Protein 7KAN (pdb70)

CATH classification: 1.25.40.10

Secondary structure (DSSP, 8-state):
---TTTTTS-EEPPPSS---HHHHHHHHHHHHHHHHHHHTSB-SS-S---S--TTTTSHHHHT--TTBTTSSTTHHHHHHHHHHHHHHHH---HHHHHHHHHHHHHHHHHHHHHHHHHHHHHTTT--HHHH-HHHHHHHHHHHHHHHHHHHHHHHHIIIIISSS-SHHHHHHHHHHHHHHTTTS--EEEE-SSS--BSSHHHHHHHHHHHSS-HHHHHHHHS--SSS--HHHHHHHHHHHHHHHHHTT-EEEEEEEESSSTT---EEEEETTSSTTHHHHHHHHHHHHHHHHHHHHHHHS-S-HHHHHH--EE--EE-SSHHHHHSPP-SHHHHHH-HHHHHHHHHHHHHHHHHHHHHHHHHSS--HHHHHHHHHHHTEEE-SSS---HHHHHHHHHHHHHHHHHHHHHHHHHHHHHHT-SS-HHHHHHHHHHHHHHHHHHHTTT-/-EE-HHHHHHHHHHHHHHHHHHHHHHHHHHH-/--HHHHHHHHHHHHSB---HHHHHHHHHHHHHHHHHHHHHHHHHHHHHHHHHHHHH-/--EE--SSSSHHHHHHHHHHHHHHHHHHS------------SSHHHHHHHHHHH------HHHHHHHHHHHHHHHHHHHHHHH---EEEE-S-GGGTSTTTHHHHHHHHHHIIIIIHHHHHHHHHHHSSSB-TTSSBHHHHHHHHHT--SS--SHHHHHHHS--SHHHHHS-STTTTSSHHHHHHHHHHHS-TTS-SSHHHHHHH---HHHHHHHHHHHHHHTT---S-TTTHHHHHHHHHHHHHHHHHHHHHHHHTT-SHHHHHHHHHHHHHTSS--TTS-GGGGSTT--HHHHHHHS-SS-SS---HHHHHTS-TTHHHHT--SSSS--HHHHHHHHHHHTTS--B---EEEEEETT-SSPPTT-EEEEEEE-BB----BPPP-----SSSS-----EEEEEE-SSSSSEEEEEEEE--B-----B--EEEEEE--SSSS--EEEEE---SS-SS---EEEEE-----/-HHHHHHHHHHHHHHHHHHHHHHHHHHHHHHHHT-PPPSSPPPHHHHHHHHHHHHHH-----SHHHHHHHHHHHHHHHHHHHHHHHHHHHHHHHHTTT-S-SHHHHHHHHHHHHHHHHHHHHHHHHHHHSTT-SHHHHHHHHHHHHHHHHHHHHHHHHTTHHHHHHHHHHH-/------EE--TTT---EEPP---SHHHHHHHHHHHHHHHHHHHHHHHH-SS-SPPPSSS--HHHHHHHHHHHHHHHHHHTTS--HHHHHHHHHHHHHHHTS-SSS-HHHHHHHHHHHHHHHHHHHHTTT-HHHHHHHHHHHHHH--TT--HHHHHHHHHHHHHS-HHHHHHHHHHHHHH--HHHHHHHHHHHT-

B-factor: mean 30.32, std 16.05, range [3.74, 84.68]

Solvent-accessible surface area: 70328 Å² total; per-residue (Å²): 149,62,71,109,104,45,93,125,27,45,28,3,27,70,47,100,55,157,25,78,46,91,28,33,96,32,8,10,36,32,2,20,39,12,11,6,5,5,9,27,0,15,2,65,4,50,105,51,52,106,74,89,38,46,44,136,63,32,33,77,28,41,4,9,50,44,10,16,1,3,4,3,2,0,32,2,20,45,25,9,17,120,58,20,122,130,109,56,70,84,122,130,58,82,116,50,144,50,21,63,56,10,29,46,24,56,85,0,51,106,54,3,97,33,41,0,44,95,12,4,114,98,33,7,3,10,67,48,120,96,26,30,84,5,51,27,60,2,0,24,23,1,2,28,22,4,2,57,1,5,19,8,6,17,31,0,4,106,86,28,20,10,34,20,54,0,56,34,10,2,7,0,3,48,13,0,12,54,19,32,32,50,4,38,0,3,14,8,24,46,68,27,161,31,37,15,1,35,0,3,40,1,2,37,73,15,8,89,89,78,70,143,44,65,130,136,0,54,159,46,5,78,139,25,163,98,43,23,5,32,53,28,51,108,8,14,112,120,9,23,38,35,1,4,79,33,6,22,12,84,15,97,15,76,3,78,9,42,171,70,93,15,42,172,40,68,56,43,2,70,1,4,23,24,39,32,60,2,2,61,48,9,19,37,85,30,12,87,38,13,35,92,1,21,78,72,64,55,169,127,73,118,51,148,114,4,124,121,59,1,26,20,47,152,115,118,14,41,84,15,84,0,66,84,34,24,58,6,125,47,128,68,46,14,129,151,29,90,91,9,16,86,57,9,58,83,62,13,57,89,11,0,20,115,60,0,98,73,83,7,109,115,59,41,31,17,11,163,70,15,7,134,84,7,106,70,118,8,52,44,18,23,33,105,114,61,78,50,4,51,142,55,1,93,141,12,2,50,21,1,1,5,36,2,1,25,26,4,0,47,27,5,9,51,0,22,38,87,17,13,9,34,64,1,28,2,11,2,7,0,1,12,19,11,39,25,38,57,65,58,22,55,170,100,52,149,171,70,75,87,103,158,54,0,121,89,10,41,148,99,10,77,107,38,78,200,140,93,52,129,104,16,33,118,36,0,35,118,23,46,97,53,39,1,49,81,1,11,98,11,52,27,65,7,27,17,7,50,33,14,7,73,92,126,163,26,21,25,50,15,1,21,44,20,0,35,36,0,0,70,33,0,17,26,38,12,50,109,16,76,110,97,168,89,218,124,78,101,13,22,129,112,14,58,45,33,2,21,10,35,20,11,47,28,24,101,93,8,67,64,39,24,87,94,55,128,91,75,167,32,123,55,89,53,157,21,140,68,24,79,41,9,79,68,2,76,178,134,82,145,96,107,85,91,60,115,170,14,58,122,51,30,97,96,9,162,66,69,25,38,118,14,75,136,37,30,136,92,108,135,154,51,55,10,4,0,25,26,94,125,47,38,43,110,53,44,3,54,164,43,13,124,117,20,30,64,82,14,19,109,89,51,64,119,91,32,24,141,101,65,158,36,63,88,120,114,14,155,48,154,0,23,21,63,0,0,5,58,0,2,72,75,24,113,27,103,7,80,20,29,42,0,0,11,8,0,1,13,10,35,33,6,96,126,38,4,78,60,134,74,14,103,99,7,17,83,89,0,40,116,30,10,60,62,111,17,120,66,154,57,21,92,116,14,82,86,25,6,167,136,12,134,64,68,26,57,65,0,0,2,0,0,0,12,0,5,0,29,88,27,81,0,142,34,114,71,2,2,84,6,3,18,22,0,2,7,30,0,6,34,0,1,72,1,1,17,26,1,0,43,9,11,34,35,33,71,0,3,22,0,0,6,92,2,11,5,0,2,0,10,4,8,6,24,58,37,8,10,0,16,12,4,14,76,5,66,102,135,2,14,88,44,28,22,29,94,66,46,96,45,72,53,16,0,45,114,2,12,116,57,101,110,107,24,118,81,46,0,19,62,43,114,75,31,19,83,70,94,6,5,94,30,1,24,44,5,0,110,72,7,10,26,3,45,25,73,111,18,95,31,82,3,51,82,66,223,76,13,13,22,35,0,52,1,33,5,10,1,56,0,95,37,70,36,39,223,56,83,17,42,24,19,19,13,51,40,9,1,78,66,17,56,1,77,6,12,4,0,2,1,29,46,154,108,48,92,35,49,15,84,27,86,69,22,48,44,19,70,100,166,105,54,116,21,48,16,142,23,114,28,118,4,28,89,107,102,32,98,54,61,22,31,1,20,3,8,1,9,0,3,24,30,7,61,33,106,68,89,13,87,3,108,9,44,150,248,129,57,97,84,61,1,122,52,24,58,42,112,10,102,37,53,23,59,75,64,34,55,103,51,132,156,136,96,56,70,124,55,78,87,55,65,99,17,50,98,122,18,46,25,78,6,6,9,59,1,1,68,81,42,45,153,84,92,215,8,34,108,20,4,13,40,0,5,0,1,36,13,0,9,39,4,6,109,18,52,88,38,13,138,110,22,97,131,10,1,38,103,1,28,129,109,34,4,9,17,72,54,8,59,84,46,5,82,118,11,39,130,57,15,34,75,21,53,147,54,1,50,60,33,0,96,91,85,12,134,115,6,9,105,23,1,36,74,1,0,89,35,24,24,35,4,59,84,14,64,64,115,8,65,111,62,46,87,67,45,77,68,25,85,64,24,63,67,145,112,101,181,62,84,95,33,59,17,120,25,72,101,113,51,80,17,4,57,43,43,130,69,22,147,61,114,59,80,55,120,47,2,46,54,20,8,115,91,5,9,58,16,16,136,32,0,98,88,54,31,142,85,6,46,4,66,62,22,162,94,80,80,96,121,5,38,38,55,6,79,131,36,78,54,66,0,66,98,28,44,83,174,42,48,46,42,61,0,29,146,42,3,43,102,0,16,64,49,2,25,66,68,48,20,21,34,28,24,98,36,5,77,100,34,2,4,19,2,11,4,35,36,0,64,2,13,23,40,47,116,70,32,2,40,0,29,4,0,1,68,0,0,8,68,2,55,67,106,80,13,38,113,0,11,88,32,0,0,70,1,0,37,98,12,13,50,121,73,67,4,124,50,28,3,52,103,2,80,19,48,91,135,88,18,31,68,35,7,55,68,24,65,85,60,122

Nearest PDB structures (foldseek):
  7kak-assembly1_E  TM=1.005E+00  e=2.705E-24  Thermomyces lanuginosus
  5l0w-assembly1_A  TM=8.808E-01  e=1.326E-10  Thermochaetoides thermophila
  6nd1-assembly1_E  TM=8.631E-01  e=2.008E-06  Saccharomyces cerevisiae
  7kah-assembly1_E  TM=8.247E-01  e=1.296E-05  Saccharomyces cerevisiae S288C
  7kal-assembly1_F  TM=9.991E-01  e=3.059E-26  Thermomyces lanuginosus

Sequence (1371 aa):
LIKPFTPLLPEVAAPETKVPFNQKLMWTGLTLLIFLVMSQMPLYGIVSSDTSDPLYWLRMMLASNRGTLMELGITPIISSGMVFQLLAGTHDLKTDRELYQTAQKLFAIILSFGQACVHVLTGLYGQPSDLGAGICVLLIVQLVVAGLVVILLDELLQKGYGLGSGISLFIATNICESIVWKAFSPTTINTGRGPEFEGAIIALFHLLLTWPDKQRALREAFYRQSLPNIMNLLATLLVFAAVIYLQGFRVEIPVKSARQRGVRGSYPVRLFYTSNMPIMLQSALCSNVFLISQMLYSRFSDNLLVRLLGVWEPLHAASGIAYYMSPPLNFKEALLDPVHTVVYITFMLVACALFSKTWIEVSGSSPRDVAKQLKDQGLVMAGHREQSMYKELKRVIPTAAAFGGACIGALSVASDLLGALGSGTGILLAVTIIYGYFEMAAREGDPRDFLKDGMQFIHKCQKPDRKEFKKVCQAVAIGFVAMGAIGYIVKLVHIPINNILVALRVDPVVVLVLSLCFIFSVVGLHVIAKITRKFEYNYDENGQFFPFFVLTLTGLVTLPLTYSLLAPRIKSDFKPQHDDIIQNQKRKRLRKERRVKRAIAVVVGWAIIGYMVYLIIVTSYSIGIALPKLIIEEGSGKYVLMLYASLLGILLPYIVGRWWYGSQRYTREKVLAASAGNMFREYEGTMIGGPIVNALSTGEEYKEMLSGPKAEEGLAKVEKKVLALDEKILSAKDREVLRKIDNPVRRKALALLWAYLNRIDLEDPVLNEEKYEAGSIALSLTESFTAIALAFGNLIPIIGAYRISQCIVQAISPGSSPLLQLPYFTPKVVESVEGADVKTHLSVQKYLDMPEERRRSLTVGPGLLTEDQYNSAIAVAKQLPLFAISKAFFKVAGERVVTPSSLVQLVIKGRIIPPRVQPPLAHAPYLPRDHPPRWHIFLADAKQGKIAVPPFTFTTFDKTFNMQTLRMQFQAPPQVGNFSFVLHMISDSYMGFDVKQEITLQVEDWLTLVVPFAYLGVLIGCLATFSSLYRRRKAAKAASLEPWFPPHLQRDIYHSLLHLDQQQRVPETVLKAALLRRAAEDIKRVMAIREQKQALALLLQRGSVGDELWQRFLRAEKEMEDEVRDVVAEANSYAPNWGQVIFQSAREMDANATYRARMEEYQATVAEERAWWDKKRTYTHYPLHLDPSSKAVSLATTGQTPAQTEAVEAELQQLNALHRSLISLDPPNVPPPPLPINPKRSAQITKLKETANTAYKRGNHGEAVRLYSYAIEMAAGRPGWEPVNLAREELSGLYANRAQAHMAQQMWPEGWVDAKCSVESKPVGNAKGWWRGGKCLVEMGRYDEARAWIEQALGIESDGGKELAALLEEI

Foldseek 3Di:
DLPVLQVPDDADDADPDADDQVQQVVLVVVLLVVVVVQQPAADDLADDQPDDDALPLCCLLQLHDPRGLRNPACVLVVVLCVVLVVCVVVDDDPVVVSSSVSVSVVSSLVVQLVVQLCVLCVANRHHPVPSDDVVSVVSSVSNSVSNVVSNNSQSVCPSNSHLHGDRLVSSQVSLVVLQVCQAVPADWDPPPPDIAGQHAVRRLVCLCPPPPDNVVSVVCQPPVVPGDYVVLVVLLVVLLVVCVVQQPAWDWFWKAFDPDHDDTDTDTDGLCHVPQPLLSVVSVVLSVLVSVLVVCCVVCVDDDVSQQAWDADVHATDNYVNNLCDAQQEQVSCVVDPVSLVSNLVCLLVSQLVVQLVVCVVVQVQLVRVVVVVVVVGMFGPDDPPTDRSVVSNVPRSCSRSSSSNVVSVSQNSSNYNNHRDRSSSSSSNSSSVVVVVVSSVVRHD/DCVVVVVVVVVVVVDDDDDDPVVVVVVVVVVVVVVVVVVVVVVVVVVVPVVVVVVVD/DDDDPVVVVVVVVVVVVVVVVVVVVVVVVVVD/DADEDAVDAFLLVVVLVVLCVVLVVLCVVQVDDAFDADDDDPPNVLLQVLLVVVDDDDPRVVRVVVNVVSVVVNVVSVVSNVVHVDHHHDSDHDVCCDPPCPVVVVVVVVCCVVPVVVPVVVVVVVVPPQQDPLRFGVVFLVQLLVQDDAADFADCVLVSLLRGDVLCVLQPDPSQPPCLVPLLCQLVPPDDCQQPPCVNVVLVPDDDRSSSSLSSLQSCQLAVSCRPDPVCLSVSLVSLVVSLSSLVSQLVSVLVPWFANVNVRSLVVLQRSLANHGRRDAQPPLFRPDDPVQQCQPVDPDDNDHCHLLNVLPDPPPCVCRAPVPPPRDHPVRVVSRVVSQQQDWAKDWDDKDKDAPPDDFDAAQGKIKIKIKTKGGGVVAFGHWFPHSSHSHIHQWKWWKFKDADVDRGGDDHIDIDRHWDDVMDMTMDMDIDTHHHDADKDKMWMKRRIHSGPPRIDTDIDIGHYDD/DCVVVVVVVVVVVVVVVVVVVVVVVVVVVVVVLVPDDADDDDQDLVVVLVVVVVVVVPDPDDDVVSVVSLLVSLLVLLVVVVVLVVVPVVCVVVVVVPPDDDSVVSNSVVNVVVSVVVLVVSLVVLVVPDPPRRVVSNVSSVVVNVVVVVVVVVVVVVVCVVVVVVVVVVVD/DDDDQAWDDDPPQRQIDGDDPVPDVVVVVVVVVVSVVVSVLQVVQVVPDVDRDDDQQPDDDCPLVVVLVVLLVVLVVVVVVPDQPVSLVSLVVSLCSLVVDDDNHDPVVSLVSLLVSLLSNLVSCVSVVNLPSSLVSLVVNCVSPVAPDQSSLLSNLVSDVVVDPVVVSVVSLVVDCVRQPVSNVSSVVSVVVD

Structure (mmCIF, N/CA/C/O backbone):
data_7KAN
#
_entry.id   7KAN
#
_cell.length_a   1.00
_cell.length_b   1.00
_cell.length_c   1.00
_cell.angle_alpha   90.00
_cell.angle_beta   90.00
_cell.angle_gamma   90.00
#
_symmetry.space_group_name_H-M   'P 1'
#
loop_
_entity.id
_entity.type
_entity.pdbx_description
1 polymer 'Protein transport channel Sec61 complex, alpha subunit (Sec61)'
2 polymer 'Protein transport channel Sec61 complex, gamma subunit (Sss1)'
3 polymer 'Protein transport channel Sec61 complex, beta subunit (Sbh1)'
4 polymer 'Protein transport protein Sec63'
5 polymer 'Protein transport protein Sec66/Sec71'
6 polymer 'Protein transport protein Sec72'
7 non-polymer 1,2-DIACYL-SN-GLYCERO-3-PHOSPHOCHOLINE
#
loop_
_atom_site.group_PDB
_atom_site.id
_atom_site.type_symbol
_atom_site.label_atom_id
_atom_site.label_alt_id
_atom_site.label_comp_id
_atom_site.label_asym_id
_atom_site.label_entity_id
_atom_site.label_seq_id
_atom_site.pdbx_PDB_ins_code
_atom_site.Cartn_x
_atom_site.Cartn_y
_atom_site.Cartn_z
_atom_site.occupancy
_atom_site.B_iso_or_equiv
_atom_site.auth_seq_id
_atom_site.auth_comp_id
_atom_site.auth_asym_id
_atom_site.auth_atom_id
_atom_site.pdbx_PDB_model_num
ATOM 1 N N . LEU A 1 9 ? 150.868 177.180 162.082 1.00 74.46 9 LEU A N 1
ATOM 2 C CA . LEU A 1 9 ? 152.029 176.998 162.945 1.00 74.46 9 LEU A CA 1
ATOM 3 C C . LEU A 1 9 ? 152.821 175.761 162.541 1.00 74.46 9 LEU A C 1
ATOM 4 O O . LEU A 1 9 ? 153.871 175.467 163.112 1.00 74.46 9 LEU A O 1
ATOM 6 N N . ILE A 1 10 ? 152.302 175.032 161.560 1.00 78.45 10 ILE A N 1
ATOM 7 C CA . ILE A 1 10 ? 152.948 173.837 161.043 1.00 78.45 10 ILE A CA 1
ATOM 8 C C . ILE A 1 10 ? 153.249 174.046 159.563 1.00 78.45 10 ILE A C 1
ATOM 9 O O . ILE A 1 10 ? 153.446 173.097 158.805 1.00 78.45 10 ILE A O 1
ATOM 14 N N . LYS A 1 11 ? 153.296 175.318 159.151 1.00 78.94 11 LYS A N 1
ATOM 15 C CA . LYS A 1 11 ? 153.521 175.622 157.739 1.00 78.94 11 LYS A CA 1
ATOM 16 C C . LYS A 1 11 ? 154.940 175.298 157.281 1.00 78.94 11 LYS A C 1
ATOM 17 O O . LYS A 1 11 ? 155.088 174.625 156.246 1.00 78.94 11 LYS A O 1
ATOM 19 N N . PRO A 1 12 ? 156.009 175.729 157.964 1.00 79.18 12 PRO A N 1
ATOM 20 C CA . PRO A 1 12 ? 157.356 175.537 157.395 1.00 79.18 12 PRO A CA 1
ATOM 21 C C . PRO A 1 12 ? 157.760 174.083 157.220 1.00 79.18 12 PRO A C 1
ATOM 22 O O . PRO A 1 12 ? 158.650 173.801 156.408 1.00 79.18 12 PRO A O 1
ATOM 26 N N . PHE A 1 13 ? 157.149 173.154 157.949 1.00 77.17 13 PHE A N 1
ATOM 27 C CA . PHE A 1 13 ? 157.490 171.743 157.822 1.00 77.17 13 PHE A CA 1
ATOM 28 C C . PHE A 1 13 ? 156.872 171.085 156.593 1.00 77.17 13 PHE A C 1
ATOM 29 O O . PHE A 1 13 ? 157.179 169.920 156.318 1.00 77.17 13 PHE A O 1
ATOM 37 N N . THR A 1 14 ? 156.021 171.796 155.847 1.00 76.24 14 THR A N 1
ATOM 38 C CA . THR A 1 14 ? 155.317 171.158 154.734 1.00 76.24 14 THR A CA 1
ATOM 39 C C . THR A 1 14 ? 156.239 170.813 153.569 1.00 76.24 14 THR A C 1
ATOM 40 O O . THR A 1 14 ? 156.239 169.646 153.138 1.00 76.24 14 THR A O 1
ATOM 44 N N . PRO A 1 15 ? 157.033 171.737 153.010 1.00 74.46 15 PRO A N 1
ATOM 45 C CA . PRO A 1 15 ? 157.771 171.403 151.779 1.00 74.46 15 PRO A CA 1
ATOM 46 C C . PRO A 1 15 ? 158.903 170.407 151.977 1.00 74.46 15 PRO A C 1
ATOM 47 O O . PRO A 1 15 ? 159.470 169.944 150.980 1.00 74.46 15 PRO A O 1
ATOM 51 N N . LEU A 1 16 ? 159.251 170.059 153.216 1.00 66.76 16 LEU A N 1
ATOM 52 C CA . LEU A 1 16 ? 160.423 169.220 153.446 1.00 66.76 16 LEU A CA 1
ATOM 53 C C . LEU A 1 16 ? 160.159 167.744 153.159 1.00 66.76 16 LEU A C 1
ATOM 54 O O . LEU A 1 16 ? 161.059 167.041 152.686 1.00 66.76 16 LEU A O 1
ATOM 59 N N . LEU A 1 17 ? 158.949 167.264 153.425 1.00 59.14 17 LEU A N 1
ATOM 60 C CA . LEU A 1 17 ? 158.660 165.837 153.354 1.00 59.14 17 LEU A CA 1
ATOM 61 C C . LEU A 1 17 ? 158.666 165.329 151.914 1.00 59.14 17 LEU A C 1
ATOM 62 O O . LEU A 1 17 ? 158.101 165.980 151.028 1.00 59.14 17 LEU A O 1
ATOM 67 N N . PRO A 1 18 ? 159.286 164.179 151.646 1.00 48.26 18 PRO A N 1
ATOM 68 C CA . PRO A 1 18 ? 159.102 163.539 150.339 1.00 48.26 18 PRO A CA 1
ATOM 69 C C . PRO A 1 18 ? 157.667 163.063 150.173 1.00 48.26 18 PRO A C 1
ATOM 70 O O . PRO A 1 18 ? 157.021 162.628 151.128 1.00 48.26 18 PRO A O 1
ATOM 74 N N . GLU A 1 19 ? 157.168 163.151 148.942 1.00 42.25 19 GLU A N 1
ATOM 75 C CA . GLU A 1 19 ? 155.788 162.781 148.659 1.00 42.25 19 GLU A CA 1
ATOM 76 C C . GLU A 1 19 ? 155.682 162.311 147.218 1.00 42.25 19 GLU A C 1
ATOM 77 O O . GLU A 1 19 ? 156.223 162.955 146.315 1.00 42.25 19 GLU A O 1
ATOM 79 N N . VAL A 1 20 ? 154.984 161.195 147.009 1.00 37.72 20 VAL A N 1
ATOM 80 C CA . VAL A 1 20 ? 154.812 160.657 145.666 1.00 37.72 20 VAL A CA 1
ATOM 81 C C . VAL A 1 20 ? 153.938 161.596 144.847 1.00 37.72 20 VAL A C 1
ATOM 82 O O . VAL A 1 20 ? 152.911 162.097 145.325 1.00 37.72 20 VAL A O 1
ATOM 86 N N . ALA A 1 21 ? 154.348 161.845 143.606 1.00 40.54 21 ALA A N 1
ATOM 87 C CA . ALA A 1 21 ? 153.625 162.764 142.742 1.00 40.54 21 ALA A CA 1
ATOM 88 C C . ALA A 1 21 ? 152.260 162.197 142.368 1.00 40.54 21 ALA A C 1
ATOM 89 O O . ALA A 1 21 ? 152.020 160.987 142.416 1.00 40.54 21 ALA A O 1
ATOM 91 N N . ALA A 1 22 ? 151.359 163.097 141.985 1.00 46.29 22 ALA A N 1
ATOM 92 C CA . ALA A 1 22 ? 150.018 162.704 141.599 1.00 46.29 22 ALA A CA 1
ATOM 93 C C . ALA A 1 22 ? 150.035 162.055 140.217 1.00 46.29 22 ALA A C 1
ATOM 94 O O . ALA A 1 22 ? 150.939 162.301 139.416 1.00 46.29 22 ALA A O 1
ATOM 96 N N . PRO A 1 23 ? 149.046 161.214 139.915 1.00 44.92 23 PRO A N 1
ATOM 97 C CA . PRO A 1 23 ? 148.981 160.618 138.577 1.00 44.92 23 PRO A CA 1
ATOM 98 C C . PRO A 1 23 ? 148.621 161.663 137.533 1.00 44.92 23 PRO A C 1
ATOM 99 O O . PRO A 1 23 ? 147.817 162.564 137.782 1.00 44.92 23 PRO A O 1
ATOM 103 N N . GLU A 1 24 ? 149.236 161.539 136.355 1.00 47.30 24 GLU A N 1
ATOM 104 C CA . GLU A 1 24 ? 148.982 162.496 135.283 1.00 47.30 24 GLU A CA 1
ATOM 105 C C . GLU A 1 24 ? 147.525 162.447 134.840 1.00 47.30 24 GLU A C 1
ATOM 106 O O . GLU A 1 24 ? 146.810 163.454 134.892 1.00 47.30 24 GLU A O 1
ATOM 108 N N . THR A 1 25 ? 147.069 161.277 134.398 1.00 44.39 25 THR A N 1
ATOM 109 C CA . THR A 1 25 ? 145.679 161.065 134.018 1.00 44.39 25 THR A CA 1
ATOM 110 C C . THR A 1 25 ? 145.194 159.793 134.700 1.00 44.39 25 THR A C 1
ATOM 111 O O . THR A 1 25 ? 145.881 159.234 135.563 1.00 44.39 25 THR A O 1
ATOM 115 N N . LYS A 1 26 ? 144.008 159.330 134.323 1.00 34.89 26 LYS A N 1
ATOM 116 C CA . LYS A 1 26 ? 143.521 158.061 134.839 1.00 34.89 26 LYS A CA 1
ATOM 117 C C . LYS A 1 26 ? 144.362 156.924 134.274 1.00 34.89 26 LYS A C 1
ATOM 118 O O . LYS A 1 26 ? 144.509 156.792 133.056 1.00 34.89 26 LYS A O 1
ATOM 124 N N . VAL A 1 27 ? 144.917 156.107 135.162 1.00 30.21 27 VAL A N 1
ATOM 125 C CA . VAL A 1 27 ? 145.797 155.014 134.761 1.00 30.21 27 VAL A CA 1
ATOM 126 C C . VAL A 1 27 ? 144.949 153.796 134.413 1.00 30.21 27 VAL A C 1
ATOM 127 O O . VAL A 1 27 ? 143.885 153.590 135.013 1.00 30.21 27 VAL A O 1
ATOM 131 N N . PRO A 1 28 ? 145.371 152.970 133.454 1.00 28.75 28 PRO A N 1
ATOM 132 C CA . PRO A 1 28 ? 144.564 151.802 133.076 1.00 28.75 28 PRO A CA 1
ATOM 133 C C . PRO A 1 28 ? 144.529 150.745 134.166 1.00 28.75 28 PRO A C 1
ATOM 134 O O . PRO A 1 28 ? 145.082 150.943 135.252 1.00 28.75 28 PRO A O 1
ATOM 138 N N . PHE A 1 29 ? 143.880 149.616 133.888 1.00 28.58 29 PHE A N 1
ATOM 139 C CA . PHE A 1 29 ? 143.760 148.560 134.883 1.00 28.58 29 PHE A CA 1
ATOM 140 C C . PHE A 1 29 ? 144.956 147.616 134.885 1.00 28.58 29 PHE A C 1
ATOM 141 O O . PHE A 1 29 ? 145.384 147.168 135.953 1.00 28.58 29 PHE A O 1
ATOM 149 N N . ASN A 1 30 ? 145.504 147.300 133.710 1.00 28.69 30 ASN A N 1
ATOM 150 C CA . ASN A 1 30 ? 146.650 146.399 133.656 1.00 28.69 30 ASN A CA 1
ATOM 151 C C . ASN A 1 30 ? 147.866 147.012 134.337 1.00 28.69 30 ASN A C 1
ATOM 152 O O . ASN A 1 30 ? 148.568 146.335 135.097 1.00 28.69 30 ASN A O 1
ATOM 157 N N . GLN A 1 31 ? 148.127 148.295 134.084 1.00 28.88 31 GLN A N 1
ATOM 158 C CA . GLN A 1 31 ? 149.242 148.964 134.745 1.00 28.88 31 GLN A CA 1
ATOM 159 C C . GLN A 1 31 ? 149.028 149.028 136.252 1.00 28.88 31 GLN A C 1
ATOM 160 O O . GLN A 1 31 ? 149.976 148.869 137.029 1.00 28.88 31 GLN A O 1
ATOM 166 N N . LYS A 1 32 ? 147.786 149.245 136.682 1.00 24.00 32 LYS A N 1
ATOM 167 C CA . LYS A 1 32 ? 147.487 149.285 138.110 1.00 24.00 32 LYS A CA 1
ATOM 168 C C . LYS A 1 32 ? 147.757 147.935 138.760 1.00 24.00 32 LYS A C 1
ATOM 169 O O . LYS A 1 32 ? 148.381 147.854 139.827 1.00 24.00 32 LYS A O 1
ATOM 175 N N . LEU A 1 33 ? 147.292 146.858 138.124 1.00 20.43 33 LEU A N 1
ATOM 176 C CA . LEU A 1 33 ? 147.534 145.521 138.652 1.00 20.43 33 LEU A CA 1
ATOM 177 C C . LEU A 1 33 ? 149.022 145.202 138.677 1.00 20.43 33 LEU A C 1
ATOM 178 O O . LEU A 1 33 ? 149.511 144.556 139.612 1.00 20.43 33 LEU A O 1
ATOM 183 N N . MET A 1 34 ? 149.762 145.657 137.664 1.00 21.34 34 MET A N 1
ATOM 184 C CA . MET A 1 34 ? 151.204 145.436 137.645 1.00 21.34 34 MET A CA 1
ATOM 185 C C . MET A 1 34 ? 151.882 146.163 138.798 1.00 21.34 34 MET A C 1
ATOM 186 O O . MET A 1 34 ? 152.744 145.599 139.480 1.00 21.34 34 MET A O 1
ATOM 191 N N . TRP A 1 35 ? 151.507 147.424 139.027 1.00 22.43 35 TRP A N 1
ATOM 192 C CA . TRP A 1 35 ? 152.070 148.168 140.151 1.00 22.43 35 TRP A CA 1
ATOM 193 C C . TRP A 1 35 ? 151.786 147.462 141.469 1.00 22.43 35 TRP A C 1
ATOM 194 O O . TRP A 1 35 ? 152.679 147.317 142.312 1.00 22.43 35 TRP A O 1
ATOM 205 N N . THR A 1 36 ? 150.545 147.011 141.662 1.00 19.79 36 THR A N 1
ATOM 206 C CA . THR A 1 36 ? 150.191 146.349 142.914 1.00 19.79 36 THR A CA 1
ATOM 207 C C . THR A 1 36 ? 150.987 145.065 143.105 1.00 19.79 36 THR A C 1
ATOM 208 O O . THR A 1 36 ? 151.556 144.828 144.178 1.00 19.79 36 THR A O 1
ATOM 212 N N . GLY A 1 37 ? 151.050 144.226 142.071 1.00 16.51 37 GLY A N 1
ATOM 213 C CA . GLY A 1 37 ? 151.810 142.992 142.185 1.00 16.51 37 GLY A CA 1
ATOM 214 C C . GLY A 1 37 ? 153.285 143.234 142.442 1.00 16.51 37 GLY A C 1
ATOM 215 O O . GLY A 1 37 ? 153.920 142.506 143.209 1.00 16.51 37 GLY A O 1
ATOM 216 N N . LEU A 1 38 ? 153.848 144.270 141.817 1.00 13.73 38 LEU A N 1
ATOM 217 C CA . LEU A 1 38 ? 155.271 144.540 141.984 1.00 13.73 38 LEU A CA 1
ATOM 218 C C . LEU A 1 38 ? 155.575 145.042 143.390 1.00 13.73 38 LEU A C 1
ATOM 219 O O . LEU A 1 38 ? 156.552 144.609 144.014 1.00 13.73 38 LEU A O 1
ATOM 224 N N . THR A 1 39 ? 154.750 145.955 143.913 1.00 14.16 39 THR A N 1
ATOM 225 C CA . THR A 1 39 ? 154.943 146.370 145.298 1.00 14.16 39 THR A CA 1
ATOM 226 C C . THR A 1 39 ? 154.738 145.211 146.262 1.00 14.16 39 THR A C 1
ATOM 227 O O . THR A 1 39 ? 155.412 145.143 147.293 1.00 14.16 39 THR A O 1
ATOM 231 N N . LEU A 1 40 ? 153.834 144.282 145.946 1.00 11.84 40 LEU A N 1
ATOM 232 C CA . LEU A 1 40 ? 153.648 143.128 146.821 1.00 11.84 40 LEU A CA 1
ATOM 233 C C . LEU A 1 40 ? 154.885 142.235 146.823 1.00 11.84 40 LEU A C 1
ATOM 234 O O . LEU A 1 40 ? 155.327 141.770 147.883 1.00 11.84 40 LEU A O 1
ATOM 239 N N . LEU A 1 41 ? 155.457 141.983 145.644 1.00 9.43 41 LEU A N 1
ATOM 240 C CA . LEU A 1 41 ? 156.678 141.186 145.574 1.00 9.43 41 LEU A CA 1
ATOM 241 C C . LEU A 1 41 ? 157.824 141.870 146.307 1.00 9.43 41 LEU A C 1
ATOM 242 O O . LEU A 1 41 ? 158.631 141.209 146.972 1.00 9.43 41 LEU A O 1
ATOM 247 N N . ILE A 1 42 ? 157.915 143.197 146.198 1.00 11.00 42 ILE A N 1
ATOM 248 C CA . ILE A 1 42 ? 158.946 143.934 146.925 1.00 11.00 42 ILE A CA 1
ATOM 249 C C . ILE A 1 42 ? 158.738 143.798 148.428 1.00 11.00 42 ILE A C 1
ATOM 250 O O . ILE A 1 42 ? 159.685 143.560 149.185 1.00 11.00 42 ILE A O 1
ATOM 255 N N . PHE A 1 43 ? 157.493 143.953 148.880 1.00 12.69 43 PHE A N 1
ATOM 256 C CA . PHE A 1 43 ? 157.178 143.767 150.290 1.00 12.69 43 PHE A CA 1
ATOM 257 C C . PHE A 1 43 ? 157.616 142.394 150.774 1.00 12.69 43 PHE A C 1
ATOM 258 O O . PHE A 1 43 ? 158.225 142.265 151.843 1.00 12.69 43 PHE A O 1
ATOM 266 N N . LEU A 1 44 ? 157.328 141.358 149.992 1.00 10.12 44 LEU A N 1
ATOM 267 C CA . LEU A 1 44 ? 157.644 140.000 150.421 1.00 10.12 44 LEU A CA 1
ATOM 268 C C . LEU A 1 44 ? 159.153 139.776 150.474 1.00 10.12 44 LEU A C 1
ATOM 269 O O . LEU A 1 44 ? 159.689 139.302 151.488 1.00 10.12 44 LEU A O 1
ATOM 274 N N . VAL A 1 45 ? 159.859 140.123 149.394 1.00 9.12 45 VAL A N 1
ATOM 275 C CA . VAL A 1 45 ? 161.305 139.946 149.358 1.00 9.12 45 VAL A CA 1
ATOM 276 C C . VAL A 1 45 ? 161.996 140.794 150.412 1.00 9.12 45 VAL A C 1
ATOM 277 O O . VAL A 1 45 ? 163.104 140.460 150.842 1.00 9.12 45 VAL A O 1
ATOM 281 N N . MET A 1 46 ? 161.368 141.885 150.854 1.00 9.04 46 MET A N 1
ATOM 282 C CA . MET A 1 46 ? 161.946 142.676 151.932 1.00 9.04 46 MET A CA 1
ATOM 283 C C . MET A 1 46 ? 161.699 142.025 153.285 1.00 9.04 46 MET A C 1
ATOM 284 O O . MET A 1 46 ? 162.587 142.015 154.143 1.00 9.04 46 MET A O 1
ATOM 289 N N . SER A 1 47 ? 160.504 141.471 153.490 1.00 13.06 47 SER A N 1
ATOM 290 C CA . SER A 1 47 ? 160.202 140.817 154.756 1.00 13.06 47 SER A CA 1
ATOM 291 C C . SER A 1 47 ? 160.949 139.503 154.927 1.00 13.06 47 SER A C 1
ATOM 292 O O . SER A 1 47 ? 161.034 138.998 156.050 1.00 13.06 47 SER A O 1
ATOM 295 N N . GLN A 1 48 ? 161.489 138.934 153.849 1.00 12.55 48 GLN A N 1
ATOM 296 C CA . GLN A 1 48 ? 162.209 137.668 153.932 1.00 12.55 48 GLN A CA 1
ATOM 297 C C . GLN A 1 48 ? 163.726 137.845 153.984 1.00 12.55 48 GLN A C 1
ATOM 298 O O . GLN A 1 48 ? 164.462 136.972 153.514 1.00 12.55 48 GLN A O 1
ATOM 304 N N . MET A 1 49 ? 164.215 138.949 154.551 1.00 13.42 49 MET A N 1
ATOM 305 C CA . MET A 1 49 ? 165.650 139.195 154.590 1.00 13.42 49 MET A CA 1
ATOM 306 C C . MET A 1 49 ? 166.121 139.443 156.017 1.00 13.42 49 MET A C 1
ATOM 307 O O . MET A 1 49 ? 165.445 140.142 156.778 1.00 13.42 49 MET A O 1
ATOM 312 N N . PRO A 1 50 ? 167.268 138.896 156.408 1.00 13.90 50 PRO A N 1
ATOM 313 C CA . PRO A 1 50 ? 167.740 139.064 157.787 1.00 13.90 50 PRO A CA 1
ATOM 314 C C . PRO A 1 50 ? 168.453 140.387 158.007 1.00 13.90 50 PRO A C 1
ATOM 315 O O . PRO A 1 50 ? 169.086 140.941 157.107 1.00 13.90 50 PRO A O 1
ATOM 319 N N . LEU A 1 51 ? 168.344 140.887 159.238 1.00 15.03 51 LEU A N 1
ATOM 320 C CA . LEU A 1 51 ? 169.030 142.101 159.653 1.00 15.03 51 LEU A CA 1
ATOM 321 C C . LEU A 1 51 ? 170.511 141.811 159.877 1.00 15.03 51 LEU A C 1
ATOM 322 O O . LEU A 1 51 ? 170.994 140.702 159.642 1.00 15.03 51 LEU A O 1
ATOM 327 N N . TYR A 1 52 ? 171.249 142.814 160.348 1.00 16.34 52 TYR A N 1
ATOM 328 C CA . TYR A 1 52 ? 172.680 142.650 160.574 1.00 16.34 52 TYR A CA 1
ATOM 329 C C . TYR A 1 52 ? 173.059 142.515 162.039 1.00 16.34 52 TYR A C 1
ATOM 330 O O . TYR A 1 52 ? 173.870 141.653 162.383 1.00 16.34 52 TYR A O 1
ATOM 339 N N . GLY A 1 53 ? 172.503 143.345 162.915 1.00 18.84 53 GLY A N 1
ATOM 340 C CA . GLY A 1 53 ? 172.913 143.350 164.305 1.00 18.84 53 GLY A CA 1
ATOM 341 C C . GLY A 1 53 ? 172.501 142.140 165.116 1.00 18.84 53 GLY A C 1
ATOM 342 O O . GLY A 1 53 ? 172.731 142.124 166.327 1.00 18.84 53 GLY A O 1
ATOM 343 N N . ILE A 1 54 ? 171.911 141.126 164.486 1.00 21.04 54 ILE A N 1
ATOM 344 C CA . ILE A 1 54 ? 171.404 139.972 165.223 1.00 21.04 54 ILE A CA 1
ATOM 345 C C . ILE A 1 54 ? 172.573 139.178 165.790 1.00 21.04 54 ILE A C 1
ATOM 346 O O . ILE A 1 54 ? 173.459 138.734 165.052 1.00 21.04 54 ILE A O 1
ATOM 351 N N . VAL A 1 55 ? 172.578 138.999 167.112 1.00 30.83 55 VAL A N 1
ATOM 352 C CA . VAL A 1 55 ? 173.573 138.187 167.798 1.00 30.83 55 VAL A CA 1
ATOM 353 C C . VAL A 1 55 ? 172.933 137.068 168.609 1.00 30.83 55 VAL A C 1
ATOM 354 O O . VAL A 1 55 ? 173.407 135.927 168.581 1.00 30.83 55 VAL A O 1
ATOM 358 N N . SER A 1 56 ? 171.855 137.366 169.332 1.00 37.48 56 SER A N 1
ATOM 359 C CA . SER A 1 56 ? 171.156 136.385 170.163 1.00 37.48 56 SER A CA 1
ATOM 360 C C . SER A 1 56 ? 169.678 136.418 169.791 1.00 37.48 56 SER A C 1
ATOM 361 O O . SER A 1 56 ? 168.945 137.315 170.219 1.00 37.48 56 SER A O 1
ATOM 364 N N . SER A 1 57 ? 169.241 135.444 168.996 1.00 41.75 57 SER A N 1
ATOM 365 C CA . SER A 1 57 ? 167.854 135.354 168.564 1.00 41.75 57 SER A CA 1
ATOM 366 C C . SER A 1 57 ? 167.104 134.215 169.243 1.00 41.75 57 SER A C 1
ATOM 367 O O . SER A 1 57 ? 165.977 133.905 168.844 1.00 41.75 57 SER A O 1
ATOM 370 N N . ASP A 1 58 ? 167.697 133.588 170.257 1.00 50.88 58 ASP A N 1
ATOM 371 C CA . ASP A 1 58 ? 167.078 132.469 170.966 1.00 50.88 58 ASP A CA 1
ATOM 372 C C . ASP A 1 58 ? 166.499 132.998 172.275 1.00 50.88 58 ASP A C 1
ATOM 373 O O . ASP A 1 58 ? 167.142 132.959 173.324 1.00 50.88 58 ASP A O 1
ATOM 375 N N . THR A 1 59 ? 165.267 133.497 172.205 1.00 48.25 59 THR A N 1
ATOM 376 C CA . THR A 1 59 ? 164.572 134.003 173.380 1.00 48.25 59 THR A CA 1
ATOM 377 C C . THR A 1 59 ? 163.077 133.971 173.109 1.00 48.25 59 THR A C 1
ATOM 378 O O . THR A 1 59 ? 162.639 133.838 171.963 1.00 48.25 59 THR A O 1
ATOM 382 N N . SER A 1 60 ? 162.299 134.091 174.180 1.00 52.66 60 SER A N 1
ATOM 383 C CA . SER A 1 60 ? 160.849 134.144 174.049 1.00 52.66 60 SER A CA 1
ATOM 384 C C . SER A 1 60 ? 160.450 135.409 173.300 1.00 52.66 60 SER A C 1
ATOM 385 O O . SER A 1 60 ? 160.800 136.519 173.711 1.00 52.66 60 SER A O 1
ATOM 388 N N . ASP A 1 61 ? 159.721 135.239 172.209 1.00 44.00 61 ASP A N 1
ATOM 389 C CA . ASP A 1 61 ? 159.373 136.352 171.336 1.00 44.00 61 ASP A CA 1
ATOM 390 C C . ASP A 1 61 ? 158.323 137.245 171.982 1.00 44.00 61 ASP A C 1
ATOM 391 O O . ASP A 1 61 ? 157.180 136.803 172.156 1.00 44.00 61 ASP A O 1
ATOM 396 N N . PRO A 1 62 ? 158.648 138.481 172.351 1.00 40.52 62 PRO A N 1
ATOM 397 C CA . PRO A 1 62 ? 157.618 139.383 172.869 1.00 40.52 62 PRO A CA 1
ATOM 398 C C . PRO A 1 62 ? 156.622 139.740 171.778 1.00 40.52 62 PRO A C 1
ATOM 399 O O . PRO A 1 62 ? 156.960 139.780 170.594 1.00 40.52 62 PRO A O 1
ATOM 403 N N . LEU A 1 63 ? 155.383 139.995 172.194 1.00 36.20 63 LEU A N 1
ATOM 404 C CA . LEU A 1 63 ? 154.267 140.296 171.296 1.00 36.20 63 LEU A CA 1
ATOM 405 C C . LEU A 1 63 ? 154.205 139.295 170.138 1.00 36.20 63 LEU A C 1
ATOM 406 O O . LEU A 1 63 ? 154.209 139.644 168.959 1.00 36.20 63 LEU A O 1
ATOM 411 N N . TYR A 1 64 ? 154.113 138.019 170.512 1.00 35.43 64 TYR A N 1
ATOM 412 C CA . TYR A 1 64 ? 154.069 136.932 169.544 1.00 35.43 64 TYR A CA 1
ATOM 413 C C . TYR A 1 64 ? 152.672 136.681 168.996 1.00 35.43 64 TYR A C 1
ATOM 414 O O . TYR A 1 64 ? 152.543 136.042 167.947 1.00 35.43 64 TYR A O 1
ATOM 423 N N . TRP A 1 65 ? 151.630 137.170 169.664 1.00 30.21 65 TRP A N 1
ATOM 424 C CA . TRP A 1 65 ? 150.265 137.025 169.177 1.00 30.21 65 TRP A CA 1
ATOM 425 C C . TRP A 1 65 ? 149.831 138.172 168.276 1.00 30.21 65 TRP A C 1
ATOM 426 O O . TRP A 1 65 ? 148.657 138.233 167.899 1.00 30.21 65 TRP A O 1
ATOM 437 N N . LEU A 1 66 ? 150.740 139.080 167.927 1.00 23.55 66 LEU A N 1
ATOM 438 C CA . LEU A 1 66 ? 150.423 140.184 167.035 1.00 23.55 66 LEU A CA 1
ATOM 439 C C . LEU A 1 66 ? 151.058 140.050 165.660 1.00 23.55 66 LEU A C 1
ATOM 440 O O . LEU A 1 66 ? 150.782 140.882 164.791 1.00 23.55 66 LEU A O 1
ATOM 445 N N . ARG A 1 67 ? 151.896 139.037 165.440 1.00 22.35 67 ARG A N 1
ATOM 446 C CA . ARG A 1 67 ? 152.574 138.893 164.155 1.00 22.35 67 ARG A CA 1
ATOM 447 C C . ARG A 1 67 ? 151.576 138.705 163.018 1.00 22.35 67 ARG A C 1
ATOM 448 O O . ARG A 1 67 ? 151.619 139.424 162.013 1.00 22.35 67 ARG A O 1
ATOM 456 N N . MET A 1 68 ? 150.671 137.736 163.157 1.00 20.42 68 MET A N 1
ATOM 457 C CA . MET A 1 68 ? 149.697 137.474 162.102 1.00 20.42 68 MET A CA 1
ATOM 458 C C . MET A 1 68 ? 148.764 138.659 161.894 1.00 20.42 68 MET A C 1
ATOM 459 O O . MET A 1 68 ? 148.390 138.967 160.758 1.00 20.42 68 MET A O 1
ATOM 464 N N . MET A 1 69 ? 148.389 139.340 162.976 1.00 21.31 69 MET A N 1
ATOM 465 C CA . MET A 1 69 ? 147.446 140.448 162.876 1.00 21.31 69 MET A CA 1
ATOM 466 C C . MET A 1 69 ? 148.083 141.691 162.269 1.00 21.31 69 MET A C 1
ATOM 467 O O . MET A 1 69 ? 147.395 142.469 161.600 1.00 21.31 69 MET A O 1
ATOM 472 N N . LEU A 1 70 ? 149.380 141.895 162.482 1.00 19.98 70 LEU A N 1
ATOM 473 C CA . LEU A 1 70 ? 150.091 143.041 161.937 1.00 19.98 70 LEU A CA 1
ATOM 474 C C . LEU A 1 70 ? 150.967 142.684 160.744 1.00 19.98 70 LEU A C 1
ATOM 475 O O . LEU A 1 70 ? 151.669 143.558 160.230 1.00 19.98 70 LEU A O 1
ATOM 480 N N . ALA A 1 71 ? 150.954 141.427 160.304 1.00 17.13 71 ALA A N 1
ATOM 481 C CA . ALA A 1 71 ? 151.679 140.996 159.108 1.00 17.13 71 ALA A CA 1
ATOM 482 C C . ALA A 1 71 ? 153.150 141.393 159.176 1.00 17.13 71 ALA A C 1
ATOM 483 O O . ALA A 1 71 ? 153.698 142.005 158.259 1.00 17.13 71 ALA A O 1
ATOM 485 N N . SER A 1 72 ? 153.792 141.041 160.280 1.00 17.69 72 SER A N 1
ATOM 486 C CA . SER A 1 72 ? 155.196 141.339 160.506 1.00 17.69 72 SER A CA 1
ATOM 487 C C . SER A 1 72 ? 155.986 140.039 160.602 1.00 17.69 72 SER A C 1
ATOM 488 O O . SER A 1 72 ? 155.455 138.942 160.416 1.00 17.69 72 SER A O 1
ATOM 491 N N . ASN A 1 73 ? 157.276 140.172 160.893 1.00 19.34 73 ASN A N 1
ATOM 492 C CA . ASN A 1 73 ? 158.135 139.014 161.071 1.00 19.34 73 ASN A CA 1
ATOM 493 C C . ASN A 1 73 ? 159.264 139.397 162.013 1.00 19.34 73 ASN A C 1
ATOM 494 O O . ASN A 1 73 ? 159.730 140.539 162.008 1.00 19.34 73 ASN A O 1
ATOM 499 N N . ARG A 1 74 ? 159.693 138.434 162.824 1.00 27.55 74 ARG A N 1
ATOM 500 C CA . ARG A 1 74 ? 160.697 138.672 163.852 1.00 27.55 74 ARG A CA 1
ATOM 501 C C . ARG A 1 74 ? 162.082 138.352 163.310 1.00 27.55 74 ARG A C 1
ATOM 502 O O . ARG A 1 74 ? 162.288 137.298 162.703 1.00 27.55 74 ARG A O 1
ATOM 510 N N . GLY A 1 75 ? 163.027 139.261 163.538 1.00 20.49 75 GLY A N 1
ATOM 511 C CA . GLY A 1 75 ? 164.389 139.050 163.094 1.00 20.49 75 GLY A CA 1
ATOM 512 C C . GLY A 1 75 ? 164.648 139.366 161.641 1.00 20.49 75 GLY A C 1
ATOM 513 O O . GLY A 1 75 ? 165.633 138.877 161.081 1.00 20.49 75 GLY A O 1
ATOM 514 N N . THR A 1 76 ? 163.795 140.165 161.007 1.00 17.29 76 THR A N 1
ATOM 515 C CA . THR A 1 76 ? 163.955 140.531 159.609 1.00 17.29 76 THR A CA 1
ATOM 516 C C . THR A 1 76 ? 163.888 142.048 159.480 1.00 17.29 76 THR A C 1
ATOM 517 O O . THR A 1 76 ? 163.771 142.775 160.469 1.00 17.29 76 THR A O 1
ATOM 521 N N . LEU A 1 77 ? 163.962 142.528 158.237 1.00 12.87 77 LEU A N 1
ATOM 522 C CA . LEU A 1 77 ? 163.854 143.960 157.987 1.00 12.87 77 LEU A CA 1
ATOM 523 C C . LEU A 1 77 ? 162.453 144.480 158.275 1.00 12.87 77 LEU A C 1
ATOM 524 O O . LEU A 1 77 ? 162.275 145.682 158.500 1.00 12.87 77 LEU A O 1
ATOM 529 N N . MET A 1 78 ? 161.456 143.603 158.278 1.00 15.20 78 MET A N 1
ATOM 530 C CA . MET A 1 78 ? 160.059 143.991 158.455 1.00 15.20 78 MET A CA 1
ATOM 531 C C . MET A 1 78 ? 159.575 143.774 159.880 1.00 15.20 78 MET A C 1
ATOM 532 O O . MET A 1 78 ? 158.423 143.391 160.095 1.00 15.20 78 MET A O 1
ATOM 537 N N . GLU A 1 79 ? 160.432 144.002 160.874 1.00 19.63 79 GLU A N 1
ATOM 538 C CA . GLU A 1 79 ? 160.034 143.775 162.257 1.00 19.63 79 GLU A CA 1
ATOM 539 C C . GLU A 1 79 ? 158.878 144.669 162.683 1.00 19.63 79 GLU A C 1
ATOM 540 O O . GLU A 1 79 ? 158.092 144.277 163.551 1.00 19.63 79 GLU A O 1
ATOM 546 N N . LEU A 1 80 ? 158.740 145.856 162.086 1.00 23.88 80 LEU A N 1
ATOM 547 C CA . LEU A 1 80 ? 157.729 146.816 162.514 1.00 23.88 80 LEU A CA 1
ATOM 548 C C . LEU A 1 80 ? 156.907 147.370 161.357 1.00 23.88 80 LEU A C 1
ATOM 549 O O . LEU A 1 80 ? 156.140 148.316 161.564 1.00 23.88 80 LEU A O 1
ATOM 554 N N . GLY A 1 81 ? 157.000 146.771 160.170 1.00 30.54 81 GLY A N 1
ATOM 555 C CA . GLY A 1 81 ? 156.698 147.484 158.939 1.00 30.54 81 GLY A CA 1
ATOM 556 C C . GLY A 1 81 ? 155.389 148.248 158.941 1.00 30.54 81 GLY A C 1
ATOM 557 O O . GLY A 1 81 ? 155.369 149.462 158.717 1.00 30.54 81 GLY A O 1
ATOM 558 N N . ILE A 1 82 ? 154.275 147.558 159.186 1.00 29.74 82 ILE A N 1
ATOM 559 C CA . ILE A 1 82 ? 152.986 148.208 158.974 1.00 29.74 82 ILE A CA 1
ATOM 560 C C . ILE A 1 82 ? 152.513 148.978 160.200 1.00 29.74 82 ILE A C 1
ATOM 561 O O . ILE A 1 82 ? 151.537 149.736 160.106 1.00 29.74 82 ILE A O 1
ATOM 566 N N . THR A 1 83 ? 153.173 148.814 161.345 1.00 32.28 83 THR A N 1
ATOM 567 C CA . THR A 1 83 ? 152.739 149.510 162.554 1.00 32.28 83 THR A CA 1
ATOM 568 C C . THR A 1 83 ? 152.739 151.032 162.420 1.00 32.28 83 THR A C 1
ATOM 569 O O . THR A 1 83 ? 151.768 151.661 162.887 1.00 32.28 83 THR A O 1
ATOM 573 N N . PRO A 1 84 ? 153.746 151.685 161.824 1.00 33.76 84 PRO A N 1
ATOM 574 C CA . PRO A 1 84 ? 153.657 153.148 161.684 1.00 33.76 84 PRO A CA 1
ATOM 575 C C . PRO A 1 84 ? 152.506 153.600 160.805 1.00 33.76 84 PRO A C 1
ATOM 576 O O . PRO A 1 84 ? 151.959 154.688 161.024 1.00 33.76 84 PRO A O 1
ATOM 580 N N . ILE A 1 85 ? 152.129 152.801 159.807 1.00 30.11 85 ILE A N 1
ATOM 581 C CA . ILE A 1 85 ? 151.033 153.182 158.919 1.00 30.11 85 ILE A CA 1
ATOM 582 C C . ILE A 1 85 ? 149.727 153.273 159.698 1.00 30.11 85 ILE A C 1
ATOM 583 O O . ILE A 1 85 ? 149.005 154.275 159.624 1.00 30.11 85 ILE A O 1
ATOM 588 N N . ILE A 1 86 ? 149.405 152.221 160.454 1.00 34.12 86 ILE A N 1
ATOM 589 C CA . ILE A 1 86 ? 148.129 152.156 161.163 1.00 34.12 86 ILE A CA 1
ATOM 590 C C . ILE A 1 86 ? 148.024 153.276 162.189 1.00 34.12 86 ILE A C 1
ATOM 591 O O . ILE A 1 86 ? 147.075 154.072 162.171 1.00 34.12 86 ILE A O 1
ATOM 596 N N . SER A 1 87 ? 149.017 153.361 163.087 1.00 37.70 87 SER A N 1
ATOM 597 C CA . SER A 1 87 ? 148.906 154.240 164.251 1.00 37.70 87 SER A CA 1
ATOM 598 C C . SER A 1 87 ? 148.670 155.692 163.855 1.00 37.70 87 SER A C 1
ATOM 599 O O . SER A 1 87 ? 147.959 156.423 164.556 1.00 37.70 87 SER A O 1
ATOM 602 N N . SER A 1 88 ? 149.255 156.126 162.739 1.00 42.46 88 SER A N 1
ATOM 603 C CA . SER A 1 88 ? 149.084 157.503 162.291 1.00 42.46 88 SER A CA 1
ATOM 604 C C . SER A 1 88 ? 147.608 157.847 162.140 1.00 42.46 88 SER A C 1
ATOM 605 O O . SER A 1 88 ? 147.090 158.745 162.814 1.00 42.46 88 SER A O 1
ATOM 608 N N . GLY A 1 89 ? 146.913 157.130 161.256 1.00 42.50 89 GLY A N 1
ATOM 609 C CA . GLY A 1 89 ? 145.490 157.365 161.089 1.00 42.50 89 GLY A CA 1
ATOM 610 C C . GLY A 1 89 ? 144.698 157.063 162.346 1.00 42.50 89 GLY A C 1
ATOM 611 O O . GLY A 1 89 ? 143.764 157.791 162.689 1.00 42.50 89 GLY A O 1
ATOM 612 N N . MET A 1 90 ? 145.071 155.999 163.061 1.00 41.74 90 MET A N 1
ATOM 613 C CA . MET A 1 90 ? 144.313 155.594 164.238 1.00 41.74 90 MET A CA 1
ATOM 614 C C . MET A 1 90 ? 144.356 156.637 165.345 1.00 41.74 90 MET A C 1
ATOM 615 O O . MET A 1 90 ? 143.459 156.658 166.195 1.00 41.74 90 MET A O 1
ATOM 620 N N . VAL A 1 91 ? 145.373 157.499 165.364 1.00 49.92 91 VAL A N 1
ATOM 621 C CA . VAL A 1 91 ? 145.424 158.554 166.370 1.00 49.92 91 VAL A CA 1
ATOM 622 C C . VAL A 1 91 ? 144.885 159.856 165.788 1.00 49.92 91 VAL A C 1
ATOM 623 O O . VAL A 1 91 ? 144.247 160.646 166.496 1.00 49.92 91 VAL A O 1
ATOM 627 N N . PHE A 1 92 ? 145.098 160.082 164.488 1.00 54.30 92 PHE A N 1
ATOM 628 C CA . PHE A 1 92 ? 144.692 161.358 163.911 1.00 54.30 92 PHE A CA 1
ATOM 629 C C . PHE A 1 92 ? 143.189 161.442 163.688 1.00 54.30 92 PHE A C 1
ATOM 630 O O . PHE A 1 92 ? 142.616 162.529 163.808 1.00 54.30 92 PHE A O 1
ATOM 638 N N . GLN A 1 93 ? 142.528 160.322 163.381 1.00 54.17 93 GLN A N 1
ATOM 639 C CA . GLN A 1 93 ? 141.072 160.336 163.290 1.00 54.17 93 GLN A CA 1
ATOM 640 C C . GLN A 1 93 ? 140.445 160.681 164.635 1.00 54.17 93 GLN A C 1
ATOM 641 O O . GLN A 1 93 ? 139.503 161.481 164.704 1.00 54.17 93 GLN A O 1
ATOM 647 N N . LEU A 1 94 ? 140.964 160.099 165.718 1.00 54.08 94 LEU A N 1
ATOM 648 C CA . LEU A 1 94 ? 140.449 160.417 167.046 1.00 54.08 94 LEU A CA 1
ATOM 649 C C . LEU A 1 94 ? 140.755 161.860 167.426 1.00 54.08 94 LEU A C 1
ATOM 650 O O . LEU A 1 94 ? 139.929 162.527 168.060 1.00 54.08 94 LEU A O 1
ATOM 655 N N . LEU A 1 95 ? 141.933 162.363 167.047 1.00 58.66 95 LEU A N 1
ATOM 656 C CA . LEU A 1 95 ? 142.260 163.755 167.340 1.00 58.66 95 LEU A CA 1
ATOM 657 C C . LEU A 1 95 ? 141.340 164.708 166.587 1.00 58.66 95 LEU A C 1
ATOM 658 O O . LEU A 1 95 ? 140.924 165.738 167.132 1.00 58.66 95 LEU A O 1
ATOM 663 N N . ALA A 1 96 ? 141.013 164.386 165.334 1.00 57.51 96 ALA A N 1
ATOM 664 C CA . ALA A 1 96 ? 140.100 165.228 164.569 1.00 57.51 96 ALA A CA 1
ATOM 665 C C . ALA A 1 96 ? 138.683 165.148 165.122 1.00 57.51 96 ALA A C 1
ATOM 666 O O . ALA A 1 96 ? 137.961 166.151 165.139 1.00 57.51 96 ALA A O 1
ATOM 668 N N . GLY A 1 97 ? 138.267 163.964 165.575 1.00 56.00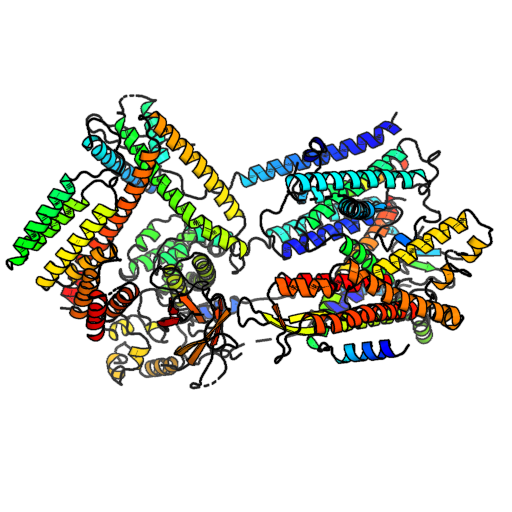 97 GLY A N 1
ATOM 669 C CA . GLY A 1 97 ? 136.953 163.836 166.179 1.00 56.00 97 GLY A CA 1
ATOM 670 C C . GLY A 1 97 ? 136.838 164.547 167.511 1.00 56.00 97 GLY A C 1
ATOM 671 O O . GLY A 1 97 ? 135.757 165.019 167.875 1.00 56.00 97 GLY A O 1
ATOM 672 N N . THR A 1 98 ? 137.941 164.633 168.258 1.00 56.83 98 THR A N 1
ATOM 673 C CA . THR A 1 98 ? 137.920 165.341 169.532 1.00 56.83 98 THR A CA 1
ATOM 674 C C . THR A 1 98 ? 138.025 166.848 169.340 1.00 56.83 98 THR A C 1
ATOM 675 O O . THR A 1 98 ? 137.419 167.613 170.101 1.00 56.83 98 THR A O 1
ATOM 677 N N . HIS A 1 99 ? 138.780 167.285 168.336 1.00 56.21 99 HIS A N 1
ATOM 678 C CA . HIS A 1 99 ? 138.976 168.703 168.040 1.00 56.21 99 HIS A CA 1
ATOM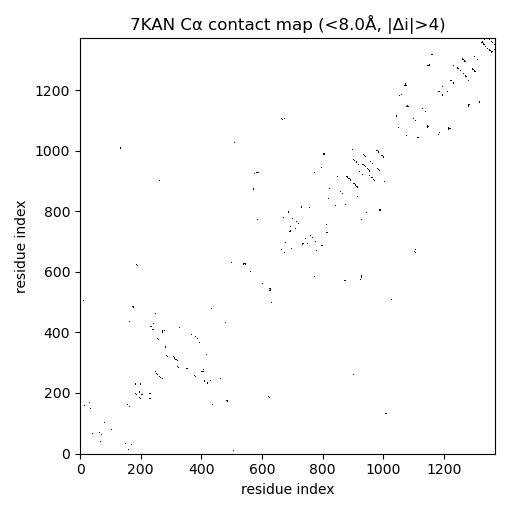 679 C C . HIS A 1 99 ? 139.513 169.462 169.250 1.00 56.21 99 HIS A C 1
ATOM 680 O O . HIS A 1 99 ? 140.251 168.908 170.064 1.00 56.21 99 HIS A O 1
ATOM 682 N N . ASP A 1 106 ? 137.447 170.287 155.177 1.00 71.65 106 ASP A N 1
ATOM 683 C CA . ASP A 1 106 ? 138.072 171.596 155.329 1.00 71.65 106 ASP A CA 1
ATOM 684 C C . ASP A 1 106 ? 138.750 172.033 154.034 1.00 71.65 106 ASP A C 1
ATOM 685 O O . ASP A 1 106 ? 138.558 171.421 152.983 1.00 71.65 106 ASP A O 1
ATOM 687 N N . LEU A 1 107 ? 139.545 173.096 154.117 1.00 72.91 107 LEU A N 1
ATOM 688 C CA . LEU A 1 107 ? 140.243 173.612 152.952 1.00 72.91 107 LEU A CA 1
ATOM 689 C C . LEU A 1 107 ? 141.485 172.777 152.653 1.00 72.91 107 LEU A C 1
ATOM 690 O O . LEU A 1 107 ? 142.045 172.109 153.527 1.00 72.91 107 LEU A O 1
ATOM 692 N N . LYS A 1 108 ? 141.914 172.824 151.389 1.00 71.85 108 LYS A N 1
ATOM 693 C CA . LYS A 1 108 ? 143.098 172.074 150.981 1.00 71.85 108 LYS A CA 1
ATOM 694 C C . LYS A 1 108 ? 144.361 172.614 151.640 1.00 71.85 108 LYS A C 1
ATOM 695 O O . LYS A 1 108 ? 145.280 171.841 151.940 1.00 71.85 108 LYS A O 1
ATOM 697 N N . THR A 1 109 ? 144.423 173.928 151.873 1.00 75.67 109 THR A N 1
ATOM 698 C CA . THR A 1 109 ? 145.585 174.509 152.538 1.00 75.67 109 THR A CA 1
ATOM 699 C C . THR A 1 109 ? 145.747 173.971 153.953 1.00 75.67 109 THR A C 1
ATOM 700 O O . THR A 1 109 ? 146.865 173.936 154.479 1.00 75.67 109 THR A O 1
ATOM 704 N N . ASP A 1 110 ? 144.651 173.549 154.581 1.00 76.19 110 ASP A N 1
ATOM 705 C CA . ASP A 1 110 ? 144.720 172.911 155.888 1.00 76.19 110 ASP A CA 1
ATOM 706 C C . ASP A 1 110 ? 144.899 171.404 155.787 1.00 76.19 110 ASP A C 1
ATOM 707 O O . ASP A 1 110 ? 145.563 170.808 156.643 1.00 76.19 110 ASP A O 1
ATOM 709 N N . ARG A 1 111 ? 144.328 170.774 154.757 1.00 71.60 111 ARG A N 1
ATOM 710 C CA . ARG A 1 111 ? 144.482 169.333 154.598 1.00 71.60 111 ARG A CA 1
ATOM 711 C C . ARG A 1 111 ? 145.919 168.952 154.269 1.00 71.60 111 ARG A C 1
ATOM 712 O O . ARG A 1 111 ? 146.385 167.885 154.684 1.00 71.60 111 ARG A O 1
ATOM 720 N N . GLU A 1 112 ? 146.637 169.802 153.532 1.00 71.17 112 GLU A N 1
ATOM 721 C CA . GLU A 1 112 ? 148.048 169.534 153.272 1.00 71.17 112 GLU A CA 1
ATOM 722 C C . GLU A 1 112 ? 148.848 169.534 154.570 1.00 71.17 112 GLU A C 1
ATOM 723 O O . GLU A 1 112 ? 149.680 168.648 154.804 1.00 71.17 112 GLU A O 1
ATOM 725 N N . LEU A 1 113 ? 148.607 170.528 155.430 1.00 71.44 113 LEU A N 1
ATOM 726 C CA . LEU A 1 113 ? 149.276 170.567 156.725 1.00 71.44 113 LEU A CA 1
ATOM 727 C C . LEU A 1 113 ? 148.885 169.370 157.582 1.00 71.44 113 LEU A C 1
ATOM 728 O O . LEU A 1 113 ? 149.718 168.816 158.309 1.00 71.44 113 LEU A O 1
ATOM 730 N N . TYR A 1 114 ? 147.618 168.957 157.506 1.00 66.18 114 TYR A N 1
ATOM 731 C CA . TYR A 1 114 ? 147.168 167.775 158.235 1.00 66.18 114 TYR A CA 1
ATOM 732 C C . TYR A 1 114 ? 147.927 166.533 157.784 1.00 66.18 114 TYR A C 1
ATOM 733 O O . TYR A 1 114 ? 148.391 165.738 158.609 1.00 66.18 114 TYR A O 1
ATOM 742 N N . GLN A 1 115 ? 148.076 166.360 156.469 1.00 65.39 115 GLN A N 1
ATOM 743 C CA . GLN A 1 115 ? 148.792 165.201 155.944 1.00 65.39 115 GLN A CA 1
ATOM 744 C C . GLN A 1 115 ? 150.266 165.239 156.328 1.00 65.39 115 GLN A C 1
ATOM 745 O O . GLN A 1 115 ? 150.856 164.201 156.659 1.00 65.39 115 GLN A O 1
ATOM 751 N N . THR A 1 116 ? 150.879 166.425 156.287 1.00 66.11 116 THR A N 1
ATOM 752 C CA . THR A 1 116 ? 152.281 166.530 156.674 1.00 66.11 116 THR A CA 1
ATOM 753 C C . THR A 1 116 ? 152.470 166.197 158.150 1.00 66.11 116 THR A C 1
ATOM 754 O O . THR A 1 116 ? 153.408 165.476 158.517 1.00 66.11 116 THR A O 1
ATOM 758 N N . ALA A 1 117 ? 151.588 166.712 159.012 1.00 61.69 117 ALA A N 1
ATOM 759 C CA . ALA A 1 117 ? 151.664 166.378 160.429 1.00 61.69 117 ALA A CA 1
ATOM 760 C C . ALA A 1 117 ? 151.459 164.886 160.650 1.00 61.69 117 ALA A C 1
ATOM 761 O O . ALA A 1 117 ? 152.123 164.280 161.498 1.00 61.69 117 ALA A O 1
ATOM 763 N N . GLN A 1 118 ? 150.554 164.274 159.883 1.00 56.84 118 GLN A N 1
ATOM 764 C CA . GLN A 1 118 ? 150.322 162.840 160.013 1.00 56.84 118 GLN A CA 1
ATOM 765 C C . GLN A 1 118 ? 151.568 162.043 159.646 1.00 56.84 118 GLN A C 1
ATOM 766 O O . GLN A 1 118 ? 151.954 161.113 160.362 1.00 56.84 118 GLN A O 1
ATOM 772 N N . LYS A 1 119 ? 152.220 162.404 158.538 1.00 52.52 119 LYS A N 1
ATOM 773 C CA . LYS A 1 119 ? 153.425 161.682 158.133 1.00 52.52 119 LYS A CA 1
ATOM 774 C C . LYS A 1 119 ? 154.556 161.882 159.136 1.00 52.52 119 LYS A C 1
ATOM 775 O O . LYS A 1 119 ? 155.300 160.938 159.444 1.00 52.52 119 LYS A O 1
ATOM 781 N N . LEU A 1 120 ? 154.702 163.101 159.661 1.00 51.22 120 LEU A N 1
ATOM 782 C CA . LEU A 1 120 ? 155.759 163.352 160.636 1.00 51.22 120 LEU A CA 1
ATOM 783 C C . LEU A 1 120 ? 155.517 162.568 161.920 1.00 51.22 120 LEU A C 1
ATOM 784 O O . LEU A 1 120 ? 156.448 161.973 162.479 1.00 51.22 120 LEU A O 1
ATOM 789 N N . PHE A 1 121 ? 154.271 162.546 162.399 1.00 48.30 121 PHE A N 1
ATOM 790 C CA . PHE A 1 121 ? 153.955 161.753 163.581 1.00 48.30 121 PHE A CA 1
ATOM 791 C C . PHE A 1 121 ? 154.185 160.270 163.321 1.00 48.30 121 PHE A C 1
ATOM 792 O O . PHE A 1 121 ? 154.658 159.544 164.203 1.00 48.30 121 PHE A O 1
ATOM 800 N N . ALA A 1 122 ? 153.873 159.805 162.109 1.00 42.50 122 ALA A N 1
ATOM 801 C CA . ALA A 1 122 ? 154.084 158.400 161.780 1.00 42.50 122 ALA A CA 1
ATOM 802 C C . ALA A 1 122 ? 155.561 158.037 161.843 1.00 42.50 122 ALA A C 1
ATOM 803 O O . ALA A 1 122 ? 155.937 157.020 162.436 1.00 42.50 122 ALA A O 1
ATOM 805 N N . ILE A 1 123 ? 156.422 158.867 161.248 1.00 39.62 123 ILE A N 1
ATOM 806 C CA . ILE A 1 123 ? 157.843 158.525 161.254 1.00 39.62 123 ILE A CA 1
ATOM 807 C C . ILE A 1 123 ? 158.432 158.668 162.656 1.00 39.62 123 ILE A C 1
ATOM 808 O O . ILE A 1 123 ? 159.316 157.892 163.047 1.00 39.62 123 ILE A O 1
ATOM 813 N N . ILE A 1 124 ? 157.941 159.624 163.450 1.00 39.39 124 ILE A N 1
ATOM 814 C CA . ILE A 1 124 ? 158.432 159.759 164.820 1.00 39.39 124 ILE A CA 1
ATOM 815 C C . ILE A 1 124 ? 158.052 158.536 165.647 1.00 39.39 124 ILE A C 1
ATOM 816 O O . ILE A 1 124 ? 158.873 158.000 166.406 1.00 39.39 124 ILE A O 1
ATOM 821 N N . LEU A 1 125 ? 156.808 158.071 165.514 1.00 36.96 125 LEU A N 1
ATOM 822 C CA . LEU A 1 125 ? 156.393 156.878 166.240 1.00 36.96 125 LEU A CA 1
ATOM 823 C C . LEU A 1 125 ? 157.147 155.651 165.750 1.00 36.96 125 LEU A C 1
ATOM 824 O O . LEU A 1 125 ? 157.446 154.749 166.538 1.00 36.96 125 LEU A O 1
ATOM 829 N N . SER A 1 126 ? 157.477 155.603 164.458 1.00 34.15 126 SER A N 1
ATOM 830 C CA . SER A 1 126 ? 158.292 154.505 163.949 1.00 34.15 126 SER A CA 1
ATOM 831 C C . SER A 1 126 ? 159.657 154.490 164.622 1.00 34.15 126 SER A C 1
ATOM 832 O O . SER A 1 126 ? 160.135 153.438 165.066 1.00 34.15 126 SER A O 1
ATOM 835 N N . PHE A 1 127 ? 160.301 155.656 164.705 1.00 32.98 127 PHE A N 1
ATOM 836 C CA . PHE A 1 127 ? 161.604 155.737 165.358 1.00 32.98 127 PHE A CA 1
ATOM 837 C C . PHE A 1 127 ? 161.512 155.307 166.816 1.00 32.98 127 PHE A C 1
ATOM 838 O O . PHE A 1 127 ? 162.333 154.516 167.297 1.00 32.98 127 PHE A O 1
ATOM 846 N N . GLY A 1 128 ? 160.505 155.809 167.535 1.00 36.09 128 GLY A N 1
ATOM 847 C CA . GLY A 1 128 ? 160.370 155.463 168.942 1.00 36.09 128 GLY A CA 1
ATOM 848 C C . GLY A 1 128 ? 160.098 153.986 169.163 1.00 36.09 128 GLY A C 1
ATOM 849 O O . GLY A 1 128 ? 160.651 153.371 170.079 1.00 36.09 128 GLY A O 1
ATOM 850 N N . GLN A 1 129 ? 159.239 153.398 168.328 1.00 33.18 129 GLN A N 1
ATOM 851 C CA . GLN A 1 129 ? 158.908 151.985 168.456 1.00 33.18 129 GLN A CA 1
ATOM 852 C C . GLN A 1 129 ? 160.126 151.119 168.162 1.00 33.18 129 GLN A C 1
ATOM 853 O O . GLN A 1 129 ? 160.403 150.148 168.879 1.00 33.18 129 GLN A O 1
ATOM 859 N N . ALA A 1 130 ? 160.884 151.471 167.122 1.00 30.52 130 ALA A N 1
ATOM 860 C CA . ALA A 1 130 ? 162.117 150.749 166.836 1.00 30.52 130 ALA A CA 1
ATOM 861 C C . ALA A 1 130 ? 163.106 150.874 167.986 1.00 30.52 130 ALA A C 1
ATOM 862 O O . ALA A 1 130 ? 163.804 149.909 168.326 1.00 30.52 130 ALA A O 1
ATOM 864 N N . CYS A 1 131 ? 163.178 152.058 168.600 1.00 29.60 131 CYS A N 1
ATOM 865 C CA . CYS A 1 131 ? 164.097 152.262 169.715 1.00 29.60 131 CYS A CA 1
ATOM 866 C C . CYS A 1 131 ? 163.712 151.409 170.917 1.00 29.60 131 CYS A C 1
ATOM 867 O O . CYS A 1 131 ? 164.575 150.783 171.542 1.00 29.60 131 CYS A O 1
ATOM 870 N N . VAL A 1 132 ? 162.422 151.372 171.259 1.00 29.43 132 VAL A N 1
ATOM 871 C CA . VAL A 1 132 ? 161.997 150.578 172.407 1.00 29.43 132 VAL A CA 1
ATOM 872 C C . VAL A 1 132 ? 162.083 149.088 172.109 1.00 29.43 132 VAL A C 1
ATOM 873 O O . VAL A 1 132 ? 162.160 148.277 173.038 1.00 29.43 132 VAL A O 1
ATOM 877 N N . HIS A 1 133 ? 162.078 148.699 170.831 1.00 30.05 133 HIS A N 1
ATOM 878 C CA . HIS A 1 133 ? 162.337 147.303 170.490 1.00 30.05 133 HIS A CA 1
ATOM 879 C C . HIS A 1 133 ? 163.805 146.944 170.666 1.00 30.05 133 HIS A C 1
ATOM 880 O O . HIS A 1 133 ? 164.135 145.930 171.292 1.00 30.05 133 HIS A O 1
ATOM 887 N N . VAL A 1 134 ? 164.707 147.757 170.113 1.00 27.10 134 VAL A N 1
ATOM 888 C CA . VAL A 1 134 ? 166.119 147.385 170.138 1.00 27.10 134 VAL A CA 1
ATOM 889 C C . VAL A 1 134 ? 166.706 147.558 171.534 1.00 27.10 134 VAL A C 1
ATOM 890 O O . VAL A 1 134 ? 167.660 146.864 171.903 1.00 27.10 134 VAL A O 1
ATOM 894 N N . LEU A 1 135 ? 166.149 148.462 172.339 1.00 29.70 135 LEU A N 1
ATOM 895 C CA . LEU A 1 135 ? 166.730 148.765 173.641 1.00 29.70 135 LEU A CA 1
ATOM 896 C C . LEU A 1 135 ? 166.269 147.820 174.742 1.00 29.70 135 LEU A C 1
ATOM 897 O O . LEU A 1 135 ? 167.024 147.577 175.691 1.00 29.70 135 LEU A O 1
ATOM 902 N N . THR A 1 136 ? 165.055 147.276 174.643 1.00 32.30 136 THR A N 1
ATOM 903 C CA . THR A 1 136 ? 164.528 146.442 175.717 1.00 32.30 136 THR A CA 1
ATOM 904 C C . THR A 1 136 ? 165.304 145.144 175.884 1.00 32.30 136 THR A C 1
ATOM 905 O O . THR A 1 136 ? 165.218 144.520 176.946 1.00 32.30 136 THR A O 1
ATOM 909 N N . GLY A 1 137 ? 166.052 144.726 174.875 1.00 25.23 137 GLY A N 1
ATOM 910 C CA . GLY A 1 137 ? 166.832 143.516 174.941 1.00 25.23 137 GLY A CA 1
ATOM 911 C C . GLY A 1 137 ? 166.344 142.363 174.086 1.00 25.23 137 GLY A C 1
ATOM 912 O O . GLY A 1 137 ? 166.650 141.209 174.411 1.00 25.23 137 GLY A O 1
ATOM 913 N N . LEU A 1 138 ? 165.596 142.631 173.016 1.00 25.04 138 LEU A N 1
ATOM 914 C CA . LEU A 1 138 ? 165.139 141.551 172.148 1.00 25.04 138 LEU A CA 1
ATOM 915 C C . LEU A 1 138 ? 166.292 140.964 171.342 1.00 25.04 138 LEU A C 1
ATOM 916 O O . LEU A 1 138 ? 166.349 139.748 171.127 1.00 25.04 138 LEU A O 1
ATOM 921 N N . TYR A 1 139 ? 167.222 141.808 170.895 1.00 23.52 139 TYR A N 1
ATOM 922 C CA . TYR A 1 139 ? 168.363 141.370 170.102 1.00 23.52 139 TYR A CA 1
ATOM 923 C C . TYR A 1 139 ? 169.613 141.157 170.945 1.00 23.52 139 TYR A C 1
ATOM 924 O O . TYR A 1 139 ? 170.716 141.077 170.396 1.00 23.52 139 TYR A O 1
ATOM 933 N N . GLY A 1 140 ? 169.466 141.065 172.257 1.00 26.90 140 GLY A N 1
ATOM 934 C CA . GLY A 1 140 ? 170.582 140.847 173.153 1.00 26.90 140 GLY A CA 1
ATOM 935 C C . GLY A 1 140 ? 170.848 142.054 174.037 1.00 26.90 140 GLY A C 1
ATOM 936 O O . GLY A 1 140 ? 170.334 143.153 173.827 1.00 26.90 140 GLY A O 1
ATOM 937 N N . GLN A 1 141 ? 171.672 141.819 175.046 1.00 25.71 141 GLN A N 1
ATOM 938 C CA . GLN A 1 141 ? 172.039 142.877 175.977 1.00 25.71 141 GLN A CA 1
ATOM 939 C C . GLN A 1 141 ? 172.877 143.927 175.260 1.00 25.71 141 GLN A C 1
ATOM 940 O O . GLN A 1 141 ? 173.962 143.602 174.760 1.00 25.71 141 GLN A O 1
ATOM 942 N N . PRO A 1 142 ? 172.426 145.182 175.182 1.00 23.43 142 PRO A N 1
ATOM 943 C CA . PRO A 1 142 ? 173.211 146.204 174.470 1.00 23.43 142 PRO A CA 1
ATOM 944 C C . PRO A 1 142 ? 174.565 146.487 175.096 1.00 23.43 142 PRO A C 1
ATOM 945 O O . PRO A 1 142 ? 175.408 147.112 174.441 1.00 23.43 142 PRO A O 1
ATOM 949 N N . SER A 1 143 ? 174.802 146.059 176.339 1.00 25.68 143 SER A N 1
ATOM 950 C CA . SER A 1 143 ? 176.109 146.266 176.952 1.00 25.68 143 SER A CA 1
ATOM 951 C C . SER A 1 143 ? 177.180 145.408 176.292 1.00 25.68 143 SER A C 1
ATOM 952 O O . SER A 1 143 ? 178.366 145.754 176.338 1.00 25.68 143 SER A O 1
ATOM 955 N N . ASP A 1 144 ? 176.788 144.291 175.682 1.00 23.60 144 ASP A N 1
ATOM 956 C CA . ASP A 1 144 ? 177.712 143.422 174.970 1.00 23.60 144 ASP A CA 1
ATOM 957 C C . ASP A 1 144 ? 177.455 143.391 173.471 1.00 23.60 144 ASP A C 1
ATOM 958 O O . ASP A 1 144 ? 178.123 142.637 172.757 1.00 23.60 144 ASP A O 1
ATOM 960 N N . LEU A 1 145 ? 176.504 144.185 172.978 1.00 21.20 145 LEU A N 1
ATOM 961 C CA . LEU A 1 145 ? 176.205 144.198 171.551 1.00 21.20 145 LEU A CA 1
ATOM 962 C C . LEU A 1 145 ? 177.187 145.076 170.788 1.00 21.20 145 LEU A C 1
ATOM 963 O O . LEU A 1 145 ? 177.694 144.683 169.733 1.00 21.20 145 LEU A O 1
ATOM 968 N N . GLY A 1 146 ? 177.466 146.261 171.307 1.00 21.66 146 GLY A N 1
ATOM 969 C CA . GLY A 1 146 ? 178.368 147.203 170.668 1.00 21.66 146 GLY A CA 1
ATOM 970 C C . GLY A 1 146 ? 177.780 148.597 170.731 1.00 21.66 146 GLY A C 1
ATOM 971 O O . GLY A 1 146 ? 176.564 148.791 170.750 1.00 21.66 146 GLY A O 1
ATOM 972 N N . ALA A 1 147 ? 178.661 149.597 170.765 1.00 23.32 147 ALA A N 1
ATOM 973 C CA . ALA A 1 147 ? 178.197 150.978 170.844 1.00 23.32 147 ALA A CA 1
ATOM 974 C C . ALA A 1 147 ? 177.603 151.439 169.520 1.00 23.32 147 ALA A C 1
ATOM 975 O O . ALA A 1 147 ? 176.541 152.070 169.497 1.00 23.32 147 ALA A O 1
ATOM 977 N N . GLY A 1 148 ? 178.268 151.130 168.410 1.00 25.01 148 GLY A N 1
ATOM 978 C CA . GLY A 1 148 ? 177.833 151.605 167.112 1.00 25.01 148 GLY A CA 1
ATOM 979 C C . GLY A 1 148 ? 176.855 150.693 166.402 1.00 25.01 148 GLY A C 1
ATOM 980 O O . GLY A 1 148 ? 176.053 151.154 165.583 1.00 25.01 148 GLY A O 1
ATOM 981 N N . ILE A 1 149 ? 176.912 149.393 166.696 1.00 18.53 149 ILE A N 1
ATOM 982 C CA . ILE A 1 149 ? 176.000 148.463 166.041 1.00 18.53 149 ILE A CA 1
ATOM 983 C C . ILE A 1 149 ? 174.561 148.744 166.452 1.00 18.53 149 ILE A C 1
ATOM 984 O O . ILE A 1 149 ? 173.628 148.488 165.682 1.00 18.53 149 ILE A O 1
ATOM 989 N N . CYS A 1 150 ? 174.355 149.299 167.648 1.00 17.37 150 CYS A N 1
ATOM 990 C CA . CYS A 1 150 ? 173.005 149.640 168.082 1.00 17.37 150 CYS A CA 1
ATOM 991 C C . CYS A 1 150 ? 172.391 150.701 167.176 1.00 17.37 150 CYS A C 1
ATOM 992 O O . CYS A 1 150 ? 171.276 150.532 166.669 1.00 17.37 150 CYS A O 1
ATOM 995 N N . VAL A 1 151 ? 173.110 151.804 166.949 1.00 16.82 151 VAL A N 1
ATOM 996 C CA . VAL A 1 151 ? 172.579 152.837 166.068 1.00 16.82 151 VAL A CA 1
ATOM 997 C C . VAL A 1 151 ? 172.589 152.387 164.612 1.00 16.82 151 VAL A C 1
ATOM 998 O O . VAL A 1 151 ? 171.770 152.862 163.815 1.00 16.82 151 VAL A O 1
ATOM 1002 N N . LEU A 1 152 ? 173.478 151.461 164.237 1.00 16.76 152 LEU A N 1
ATOM 1003 C CA . LEU A 1 152 ? 173.388 150.862 162.907 1.00 16.76 152 LEU A CA 1
ATOM 1004 C C . LEU A 1 152 ? 172.060 150.139 162.733 1.00 16.76 152 LEU A C 1
ATOM 1005 O O . LEU A 1 152 ? 171.379 150.299 161.715 1.00 16.76 152 LEU A O 1
ATOM 1010 N N . LEU A 1 153 ? 171.678 149.332 163.724 1.00 13.95 153 LEU A N 1
ATOM 1011 C CA . LEU A 1 153 ? 170.381 148.666 163.687 1.00 13.95 153 LEU A CA 1
ATOM 1012 C C . LEU A 1 153 ? 169.246 149.683 163.684 1.00 13.95 153 LEU A C 1
ATOM 1013 O O . LEU A 1 153 ? 168.247 149.513 162.973 1.00 13.95 153 LEU A O 1
ATOM 1018 N N . ILE A 1 154 ? 169.398 150.759 164.458 1.00 15.43 154 ILE A N 1
ATOM 1019 C CA . ILE A 1 154 ? 168.374 151.802 164.516 1.00 15.43 154 ILE A CA 1
ATOM 1020 C C . ILE A 1 154 ? 168.121 152.392 163.134 1.00 15.43 154 ILE A C 1
ATOM 1021 O O . ILE A 1 154 ? 166.973 152.495 162.688 1.00 15.43 154 ILE A O 1
ATOM 1026 N N . VAL A 1 155 ? 169.185 152.796 162.437 1.00 14.93 155 VAL A N 1
ATOM 1027 C CA . VAL A 1 155 ? 168.993 153.419 161.129 1.00 14.93 155 VAL A CA 1
ATOM 1028 C C . VAL A 1 155 ? 168.541 152.384 160.105 1.00 14.93 155 VAL A C 1
ATOM 1029 O O . VAL A 1 155 ? 167.700 152.671 159.243 1.00 14.93 155 VAL A O 1
ATOM 1033 N N . GLN A 1 156 ? 169.069 151.160 160.198 1.00 14.31 156 GLN A N 1
ATOM 1034 C CA . GLN A 1 156 ? 168.665 150.092 159.292 1.00 14.31 156 GLN A CA 1
ATOM 1035 C C . GLN A 1 156 ? 167.180 149.792 159.410 1.00 14.31 156 GLN A C 1
ATOM 1036 O O . GLN A 1 156 ? 166.555 149.353 158.439 1.00 14.31 156 GLN A O 1
ATOM 1042 N N . LEU A 1 157 ? 166.602 150.022 160.587 1.00 16.24 157 LEU A N 1
ATOM 1043 C CA . LEU A 1 157 ? 165.180 149.792 160.802 1.00 16.24 157 LEU A CA 1
ATOM 1044 C C . LEU A 1 157 ? 164.331 151.013 160.458 1.00 16.24 157 LEU A C 1
ATOM 1045 O O . LEU A 1 157 ? 163.230 150.869 159.908 1.00 16.24 157 LEU A O 1
ATOM 1050 N N . VAL A 1 158 ? 164.828 152.215 160.758 1.00 15.50 158 VAL A N 1
ATOM 1051 C CA . VAL A 1 158 ? 164.063 153.427 160.485 1.00 15.50 158 VAL A CA 1
ATOM 1052 C C . VAL A 1 158 ? 163.955 153.671 158.985 1.00 15.50 158 VAL A C 1
ATOM 1053 O O . VAL A 1 158 ? 162.903 154.091 158.487 1.00 15.50 158 VAL A O 1
ATOM 1057 N N . VAL A 1 159 ? 165.030 153.410 158.235 1.00 17.10 159 VAL A N 1
ATOM 1058 C CA . VAL A 1 159 ? 164.943 153.553 156.785 1.00 17.10 159 VAL A CA 1
ATOM 1059 C C . VAL A 1 159 ? 163.957 152.545 156.211 1.00 17.10 159 VAL A C 1
ATOM 1060 O O . VAL A 1 159 ? 163.245 152.844 155.246 1.00 17.10 159 VAL A O 1
ATOM 1064 N N . ALA A 1 160 ? 163.866 151.355 156.810 1.00 16.95 160 ALA A N 1
ATOM 1065 C CA . ALA A 1 160 ? 162.866 150.384 156.374 1.00 16.95 160 ALA A CA 1
ATOM 1066 C C . ALA A 1 160 ? 161.454 150.893 156.631 1.00 16.95 160 ALA A C 1
ATOM 1067 O O . ALA A 1 160 ? 160.566 150.749 155.781 1.00 16.95 160 ALA A O 1
ATOM 1069 N N . GLY A 1 161 ? 161.224 151.473 157.809 1.00 18.43 161 GLY A N 1
ATOM 1070 C CA . GLY A 1 161 ? 159.920 152.058 158.085 1.00 18.43 161 GLY A CA 1
ATOM 1071 C C . GLY A 1 161 ? 159.562 153.165 157.111 1.00 18.43 161 GLY A C 1
ATOM 1072 O O . GLY A 1 161 ? 158.420 153.259 156.646 1.00 18.43 161 GLY A O 1
ATOM 1073 N N . LEU A 1 162 ? 160.537 154.014 156.779 1.00 17.29 162 LEU A N 1
ATOM 1074 C CA . LEU A 1 162 ? 160.281 155.079 155.815 1.00 17.29 162 LEU A CA 1
ATOM 1075 C C . LEU A 1 162 ? 159.982 154.507 154.435 1.00 17.29 162 LEU A C 1
ATOM 1076 O O . LEU A 1 162 ? 159.099 155.004 153.726 1.00 17.29 162 LEU A O 1
ATOM 1081 N N . VAL A 1 163 ? 160.699 153.453 154.041 1.00 16.59 163 VAL A N 1
ATOM 1082 C CA . VAL A 1 163 ? 160.446 152.831 152.745 1.00 16.59 163 VAL A CA 1
ATOM 1083 C C . VAL A 1 163 ? 159.037 152.261 152.695 1.00 16.59 163 VAL A C 1
ATOM 1084 O O . VAL A 1 163 ? 158.324 152.424 151.698 1.00 16.59 163 VAL A O 1
ATOM 1088 N N . VAL A 1 164 ? 158.603 151.600 153.769 1.00 18.81 164 VAL A N 1
ATOM 1089 C CA . VAL A 1 164 ? 157.285 150.973 153.732 1.00 18.81 164 VAL A CA 1
ATOM 1090 C C . VAL A 1 164 ? 156.182 152.030 153.753 1.00 18.81 164 VAL A C 1
ATOM 1091 O O . VAL A 1 164 ? 155.163 151.885 153.065 1.00 18.81 164 VAL A O 1
ATOM 1095 N N . ILE A 1 165 ? 156.372 153.127 154.494 1.00 17.94 165 ILE A N 1
ATOM 1096 C CA . ILE A 1 165 ? 155.334 154.158 154.501 1.00 17.94 165 ILE A CA 1
ATOM 1097 C C . ILE A 1 165 ? 155.276 154.872 153.154 1.00 17.94 165 ILE A C 1
ATOM 1098 O O . ILE A 1 165 ? 154.190 155.189 152.652 1.00 17.94 165 ILE A O 1
ATOM 1103 N N . LEU A 1 166 ? 156.430 155.098 152.522 1.00 19.21 166 LEU A N 1
ATOM 1104 C CA . LEU A 1 166 ? 156.426 155.739 151.211 1.00 19.21 166 LEU A CA 1
ATOM 1105 C C . LEU A 1 166 ? 155.812 154.829 150.157 1.00 19.21 166 LEU A C 1
ATOM 1106 O O . LEU A 1 166 ? 155.097 155.298 149.264 1.00 19.21 166 LEU A O 1
ATOM 1111 N N . LEU A 1 167 ? 156.062 153.521 150.250 1.00 18.25 167 LEU A N 1
ATOM 1112 C CA . LEU A 1 167 ? 155.471 152.595 149.293 1.00 18.25 167 LEU A CA 1
ATOM 1113 C C . LEU A 1 167 ? 153.964 152.491 149.490 1.00 18.25 167 LEU A C 1
ATOM 1114 O O . LEU A 1 167 ? 153.211 152.390 148.515 1.00 18.25 167 LEU A O 1
ATOM 1119 N N . ASP A 1 168 ? 153.499 152.525 150.740 1.00 21.60 168 ASP A N 1
ATOM 1120 C CA . ASP A 1 168 ? 152.059 152.556 150.974 1.00 21.60 168 ASP A CA 1
ATOM 1121 C C . ASP A 1 168 ? 151.443 153.833 150.420 1.00 21.60 168 ASP A C 1
ATOM 1122 O O . ASP A 1 168 ? 150.338 153.807 149.866 1.00 21.60 168 ASP A O 1
ATOM 1127 N N . GLU A 1 169 ? 152.140 154.963 150.562 1.00 24.97 169 GLU A N 1
ATOM 1128 C CA . GLU A 1 169 ? 151.648 156.208 149.980 1.00 24.97 169 GLU A CA 1
ATOM 1129 C C . GLU A 1 169 ? 151.567 156.109 148.461 1.00 24.97 169 GLU A C 1
ATOM 1130 O O . GLU A 1 169 ? 150.607 156.590 147.849 1.00 24.97 169 GLU A O 1
ATOM 1136 N N . LEU A 1 170 ? 152.573 155.493 147.838 1.00 24.90 170 LEU A N 1
ATOM 1137 C CA . LEU A 1 170 ? 152.543 155.291 146.392 1.00 24.90 170 LEU A CA 1
ATOM 1138 C C . LEU A 1 170 ? 151.381 154.396 145.985 1.00 24.90 170 LEU A C 1
ATOM 1139 O O . LEU A 1 170 ? 150.748 154.620 144.948 1.00 24.90 170 LEU A O 1
ATOM 1144 N N . LEU A 1 171 ? 151.091 153.370 146.785 1.00 25.12 171 LEU A N 1
ATOM 1145 C CA . LEU A 1 171 ? 150.000 152.462 146.448 1.00 25.12 171 LEU A CA 1
ATOM 1146 C C . LEU A 1 171 ? 148.638 153.106 146.677 1.00 25.12 171 LEU A C 1
ATOM 1147 O O . LEU A 1 171 ? 147.660 152.735 146.019 1.00 25.12 171 LEU A O 1
ATOM 1152 N N . GLN A 1 172 ? 148.553 154.066 147.595 1.00 26.63 172 GLN A N 1
ATOM 1153 C CA . GLN A 1 172 ? 147.277 154.680 147.938 1.00 26.63 172 GLN A CA 1
ATOM 1154 C C . GLN A 1 172 ? 146.973 155.936 147.132 1.00 26.63 172 GLN A C 1
ATOM 1155 O O . GLN A 1 172 ? 145.798 156.294 146.995 1.00 26.63 172 GLN A O 1
ATOM 1161 N N . LYS A 1 173 ? 147.993 156.608 146.588 1.00 26.58 173 LYS A N 1
ATOM 1162 C CA . LYS A 1 173 ? 147.763 157.859 145.872 1.00 26.58 173 LYS A CA 1
ATOM 1163 C C . LYS A 1 173 ? 146.905 157.679 144.627 1.00 26.58 173 LYS A C 1
ATOM 1164 O O . LYS A 1 173 ? 146.343 158.660 144.131 1.00 26.58 173 LYS A O 1
ATOM 1170 N N . GLY A 1 174 ? 146.790 156.459 144.111 1.00 27.67 174 GLY A N 1
ATOM 1171 C CA . GLY A 1 174 ? 145.984 156.223 142.931 1.00 27.67 174 GLY A CA 1
ATOM 1172 C C . GLY A 1 174 ? 146.590 155.200 141.996 1.00 27.67 174 GLY A C 1
ATOM 1173 O O . GLY A 1 174 ? 145.904 154.661 141.123 1.00 27.67 174 GLY A O 1
ATOM 1174 N N . TYR A 1 175 ? 147.884 154.923 142.168 1.00 27.65 175 TYR A N 1
ATOM 1175 C CA . TYR A 1 175 ? 148.546 153.927 141.338 1.00 27.65 175 TYR A CA 1
ATOM 1176 C C . TYR A 1 175 ? 148.137 152.509 141.705 1.00 27.65 175 TYR A C 1
ATOM 1177 O O . TYR A 1 175 ? 148.307 151.598 140.889 1.00 27.65 175 TYR A O 1
ATOM 1186 N N . GLY A 1 176 ? 147.609 152.302 142.906 1.00 28.95 176 GLY A N 1
ATOM 1187 C CA . GLY A 1 176 ? 147.171 150.994 143.351 1.00 28.95 176 GLY A CA 1
ATOM 1188 C C . GLY A 1 176 ? 145.659 150.893 143.400 1.00 28.95 176 GLY A C 1
ATOM 1189 O O . GLY A 1 176 ? 144.965 151.870 143.683 1.00 28.95 176 GLY A O 1
ATOM 1190 N N . LEU A 1 177 ? 145.150 149.689 143.131 1.00 30.78 177 LEU A N 1
ATOM 1191 C CA . LEU A 1 177 ? 143.709 149.497 143.030 1.00 30.78 177 LEU A CA 1
ATOM 1192 C C . LEU A 1 177 ? 143.008 149.598 144.377 1.00 30.78 177 LEU A C 1
ATOM 1193 O O . LEU A 1 177 ? 141.784 149.762 144.410 1.00 30.78 177 LEU A O 1
ATOM 1198 N N . GLY A 1 178 ? 143.742 149.510 145.476 1.00 31.24 178 GLY A N 1
ATOM 1199 C CA . GLY A 1 178 ? 143.157 149.604 146.808 1.00 31.24 178 GLY A CA 1
ATOM 1200 C C . GLY A 1 178 ? 144.144 150.163 147.792 1.00 31.24 178 GLY A C 1
ATOM 1201 O O . GLY A 1 178 ? 144.953 151.035 147.446 1.00 31.24 178 GLY A O 1
ATOM 1202 N N . SER A 1 179 ? 144.088 149.674 149.026 1.00 27.63 179 SER A N 1
ATOM 1203 C CA . SER A 1 179 ? 145.029 150.061 150.063 1.00 27.63 179 SER A CA 1
ATOM 1204 C C . SER A 1 179 ? 146.086 148.976 150.232 1.00 27.63 179 SER A C 1
ATOM 1205 O O . SER A 1 179 ? 146.045 147.922 149.592 1.00 27.63 179 SER A O 1
ATOM 1208 N N . GLY A 1 180 ? 147.047 149.243 151.110 1.00 24.24 180 GLY A N 1
ATOM 1209 C CA . GLY A 1 180 ? 148.135 148.312 151.325 1.00 24.24 180 GLY A CA 1
ATOM 1210 C C . GLY A 1 180 ? 147.950 147.423 152.537 1.00 24.24 180 GLY A C 1
ATOM 1211 O O . GLY A 1 180 ? 148.513 146.326 152.603 1.00 24.24 180 GLY A O 1
ATOM 1212 N N . ILE A 1 181 ? 147.153 147.888 153.500 1.00 21.44 181 ILE A N 1
ATOM 1213 C CA . ILE A 1 181 ? 146.998 147.160 154.757 1.00 21.44 181 ILE A CA 1
ATOM 1214 C C . ILE A 1 181 ? 146.378 145.791 154.507 1.00 21.44 181 ILE A C 1
ATOM 1215 O O . ILE A 1 181 ? 146.864 144.767 155.004 1.00 21.44 181 ILE A O 1
ATOM 1220 N N . SER A 1 182 ? 145.294 145.753 153.732 1.00 17.71 182 SER A N 1
ATOM 1221 C CA . SER A 1 182 ? 144.605 144.491 153.490 1.00 17.71 182 SER A CA 1
ATOM 1222 C C . SER A 1 182 ? 145.488 143.511 152.730 1.00 17.71 182 SER A C 1
ATOM 1223 O O . SER A 1 182 ? 145.538 142.320 153.065 1.00 17.71 182 SER A O 1
ATOM 1226 N N . LEU A 1 183 ? 146.195 143.989 151.704 1.00 16.56 183 LEU A N 1
ATOM 1227 C CA . LEU A 1 183 ? 147.084 143.107 150.955 1.00 16.56 183 LEU A CA 1
ATOM 1228 C C . LEU A 1 183 ? 148.196 142.565 151.839 1.00 16.56 183 LEU A C 1
ATOM 1229 O O . LEU A 1 183 ? 148.525 141.374 151.774 1.00 16.56 183 LEU A O 1
ATOM 1234 N N . PHE A 1 184 ? 148.800 143.424 152.662 1.00 16.31 184 PHE A N 1
ATOM 1235 C CA . PHE A 1 184 ? 149.884 142.966 153.523 1.00 16.31 184 PHE A CA 1
ATOM 1236 C C . PHE A 1 184 ? 149.381 141.957 154.546 1.00 16.31 184 PHE A C 1
ATOM 1237 O O . PHE A 1 184 ? 150.090 141.005 154.886 1.00 16.31 184 PHE A O 1
ATOM 1245 N N . ILE A 1 185 ? 148.153 142.136 155.035 1.00 14.82 185 ILE A N 1
ATOM 1246 C CA . ILE A 1 185 ? 147.614 141.202 156.018 1.00 14.82 185 ILE A CA 1
ATOM 1247 C C . ILE A 1 185 ? 147.255 139.874 155.361 1.00 14.82 185 ILE A C 1
ATOM 1248 O O . ILE A 1 185 ? 147.397 138.808 155.973 1.00 14.82 185 ILE A O 1
ATOM 1253 N N . ALA A 1 186 ? 146.807 139.906 154.105 1.00 14.20 186 ALA A N 1
ATOM 1254 C CA . ALA A 1 186 ? 146.345 138.682 153.458 1.00 14.20 186 ALA A CA 1
ATOM 1255 C C . ALA A 1 186 ? 147.480 137.874 152.839 1.00 14.20 186 ALA A C 1
ATOM 1256 O O . ALA A 1 186 ? 147.382 136.641 152.758 1.00 14.20 186 ALA A O 1
ATOM 1258 N N . THR A 1 187 ? 148.553 138.533 152.392 1.00 12.99 187 THR A N 1
ATOM 1259 C CA . THR A 1 187 ? 149.625 137.800 151.726 1.00 12.99 187 THR A CA 1
ATOM 1260 C C . THR A 1 187 ? 150.363 136.893 152.701 1.00 12.99 187 THR A C 1
ATOM 1261 O O . THR A 1 187 ? 150.753 135.777 152.342 1.00 12.99 187 THR A O 1
ATOM 1265 N N . ASN A 1 188 ? 150.546 137.340 153.944 1.00 10.13 188 ASN A N 1
ATOM 1266 C CA . ASN A 1 188 ? 151.212 136.497 154.930 1.00 10.13 188 ASN A CA 1
ATOM 1267 C C . ASN A 1 188 ? 150.370 135.273 155.259 1.00 10.13 188 ASN A C 1
ATOM 1268 O O . ASN A 1 188 ? 150.907 134.175 155.449 1.00 10.13 188 ASN A O 1
ATOM 1273 N N . ILE A 1 189 ? 149.047 135.438 155.317 1.00 12.18 189 ILE A N 1
ATOM 1274 C CA . ILE A 1 189 ? 148.174 134.300 155.578 1.00 12.18 189 ILE A CA 1
ATOM 1275 C C . ILE A 1 189 ? 148.220 133.315 154.419 1.00 12.18 189 ILE A C 1
ATOM 1276 O O . ILE A 1 189 ? 148.303 132.099 154.626 1.00 12.18 189 ILE A O 1
ATOM 1281 N N . CYS A 1 190 ? 148.167 133.815 153.182 1.00 12.42 190 CYS A N 1
ATOM 1282 C CA . CYS A 1 190 ? 148.270 132.920 152.031 1.00 12.42 190 CYS A CA 1
ATOM 1283 C C . CYS A 1 190 ? 149.606 132.185 152.024 1.00 12.42 190 CYS A C 1
ATOM 1284 O O . CYS A 1 190 ? 149.669 130.989 151.709 1.00 12.42 190 CYS A O 1
ATOM 1287 N N . GLU A 1 191 ? 150.684 132.881 152.389 1.00 9.18 191 GLU A N 1
ATOM 1288 C CA . GLU A 1 191 ? 151.997 132.251 152.445 1.00 9.18 191 GLU A CA 1
ATOM 1289 C C . GLU A 1 191 ? 152.028 131.142 153.487 1.00 9.18 191 GLU A C 1
ATOM 1290 O O . GLU A 1 191 ? 152.441 130.013 153.199 1.00 9.18 191 GLU A O 1
ATOM 1296 N N . SER A 1 192 ? 151.588 131.445 154.708 1.00 8.95 192 SER A N 1
ATOM 1297 C CA . SER A 1 192 ? 151.607 130.458 155.779 1.00 8.95 192 SER A CA 1
ATOM 1298 C C . SER A 1 192 ? 150.578 129.354 155.590 1.00 8.95 192 SER A C 1
ATOM 1299 O O . SER A 1 192 ? 150.656 128.338 156.288 1.00 8.95 192 SER A O 1
ATOM 1302 N N . ILE A 1 193 ? 149.618 129.524 154.682 1.00 11.14 193 ILE A N 1
ATOM 1303 C CA . ILE A 1 193 ? 148.632 128.481 154.426 1.00 11.14 193 ILE A CA 1
ATOM 1304 C C . ILE A 1 193 ? 148.997 127.611 153.229 1.00 11.14 193 ILE A C 1
ATOM 1305 O O . ILE A 1 193 ? 148.500 126.479 153.131 1.00 11.14 193 ILE A O 1
ATOM 1310 N N . VAL A 1 194 ? 149.837 128.097 152.319 1.00 8.66 194 VAL A N 1
ATOM 1311 C CA . VAL A 1 194 ? 150.312 127.231 151.245 1.00 8.66 194 VAL A CA 1
ATOM 1312 C C . VAL A 1 194 ? 151.639 126.567 151.605 1.00 8.66 194 VAL A C 1
ATOM 1313 O O . VAL A 1 194 ? 151.934 125.475 151.111 1.00 8.66 194 VAL A O 1
ATOM 1317 N N . TRP A 1 195 ? 152.444 127.200 152.464 1.00 8.45 195 TRP A N 1
ATOM 1318 C CA . TRP A 1 195 ? 153.683 126.583 152.924 1.00 8.45 195 TRP A CA 1
ATOM 1319 C C . TRP A 1 195 ? 153.403 125.380 153.810 1.00 8.45 195 TRP A C 1
ATOM 1320 O O . TRP A 1 195 ? 154.219 124.456 153.880 1.00 8.45 195 TRP A O 1
ATOM 1331 N N . LYS A 1 196 ? 152.259 125.373 154.484 1.00 9.70 196 LYS A N 1
ATOM 1332 C CA . LYS A 1 196 ? 151.887 124.279 155.367 1.00 9.70 196 LYS A CA 1
ATOM 1333 C C . LYS A 1 196 ? 151.557 123.004 154.604 1.00 9.70 196 LYS A C 1
ATOM 1334 O O . LYS A 1 196 ? 151.320 121.966 155.231 1.00 9.70 196 LYS A O 1
ATOM 1340 N N . ALA A 1 197 ? 151.545 123.054 153.272 1.00 10.84 197 ALA A N 1
ATOM 1341 C CA . ALA A 1 197 ? 151.175 121.918 152.438 1.00 10.84 197 ALA A CA 1
ATOM 1342 C C . ALA A 1 197 ? 152.373 121.244 151.782 1.00 10.84 197 ALA A C 1
ATOM 1343 O O . ALA A 1 197 ? 152.470 120.014 151.799 1.00 10.84 197 ALA A O 1
ATOM 1345 N N . PHE A 1 198 ? 153.284 122.018 151.194 1.00 8.68 198 PHE A N 1
ATOM 1346 C CA . PHE A 1 198 ? 154.480 121.489 150.544 1.00 8.68 198 PHE A CA 1
ATOM 1347 C C . PHE A 1 198 ? 155.745 121.889 151.295 1.00 8.68 198 PHE A C 1
ATOM 1348 O O . PHE A 1 198 ? 156.758 122.243 150.692 1.00 8.68 198 PHE A O 1
ATOM 1356 N N . SER A 1 199 ? 155.693 121.842 152.617 1.00 11.10 199 SER A N 1
ATOM 1357 C CA . SER A 1 199 ? 156.832 122.255 153.420 1.00 11.10 199 SER A CA 1
ATOM 1358 C C . SER A 1 199 ? 158.006 121.315 153.176 1.00 11.10 199 SER A C 1
ATOM 1359 O O . SER A 1 199 ? 157.836 120.093 153.235 1.00 11.10 199 SER A O 1
ATOM 1361 N N . PRO A 1 200 ? 159.194 121.833 152.895 1.00 9.67 200 PRO A N 1
ATOM 1362 C CA . PRO A 1 200 ? 160.344 120.952 152.670 1.00 9.67 200 PRO A CA 1
ATOM 1363 C C . PRO A 1 200 ? 160.967 120.471 153.968 1.00 9.67 200 PRO A C 1
ATOM 1364 O O . PRO A 1 200 ? 161.567 119.394 154.012 1.00 9.67 200 PRO A O 1
ATOM 1368 N N . THR A 1 201 ? 160.824 121.264 155.028 1.00 12.96 201 THR A N 1
ATOM 1369 C CA . THR A 1 201 ? 161.453 120.951 156.305 1.00 12.96 201 THR A CA 1
ATOM 1370 C C . THR A 1 201 ? 160.987 119.598 156.821 1.00 12.96 201 THR A C 1
ATOM 1371 O O . THR A 1 201 ? 159.787 119.326 156.888 1.00 12.96 201 THR A O 1
ATOM 1375 N N . THR A 1 202 ? 161.940 118.746 157.184 1.00 16.92 202 THR A N 1
ATOM 1376 C CA . THR A 1 202 ? 161.642 117.457 157.790 1.00 16.92 202 THR A CA 1
ATOM 1377 C C . THR A 1 202 ? 161.978 117.516 159.273 1.00 16.92 202 THR A C 1
ATOM 1378 O O . THR A 1 202 ? 163.035 118.028 159.656 1.00 16.92 202 THR A O 1
ATOM 1382 N N . ILE A 1 203 ? 161.066 117.015 160.104 1.00 17.62 203 ILE A N 1
ATOM 1383 C CA . ILE A 1 203 ? 161.237 117.061 161.551 1.00 17.62 203 ILE A CA 1
ATOM 1384 C C . ILE A 1 203 ? 161.477 115.656 162.077 1.00 17.62 203 ILE A C 1
ATOM 1385 O O . ILE A 1 203 ? 160.529 114.921 162.373 1.00 17.62 203 ILE A O 1
ATOM 1390 N N . ASN A 1 204 ? 162.742 115.272 162.202 1.00 23.61 204 ASN A N 1
ATOM 1391 C CA . ASN A 1 204 ? 163.077 113.945 162.701 1.00 23.61 204 ASN A CA 1
ATOM 1392 C C . ASN A 1 204 ? 162.802 113.873 164.194 1.00 23.61 204 ASN A C 1
ATOM 1393 O O . ASN A 1 204 ? 163.516 114.485 164.995 1.00 23.61 204 ASN A O 1
ATOM 1398 N N . THR A 1 205 ? 161.773 113.118 164.571 1.00 27.31 205 THR A N 1
ATOM 1399 C CA . THR A 1 205 ? 161.416 112.912 165.966 1.00 27.31 205 THR A CA 1
ATOM 1400 C C . THR A 1 205 ? 161.802 111.525 166.457 1.00 27.31 205 THR A C 1
ATOM 1401 O O . THR A 1 205 ? 161.204 111.019 167.411 1.00 27.31 205 THR A O 1
ATOM 1405 N N . GLY A 1 206 ? 162.789 110.905 165.835 1.00 28.39 206 GLY A N 1
ATOM 1406 C CA . GLY A 1 206 ? 163.036 109.499 166.059 1.00 28.39 206 GLY A CA 1
ATOM 1407 C C . GLY A 1 206 ? 162.304 108.657 165.034 1.00 28.39 206 GLY A C 1
ATOM 1408 O O . GLY A 1 206 ? 161.460 109.141 164.275 1.00 28.39 206 GLY A O 1
ATOM 1409 N N . ARG A 1 207 ? 162.660 107.372 164.980 1.00 32.61 207 ARG A N 1
ATOM 1410 C CA . ARG A 1 207 ? 162.034 106.401 164.087 1.00 32.61 207 ARG A CA 1
ATOM 1411 C C . ARG A 1 207 ? 162.332 106.699 162.615 1.00 32.61 207 ARG A C 1
ATOM 1412 O O . ARG A 1 207 ? 162.001 105.891 161.740 1.00 32.61 207 ARG A O 1
ATOM 1420 N N . GLY A 1 208 ? 163.023 107.795 162.324 1.00 24.64 208 GLY A N 1
ATOM 1421 C CA . GLY A 1 208 ? 163.249 108.221 160.966 1.00 24.64 208 GLY A CA 1
ATOM 1422 C C . GLY A 1 208 ? 162.460 109.472 160.644 1.00 24.64 208 GLY A C 1
ATOM 1423 O O . GLY A 1 208 ? 161.280 109.595 160.988 1.00 24.64 208 GLY A O 1
ATOM 1424 N N . PRO A 1 209 ? 163.101 110.429 159.979 1.00 20.47 209 PRO A N 1
ATOM 1425 C CA . PRO A 1 209 ? 162.467 111.733 159.762 1.00 20.47 209 PRO A CA 1
ATOM 1426 C C . PRO A 1 209 ? 161.243 111.646 158.863 1.00 20.47 209 PRO A C 1
ATOM 1427 O O . PRO A 1 209 ? 161.106 110.736 158.043 1.00 20.47 209 PRO A O 1
ATOM 1431 N N . GLU A 1 210 ? 160.346 112.614 159.035 1.00 15.62 210 GLU A N 1
ATOM 1432 C CA . GLU A 1 210 ? 159.128 112.730 158.251 1.00 15.62 210 GLU A CA 1
ATOM 1433 C C . GLU A 1 210 ? 159.022 114.157 157.740 1.00 15.62 210 GLU A C 1
ATOM 1434 O O . GLU A 1 210 ? 159.636 115.075 158.285 1.00 15.62 210 GLU A O 1
ATOM 1440 N N . PHE A 1 211 ? 158.231 114.344 156.690 1.00 13.59 211 PHE A N 1
ATOM 1441 C CA . PHE A 1 211 ? 158.097 115.653 156.069 1.00 13.59 211 PHE A CA 1
ATOM 1442 C C . PHE A 1 211 ? 156.986 116.453 156.735 1.00 13.59 211 PHE A C 1
ATOM 1443 O O . PHE A 1 211 ? 155.952 115.903 157.122 1.00 13.59 211 PHE A O 1
ATOM 1451 N N . GLU A 1 212 ? 157.211 117.761 156.869 1.00 12.64 212 GLU A N 1
ATOM 1452 C CA . GLU A 1 212 ? 156.219 118.622 157.503 1.00 12.64 212 GLU A CA 1
ATOM 1453 C C . GLU A 1 212 ? 155.030 118.859 156.584 1.00 12.64 212 GLU A C 1
ATOM 1454 O O . GLU A 1 212 ? 153.875 118.754 157.009 1.00 12.64 212 GLU A O 1
ATOM 1460 N N . GLY A 1 213 ? 155.294 119.189 155.322 1.00 13.07 213 GLY A N 1
ATOM 1461 C CA . GLY A 1 213 ? 154.213 119.438 154.388 1.00 13.07 213 GLY A CA 1
ATOM 1462 C C . GLY A 1 213 ? 153.321 118.226 154.207 1.00 13.07 213 GLY A C 1
ATOM 1463 O O . GLY A 1 213 ? 153.732 117.081 154.392 1.00 13.07 213 GLY A O 1
ATOM 1464 N N . ALA A 1 214 ? 152.072 118.491 153.831 1.00 12.60 214 ALA A N 1
ATOM 1465 C CA . ALA A 1 214 ? 151.087 117.420 153.744 1.00 12.60 214 ALA A CA 1
ATOM 1466 C C . ALA A 1 214 ? 151.365 116.506 152.556 1.00 12.60 214 ALA A C 1
ATOM 1467 O O . ALA A 1 214 ? 151.520 115.290 152.714 1.00 12.60 214 ALA A O 1
ATOM 1469 N N . ILE A 1 215 ? 151.428 117.078 151.351 1.00 14.25 215 ILE A N 1
ATOM 1470 C CA . ILE A 1 215 ? 151.573 116.267 150.144 1.00 14.25 215 ILE A CA 1
ATOM 1471 C C . ILE A 1 215 ? 152.911 115.539 150.143 1.00 14.25 215 ILE A C 1
ATOM 1472 O O . ILE A 1 215 ? 152.991 114.355 149.787 1.00 14.25 215 ILE A O 1
ATOM 1477 N N . ILE A 1 216 ? 153.982 116.236 150.526 1.00 14.25 216 ILE A N 1
ATOM 1478 C CA . ILE A 1 216 ? 155.298 115.609 150.564 1.00 14.25 216 ILE A CA 1
ATOM 1479 C C . ILE A 1 216 ? 155.305 114.452 151.552 1.00 14.25 216 ILE A C 1
ATOM 1480 O O . ILE A 1 216 ? 155.870 113.387 151.278 1.00 14.25 216 ILE A O 1
ATOM 1485 N N . ALA A 1 217 ? 154.681 114.641 152.718 1.00 17.50 217 ALA A N 1
ATOM 1486 C CA . ALA A 1 217 ? 154.631 113.569 153.706 1.00 17.50 217 ALA A CA 1
ATOM 1487 C C . ALA A 1 217 ? 153.838 112.382 153.185 1.00 17.50 217 ALA A C 1
ATOM 1488 O O . ALA A 1 217 ? 154.242 111.230 153.370 1.00 17.50 217 ALA A O 1
ATOM 1490 N N . LEU A 1 218 ? 152.702 112.643 152.535 1.00 19.43 218 LEU A N 1
ATOM 1491 C CA . LEU A 1 218 ? 151.906 111.557 151.974 1.00 19.43 218 LEU A CA 1
ATOM 1492 C C . LEU A 1 218 ? 152.713 110.762 150.956 1.00 19.43 218 LEU A C 1
ATOM 1493 O O . LEU A 1 218 ? 152.725 109.526 150.983 1.00 19.43 218 LEU A O 1
ATOM 1498 N N . PHE A 1 219 ? 153.406 111.461 150.056 1.00 18.16 219 PHE A N 1
ATOM 1499 C CA . PHE A 1 219 ? 154.196 110.781 149.034 1.00 18.16 219 PHE A CA 1
ATOM 1500 C C . PHE A 1 219 ? 155.317 109.961 149.662 1.00 18.16 219 PHE A C 1
ATOM 1501 O O . PHE A 1 219 ? 155.501 108.780 149.338 1.00 18.16 219 PHE A O 1
ATOM 1509 N N . HIS A 1 220 ? 156.084 110.582 150.559 1.00 19.65 220 HIS A N 1
ATOM 1510 C CA . HIS A 1 220 ? 157.202 109.902 151.200 1.00 19.65 220 HIS A CA 1
ATOM 1511 C C . HIS A 1 220 ? 156.729 108.664 151.951 1.00 19.65 220 HIS A C 1
ATOM 1512 O O . HIS A 1 220 ? 157.342 107.594 151.852 1.00 19.65 220 HIS A O 1
ATOM 1519 N N . LEU A 1 221 ? 155.629 108.789 152.697 1.00 23.35 221 LEU A N 1
ATOM 1520 C CA . LEU A 1 221 ? 155.107 107.658 153.455 1.00 23.35 221 LEU A CA 1
ATOM 1521 C C . LEU A 1 221 ? 154.634 106.545 152.532 1.00 23.35 221 LEU A C 1
ATOM 1522 O O . LEU A 1 221 ? 154.940 105.370 152.760 1.00 23.35 221 LEU A O 1
ATOM 1527 N N . LEU A 1 222 ? 153.885 106.894 151.483 1.00 25.37 222 LEU A N 1
ATOM 1528 C CA . LEU A 1 222 ? 153.402 105.878 150.556 1.00 25.37 222 LEU A CA 1
ATOM 1529 C C . LEU A 1 222 ? 154.551 105.156 149.871 1.00 25.37 222 LEU A C 1
ATOM 1530 O O . LEU A 1 222 ? 154.435 103.966 149.556 1.00 25.37 222 LEU A O 1
ATOM 1535 N N . LEU A 1 223 ? 155.665 105.848 149.634 1.00 24.34 223 LEU A N 1
ATOM 1536 C CA . LEU A 1 223 ? 156.731 105.241 148.846 1.00 24.34 223 LEU A CA 1
ATOM 1537 C C . LEU A 1 223 ? 157.734 104.462 149.691 1.00 24.34 223 LEU A C 1
ATOM 1538 O O . LEU A 1 223 ? 158.223 103.416 149.251 1.00 24.34 223 LEU A O 1
ATOM 1543 N N . THR A 1 224 ? 158.054 104.937 150.895 1.00 27.89 224 THR A N 1
ATOM 1544 C CA . THR A 1 224 ? 159.156 104.344 151.646 1.00 27.89 224 THR A CA 1
ATOM 1545 C C . THR A 1 224 ? 158.713 103.268 152.630 1.00 27.89 224 THR A C 1
ATOM 1546 O O . THR A 1 224 ? 159.383 102.237 152.753 1.00 27.89 224 THR A O 1
ATOM 1550 N N . TRP A 1 225 ? 157.612 103.483 153.344 1.00 37.41 225 TRP A N 1
ATOM 1551 C CA . TRP A 1 225 ? 157.187 102.514 154.340 1.00 37.41 225 TRP A CA 1
ATOM 1552 C C . TRP A 1 225 ? 156.798 101.199 153.664 1.00 37.41 225 TRP A C 1
ATOM 1553 O O . TRP A 1 225 ? 156.261 101.197 152.552 1.00 37.41 225 TRP A O 1
ATOM 1564 N N . PRO A 1 226 ? 157.059 100.061 154.315 1.00 48.28 226 PRO A N 1
ATOM 1565 C CA . PRO A 1 226 ? 156.878 98.765 153.641 1.00 48.28 226 PRO A CA 1
ATOM 1566 C C . PRO A 1 226 ? 155.428 98.383 153.397 1.00 48.28 226 PRO A C 1
ATOM 1567 O O . PRO A 1 226 ? 155.186 97.401 152.684 1.00 48.28 226 PRO A O 1
ATOM 1571 N N . ASP A 1 227 ? 154.464 99.110 153.953 1.00 54.78 227 ASP A N 1
ATOM 1572 C CA . ASP A 1 227 ? 153.055 98.779 153.793 1.00 54.78 227 ASP A CA 1
ATOM 1573 C C . ASP A 1 227 ? 152.291 100.018 153.356 1.00 54.78 227 ASP A C 1
ATOM 1574 O O . ASP A 1 227 ? 152.380 101.066 154.003 1.00 54.78 227 ASP A O 1
ATOM 1576 N N . LYS A 1 228 ? 151.537 99.892 152.262 1.00 56.54 228 LYS A N 1
ATOM 1577 C CA . LYS A 1 228 ? 150.719 101.008 151.804 1.00 56.54 228 LYS A CA 1
ATOM 1578 C C . LYS A 1 228 ? 149.553 101.270 152.748 1.00 56.54 228 LYS A C 1
ATOM 1579 O O . LYS A 1 228 ? 149.127 102.420 152.900 1.00 56.54 228 LYS A O 1
ATOM 1581 N N . GLN A 1 229 ? 149.033 100.223 153.392 1.00 57.64 229 GLN A N 1
ATOM 1582 C CA . GLN A 1 229 ? 147.941 100.404 154.343 1.00 57.64 229 GLN A CA 1
ATOM 1583 C C . GLN A 1 229 ? 148.366 101.303 155.497 1.00 57.64 229 GLN A C 1
ATOM 1584 O O . GLN A 1 229 ? 147.697 102.297 155.804 1.00 57.64 229 GLN A O 1
ATOM 1590 N N . ARG A 1 230 ? 149.480 100.964 156.151 1.00 50.41 230 ARG A N 1
ATOM 1591 C CA . ARG A 1 230 ? 149.981 101.802 157.234 1.00 50.41 230 ARG A CA 1
ATOM 1592 C C . ARG A 1 230 ? 150.414 103.169 156.724 1.00 50.41 230 ARG A C 1
ATOM 1593 O O . ARG A 1 230 ? 150.244 104.171 157.425 1.00 50.41 230 ARG A O 1
ATOM 1601 N N . ALA A 1 231 ? 150.953 103.232 155.506 1.00 45.32 231 ALA A N 1
ATOM 1602 C CA . ALA A 1 231 ? 151.350 104.515 154.935 1.00 45.32 231 ALA A CA 1
ATOM 1603 C C . ALA A 1 231 ? 150.160 105.459 154.828 1.00 45.32 231 ALA A C 1
ATOM 1604 O O . ALA A 1 231 ? 150.244 106.630 155.212 1.00 45.32 231 ALA A O 1
ATOM 1606 N N . LEU A 1 232 ? 149.033 104.964 154.312 1.00 42.51 232 LEU A N 1
ATOM 1607 C CA . LEU A 1 232 ? 147.859 105.821 154.172 1.00 42.51 232 LEU A CA 1
ATOM 1608 C C . LEU A 1 232 ? 147.215 106.106 155.525 1.00 42.51 232 LEU A C 1
ATOM 1609 O O . LEU A 1 232 ? 146.783 107.236 155.787 1.00 42.51 232 LEU A O 1
ATOM 1614 N N . ARG A 1 233 ? 147.149 105.100 156.402 1.00 45.39 233 ARG A N 1
ATOM 1615 C CA . ARG A 1 233 ? 146.628 105.324 157.746 1.00 45.39 233 ARG A CA 1
ATOM 1616 C C . ARG A 1 233 ? 147.460 106.342 158.512 1.00 45.39 233 ARG A C 1
ATOM 1617 O O . ARG A 1 233 ? 146.950 106.969 159.447 1.00 45.39 233 ARG A O 1
ATOM 1625 N N . GLU A 1 234 ? 148.726 106.520 158.138 1.00 38.19 234 GLU A N 1
ATOM 1626 C CA . GLU A 1 234 ? 149.563 107.554 158.730 1.00 38.19 234 GLU A CA 1
ATOM 1627 C C . GLU A 1 234 ? 149.392 108.899 158.038 1.00 38.19 234 GLU A C 1
ATOM 1628 O O . GLU A 1 234 ? 149.353 109.935 158.708 1.00 38.19 234 GLU A O 1
ATOM 1634 N N . ALA A 1 235 ? 149.287 108.905 156.707 1.00 32.92 235 ALA A N 1
ATOM 1635 C CA . ALA A 1 235 ? 149.108 110.162 155.989 1.00 32.92 235 ALA A CA 1
ATOM 1636 C C . ALA A 1 235 ? 147.793 110.830 156.355 1.00 32.92 235 ALA A C 1
ATOM 1637 O O . ALA A 1 235 ? 147.711 112.063 156.385 1.00 32.92 235 ALA A O 1
ATOM 1639 N N . PHE A 1 236 ? 146.756 110.043 156.628 1.00 37.88 236 PHE A N 1
ATOM 1640 C CA . PHE A 1 236 ? 145.514 110.570 157.177 1.00 37.88 236 PHE A CA 1
ATOM 1641 C C . PHE A 1 236 ? 145.571 110.527 158.699 1.00 37.88 236 PHE A C 1
ATOM 1642 O O . PHE A 1 236 ? 146.066 109.560 159.283 1.00 37.88 236 PHE A O 1
ATOM 1650 N N . TYR A 1 237 ? 145.067 111.584 159.337 1.00 35.97 237 TYR A N 1
ATOM 1651 C CA . TYR A 1 237 ? 144.940 111.642 160.794 1.00 35.97 237 TYR A CA 1
ATOM 1652 C C . TYR A 1 237 ? 146.297 111.486 161.486 1.00 35.97 237 TYR A C 1
ATOM 1653 O O . TYR A 1 237 ? 146.551 110.520 162.208 1.00 35.97 237 TYR A O 1
ATOM 1662 N N . ARG A 1 238 ? 147.177 112.463 161.255 1.00 29.50 238 ARG A N 1
ATOM 1663 C CA . ARG A 1 238 ? 148.499 112.419 161.873 1.00 29.50 238 ARG A CA 1
ATOM 1664 C C . ARG A 1 238 ? 148.470 112.846 163.335 1.00 29.50 238 ARG A C 1
ATOM 1665 O O . ARG A 1 238 ? 149.272 112.352 164.133 1.00 29.50 238 ARG A O 1
ATOM 1673 N N . GLN A 1 239 ? 147.577 113.769 163.693 1.00 37.01 239 GLN A N 1
ATOM 1674 C CA . GLN A 1 239 ? 147.356 114.238 165.060 1.00 37.01 239 GLN A CA 1
ATOM 1675 C C . GLN A 1 239 ? 148.574 114.929 165.665 1.00 37.01 239 GLN A C 1
ATOM 1676 O O . GLN A 1 239 ? 148.537 115.320 166.836 1.00 37.01 239 GLN A O 1
ATOM 1682 N N . SER A 1 240 ? 149.652 115.089 164.900 1.00 33.57 240 SER A N 1
ATOM 1683 C CA . SER A 1 240 ? 150.852 115.746 165.408 1.00 33.57 240 SER A CA 1
ATOM 1684 C C . SER A 1 240 ? 151.434 116.798 164.475 1.00 33.57 240 SER A C 1
ATOM 1685 O O . SER A 1 240 ? 152.067 117.739 164.954 1.00 33.57 240 SER A O 1
ATOM 1688 N N . LEU A 1 241 ? 151.248 116.664 163.169 1.00 27.68 241 LEU A N 1
ATOM 1689 C CA . LEU A 1 241 ? 151.755 117.587 162.166 1.00 27.68 241 LEU A CA 1
ATOM 1690 C C . LEU A 1 241 ? 150.686 117.756 161.098 1.00 27.68 241 LEU A C 1
ATOM 1691 O O . LEU A 1 241 ? 149.795 116.910 160.967 1.00 27.68 241 LEU A O 1
ATOM 1696 N N . PRO A 1 242 ? 150.733 118.847 160.333 1.00 21.15 242 PRO A N 1
ATOM 1697 C CA . PRO A 1 242 ? 149.709 119.071 159.303 1.00 21.15 242 PRO A CA 1
ATOM 1698 C C . PRO A 1 242 ? 149.648 117.926 158.304 1.00 21.15 242 PRO A C 1
ATOM 1699 O O . PRO A 1 242 ? 150.672 117.460 157.802 1.00 21.15 242 PRO A O 1
ATOM 1703 N N . ASN A 1 243 ? 148.427 117.482 158.006 1.00 26.68 243 ASN A N 1
ATOM 1704 C CA . ASN A 1 243 ? 148.214 116.392 157.062 1.00 26.68 243 ASN A CA 1
ATOM 1705 C C . ASN A 1 243 ? 147.255 116.810 155.957 1.00 26.68 243 ASN A C 1
ATOM 1706 O O . ASN A 1 243 ? 146.873 117.981 155.870 1.00 26.68 243 ASN A O 1
ATOM 1711 N N . ILE A 1 244 ? 146.855 115.859 155.110 1.00 27.06 244 ILE A N 1
ATOM 1712 C CA . ILE A 1 244 ? 145.990 116.184 153.979 1.00 27.06 244 ILE A CA 1
ATOM 1713 C C . ILE A 1 244 ? 144.524 116.300 154.388 1.00 27.06 244 ILE A C 1
ATOM 1714 O O . ILE A 1 244 ? 143.752 116.993 153.710 1.00 27.06 244 ILE A O 1
ATOM 1719 N N . MET A 1 245 ? 144.120 115.652 155.485 1.00 30.33 245 MET A N 1
ATOM 1720 C CA . MET A 1 245 ? 142.748 115.797 155.964 1.00 30.33 245 MET A CA 1
ATOM 1721 C C . MET A 1 245 ? 142.465 117.234 156.383 1.00 30.33 245 MET A C 1
ATOM 1722 O O . MET A 1 245 ? 141.381 117.768 156.115 1.00 30.33 245 MET A O 1
ATOM 1727 N N . ASN A 1 246 ? 143.434 117.885 157.029 1.00 26.44 246 ASN A N 1
ATOM 1728 C CA . ASN A 1 246 ? 143.279 119.298 157.350 1.00 26.44 246 ASN A CA 1
ATOM 1729 C C . ASN A 1 246 ? 143.231 120.152 156.091 1.00 26.44 246 ASN A C 1
ATOM 1730 O O . ASN A 1 246 ? 142.536 121.174 156.062 1.00 26.44 246 ASN A O 1
ATOM 1735 N N . LEU A 1 247 ? 143.949 119.749 155.042 1.00 23.08 247 LEU A N 1
ATOM 1736 C CA . LEU A 1 247 ? 143.873 120.470 153.775 1.00 23.08 247 LEU A CA 1
ATOM 1737 C C . LEU A 1 247 ? 142.470 120.387 153.187 1.00 23.08 247 LEU A C 1
ATOM 1738 O O . LEU A 1 247 ? 141.915 121.393 152.726 1.00 23.08 247 LEU A O 1
ATOM 1743 N N . LEU A 1 248 ? 141.875 119.194 153.205 1.00 22.43 248 LEU A N 1
ATOM 1744 C CA . LEU A 1 248 ? 140.497 119.058 152.742 1.00 22.43 248 LEU A CA 1
ATOM 1745 C C . LEU A 1 248 ? 139.542 119.871 153.608 1.00 22.43 248 LEU A C 1
ATOM 1746 O O . LEU A 1 248 ? 138.599 120.487 153.097 1.00 22.43 248 LEU A O 1
ATOM 1751 N N . ALA A 1 249 ? 139.779 119.898 154.921 1.00 20.06 249 ALA A N 1
ATOM 1752 C CA . ALA A 1 249 ? 138.917 120.667 155.814 1.00 20.06 249 ALA A CA 1
ATOM 1753 C C . ALA A 1 249 ? 138.969 122.156 155.487 1.00 20.06 249 ALA A C 1
ATOM 1754 O O . ALA A 1 249 ? 137.930 122.825 155.409 1.00 20.06 249 ALA A O 1
ATOM 1756 N N . THR A 1 250 ? 140.175 122.697 155.297 1.00 17.15 250 THR A N 1
ATOM 1757 C CA . THR A 1 250 ? 140.276 124.122 155.001 1.00 17.15 250 THR A CA 1
ATOM 1758 C C . THR A 1 250 ? 139.741 124.443 153.611 1.00 17.15 250 THR A C 1
ATOM 1759 O O . THR A 1 250 ? 139.161 125.515 153.409 1.00 17.15 250 THR A O 1
ATOM 1763 N N . LEU A 1 251 ? 139.883 123.524 152.653 1.00 17.07 251 LEU A N 1
ATOM 1764 C CA . LEU A 1 251 ? 139.273 123.748 151.347 1.00 17.07 251 LEU A CA 1
ATOM 1765 C C . LEU A 1 251 ? 137.753 123.784 151.455 1.00 17.07 251 LEU A C 1
ATOM 1766 O O . LEU A 1 251 ? 137.092 124.599 150.799 1.00 17.07 251 LEU A O 1
ATOM 1771 N N . LEU A 1 252 ? 137.182 122.914 152.290 1.00 16.52 252 LEU A N 1
ATOM 1772 C CA . LEU A 1 252 ? 135.733 122.902 152.457 1.00 16.52 252 LEU A CA 1
ATOM 1773 C C . LEU A 1 252 ? 135.253 124.177 153.143 1.00 16.52 252 LEU A C 1
ATOM 1774 O O . LEU A 1 252 ? 134.217 124.738 152.766 1.00 16.52 252 LEU A O 1
ATOM 1779 N N . VAL A 1 253 ? 135.990 124.651 154.151 1.00 14.19 253 VAL A N 1
ATOM 1780 C CA . VAL A 1 253 ? 135.644 125.924 154.783 1.00 14.19 253 VAL A CA 1
ATOM 1781 C C . VAL A 1 253 ? 135.704 127.056 153.766 1.00 14.19 253 VAL A C 1
ATOM 1782 O O . VAL A 1 253 ? 134.839 127.941 153.746 1.00 14.19 253 VAL A O 1
ATOM 1786 N N . PHE A 1 254 ? 136.723 127.045 152.905 1.00 15.20 254 PHE A N 1
ATOM 1787 C CA . PHE A 1 254 ? 136.841 128.075 151.878 1.00 15.20 254 PHE A CA 1
ATOM 1788 C C . PHE A 1 254 ? 135.643 128.053 150.937 1.00 15.20 254 PHE A C 1
ATOM 1789 O O . PHE A 1 254 ? 135.069 129.101 150.618 1.00 15.20 254 PHE A O 1
ATOM 1797 N N . ALA A 1 255 ? 135.262 126.863 150.469 1.00 13.29 255 ALA A N 1
ATOM 1798 C CA . ALA A 1 255 ? 134.110 126.758 149.579 1.00 13.29 255 ALA A CA 1
ATOM 1799 C C . ALA A 1 255 ? 132.838 127.244 150.265 1.00 13.29 255 ALA A C 1
ATOM 1800 O O . ALA A 1 255 ? 132.033 127.967 149.662 1.00 13.29 255 ALA A O 1
ATOM 1802 N N . ALA A 1 256 ? 132.646 126.866 151.531 1.00 12.25 256 ALA A N 1
ATOM 1803 C CA . ALA A 1 256 ? 131.452 127.289 152.255 1.00 12.25 256 ALA A CA 1
ATOM 1804 C C . ALA A 1 256 ? 131.399 128.803 152.397 1.00 12.25 256 ALA A C 1
ATOM 1805 O O . ALA A 1 256 ? 130.339 129.409 152.219 1.00 12.25 256 ALA A O 1
ATOM 1807 N N . VAL A 1 257 ? 132.532 129.435 152.708 1.00 11.70 257 VAL A N 1
ATOM 1808 C CA . VAL A 1 257 ? 132.528 130.885 152.881 1.00 11.70 257 VAL A CA 1
ATOM 1809 C C . VAL A 1 257 ? 132.300 131.586 151.548 1.00 11.70 257 VAL A C 1
ATOM 1810 O O . VAL A 1 257 ? 131.568 132.581 151.474 1.00 11.70 257 VAL A O 1
ATOM 1814 N N . ILE A 1 258 ? 132.905 131.081 150.470 1.00 12.62 258 ILE A N 1
ATOM 1815 C CA . ILE A 1 258 ? 132.689 131.702 149.166 1.00 12.62 258 ILE A CA 1
ATOM 1816 C C . ILE A 1 258 ? 131.233 131.578 148.741 1.00 12.62 258 ILE A C 1
ATOM 1817 O O . ILE A 1 258 ? 130.676 132.502 148.138 1.00 12.62 258 ILE A O 1
ATOM 1822 N N . TYR A 1 259 ? 130.580 130.457 149.058 1.00 11.01 259 TYR A N 1
ATOM 1823 C CA . TYR A 1 259 ? 129.168 130.330 148.706 1.00 11.01 259 TYR A CA 1
ATOM 1824 C C . TYR A 1 259 ? 128.295 131.219 149.580 1.00 11.01 259 TYR A C 1
ATOM 1825 O O . TYR A 1 259 ? 127.341 131.832 149.092 1.00 11.01 259 TYR A O 1
ATOM 1834 N N . LEU A 1 260 ? 128.596 131.293 150.877 1.00 9.33 260 LEU A N 1
ATOM 1835 C CA . LEU A 1 260 ? 127.746 132.038 151.796 1.00 9.33 260 LEU A CA 1
ATOM 1836 C C . LEU A 1 260 ? 127.905 133.542 151.650 1.00 9.33 260 LEU A C 1
ATOM 1837 O O . LEU A 1 260 ? 127.000 134.284 152.037 1.00 9.33 260 LEU A O 1
ATOM 1842 N N . GLN A 1 261 ? 129.032 134.008 151.111 1.00 10.60 261 GLN A N 1
ATOM 1843 C CA . GLN A 1 261 ? 129.213 135.439 150.897 1.00 10.60 261 GLN A CA 1
ATOM 1844 C C . GLN A 1 261 ? 128.175 136.014 149.944 1.00 10.60 261 GLN A C 1
ATOM 1845 O O . GLN A 1 261 ? 127.868 137.208 150.021 1.00 10.60 261 GLN A O 1
ATOM 1851 N N . GLY A 1 262 ? 127.618 135.196 149.056 1.00 11.64 262 GLY A N 1
ATOM 1852 C CA . GLY A 1 262 ? 126.711 135.689 148.040 1.00 11.64 262 GLY A CA 1
ATOM 1853 C C . GLY A 1 262 ? 125.246 135.659 148.419 1.00 11.64 262 GLY A C 1
ATOM 1854 O O . GLY A 1 262 ? 124.385 135.489 147.551 1.00 11.64 262 GLY A O 1
ATOM 1855 N N . PHE A 1 263 ? 124.941 135.818 149.704 1.00 9.65 263 PHE A N 1
ATOM 1856 C CA . PHE A 1 263 ? 123.557 135.953 150.156 1.00 9.65 263 PHE A CA 1
ATOM 1857 C C . PHE A 1 263 ? 123.243 137.439 150.255 1.00 9.65 263 PHE A C 1
ATOM 1858 O O . PHE A 1 263 ? 123.653 138.109 151.204 1.00 9.65 263 PHE A O 1
ATOM 1866 N N . ARG A 1 264 ? 122.514 137.958 149.272 1.00 12.17 264 ARG A N 1
ATOM 1867 C CA . ARG A 1 264 ? 122.151 139.368 149.228 1.00 12.17 264 ARG A CA 1
ATOM 1868 C C . ARG A 1 264 ? 120.654 139.493 149.001 1.00 12.17 264 ARG A C 1
ATOM 1869 O O . ARG A 1 264 ? 120.104 138.841 148.109 1.00 12.17 264 ARG A O 1
ATOM 1877 N N . VAL A 1 265 ? 119.999 140.318 149.811 1.00 12.87 265 VAL A N 1
ATOM 1878 C CA . VAL A 1 265 ? 118.577 140.598 149.654 1.00 12.87 265 VAL A CA 1
ATOM 1879 C C . VAL A 1 265 ? 118.443 141.844 148.791 1.00 12.87 265 VAL A C 1
ATOM 1880 O O . VAL A 1 265 ? 118.817 142.941 149.210 1.00 12.87 265 VAL A O 1
ATOM 1884 N N . GLU A 1 266 ? 117.910 141.679 147.586 1.00 14.06 266 GLU A N 1
ATOM 1885 C CA . GLU A 1 266 ? 117.726 142.792 146.662 1.00 14.06 266 GLU A CA 1
ATOM 1886 C C . GLU A 1 266 ? 116.356 143.410 146.914 1.00 14.06 266 GLU A C 1
ATOM 1887 O O . GLU A 1 266 ? 115.327 142.762 146.700 1.00 14.06 266 GLU A O 1
ATOM 1893 N N . ILE A 1 267 ? 116.342 144.653 147.370 1.00 14.27 267 ILE A N 1
ATOM 1894 C CA . ILE A 1 267 ? 115.108 145.385 147.643 1.00 14.27 267 ILE A CA 1
ATOM 1895 C C . ILE A 1 267 ? 114.798 146.263 146.435 1.00 14.27 267 ILE A C 1
ATOM 1896 O O . ILE A 1 267 ? 115.691 146.983 145.966 1.00 14.27 267 ILE A O 1
ATOM 1901 N N . PRO A 1 268 ? 113.581 146.217 145.893 1.00 16.62 268 PRO A N 1
ATOM 1902 C CA . PRO A 1 268 ? 113.291 146.963 144.659 1.00 16.62 268 PRO A CA 1
ATOM 1903 C C . PRO A 1 268 ? 113.210 148.461 144.915 1.00 16.62 268 PRO A C 1
ATOM 1904 O O . PRO A 1 268 ? 112.523 148.912 145.833 1.00 16.62 268 PRO A O 1
ATOM 1908 N N . VAL A 1 269 ? 113.908 149.233 144.086 1.00 14.30 269 VAL A N 1
ATOM 1909 C CA . VAL A 1 269 ? 113.980 150.681 144.242 1.00 14.30 269 VAL A CA 1
ATOM 1910 C C . VAL A 1 269 ? 113.993 151.335 142.865 1.00 14.30 269 VAL A C 1
ATOM 1911 O O . VAL A 1 269 ? 114.746 150.920 141.978 1.00 14.30 269 VAL A O 1
ATOM 1915 N N . LYS A 1 270 ? 113.139 152.342 142.679 1.00 13.93 270 LYS A N 1
ATOM 1916 C CA . LYS A 1 270 ? 113.063 153.099 141.437 1.00 13.93 270 LYS A CA 1
ATOM 1917 C C . LYS A 1 270 ? 113.181 154.583 141.746 1.00 13.93 270 LYS A C 1
ATOM 1918 O O . LYS A 1 270 ? 112.624 155.066 142.736 1.00 13.93 270 LYS A O 1
ATOM 1924 N N . SER A 1 271 ? 113.913 155.301 140.901 1.00 12.93 271 SER A N 1
ATOM 1925 C CA . SER A 1 271 ? 114.203 156.700 141.168 1.00 12.93 271 SER A CA 1
ATOM 1926 C C . SER A 1 271 ? 112.942 157.552 141.047 1.00 12.93 271 SER A C 1
ATOM 1927 O O . SER A 1 271 ? 111.905 157.123 140.535 1.00 12.93 271 SER A O 1
ATOM 1930 N N . ALA A 1 272 ? 113.051 158.786 141.534 1.00 17.72 272 ALA A N 1
ATOM 1931 C CA . ALA A 1 272 ? 111.969 159.753 141.444 1.00 17.72 272 ALA A CA 1
ATOM 1932 C C . ALA A 1 272 ? 112.447 161.141 141.053 1.00 17.72 272 ALA A C 1
ATOM 1933 O O . ALA A 1 272 ? 111.635 162.071 141.040 1.00 17.72 272 ALA A O 1
ATOM 1935 N N . ARG A 1 273 ? 113.732 161.317 140.749 1.00 25.27 273 ARG A N 1
ATOM 1936 C CA . ARG A 1 273 ? 114.235 162.571 140.205 1.00 25.27 273 ARG A CA 1
ATOM 1937 C C . ARG A 1 273 ? 114.292 162.534 138.684 1.00 25.27 273 ARG A C 1
ATOM 1938 O O . ARG A 1 273 ? 113.950 163.522 138.024 1.00 25.27 273 ARG A O 1
ATOM 1946 N N . GLN A 1 274 ? 114.723 161.409 138.119 1.00 19.58 274 GLN A N 1
ATOM 1947 C CA . GLN A 1 274 ? 114.617 161.131 136.691 1.00 19.58 274 GLN A CA 1
ATOM 1948 C C . GLN A 1 274 ? 113.778 159.870 136.541 1.00 19.58 274 GLN A C 1
ATOM 1949 O O . GLN A 1 274 ? 114.224 158.776 136.902 1.00 19.58 274 GLN A O 1
ATOM 1955 N N . ARG A 1 275 ? 112.566 160.023 136.013 1.00 16.68 275 ARG A N 1
ATOM 1956 C CA . ARG A 1 275 ? 111.589 158.944 136.043 1.00 16.68 275 ARG A CA 1
ATOM 1957 C C . ARG A 1 275 ? 112.089 157.719 135.290 1.00 16.68 275 ARG A C 1
ATOM 1958 O O . ARG A 1 275 ? 112.903 157.812 134.370 1.00 16.68 275 ARG A O 1
ATOM 1966 N N . GLY A 1 276 ? 111.592 156.561 135.697 1.00 12.16 276 GLY A N 1
ATOM 1967 C CA . GLY A 1 276 ? 111.810 155.312 134.981 1.00 12.16 276 GLY A CA 1
ATOM 1968 C C . GLY A 1 276 ? 112.972 154.429 135.381 1.00 12.16 276 GLY A C 1
ATOM 1969 O O . GLY A 1 276 ? 112.814 153.213 135.486 1.00 12.16 276 GLY A O 1
ATOM 1970 N N . VAL A 1 277 ? 114.147 155.021 135.598 1.00 13.87 277 VAL A N 1
ATOM 1971 C CA . VAL A 1 277 ? 115.344 154.229 135.857 1.00 13.87 277 VAL A CA 1
ATOM 1972 C C . VAL A 1 277 ? 115.162 153.404 137.123 1.00 13.87 277 VAL A C 1
ATOM 1973 O O . VAL A 1 277 ? 114.888 153.938 138.206 1.00 13.87 277 VAL A O 1
ATOM 1977 N N . ARG A 1 278 ? 115.299 152.088 136.988 1.00 15.10 278 ARG A N 1
ATOM 1978 C CA . ARG A 1 278 ? 115.146 151.169 138.105 1.00 15.10 278 ARG A CA 1
ATOM 1979 C C . ARG A 1 278 ? 116.470 151.052 138.857 1.00 15.10 278 ARG A C 1
ATOM 1980 O O . ARG A 1 278 ? 117.399 151.836 138.651 1.00 15.10 278 ARG A O 1
ATOM 1988 N N . GLY A 1 279 ? 116.568 150.069 139.743 1.00 17.76 279 GLY A N 1
ATOM 1989 C CA . GLY A 1 279 ? 117.797 149.870 140.481 1.00 17.76 279 GLY A CA 1
ATOM 1990 C C . GLY A 1 279 ? 117.635 148.781 141.522 1.00 17.76 279 GLY A C 1
ATOM 1991 O O . GLY A 1 279 ? 116.639 148.057 141.542 1.00 17.76 279 GLY A O 1
ATOM 1992 N N . SER A 1 280 ? 118.642 148.679 142.384 1.00 16.62 280 SER A N 1
ATOM 1993 C CA . SER A 1 280 ? 118.634 147.714 143.473 1.00 16.62 280 SER A CA 1
ATOM 1994 C C . SER A 1 280 ? 119.619 148.177 144.535 1.00 16.62 280 SER A C 1
ATOM 1995 O O . SER A 1 280 ? 120.617 148.833 144.228 1.00 16.62 280 SER A O 1
ATOM 1998 N N . TYR A 1 281 ? 119.324 147.833 145.786 1.00 14.84 281 TYR A N 1
ATOM 1999 C CA . TYR A 1 281 ? 120.194 148.154 146.916 1.00 14.84 281 TYR A CA 1
ATOM 2000 C C . TYR A 1 281 ? 120.403 146.893 147.744 1.00 14.84 281 TYR A C 1
ATOM 2001 O O . TYR A 1 281 ? 119.552 146.549 148.582 1.00 14.84 281 TYR A O 1
ATOM 2010 N N . PRO A 1 282 ? 121.511 146.186 147.551 1.00 12.61 282 PRO A N 1
ATOM 2011 C CA . PRO A 1 282 ? 121.708 144.915 148.250 1.00 12.61 282 PRO A CA 1
ATOM 2012 C C . PRO A 1 282 ? 122.116 145.104 149.701 1.00 12.61 282 PRO A C 1
ATOM 2013 O O . PRO A 1 282 ? 122.782 146.073 150.069 1.00 12.61 282 PRO A O 1
ATOM 2017 N N . VAL A 1 283 ? 121.700 144.149 150.531 1.00 10.14 283 VAL A N 1
ATOM 2018 C CA . VAL A 1 283 ? 122.082 144.093 151.941 1.00 10.14 283 VAL A CA 1
ATOM 2019 C C . VAL A 1 283 ? 122.532 142.658 152.220 1.00 10.14 283 VAL A C 1
ATOM 2020 O O . VAL A 1 283 ? 121.714 141.776 152.500 1.00 10.14 283 VAL A O 1
ATOM 2024 N N . ARG A 1 284 ? 123.837 142.421 152.145 1.00 13.04 284 ARG A N 1
ATOM 2025 C CA . ARG A 1 284 ? 124.362 141.064 152.186 1.00 13.04 284 ARG A CA 1
ATOM 2026 C C . ARG A 1 284 ? 124.183 140.437 153.567 1.00 13.04 284 ARG A C 1
ATOM 2027 O O . ARG A 1 284 ? 124.034 141.124 154.581 1.00 13.04 284 ARG A O 1
ATOM 2035 N N . LEU A 1 285 ? 124.193 139.100 153.592 1.00 11.13 285 LEU A N 1
ATOM 2036 C CA . LEU A 1 285 ? 124.154 138.383 154.862 1.00 11.13 285 LEU A CA 1
ATOM 2037 C C . LEU A 1 285 ? 125.408 138.643 155.681 1.00 11.13 285 LEU A C 1
ATOM 2038 O O . LEU A 1 285 ? 125.367 138.592 156.914 1.00 11.13 285 LEU A O 1
ATOM 2043 N N . PHE A 1 286 ? 126.522 138.938 155.020 1.00 14.09 286 PHE A N 1
ATOM 2044 C CA . PHE A 1 286 ? 127.778 139.241 155.697 1.00 14.09 286 PHE A CA 1
ATOM 2045 C C . PHE A 1 286 ? 127.996 140.741 155.810 1.00 14.09 286 PHE A C 1
ATOM 2046 O O . PHE A 1 286 ? 129.116 141.229 155.639 1.00 14.09 286 PHE A O 1
ATOM 2054 N N . TYR A 1 287 ? 126.918 141.490 156.050 1.00 17.27 287 TYR A N 1
ATOM 2055 C CA . TYR A 1 287 ? 127.009 142.920 156.315 1.00 17.27 287 TYR A CA 1
ATOM 2056 C C . TYR A 1 287 ? 128.098 143.195 157.344 1.00 17.27 287 TYR A C 1
ATOM 2057 O O . TYR A 1 287 ? 128.219 142.481 158.342 1.00 17.27 287 TYR A O 1
ATOM 2066 N N . THR A 1 288 ? 128.896 144.234 157.091 1.00 18.00 288 THR A N 1
ATOM 2067 C CA . THR A 1 288 ? 130.140 144.475 157.825 1.00 18.00 288 THR A CA 1
ATOM 2068 C C . THR A 1 288 ? 131.061 143.257 157.698 1.00 18.00 288 THR A C 1
ATOM 2069 O O . THR A 1 288 ? 131.310 142.515 158.648 1.00 18.00 288 THR A O 1
ATOM 2073 N N . SER A 1 289 ? 131.538 143.071 156.463 1.00 19.25 289 SER A N 1
ATOM 2074 C CA . SER A 1 289 ? 132.159 141.830 156.009 1.00 19.25 289 SER A CA 1
ATOM 2075 C C . SER A 1 289 ? 133.134 141.211 157.010 1.00 19.25 289 SER A C 1
ATOM 2076 O O . SER A 1 289 ? 132.921 140.092 157.488 1.00 19.25 289 SER A O 1
ATOM 2079 N N . ASN A 1 290 ? 134.214 141.920 157.339 1.00 22.57 290 ASN A N 1
ATOM 2080 C CA . ASN A 1 290 ? 135.268 141.332 158.158 1.00 22.57 290 ASN A CA 1
ATOM 2081 C C . ASN A 1 290 ? 135.595 142.176 159.383 1.00 22.57 290 ASN A C 1
ATOM 2082 O O . ASN A 1 290 ? 136.711 142.092 159.900 1.00 22.57 290 ASN A O 1
ATOM 2087 N N . MET A 1 291 ? 134.658 142.988 159.854 1.00 23.93 291 MET A N 1
ATOM 2088 C CA . MET A 1 291 ? 134.887 143.758 161.070 1.00 23.93 291 MET A CA 1
ATOM 2089 C C . MET A 1 291 ? 134.657 142.924 162.331 1.00 23.93 291 MET A C 1
ATOM 2090 O O . MET A 1 291 ? 135.496 142.960 163.243 1.00 23.93 291 MET A O 1
ATOM 2095 N N . PRO A 1 292 ? 133.555 142.168 162.446 1.00 21.67 292 PRO A N 1
ATOM 2096 C CA . PRO A 1 292 ? 133.339 141.385 163.673 1.00 21.67 292 PRO A CA 1
ATOM 2097 C C . PRO A 1 292 ? 134.310 140.232 163.855 1.00 21.67 292 PRO A C 1
ATOM 2098 O O . PRO A 1 292 ? 134.280 139.590 164.912 1.00 21.67 292 PRO A O 1
ATOM 2102 N N . ILE A 1 293 ? 135.148 139.931 162.869 1.00 20.86 293 ILE A N 1
ATOM 2103 C CA . ILE A 1 293 ? 136.264 139.015 163.053 1.00 20.86 293 ILE A CA 1
ATOM 2104 C C . ILE A 1 293 ? 137.552 139.766 163.358 1.00 20.86 293 ILE A C 1
ATOM 2105 O O . ILE A 1 293 ? 138.311 139.366 164.240 1.00 20.86 293 ILE A O 1
ATOM 2110 N N . MET A 1 294 ? 137.793 140.869 162.649 1.00 27.22 294 MET A N 1
ATOM 2111 C CA . MET A 1 294 ? 139.005 141.649 162.868 1.00 27.22 294 MET A CA 1
ATOM 2112 C C . MET A 1 294 ? 139.072 142.172 164.297 1.00 27.22 294 MET A C 1
ATOM 2113 O O . MET A 1 294 ? 140.059 141.945 165.006 1.00 27.22 294 MET A O 1
ATOM 2118 N N . LEU A 1 295 ? 138.022 142.863 164.749 1.00 25.56 295 LEU A N 1
ATOM 2119 C CA . LEU A 1 295 ? 138.084 143.442 166.088 1.00 25.56 295 LEU A CA 1
ATOM 2120 C C . LEU A 1 295 ? 138.041 142.367 167.167 1.00 25.56 295 LEU A C 1
ATOM 2121 O O . LEU A 1 295 ? 138.635 142.541 168.238 1.00 25.56 295 LEU A O 1
ATOM 2126 N N . GLN A 1 296 ? 137.363 141.248 166.906 1.00 23.17 296 GLN A N 1
ATOM 2127 C CA . GLN A 1 296 ? 137.345 140.166 167.885 1.00 23.17 296 GLN A CA 1
ATOM 2128 C C . GLN A 1 296 ? 138.727 139.542 168.036 1.00 23.17 296 GLN A C 1
ATOM 2129 O O . GLN A 1 296 ? 139.178 139.278 169.159 1.00 23.17 296 GLN A O 1
ATOM 2135 N N . SER A 1 297 ? 139.417 139.303 166.919 1.00 22.47 297 SER A N 1
ATOM 2136 C CA . SER A 1 297 ? 140.789 138.820 166.994 1.00 22.47 297 SER A CA 1
ATOM 2137 C C . SER A 1 297 ? 141.686 139.837 167.682 1.00 22.47 297 SER A C 1
ATOM 2138 O O . SER A 1 297 ? 142.608 139.466 168.415 1.00 22.47 297 SER A O 1
ATOM 2141 N N . ALA A 1 298 ? 141.422 141.129 167.469 1.00 23.86 298 ALA A N 1
ATOM 2142 C CA . ALA A 1 298 ? 142.205 142.162 168.142 1.00 23.86 298 ALA A CA 1
ATOM 2143 C C . ALA A 1 298 ? 142.033 142.082 169.654 1.00 23.86 298 ALA A C 1
ATOM 2144 O O . ALA A 1 298 ? 143.014 142.131 170.407 1.00 23.86 298 ALA A O 1
ATOM 2146 N N . LEU A 1 299 ? 140.787 141.959 170.117 1.00 22.97 299 LEU A N 1
ATOM 2147 C CA . LEU A 1 299 ? 140.539 141.853 171.553 1.00 22.97 299 LEU A CA 1
ATOM 2148 C C . LEU A 1 299 ? 141.180 140.598 172.134 1.00 22.97 299 LEU A C 1
ATOM 2149 O O . LEU A 1 299 ? 141.781 140.639 173.217 1.00 22.97 299 LEU A O 1
ATOM 2154 N N . CYS A 1 300 ? 141.057 139.470 171.430 1.00 24.23 300 CYS A N 1
ATOM 2155 C CA . CYS A 1 300 ? 141.661 138.230 171.909 1.00 24.23 300 CYS A CA 1
ATOM 2156 C C . CYS A 1 300 ? 143.177 138.362 172.015 1.00 24.23 300 CYS A C 1
ATOM 2157 O O . CYS A 1 300 ? 143.781 137.957 173.016 1.00 24.23 300 CYS A O 1
ATOM 2160 N N . SER A 1 301 ? 143.810 138.937 170.991 1.00 22.67 301 SER A N 1
ATOM 2161 C CA . SER A 1 301 ? 145.258 139.103 171.019 1.00 22.67 301 SER A CA 1
ATOM 2162 C C . SER A 1 301 ? 145.685 140.026 172.151 1.00 22.67 301 SER A C 1
ATOM 2163 O O . SER A 1 301 ? 146.677 139.757 172.839 1.00 22.67 301 SER A O 1
ATOM 2166 N N . ASN A 1 302 ? 144.948 141.117 172.367 1.00 23.64 302 ASN A N 1
ATOM 2167 C CA . ASN A 1 302 ? 145.318 142.042 173.432 1.00 23.64 302 ASN A CA 1
ATOM 2168 C C . ASN A 1 302 ? 145.199 141.390 174.803 1.00 23.64 302 ASN A C 1
ATOM 2169 O O . ASN A 1 302 ? 146.099 141.529 175.643 1.00 23.64 302 ASN A O 1
ATOM 2174 N N . VAL A 1 303 ? 144.105 140.666 175.053 1.00 22.90 303 VAL A N 1
ATOM 2175 C CA . VAL A 1 303 ? 143.959 140.054 176.369 1.00 22.90 303 VAL A CA 1
ATOM 2176 C C . VAL A 1 303 ? 144.988 138.945 176.565 1.00 22.90 303 VAL A C 1
ATOM 2177 O O . VAL A 1 303 ? 145.500 138.760 177.675 1.00 22.90 303 VAL A O 1
ATOM 2181 N N . PHE A 1 304 ? 145.351 138.223 175.500 1.00 23.84 304 PHE A N 1
ATOM 2182 C CA . PHE A 1 304 ? 146.389 137.204 175.636 1.00 23.84 304 PHE A CA 1
ATOM 2183 C C . PHE A 1 304 ? 147.747 137.826 175.941 1.00 23.84 304 PHE A C 1
ATOM 2184 O O . PHE A 1 304 ? 148.499 137.317 176.785 1.00 23.84 304 PHE A O 1
ATOM 2192 N N . LEU A 1 305 ? 148.083 138.921 175.256 1.00 23.34 305 LEU A N 1
ATOM 2193 C CA . LEU A 1 305 ? 149.346 139.599 175.526 1.00 23.34 305 LEU A CA 1
ATOM 2194 C C . LEU A 1 305 ? 149.396 140.110 176.959 1.00 23.34 305 LEU A C 1
ATOM 2195 O O . LEU A 1 305 ? 150.426 139.989 177.635 1.00 23.34 305 LEU A O 1
ATOM 2200 N N . ILE A 1 306 ? 148.290 140.677 177.445 1.00 21.86 306 ILE A N 1
ATOM 2201 C CA . ILE A 1 306 ? 148.261 141.157 178.824 1.00 21.86 306 ILE A CA 1
ATOM 2202 C C . ILE A 1 306 ? 148.403 139.993 179.796 1.00 21.86 306 ILE A C 1
ATOM 2203 O O . ILE A 1 306 ? 149.084 140.103 180.822 1.00 21.86 306 ILE A O 1
ATOM 2208 N N . SER A 1 307 ? 147.779 138.854 179.484 1.00 26.43 307 SER A N 1
ATOM 2209 C CA . SER A 1 307 ? 147.917 137.677 180.338 1.00 26.43 307 SER A CA 1
ATOM 2210 C C . SER A 1 307 ? 149.368 137.236 180.440 1.00 26.43 307 SER A C 1
ATOM 2211 O O . SER A 1 307 ? 149.872 136.964 181.536 1.00 26.43 307 SER A O 1
ATOM 2214 N N . GLN A 1 308 ? 150.054 137.147 179.301 1.00 26.85 308 GLN A N 1
ATOM 2215 C CA . GLN A 1 308 ? 151.454 136.730 179.320 1.00 26.85 308 GLN A CA 1
ATOM 2216 C C . GLN A 1 308 ? 152.313 137.723 180.096 1.00 26.85 308 GLN A C 1
ATOM 2217 O O . GLN A 1 308 ? 153.148 137.332 180.924 1.00 26.85 308 GLN A O 1
ATOM 2223 N N . MET A 1 309 ? 152.113 139.020 179.846 1.00 29.76 309 MET A N 1
ATOM 2224 C CA . MET A 1 309 ? 152.951 140.033 180.476 1.00 29.76 309 MET A CA 1
ATOM 2225 C C . MET A 1 309 ? 152.674 140.161 181.968 1.00 29.76 309 MET A C 1
ATOM 2226 O O . MET A 1 309 ? 153.540 140.630 182.714 1.00 29.76 309 MET A O 1
ATOM 2231 N N . LEU A 1 310 ? 151.486 139.767 182.423 1.00 30.89 310 LEU A N 1
ATOM 2232 C CA . LEU A 1 310 ? 151.185 139.806 183.846 1.00 30.89 310 LEU A CA 1
ATOM 2233 C C . LEU A 1 310 ? 151.509 138.504 184.561 1.00 30.89 310 LEU A C 1
ATOM 2234 O O . LEU A 1 310 ? 151.676 138.517 185.786 1.00 30.89 310 LEU A O 1
ATOM 2239 N N . TYR A 1 311 ? 151.597 137.387 183.843 1.00 35.43 311 TYR A N 1
ATOM 2240 C CA . TYR A 1 311 ? 152.030 136.144 184.463 1.00 35.43 311 TYR A CA 1
ATOM 2241 C C . TYR A 1 311 ? 153.544 135.986 184.478 1.00 35.43 311 TYR A C 1
ATOM 2242 O O . TYR A 1 311 ? 154.063 135.227 185.304 1.00 35.43 311 TYR A O 1
ATOM 2251 N N . SER A 1 312 ? 154.267 136.683 183.600 1.00 36.71 312 SER A N 1
ATOM 2252 C CA . SER A 1 312 ? 155.724 136.609 183.647 1.00 36.71 312 SER A CA 1
ATOM 2253 C C . SER A 1 312 ? 156.277 137.326 184.876 1.00 36.71 312 SER A C 1
ATOM 2254 O O . SER A 1 312 ? 157.048 136.748 185.651 1.00 36.71 312 SER A O 1
ATOM 2257 N N . ARG A 1 313 ? 155.893 138.590 185.071 1.00 37.93 313 ARG A N 1
ATOM 2258 C CA . ARG A 1 313 ? 156.392 139.354 186.212 1.00 37.93 313 ARG A CA 1
ATOM 2259 C C . ARG A 1 313 ? 155.808 138.838 187.522 1.00 37.93 313 ARG A C 1
ATOM 2260 O O . ARG A 1 313 ? 156.539 138.363 188.398 1.00 37.93 313 ARG A O 1
ATOM 2268 N N . PHE A 1 314 ? 154.485 138.920 187.673 1.00 43.24 314 PHE A N 1
ATOM 2269 C CA . PHE A 1 314 ? 153.811 138.499 188.903 1.00 43.24 314 PHE A CA 1
ATOM 2270 C C . PHE A 1 314 ? 153.513 137.003 188.814 1.00 43.24 314 PHE A C 1
ATOM 2271 O O . PHE A 1 314 ? 152.390 136.566 188.556 1.00 43.24 314 PHE A O 1
ATOM 2279 N N . SER A 1 315 ? 154.560 136.209 189.041 1.00 44.73 315 SER A N 1
ATOM 2280 C CA . SER A 1 315 ? 154.462 134.769 188.828 1.00 44.73 315 SER A CA 1
ATOM 2281 C C . SER A 1 315 ? 153.429 134.130 189.748 1.00 44.73 315 SER A C 1
ATOM 2282 O O . SER A 1 315 ? 152.705 133.216 189.335 1.00 44.73 315 SER A O 1
ATOM 2285 N N . ASP A 1 316 ? 153.342 134.591 190.992 1.00 54.73 316 ASP A N 1
ATOM 2286 C CA . ASP A 1 316 ? 152.443 134.005 191.979 1.00 54.73 316 ASP A CA 1
ATOM 2287 C C . ASP A 1 316 ? 151.509 135.074 192.525 1.00 54.73 316 ASP A C 1
ATOM 2288 O O . ASP A 1 316 ? 151.958 136.020 193.182 1.00 54.73 316 ASP A O 1
ATOM 2293 N N . ASN A 1 317 ? 150.214 134.908 192.266 1.00 57.06 317 ASN A N 1
ATOM 2294 C CA . ASN A 1 317 ? 149.175 135.789 192.786 1.00 57.06 317 ASN A CA 1
ATOM 2295 C C . ASN A 1 317 ? 147.812 135.178 192.482 1.00 57.06 317 ASN A C 1
ATOM 2296 O O . ASN A 1 317 ? 147.652 134.481 191.479 1.00 57.06 317 ASN A O 1
ATOM 2301 N N . LEU A 1 318 ? 146.831 135.435 193.349 1.00 55.88 318 LEU A N 1
ATOM 2302 C CA . LEU A 1 318 ? 145.512 134.838 193.156 1.00 55.88 318 LEU A CA 1
ATOM 2303 C C . LEU A 1 318 ? 144.831 135.392 191.910 1.00 55.88 318 LEU A C 1
ATOM 2304 O O . LEU A 1 318 ? 144.306 134.632 191.088 1.00 55.88 318 LEU A O 1
ATOM 2309 N N . LEU A 1 319 ? 144.839 136.716 191.747 1.00 54.33 319 LEU A N 1
ATOM 2310 C CA . LEU A 1 319 ? 144.157 137.316 190.606 1.00 54.33 319 LEU A CA 1
ATOM 2311 C C . LEU A 1 319 ? 144.891 137.039 189.297 1.00 54.33 319 LEU A C 1
ATOM 2312 O O . LEU A 1 319 ? 144.247 136.862 188.256 1.00 54.33 319 LEU A O 1
ATOM 2317 N N . VAL A 1 320 ? 146.224 136.984 189.324 1.00 46.99 320 VAL A N 1
ATOM 2318 C CA . VAL A 1 320 ? 146.964 136.666 188.107 1.00 46.99 320 VAL A CA 1
ATOM 2319 C C . VAL A 1 320 ? 146.736 135.216 187.707 1.00 46.99 320 VAL A C 1
ATOM 2320 O O . VAL A 1 320 ? 146.565 134.905 186.523 1.00 46.99 320 VAL A O 1
ATOM 2324 N N . ARG A 1 321 ? 146.733 134.305 188.683 1.00 47.33 321 ARG A N 1
ATOM 2325 C CA . ARG A 1 321 ? 146.414 132.913 188.388 1.00 47.33 321 ARG A CA 1
ATOM 2326 C C . ARG A 1 321 ? 144.984 132.768 187.888 1.00 47.33 321 ARG A C 1
ATOM 2327 O O . ARG A 1 321 ? 144.702 131.904 187.050 1.00 47.33 321 ARG A O 1
ATOM 2335 N N . LEU A 1 322 ? 144.071 133.605 188.384 1.00 44.19 322 LEU A N 1
ATOM 2336 C CA . LEU A 1 322 ? 142.693 133.567 187.909 1.00 44.19 322 LEU A CA 1
ATOM 2337 C C . LEU A 1 322 ? 142.589 134.066 186.473 1.00 44.19 322 LEU A C 1
ATOM 2338 O O . LEU A 1 322 ? 141.816 133.522 185.676 1.00 44.19 322 LEU A O 1
ATOM 2343 N N . LEU A 1 323 ? 143.362 135.095 186.125 1.00 39.09 323 LEU A N 1
ATOM 2344 C CA . LEU A 1 323 ? 143.274 135.664 184.784 1.00 39.09 323 LEU A CA 1
ATOM 2345 C C . LEU A 1 323 ? 143.852 134.715 183.742 1.00 39.09 323 LEU A C 1
ATOM 2346 O O . LEU A 1 323 ? 143.222 134.453 182.711 1.00 39.09 323 LEU A O 1
ATOM 2351 N N . GLY A 1 324 ? 145.052 134.195 183.985 1.00 39.23 324 GLY A N 1
ATOM 2352 C CA . GLY A 1 324 ? 145.666 133.294 183.032 1.00 39.23 324 GLY A CA 1
ATOM 2353 C C . GLY A 1 324 ? 146.914 132.597 183.531 1.00 39.23 324 GLY A C 1
ATOM 2354 O O . GLY A 1 324 ? 147.807 133.232 184.098 1.00 39.23 324 GLY A O 1
ATOM 2355 N N . VAL A 1 325 ? 146.983 131.285 183.321 1.00 37.16 325 VAL A N 1
ATOM 2356 C CA . VAL A 1 325 ? 148.159 130.489 183.640 1.00 37.16 325 VAL A CA 1
ATOM 2357 C C . VAL A 1 325 ? 148.663 129.867 182.346 1.00 37.16 325 VAL A C 1
ATOM 2358 O O . VAL A 1 325 ? 147.869 129.509 181.470 1.00 37.16 325 VAL A O 1
ATOM 2362 N N . TRP A 1 326 ? 149.981 129.743 182.224 1.00 34.25 326 TRP A N 1
ATOM 2363 C CA . TRP A 1 326 ? 150.603 129.258 181.003 1.00 34.25 326 TRP A CA 1
ATOM 2364 C C . TRP A 1 326 ? 151.531 128.094 181.323 1.00 34.25 326 TRP A C 1
ATOM 2365 O O . TRP A 1 326 ? 151.881 127.842 182.479 1.00 34.25 326 TRP A O 1
ATOM 2376 N N . GLU A 1 327 ? 151.923 127.378 180.274 1.00 35.06 327 GLU A N 1
ATOM 2377 C CA . GLU A 1 327 ? 152.806 126.226 180.387 1.00 35.06 327 GLU A CA 1
ATOM 2378 C C . GLU A 1 327 ? 153.317 125.847 179.003 1.00 35.06 327 GLU A C 1
ATOM 2379 O O . GLU A 1 327 ? 152.608 126.043 178.007 1.00 35.06 327 GLU A O 1
ATOM 2381 N N . PRO A 1 328 ? 154.540 125.308 178.890 1.00 37.11 328 PRO A N 1
ATOM 2382 C CA . PRO A 1 328 ? 155.087 124.924 177.584 1.00 37.11 328 PRO A CA 1
ATOM 2383 C C . PRO A 1 328 ? 154.383 123.712 176.986 1.00 37.11 328 PRO A C 1
ATOM 2384 O O . PRO A 1 328 ? 153.895 122.876 177.746 1.00 37.11 328 PRO A O 1
ATOM 2388 N N . LEU A 1 335 ? 154.227 128.800 174.166 1.00 32.18 335 LEU A N 1
ATOM 2389 C CA . LEU A 1 335 ? 153.463 128.436 175.352 1.00 32.18 335 LEU A CA 1
ATOM 2390 C C . LEU A 1 335 ? 152.029 128.074 174.980 1.00 32.18 335 LEU A C 1
ATOM 2391 O O . LEU A 1 335 ? 151.648 128.140 173.813 1.00 32.18 335 LEU A O 1
ATOM 2396 N N . HIS A 1 336 ? 151.237 127.687 175.978 1.00 37.61 336 HIS A N 1
ATOM 2397 C CA . HIS A 1 336 ? 149.839 127.330 175.756 1.00 37.61 336 HIS A CA 1
ATOM 2398 C C . HIS A 1 336 ? 149.052 127.623 177.022 1.00 37.61 336 HIS A C 1
ATOM 2399 O O . HIS A 1 336 ? 149.334 127.045 178.076 1.00 37.61 336 HIS A O 1
ATOM 2406 N N . ALA A 1 337 ? 148.070 128.514 176.916 1.00 35.46 337 ALA A N 1
ATOM 2407 C CA . ALA A 1 337 ? 147.292 128.922 178.078 1.00 35.46 337 ALA A CA 1
ATOM 2408 C C . ALA A 1 337 ? 146.457 127.760 178.596 1.00 35.46 337 ALA A C 1
ATOM 2409 O O . ALA A 1 337 ? 145.751 127.099 177.830 1.00 35.46 337 ALA A O 1
ATOM 2411 N N . ALA A 1 338 ? 146.539 127.513 179.901 1.00 35.10 338 ALA A N 1
ATOM 2412 C CA . ALA A 1 338 ? 145.762 126.459 180.535 1.00 35.10 338 ALA A CA 1
ATOM 2413 C C . ALA A 1 338 ? 145.361 126.893 181.937 1.00 35.10 338 ALA A C 1
ATOM 2414 O O . ALA A 1 338 ? 146.117 127.580 182.629 1.00 35.10 338 ALA A O 1
ATOM 2416 N N . SER A 1 339 ? 144.157 126.487 182.342 1.00 35.79 339 SER A N 1
ATOM 2417 C CA . SER A 1 339 ? 143.641 126.724 183.690 1.00 35.79 339 SER A CA 1
ATOM 2418 C C . SER A 1 339 ? 143.576 128.219 184.015 1.00 35.79 339 SER A C 1
ATOM 2419 O O . SER A 1 339 ? 144.245 128.712 184.921 1.00 35.79 339 SER A O 1
ATOM 2422 N N . GLY A 1 340 ? 142.751 128.936 183.261 1.00 33.85 340 GLY A N 1
ATOM 2423 C CA . GLY A 1 340 ? 142.580 130.358 183.506 1.00 33.85 340 GLY A CA 1
ATOM 2424 C C . GLY A 1 340 ? 141.503 130.929 182.612 1.00 33.85 340 GLY A C 1
ATOM 2425 O O . GLY A 1 340 ? 140.938 130.237 181.762 1.00 33.85 340 GLY A O 1
ATOM 2426 N N . ILE A 1 341 ? 141.216 132.215 182.829 1.00 30.75 341 ILE A N 1
ATOM 2427 C CA . ILE A 1 341 ? 140.253 132.913 181.980 1.00 30.75 341 ILE A CA 1
ATOM 2428 C C . ILE A 1 341 ? 140.755 132.965 180.544 1.00 30.75 341 ILE A C 1
ATOM 2429 O O . ILE A 1 341 ? 139.983 132.795 179.594 1.00 30.75 341 ILE A O 1
ATOM 2434 N N . ALA A 1 342 ? 142.056 133.192 180.362 1.00 26.52 342 ALA A N 1
ATOM 2435 C CA . ALA A 1 342 ? 142.630 133.154 179.025 1.00 26.52 342 ALA A CA 1
ATOM 2436 C C . ALA A 1 342 ? 142.588 131.758 178.421 1.00 26.52 342 ALA A C 1
ATOM 2437 O O . ALA A 1 342 ? 142.698 131.622 177.200 1.00 26.52 342 ALA A O 1
ATOM 2439 N N . TYR A 1 343 ? 142.427 130.721 179.245 1.00 29.83 343 TYR A N 1
ATOM 2440 C CA . TYR A 1 343 ? 142.324 129.365 178.716 1.00 29.83 343 TYR A CA 1
ATOM 2441 C C . TYR A 1 343 ? 140.968 129.109 178.068 1.00 29.83 343 TYR A C 1
ATOM 2442 O O . TYR A 1 343 ? 140.883 128.344 177.101 1.00 29.83 343 TYR A O 1
ATOM 2451 N N . TYR A 1 344 ? 139.904 129.736 178.575 1.00 26.92 344 TYR A N 1
ATOM 2452 C CA . TYR A 1 344 ? 138.591 129.564 177.964 1.00 26.92 344 TYR A CA 1
ATOM 2453 C C . TYR A 1 344 ? 138.532 130.219 176.591 1.00 26.92 344 TYR A C 1
ATOM 2454 O O . TYR A 1 344 ? 138.002 129.633 175.641 1.00 26.92 344 TYR A O 1
ATOM 2463 N N . MET A 1 345 ? 139.071 131.431 176.463 1.00 23.02 345 MET A N 1
ATOM 2464 C CA . MET A 1 345 ? 139.059 132.122 175.181 1.00 23.02 345 MET A CA 1
ATOM 2465 C C . MET A 1 345 ? 140.003 131.499 174.162 1.00 23.02 345 MET A C 1
ATOM 2466 O O . MET A 1 345 ? 139.906 131.827 172.976 1.00 23.02 345 MET A O 1
ATOM 2471 N N . SER A 1 346 ? 140.902 130.621 174.585 1.00 24.23 346 SER A N 1
ATOM 2472 C CA . SER A 1 346 ? 141.782 129.974 173.625 1.00 24.23 346 SER A CA 1
ATOM 2473 C C . SER A 1 346 ? 141.021 128.882 172.876 1.00 24.23 346 SER A C 1
ATOM 2474 O O . SER A 1 346 ? 140.235 128.149 173.479 1.00 24.23 346 SER A O 1
ATOM 2477 N N . PRO A 1 347 ? 141.232 128.752 171.570 1.00 25.03 347 PRO A N 1
ATOM 2478 C CA . PRO A 1 347 ? 140.483 127.765 170.792 1.00 25.03 347 PRO A CA 1
ATOM 2479 C C . PRO A 1 347 ? 140.996 126.361 171.053 1.00 25.03 347 PRO A C 1
ATOM 2480 O O . PRO A 1 347 ? 142.205 126.159 171.236 1.00 25.03 347 PRO A O 1
ATOM 2484 N N . PRO A 1 348 ? 140.107 125.367 171.092 1.00 26.49 348 PRO A N 1
ATOM 2485 C CA . PRO A 1 348 ? 140.555 123.974 171.229 1.00 26.49 348 PRO A CA 1
ATOM 2486 C C . PRO A 1 348 ? 141.505 123.580 170.108 1.00 26.49 348 PRO A C 1
ATOM 2487 O O . PRO A 1 348 ? 141.278 123.910 168.944 1.00 26.49 348 PRO A O 1
ATOM 2491 N N . LEU A 1 349 ? 142.581 122.872 170.465 1.00 28.95 349 LEU A N 1
ATOM 2492 C CA . LEU A 1 349 ? 143.642 122.596 169.499 1.00 28.95 349 LEU A CA 1
ATOM 2493 C C . LEU A 1 349 ? 143.146 121.709 168.363 1.00 28.95 349 LEU A C 1
ATOM 2494 O O . LEU A 1 349 ? 143.299 122.045 167.184 1.00 28.95 349 LEU A O 1
ATOM 2499 N N . ASN A 1 350 ? 142.549 120.571 168.696 1.00 39.76 350 ASN A N 1
ATOM 2500 C CA . ASN A 1 350 ? 142.104 119.621 167.686 1.00 39.76 350 ASN A CA 1
ATOM 2501 C C . ASN A 1 350 ? 140.838 118.943 168.200 1.00 39.76 350 ASN A C 1
ATOM 2502 O O . ASN A 1 350 ? 140.220 119.401 169.165 1.00 39.76 350 ASN A O 1
ATOM 2504 N N . PHE A 1 351 ? 140.450 117.843 167.553 1.00 49.06 351 PHE A N 1
ATOM 2505 C CA . PHE A 1 351 ? 139.235 117.143 167.951 1.00 49.06 351 PHE A CA 1
ATOM 2506 C C . PHE A 1 351 ? 139.419 116.378 169.255 1.00 49.06 351 PHE A C 1
ATOM 2507 O O . PHE A 1 351 ? 138.451 116.189 169.999 1.00 49.06 351 PHE A O 1
ATOM 2515 N N . LYS A 1 352 ? 140.646 115.945 169.559 1.00 47.55 352 LYS A N 1
ATOM 2516 C CA . LYS A 1 352 ? 140.884 115.192 170.787 1.00 47.55 352 LYS A CA 1
ATOM 2517 C C . LYS A 1 352 ? 140.679 116.067 172.019 1.00 47.55 352 LYS A C 1
ATOM 2518 O O . LYS A 1 352 ? 139.931 115.703 172.935 1.00 47.55 352 LYS A O 1
ATOM 2520 N N . GLU A 1 353 ? 141.344 117.224 172.062 1.00 49.24 353 GLU A N 1
ATOM 2521 C CA . GLU A 1 353 ? 141.177 118.130 173.193 1.00 49.24 353 GLU A CA 1
ATOM 2522 C C . GLU A 1 353 ? 139.758 118.676 173.268 1.00 49.24 353 GLU A C 1
ATOM 2523 O O . GLU A 1 353 ? 139.274 118.992 174.361 1.00 49.24 353 GLU A O 1
ATOM 2525 N N . ALA A 1 354 ? 139.080 118.796 172.126 1.00 47.31 354 ALA A N 1
ATOM 2526 C CA . ALA A 1 354 ? 137.687 119.223 172.141 1.00 47.31 354 ALA A CA 1
ATOM 2527 C C . ALA A 1 354 ? 136.777 118.138 172.700 1.00 47.31 354 ALA A C 1
ATOM 2528 O O . ALA A 1 354 ? 135.765 118.447 173.338 1.00 47.31 354 ALA A O 1
ATOM 2530 N N . LEU A 1 355 ? 137.116 116.869 172.470 1.00 51.80 355 LEU A N 1
ATOM 2531 C CA . LEU A 1 355 ? 136.318 115.771 172.999 1.00 51.80 355 LEU A CA 1
ATOM 2532 C C . LEU A 1 355 ? 136.589 115.543 174.480 1.00 51.80 355 LEU A C 1
ATOM 2533 O O . LEU A 1 355 ? 135.684 115.130 175.214 1.00 51.80 355 LEU A O 1
ATOM 2538 N N . LEU A 1 356 ? 137.810 115.825 174.940 1.00 49.30 356 LEU A N 1
ATOM 2539 C CA . LEU A 1 356 ? 138.149 115.547 176.333 1.00 49.30 356 LEU A CA 1
ATOM 2540 C C . LEU A 1 356 ? 137.469 116.524 177.285 1.00 49.30 356 LEU A C 1
ATOM 2541 O O . LEU A 1 356 ? 136.953 116.117 178.332 1.00 49.30 356 LEU A O 1
ATOM 2546 N N . ASP A 1 357 ? 137.456 117.813 176.945 1.00 46.43 357 ASP A N 1
ATOM 2547 C CA . ASP A 1 357 ? 136.889 118.836 177.821 1.00 46.43 357 ASP A CA 1
ATOM 2548 C C . ASP A 1 357 ? 135.629 119.422 177.196 1.00 46.43 357 ASP A C 1
ATOM 2549 O O . ASP A 1 357 ? 135.720 120.249 176.276 1.00 46.43 357 ASP A O 1
ATOM 2551 N N . PRO A 1 358 ? 134.436 119.030 177.648 1.00 41.04 358 PRO A N 1
ATOM 2552 C CA . PRO A 1 358 ? 133.205 119.549 177.035 1.00 41.04 358 PRO A CA 1
ATOM 2553 C C . PRO A 1 358 ? 132.875 120.977 177.446 1.00 41.04 358 PRO A C 1
ATOM 2554 O O . PRO A 1 358 ? 132.443 121.787 176.615 1.00 41.04 358 PRO A O 1
ATOM 2558 N N . VAL A 1 359 ? 133.075 121.295 178.728 1.00 38.53 359 VAL A N 1
ATOM 2559 C CA . VAL A 1 359 ? 132.672 122.603 179.238 1.00 38.53 359 VAL A CA 1
ATOM 2560 C C . VAL A 1 359 ? 133.490 123.710 178.583 1.00 38.53 359 VAL A C 1
ATOM 2561 O O . VAL A 1 359 ? 132.956 124.772 178.237 1.00 38.53 359 VAL A O 1
ATOM 2565 N N . HIS A 1 360 ? 134.790 123.478 178.388 1.00 31.33 360 HIS A N 1
ATOM 2566 C CA . HIS A 1 360 ? 135.615 124.452 177.682 1.00 31.33 360 HIS A CA 1
ATOM 2567 C C . HIS A 1 360 ? 135.090 124.694 176.274 1.00 31.33 360 HIS A C 1
ATOM 2568 O O . HIS A 1 360 ? 134.982 125.844 175.830 1.00 31.33 360 HIS A O 1
ATOM 2575 N N . THR A 1 361 ? 134.742 123.620 175.564 1.00 33.24 361 THR A N 1
ATOM 2576 C CA . THR A 1 361 ? 134.239 123.763 174.203 1.00 33.24 361 THR A CA 1
ATOM 2577 C C . THR A 1 361 ? 132.955 124.578 174.176 1.00 33.24 361 THR A C 1
ATOM 2578 O O . THR A 1 361 ? 132.820 125.511 173.376 1.00 33.24 361 THR A O 1
ATOM 2582 N N . VAL A 1 362 ? 131.996 124.246 175.044 1.00 30.49 362 VAL A N 1
ATOM 2583 C CA . VAL A 1 362 ? 130.706 124.930 174.984 1.00 30.49 362 VAL A CA 1
ATOM 2584 C C . VAL A 1 362 ? 130.847 126.391 175.405 1.00 30.49 362 VAL A C 1
ATOM 2585 O O . VAL A 1 362 ? 130.187 127.278 174.843 1.00 30.49 362 VAL A O 1
ATOM 2589 N N . VAL A 1 363 ? 131.726 126.676 176.370 1.00 25.60 363 VAL A N 1
ATOM 2590 C CA . VAL A 1 363 ? 131.942 128.065 176.758 1.00 25.60 363 VAL A CA 1
ATOM 2591 C C . VAL A 1 363 ? 132.585 128.839 175.617 1.00 25.60 363 VAL A C 1
ATOM 2592 O O . VAL A 1 363 ? 132.232 129.996 175.359 1.00 25.60 363 VAL A O 1
ATOM 2596 N N . TYR A 1 364 ? 133.520 128.212 174.900 1.00 25.41 364 TYR A N 1
ATOM 2597 C CA . TYR A 1 364 ? 134.120 128.874 173.748 1.00 25.41 364 TYR A CA 1
ATOM 2598 C C . TYR A 1 364 ? 133.081 129.151 172.668 1.00 25.41 364 TYR A C 1
ATOM 2599 O O . TYR A 1 364 ? 133.064 130.239 172.077 1.00 25.41 364 TYR A O 1
ATOM 2608 N N . ILE A 1 365 ? 132.207 128.176 172.397 1.00 22.77 365 ILE A N 1
ATOM 2609 C CA . ILE A 1 365 ? 131.138 128.370 171.416 1.00 22.77 365 ILE A CA 1
ATOM 2610 C C . ILE A 1 365 ? 130.302 129.587 171.785 1.00 22.77 365 ILE A C 1
ATOM 2611 O O . ILE A 1 365 ? 130.099 130.503 170.973 1.00 22.77 365 ILE A O 1
ATOM 2616 N N . THR A 1 366 ? 129.786 129.597 173.017 1.00 20.53 366 THR A N 1
ATOM 2617 C CA . THR A 1 366 ? 128.903 130.677 173.441 1.00 20.53 366 THR A CA 1
ATOM 2618 C C . THR A 1 366 ? 129.610 132.023 173.379 1.00 20.53 366 THR A C 1
ATOM 2619 O O . THR A 1 366 ? 129.046 133.007 172.882 1.00 20.53 366 THR A O 1
ATOM 2623 N N . PHE A 1 367 ? 130.850 132.087 173.873 1.00 20.29 367 PHE A N 1
ATOM 2624 C CA . PHE A 1 367 ? 131.570 133.353 173.862 1.00 20.29 367 PHE A CA 1
ATOM 2625 C C . PHE A 1 367 ? 131.762 133.860 172.444 1.00 20.29 367 PHE A C 1
ATOM 2626 O O . PHE A 1 367 ? 131.501 135.031 172.159 1.00 20.29 367 PHE A O 1
ATOM 2634 N N . MET A 1 368 ? 132.238 133.002 171.539 1.00 20.75 368 MET A N 1
ATOM 2635 C CA . MET A 1 368 ? 132.493 133.464 170.180 1.00 20.75 368 MET A CA 1
ATOM 2636 C C . MET A 1 368 ? 131.211 133.955 169.521 1.00 20.75 368 MET A C 1
ATOM 2637 O O . MET A 1 368 ? 131.178 135.051 168.945 1.00 20.75 368 MET A O 1
ATOM 2642 N N . LEU A 1 369 ? 130.137 133.164 169.605 1.00 20.87 369 LEU A N 1
ATOM 2643 C CA . LEU A 1 369 ? 128.879 133.566 168.982 1.00 20.87 369 LEU A CA 1
ATOM 2644 C C . LEU A 1 369 ? 128.408 134.915 169.515 1.00 20.87 369 LEU A C 1
ATOM 2645 O O . LEU A 1 369 ? 128.165 135.856 168.745 1.00 20.87 369 LEU A O 1
ATOM 2650 N N . VAL A 1 370 ? 128.271 135.026 170.840 1.00 18.33 370 VAL A N 1
ATOM 2651 C CA . VAL A 1 370 ? 127.705 136.238 171.423 1.00 18.33 370 VAL A CA 1
ATOM 2652 C C . VAL A 1 370 ? 128.607 137.434 171.160 1.00 18.33 370 VAL A C 1
ATOM 2653 O O . VAL A 1 370 ? 128.132 138.520 170.806 1.00 18.33 370 VAL A O 1
ATOM 2657 N N . ALA A 1 371 ? 129.920 137.262 171.322 1.00 18.49 371 ALA A N 1
ATOM 2658 C CA . ALA A 1 371 ? 130.843 138.368 171.112 1.00 18.49 371 ALA A CA 1
ATOM 2659 C C . ALA A 1 371 ? 130.775 138.871 169.679 1.00 18.49 371 ALA A C 1
ATOM 2660 O O . ALA A 1 371 ? 130.662 140.077 169.443 1.00 18.49 371 ALA A O 1
ATOM 2662 N N . CYS A 1 372 ? 130.820 137.959 168.705 1.00 19.73 372 CYS A N 1
ATOM 2663 C CA . CYS A 1 372 ? 130.797 138.382 167.309 1.00 19.73 372 CYS A CA 1
ATOM 2664 C C . CYS A 1 372 ? 129.488 139.092 166.975 1.00 19.73 372 CYS A C 1
ATOM 2665 O O . CYS A 1 372 ? 129.490 140.173 166.370 1.00 19.73 372 CYS A O 1
ATOM 2668 N N . ALA A 1 373 ? 128.354 138.508 167.381 1.00 19.17 373 ALA A N 1
ATOM 2669 C CA . ALA A 1 373 ? 127.062 139.114 167.066 1.00 19.17 373 ALA A CA 1
ATOM 2670 C C . ALA A 1 373 ? 126.934 140.499 167.689 1.00 19.17 373 ALA A C 1
ATOM 2671 O O . ALA A 1 373 ? 126.613 141.477 167.001 1.00 19.17 373 ALA A O 1
ATOM 2673 N N . LEU A 1 374 ? 127.185 140.604 168.996 1.00 19.18 374 LEU A N 1
ATOM 2674 C CA . LEU A 1 374 ? 127.028 141.884 169.672 1.00 19.18 374 LEU A CA 1
ATOM 2675 C C . LEU A 1 374 ? 128.023 142.916 169.160 1.00 19.18 374 LEU A C 1
ATOM 2676 O O . LEU A 1 374 ? 127.692 144.105 169.077 1.00 19.18 374 LEU A O 1
ATOM 2681 N N . PHE A 1 375 ? 129.234 142.491 168.793 1.00 22.75 375 PHE A N 1
ATOM 2682 C CA . PHE A 1 375 ? 130.219 143.441 168.296 1.00 22.75 375 PHE A CA 1
ATOM 2683 C C . PHE A 1 375 ? 129.826 143.973 166.927 1.00 22.75 375 PHE A C 1
ATOM 2684 O O . PHE A 1 375 ? 129.984 145.168 166.653 1.00 22.75 375 PHE A O 1
ATOM 2692 N N . SER A 1 376 ? 129.289 143.115 166.058 1.00 22.02 376 SER A N 1
ATOM 2693 C CA . SER A 1 376 ? 128.777 143.621 164.790 1.00 22.02 376 SER A CA 1
ATOM 2694 C C . SER A 1 376 ? 127.613 144.577 165.017 1.00 22.02 376 SER A C 1
ATOM 2695 O O . SER A 1 376 ? 127.509 145.615 164.348 1.00 22.02 376 SER A O 1
ATOM 2698 N N . LYS A 1 377 ? 126.731 144.251 165.967 1.00 21.05 377 LYS A N 1
ATOM 2699 C CA . LYS A 1 377 ? 125.556 145.088 166.194 1.00 21.05 377 LYS A CA 1
ATOM 2700 C C . LYS A 1 377 ? 125.924 146.439 166.794 1.00 21.05 377 LYS A C 1
ATOM 2701 O O . LYS A 1 377 ? 125.209 147.422 166.577 1.00 21.05 377 LYS A O 1
ATOM 2707 N N . THR A 1 378 ? 127.015 146.515 167.556 1.00 24.92 378 THR A N 1
ATOM 2708 C CA . THR A 1 378 ? 127.452 147.810 168.066 1.00 24.92 378 THR A CA 1
ATOM 2709 C C . THR A 1 378 ? 128.388 148.538 167.113 1.00 24.92 378 THR A C 1
ATOM 2710 O O . THR A 1 378 ? 128.589 149.748 167.269 1.00 24.92 378 THR A O 1
ATOM 2714 N N . TRP A 1 379 ? 128.969 147.837 166.137 1.00 27.90 379 TRP A N 1
ATOM 2715 C CA . TRP A 1 379 ? 129.780 148.504 165.128 1.00 27.90 379 TRP A CA 1
ATOM 2716 C C . TRP A 1 379 ? 128.941 149.064 163.990 1.00 27.90 379 TRP A C 1
ATOM 2717 O O . TRP A 1 379 ? 129.378 150.006 163.317 1.00 27.90 379 TRP A O 1
ATOM 2728 N N . ILE A 1 380 ? 127.758 148.493 163.745 1.00 28.74 380 ILE A N 1
ATOM 2729 C CA . ILE A 1 380 ? 126.917 149.005 162.667 1.00 28.74 380 ILE A CA 1
ATOM 2730 C C . ILE A 1 380 ? 126.457 150.425 162.970 1.00 28.74 380 ILE A C 1
ATOM 2731 O O . ILE A 1 380 ? 126.186 151.205 162.049 1.00 28.74 380 ILE A O 1
ATOM 2736 N N . GLU A 1 381 ? 126.371 150.794 164.250 1.00 33.55 381 GLU A N 1
ATOM 2737 C CA . GLU A 1 381 ? 125.971 152.150 164.604 1.00 33.55 381 GLU A CA 1
ATOM 2738 C C . GLU A 1 381 ? 127.109 153.143 164.421 1.00 33.55 381 GLU A C 1
ATOM 2739 O O . GLU A 1 381 ? 126.868 154.293 164.042 1.00 33.55 381 GLU A O 1
ATOM 2745 N N . VAL A 1 382 ? 128.345 152.719 164.680 1.00 35.80 382 VAL A N 1
ATOM 2746 C CA . VAL A 1 382 ? 129.478 153.628 164.573 1.00 35.80 382 VAL A CA 1
ATOM 2747 C C . VAL A 1 382 ? 129.926 153.776 163.125 1.00 35.80 382 VAL A C 1
ATOM 2748 O O . VAL A 1 382 ? 130.391 154.849 162.722 1.00 35.80 382 VAL A O 1
ATOM 2752 N N . SER A 1 383 ? 129.784 152.722 162.317 1.00 37.01 383 SER A N 1
ATOM 2753 C CA . SER A 1 383 ? 130.247 152.780 160.934 1.00 37.01 383 SER A CA 1
ATOM 2754 C C . SER A 1 383 ? 129.504 153.816 160.108 1.00 37.01 383 SER A C 1
ATOM 2755 O O . SER A 1 383 ? 130.018 154.249 159.071 1.00 37.01 383 SER A O 1
ATOM 2758 N N . GLY A 1 384 ? 128.312 154.221 160.536 1.00 35.32 384 GLY A N 1
ATOM 2759 C CA . GLY A 1 384 ? 127.534 155.208 159.820 1.00 35.32 384 GLY A CA 1
ATOM 2760 C C . GLY A 1 384 ? 126.485 154.648 158.886 1.00 35.32 384 GLY A C 1
ATOM 2761 O O . GLY A 1 384 ? 125.725 155.428 158.301 1.00 35.32 384 GLY A O 1
ATOM 2762 N N . SER A 1 385 ? 126.417 153.326 158.725 1.00 24.81 385 SER A N 1
ATOM 2763 C CA . SER A 1 385 ? 125.427 152.698 157.860 1.00 24.81 385 SER A CA 1
ATOM 2764 C C . SER A 1 385 ? 124.167 152.293 158.612 1.00 24.81 385 SER A C 1
ATOM 2765 O O . SER A 1 385 ? 123.483 151.346 158.206 1.00 24.81 385 SER A O 1
ATOM 2768 N N . SER A 1 386 ? 123.845 152.985 159.700 1.00 24.90 386 SER A N 1
ATOM 2769 C CA . SER A 1 386 ? 122.639 152.681 160.449 1.00 24.90 386 SER A CA 1
ATOM 2770 C C . SER A 1 386 ? 121.402 153.003 159.612 1.00 24.90 386 SER A C 1
ATOM 2771 O O . SER A 1 386 ? 121.442 153.882 158.747 1.00 24.90 386 SER A O 1
ATOM 2774 N N . PRO A 1 387 ? 120.294 152.291 159.837 1.00 22.56 387 PRO A N 1
ATOM 2775 C CA . PRO A 1 387 ? 119.064 152.599 159.085 1.00 22.56 387 PRO A CA 1
ATOM 2776 C C . PRO A 1 387 ? 118.634 154.054 159.188 1.00 22.56 387 PRO A C 1
ATOM 2777 O O . PRO A 1 387 ? 118.300 154.675 158.171 1.00 22.56 387 PRO A O 1
ATOM 2781 N N . ARG A 1 388 ? 118.653 154.619 160.397 1.00 24.15 388 ARG A N 1
ATOM 2782 C CA . ARG A 1 388 ? 118.252 156.007 160.600 1.00 24.15 388 ARG A CA 1
ATOM 2783 C C . ARG A 1 388 ? 119.095 156.980 159.786 1.00 24.15 388 ARG A C 1
ATOM 2784 O O . ARG A 1 388 ? 118.666 158.116 159.562 1.00 24.15 388 ARG A O 1
ATOM 2792 N N . ASP A 1 389 ? 120.275 156.565 159.332 1.00 23.46 389 ASP A N 1
ATOM 2793 C CA . ASP A 1 389 ? 121.124 157.420 158.514 1.00 23.46 389 ASP A CA 1
ATOM 2794 C C . ASP A 1 389 ? 121.097 157.052 157.038 1.00 23.46 389 ASP A C 1
ATOM 2795 O O . ASP A 1 389 ? 121.049 157.943 156.186 1.00 23.46 389 ASP A O 1
ATOM 2800 N N . VAL A 1 390 ? 121.124 155.760 156.705 1.00 21.82 390 VAL A N 1
ATOM 2801 C CA . VAL A 1 390 ? 121.143 155.387 155.294 1.00 21.82 390 VAL A CA 1
ATOM 2802 C C . VAL A 1 390 ? 119.786 155.642 154.649 1.00 21.82 390 VAL A C 1
ATOM 2803 O O . VAL A 1 390 ? 119.711 155.946 153.452 1.00 21.82 390 VAL A O 1
ATOM 2807 N N . ALA A 1 391 ? 118.698 155.549 155.418 1.00 19.37 391 ALA A N 1
ATOM 2808 C CA . ALA A 1 391 ? 117.392 155.924 154.888 1.00 19.37 391 ALA A CA 1
ATOM 2809 C C . ALA A 1 391 ? 117.376 157.390 154.474 1.00 19.37 391 ALA A C 1
ATOM 2810 O O . ALA A 1 391 ? 116.935 157.733 153.372 1.00 19.37 391 ALA A O 1
ATOM 2812 N N . LYS A 1 392 ? 117.863 158.270 155.351 1.00 19.55 392 LYS A N 1
ATOM 2813 C CA . LYS A 1 392 ? 117.956 159.685 155.009 1.00 19.55 392 LYS A CA 1
ATOM 2814 C C . LYS A 1 392 ? 118.899 159.904 153.834 1.00 19.55 392 LYS A C 1
ATOM 2815 O O . LYS A 1 392 ? 118.653 160.765 152.982 1.00 19.55 392 LYS A O 1
ATOM 2821 N N . GLN A 1 393 ? 119.981 159.128 153.767 1.00 18.89 393 GLN A N 1
ATOM 2822 C CA . GLN A 1 393 ? 120.935 159.278 152.673 1.00 18.89 393 GLN A CA 1
ATOM 2823 C C . GLN A 1 393 ? 120.285 158.968 151.329 1.00 18.89 393 GLN A C 1
ATOM 2824 O O . GLN A 1 393 ? 120.423 159.733 150.367 1.00 18.89 393 GLN A O 1
ATOM 2830 N N . LEU A 1 394 ? 119.567 157.845 151.242 1.00 17.15 394 LEU A N 1
ATOM 2831 C CA . LEU A 1 394 ? 118.892 157.511 149.990 1.00 17.15 394 LEU A CA 1
ATOM 2832 C C . LEU A 1 394 ? 117.737 158.460 149.698 1.00 17.15 394 LEU A C 1
ATOM 2833 O O . LEU A 1 394 ? 117.465 158.752 148.529 1.00 17.15 394 LEU A O 1
ATOM 2838 N N . LYS A 1 395 ? 117.050 158.956 150.730 1.00 15.77 395 LYS A N 1
ATOM 2839 C CA . LYS A 1 395 ? 115.990 159.929 150.489 1.00 15.77 395 LYS A CA 1
ATOM 2840 C C . LYS A 1 395 ? 116.550 161.243 149.964 1.00 15.77 395 LYS A C 1
ATOM 2841 O O . LYS A 1 395 ? 115.873 161.945 149.205 1.00 15.77 395 LYS A O 1
ATOM 2847 N N . ASP A 1 396 ? 117.774 161.592 150.357 1.00 17.49 396 ASP A N 1
ATOM 2848 C CA . ASP A 1 396 ? 118.412 162.787 149.822 1.00 17.49 396 ASP A CA 1
ATOM 2849 C C . ASP A 1 396 ? 118.990 162.547 148.435 1.00 17.49 396 ASP A C 1
ATOM 2850 O O . ASP A 1 396 ? 119.049 163.478 147.625 1.00 17.49 396 ASP A O 1
ATOM 2852 N N . GLN A 1 397 ? 119.422 161.319 148.142 1.00 17.01 397 GLN A N 1
ATOM 2853 C CA . GLN A 1 397 ? 119.921 161.017 146.807 1.00 17.01 397 GLN A CA 1
ATOM 2854 C C . GLN A 1 397 ? 118.802 160.977 145.774 1.00 17.01 397 GLN A C 1
ATOM 2855 O O . GLN A 1 397 ? 119.068 161.173 144.583 1.00 17.01 397 GLN A O 1
ATOM 2861 N N . GLY A 1 398 ? 117.566 160.733 146.197 1.00 15.94 398 GLY A N 1
ATOM 2862 C CA . GLY A 1 398 ? 116.411 160.800 145.318 1.00 15.94 398 GLY A CA 1
ATOM 2863 C C . GLY A 1 398 ? 115.626 159.514 145.176 1.00 15.94 398 GLY A C 1
ATOM 2864 O O . GLY A 1 398 ? 114.489 159.558 144.687 1.00 15.94 398 GLY A O 1
ATOM 2865 N N . LEU A 1 399 ? 116.163 158.370 145.586 1.00 12.43 399 LEU A N 1
ATOM 2866 C CA . LEU A 1 399 ? 115.488 157.105 145.343 1.00 12.43 399 LEU A CA 1
ATOM 2867 C C . LEU A 1 399 ? 114.295 156.927 146.277 1.00 12.43 399 LEU A C 1
ATOM 2868 O O . LEU A 1 399 ? 114.254 157.466 147.383 1.00 12.43 399 LEU A O 1
ATOM 2873 N N . VAL A 1 400 ? 113.309 156.163 145.806 1.00 13.06 400 VAL A N 1
ATOM 2874 C CA . VAL A 1 400 ? 112.106 155.844 146.564 1.00 13.06 400 VAL A CA 1
ATOM 2875 C C . VAL A 1 400 ? 111.805 154.366 146.358 1.00 13.06 400 VAL A C 1
ATOM 2876 O O . VAL A 1 400 ? 112.214 153.765 145.362 1.00 13.06 400 VAL A O 1
ATOM 2880 N N . MET A 1 401 ? 111.099 153.774 147.320 1.00 23.00 401 MET A N 1
ATOM 2881 C CA . MET A 1 401 ? 110.709 152.373 147.214 1.00 23.00 401 MET A CA 1
ATOM 2882 C C . MET A 1 401 ? 109.918 152.130 145.934 1.00 23.00 401 MET A C 1
ATOM 2883 O O . MET A 1 401 ? 109.100 152.957 145.523 1.00 23.00 401 MET A O 1
ATOM 2888 N N . ALA A 1 402 ? 110.170 150.984 145.303 1.00 25.96 402 ALA A N 1
ATOM 2889 C CA . ALA A 1 402 ? 109.532 150.622 144.045 1.00 25.96 402 ALA A CA 1
ATOM 2890 C C . ALA A 1 402 ? 108.388 149.635 144.224 1.00 25.96 402 ALA A C 1
ATOM 2891 O O . ALA A 1 402 ? 107.931 149.047 143.240 1.00 25.96 402 ALA A O 1
ATOM 2893 N N . GLY A 1 403 ? 107.916 149.442 145.449 1.00 40.92 403 GLY A N 1
ATOM 2894 C CA . GLY A 1 403 ? 106.865 148.479 145.696 1.00 40.92 403 GLY A CA 1
ATOM 2895 C C . GLY A 1 403 ? 105.529 148.909 145.123 1.00 40.92 403 GLY A C 1
ATOM 2896 O O . GLY A 1 403 ? 105.316 150.053 144.718 1.00 40.92 403 GLY A O 1
ATOM 2897 N N . HIS A 1 404 ? 104.606 147.951 145.090 1.00 56.44 404 HIS A N 1
ATOM 2898 C CA . HIS A 1 404 ? 103.248 148.194 144.610 1.00 56.44 404 HIS A CA 1
ATOM 2899 C C . HIS A 1 404 ? 102.484 148.939 145.696 1.00 56.44 404 HIS A C 1
ATOM 2900 O O . HIS A 1 404 ? 101.974 148.334 146.642 1.00 56.44 404 HIS A O 1
ATOM 2902 N N . ARG A 1 405 ? 102.418 150.263 145.566 1.00 57.38 405 ARG A N 1
ATOM 2903 C CA . ARG A 1 405 ? 101.736 151.162 146.495 1.00 57.38 405 ARG A CA 1
ATOM 2904 C C . ARG A 1 405 ? 102.310 151.107 147.906 1.00 57.38 405 ARG A C 1
ATOM 2905 O O . ARG A 1 405 ? 101.709 151.660 148.835 1.00 57.38 405 ARG A O 1
ATOM 2907 N N . GLU A 1 406 ? 103.457 150.454 148.097 1.00 48.11 406 GLU A N 1
ATOM 2908 C CA . GLU A 1 406 ? 104.119 150.398 149.398 1.00 48.11 406 GLU A CA 1
ATOM 2909 C C . GLU A 1 406 ? 105.302 151.362 149.368 1.00 48.11 406 GLU A C 1
ATOM 2910 O O . GLU A 1 406 ? 106.447 150.983 149.126 1.00 48.11 406 GLU A O 1
ATOM 2912 N N . GLN A 1 407 ? 105.007 152.637 149.624 1.00 43.54 407 GLN A N 1
ATOM 2913 C CA . GLN A 1 407 ? 106.022 153.690 149.611 1.00 43.54 407 GLN A CA 1
ATOM 2914 C C . GLN A 1 407 ? 106.432 153.983 151.052 1.00 43.54 407 GLN A C 1
ATOM 2915 O O . GLN A 1 407 ? 105.975 154.936 151.682 1.00 43.54 407 GLN A O 1
ATOM 2917 N N . SER A 1 408 ? 107.317 153.134 151.576 1.00 31.20 408 SER A N 1
ATOM 2918 C CA . SER A 1 408 ? 107.849 153.316 152.926 1.00 31.20 408 SER A CA 1
ATOM 2919 C C . SER A 1 408 ? 109.264 152.744 152.939 1.00 31.20 408 SER A C 1
ATOM 2920 O O . SER A 1 408 ? 109.445 151.538 153.127 1.00 31.20 408 SER A O 1
ATOM 2923 N N . MET A 1 409 ? 110.256 153.613 152.745 1.00 21.41 409 MET A N 1
ATOM 2924 C CA . MET A 1 409 ? 111.645 153.169 152.711 1.00 21.41 409 MET A CA 1
ATOM 2925 C C . MET A 1 409 ? 112.162 152.853 154.110 1.00 21.41 409 MET A C 1
ATOM 2926 O O . MET A 1 409 ? 112.778 151.803 154.336 1.00 21.41 409 MET A O 1
ATOM 2931 N N . TYR A 1 410 ? 111.910 153.754 155.061 1.00 23.18 410 TYR A N 1
ATOM 2932 C CA . TYR A 1 410 ? 112.491 153.614 156.391 1.00 23.18 410 TYR A CA 1
ATOM 2933 C C . TYR A 1 410 ? 112.000 152.354 157.086 1.00 23.18 410 TYR A C 1
ATOM 2934 O O . TYR A 1 410 ? 112.790 151.635 157.703 1.00 23.18 410 TYR A O 1
ATOM 2943 N N . LYS A 1 411 ? 110.700 152.064 156.993 1.00 24.32 411 LYS A N 1
ATOM 2944 C CA . LYS A 1 411 ? 110.146 150.909 157.696 1.00 24.32 411 LYS A CA 1
ATOM 2945 C C . LYS A 1 411 ? 110.784 149.610 157.218 1.00 24.32 411 LYS A C 1
ATOM 2946 O O . LYS A 1 411 ? 111.279 148.813 158.024 1.00 24.32 411 LYS A O 1
ATOM 2952 N N . GLU A 1 412 ? 110.791 149.380 155.904 1.00 19.99 412 GLU A N 1
ATOM 2953 C CA . GLU A 1 412 ? 111.350 148.136 155.383 1.00 19.99 412 GLU A CA 1
ATOM 2954 C C . GLU A 1 412 ? 112.854 148.063 155.613 1.00 19.99 412 GLU A C 1
ATOM 2955 O O . GLU A 1 412 ? 113.387 146.997 155.948 1.00 19.99 412 GLU A O 1
ATOM 2961 N N . LEU A 1 413 ? 113.555 149.187 155.455 1.00 16.92 413 LEU A N 1
ATOM 2962 C CA . LEU A 1 413 ? 115.001 149.165 155.631 1.00 16.92 413 LEU A CA 1
ATOM 2963 C C . LEU A 1 413 ? 115.378 148.868 157.080 1.00 16.92 413 LEU A C 1
ATOM 2964 O O . LEU A 1 413 ? 116.312 148.096 157.339 1.00 16.92 413 LEU A O 1
ATOM 2969 N N . LYS A 1 414 ? 114.654 149.454 158.038 1.00 18.17 414 LYS A N 1
ATOM 2970 C CA . LYS A 1 414 ? 114.887 149.206 159.454 1.00 18.17 414 LYS A CA 1
ATOM 2971 C C . LYS A 1 414 ? 114.335 147.865 159.915 1.00 18.17 414 LYS A C 1
ATOM 2972 O O . LYS A 1 414 ? 114.681 147.412 161.009 1.00 18.17 414 LYS A O 1
ATOM 2978 N N . ARG A 1 415 ? 113.473 147.229 159.127 1.00 19.10 415 ARG A N 1
ATOM 2979 C CA . ARG A 1 415 ? 113.071 145.867 159.438 1.00 19.10 415 ARG A CA 1
ATOM 2980 C C . ARG A 1 415 ? 113.986 144.826 158.808 1.00 19.10 415 ARG A C 1
ATOM 2981 O O . ARG A 1 415 ? 113.950 143.661 159.219 1.00 19.10 415 ARG A O 1
ATOM 2989 N N . VAL A 1 416 ? 114.792 145.210 157.823 1.00 15.91 416 VAL A N 1
ATOM 2990 C CA . VAL A 1 416 ? 115.701 144.278 157.165 1.00 15.91 416 VAL A CA 1
ATOM 2991 C C . VAL A 1 416 ? 117.114 144.352 157.737 1.00 15.91 416 VAL A C 1
ATOM 2992 O O . VAL A 1 416 ? 117.739 143.317 157.963 1.00 15.91 416 VAL A O 1
ATOM 2996 N N . ILE A 1 417 ? 117.643 145.548 157.985 1.00 15.67 417 ILE A N 1
ATOM 2997 C CA . ILE A 1 417 ? 119.060 145.687 158.340 1.00 15.67 417 ILE A CA 1
ATOM 2998 C C . ILE A 1 417 ? 119.420 145.076 159.695 1.00 15.67 417 ILE A C 1
ATOM 2999 O O . ILE A 1 417 ? 120.420 144.347 159.772 1.00 15.67 417 ILE A O 1
ATOM 3004 N N . PRO A 1 418 ? 118.691 145.347 160.788 1.00 15.82 418 PRO A N 1
ATOM 3005 C CA . PRO A 1 418 ? 119.140 144.817 162.091 1.00 15.82 418 PRO A CA 1
ATOM 3006 C C . PRO A 1 418 ? 119.251 143.305 162.131 1.00 15.82 418 PRO A C 1
ATOM 3007 O O . PRO A 1 418 ? 120.251 142.775 162.633 1.00 15.82 418 PRO A O 1
ATOM 3011 N N . THR A 1 419 ? 118.236 142.590 161.640 1.00 16.17 419 THR A N 1
ATOM 3012 C CA . THR A 1 419 ? 118.325 141.135 161.594 1.00 16.17 419 THR A CA 1
ATOM 3013 C C . THR A 1 419 ? 119.498 140.692 160.734 1.00 16.17 419 THR A C 1
ATOM 3014 O O . THR A 1 419 ? 120.233 139.771 161.104 1.00 16.17 419 THR A O 1
ATOM 3018 N N . ALA A 1 420 ? 119.709 141.356 159.596 1.00 15.80 420 ALA A N 1
ATOM 3019 C CA . ALA A 1 420 ? 120.813 140.987 158.717 1.00 15.80 420 ALA A CA 1
ATOM 3020 C C . ALA A 1 420 ? 122.150 141.104 159.436 1.00 15.80 420 ALA A C 1
ATOM 3021 O O . ALA A 1 420 ? 122.972 140.185 159.389 1.00 15.80 420 ALA A O 1
ATOM 3023 N N . ALA A 1 421 ? 122.376 142.217 160.132 1.00 16.40 421 ALA A N 1
ATOM 3024 C CA . ALA A 1 421 ? 123.656 142.415 160.808 1.00 16.40 421 ALA A CA 1
ATOM 3025 C C . ALA A 1 421 ? 123.824 141.452 161.978 1.00 16.40 421 ALA A C 1
ATOM 3026 O O . ALA A 1 421 ? 124.859 140.780 162.102 1.00 16.40 421 ALA A O 1
ATOM 3028 N N . ALA A 1 422 ? 122.826 141.390 162.863 1.00 17.60 422 ALA A N 1
ATOM 3029 C CA . ALA A 1 422 ? 122.918 140.542 164.043 1.00 17.60 422 ALA A CA 1
ATOM 3030 C C . ALA A 1 422 ? 122.892 139.060 163.708 1.00 17.60 422 ALA A C 1
ATOM 3031 O O . ALA A 1 422 ? 123.212 138.243 164.577 1.00 17.60 422 ALA A O 1
ATOM 3033 N N . PHE A 1 423 ? 122.520 138.691 162.485 1.00 14.73 423 PHE A N 1
ATOM 3034 C CA . PHE A 1 423 ? 122.626 137.306 162.059 1.00 14.73 423 PHE A CA 1
ATOM 3035 C C . PHE A 1 423 ? 123.923 137.031 161.320 1.00 14.73 423 PHE A C 1
ATOM 3036 O O . PHE A 1 423 ? 124.484 135.942 161.462 1.00 14.73 423 PHE A O 1
ATOM 3044 N N . GLY A 1 424 ? 124.422 137.996 160.547 1.00 14.07 424 GLY A N 1
ATOM 3045 C CA . GLY A 1 424 ? 125.713 137.818 159.908 1.00 14.07 424 GLY A CA 1
ATOM 3046 C C . GLY A 1 424 ? 126.840 137.719 160.912 1.00 14.07 424 GLY A C 1
ATOM 3047 O O . GLY A 1 424 ? 127.786 136.951 160.724 1.00 14.07 424 GLY A O 1
ATOM 3048 N N . GLY A 1 425 ? 126.752 138.484 161.997 1.00 14.91 425 GLY A N 1
ATOM 3049 C CA . GLY A 1 425 ? 127.728 138.359 163.062 1.00 14.91 425 GLY A CA 1
ATOM 3050 C C . GLY A 1 425 ? 127.804 136.946 163.604 1.00 14.91 425 GLY A C 1
ATOM 3051 O O . GLY A 1 425 ? 128.876 136.329 163.615 1.00 14.91 425 GLY A O 1
ATOM 3052 N N . ALA A 1 426 ? 126.658 136.416 164.041 1.00 15.92 426 ALA A N 1
ATOM 3053 C CA . ALA A 1 426 ? 126.626 135.065 164.587 1.00 15.92 426 ALA A CA 1
ATOM 3054 C C . ALA A 1 426 ? 127.018 134.026 163.547 1.00 15.92 426 ALA A C 1
ATOM 3055 O O . ALA A 1 426 ? 127.675 133.035 163.881 1.00 15.92 426 ALA A O 1
ATOM 3057 N N . CYS A 1 427 ? 126.653 134.239 162.282 1.00 14.54 427 CYS A N 1
ATOM 3058 C CA . CYS A 1 427 ? 126.958 133.251 161.256 1.00 14.54 427 CYS A CA 1
ATOM 3059 C C . CYS A 1 427 ? 128.452 133.195 160.966 1.00 14.54 427 CYS A C 1
ATOM 3060 O O . CYS A 1 427 ? 129.035 132.109 160.869 1.00 14.54 427 CYS A O 1
ATOM 3063 N N . ILE A 1 428 ? 129.097 134.355 160.824 1.00 13.41 428 ILE A N 1
ATOM 3064 C CA . ILE A 1 428 ? 130.533 134.344 160.572 1.00 13.41 428 ILE A CA 1
ATOM 3065 C C . ILE A 1 428 ? 131.286 133.864 161.806 1.00 13.41 428 ILE A C 1
ATOM 3066 O O . ILE A 1 428 ? 132.332 133.213 161.688 1.00 13.41 428 ILE A O 1
ATOM 3071 N N . GLY A 1 429 ? 130.758 134.130 163.003 1.00 14.31 429 GLY A N 1
ATOM 3072 C CA . GLY A 1 429 ? 131.362 133.560 164.195 1.00 14.31 429 GLY A CA 1
ATOM 3073 C C . GLY A 1 429 ? 131.295 132.046 164.199 1.00 14.31 429 GLY A C 1
ATOM 3074 O O . GLY A 1 429 ? 132.280 131.367 164.499 1.00 14.31 429 GLY A O 1
ATOM 3075 N N . ALA A 1 430 ? 130.129 131.495 163.857 1.00 14.89 430 ALA A N 1
ATOM 3076 C CA . ALA A 1 430 ? 129.991 130.046 163.791 1.00 14.89 430 ALA A CA 1
ATOM 3077 C C . ALA A 1 430 ? 130.879 129.450 162.709 1.00 14.89 430 ALA A C 1
ATOM 3078 O O . ALA A 1 430 ? 131.407 128.347 162.883 1.00 14.89 430 ALA A O 1
ATOM 3080 N N . LEU A 1 431 ? 131.065 130.158 161.594 1.00 15.34 431 LEU A N 1
ATOM 3081 C CA . LEU A 1 431 ? 131.957 129.661 160.549 1.00 15.34 431 LEU A CA 1
ATOM 3082 C C . LEU A 1 431 ? 133.402 129.624 161.031 1.00 15.34 431 LEU A C 1
ATOM 3083 O O . LEU A 1 431 ? 134.119 128.640 160.809 1.00 15.34 431 LEU A O 1
ATOM 3088 N N . SER A 1 432 ? 133.851 130.698 161.686 1.00 15.81 432 SER A N 1
ATOM 3089 C CA . SER A 1 432 ? 135.199 130.704 162.245 1.00 15.81 432 SER A CA 1
ATOM 3090 C C . SER A 1 432 ? 135.374 129.592 163.267 1.00 15.81 432 SER A C 1
ATOM 3091 O O . SER A 1 432 ? 136.427 128.948 163.319 1.00 15.81 432 SER A O 1
ATOM 3094 N N . VAL A 1 433 ? 134.348 129.342 164.082 1.00 15.93 433 VAL A N 1
ATOM 3095 C CA . VAL A 1 433 ? 134.431 128.271 165.071 1.00 15.93 433 VAL A CA 1
ATOM 3096 C C . VAL A 1 433 ? 134.536 126.915 164.386 1.00 15.93 433 VAL A C 1
ATOM 3097 O O . VAL A 1 433 ? 135.342 126.064 164.779 1.00 15.93 433 VAL A O 1
ATOM 3101 N N . ALA A 1 434 ? 133.702 126.681 163.373 1.00 17.64 434 ALA A N 1
ATOM 3102 C CA . ALA A 1 434 ? 133.746 125.406 162.667 1.00 17.64 434 ALA A CA 1
ATOM 3103 C C . ALA A 1 434 ? 135.108 125.187 162.028 1.00 17.64 434 ALA A C 1
ATOM 3104 O O . ALA A 1 434 ? 135.648 124.075 162.063 1.00 17.64 434 ALA A O 1
ATOM 3106 N N . SER A 1 435 ? 135.694 126.244 161.464 1.00 19.97 435 SER A N 1
ATOM 3107 C CA . SER A 1 435 ? 137.011 126.110 160.855 1.00 19.97 435 SER A CA 1
ATOM 3108 C C . SER A 1 435 ? 138.079 125.826 161.905 1.00 19.97 435 SER A C 1
ATOM 3109 O O . SER A 1 435 ? 138.926 124.947 161.717 1.00 19.97 435 SER A O 1
ATOM 3112 N N . ASP A 1 436 ? 138.051 126.553 163.025 1.00 20.17 436 ASP A N 1
ATOM 3113 C CA . ASP A 1 436 ? 139.087 126.395 164.040 1.00 20.17 436 ASP A CA 1
ATOM 3114 C C . ASP A 1 436 ? 138.957 125.093 164.818 1.00 20.17 436 ASP A C 1
ATOM 3115 O O . ASP A 1 436 ? 139.951 124.623 165.379 1.00 20.17 436 ASP A O 1
ATOM 3117 N N . LEU A 1 437 ? 137.766 124.501 164.865 1.00 21.38 437 LEU A N 1
ATOM 3118 C CA . LEU A 1 437 ? 137.549 123.276 165.622 1.00 21.38 437 LEU A CA 1
ATOM 3119 C C . LEU A 1 437 ? 137.618 122.019 164.770 1.00 21.38 437 LEU A C 1
ATOM 3120 O O . LEU A 1 437 ? 138.014 120.966 165.278 1.00 21.38 437 LEU A O 1
ATOM 3125 N N . LEU A 1 438 ? 137.240 122.097 163.491 1.00 22.22 438 LEU A N 1
ATOM 3126 C CA . LEU A 1 438 ? 137.343 120.928 162.625 1.00 22.22 438 LEU A CA 1
ATOM 3127 C C . LEU A 1 438 ? 138.793 120.505 162.431 1.00 22.22 438 LEU A C 1
ATOM 3128 O O . LEU A 1 438 ? 139.071 119.327 162.184 1.00 22.22 438 LEU A O 1
ATOM 3133 N N . GLY A 1 439 ? 139.727 121.444 162.553 1.00 22.13 439 GLY A N 1
ATOM 3134 C CA . GLY A 1 439 ? 141.132 121.141 162.388 1.00 22.13 439 GLY A CA 1
ATOM 3135 C C . GLY A 1 439 ? 141.702 121.727 161.116 1.00 22.13 439 GLY A C 1
ATOM 3136 O O . GLY A 1 439 ? 142.651 121.184 160.546 1.00 22.13 439 GLY A O 1
ATOM 3137 N N . ALA A 1 440 ? 141.130 122.836 160.659 1.00 22.48 440 ALA A N 1
ATOM 3138 C CA . ALA A 1 440 ? 141.593 123.459 159.430 1.00 22.48 440 ALA A CA 1
ATOM 3139 C C . ALA A 1 440 ? 142.998 124.020 159.606 1.00 22.48 440 ALA A C 1
ATOM 3140 O O . ALA A 1 440 ? 143.395 124.437 160.696 1.00 22.48 440 ALA A O 1
ATOM 3142 N N . LEU A 1 441 ? 143.757 124.013 158.512 1.00 20.91 441 LEU A N 1
ATOM 3143 C CA . LEU A 1 441 ? 145.107 124.554 158.535 1.00 20.91 441 LEU A CA 1
ATOM 3144 C C . LEU A 1 441 ? 145.070 126.044 158.846 1.00 20.91 441 LEU A C 1
ATOM 3145 O O . LEU A 1 441 ? 144.251 126.790 158.305 1.00 20.91 441 LEU A O 1
ATOM 3150 N N . GLY A 1 442 ? 145.959 126.475 159.735 1.00 23.45 442 GLY A N 1
ATOM 3151 C CA . GLY A 1 442 ? 145.977 127.857 160.168 1.00 23.45 442 GLY A CA 1
ATOM 3152 C C . GLY A 1 442 ? 144.783 128.207 161.031 1.00 23.45 442 GLY A C 1
ATOM 3153 O O . GLY A 1 442 ? 143.770 127.502 161.016 1.00 23.45 442 GLY A O 1
ATOM 3154 N N . SER A 1 443 ? 144.891 129.287 161.799 1.00 25.38 443 SER A N 1
ATOM 3155 C CA . SER A 1 443 ? 143.760 129.739 162.595 1.00 25.38 443 SER A CA 1
ATOM 3156 C C . SER A 1 443 ? 142.626 130.189 161.682 1.00 25.38 443 SER A C 1
ATOM 3157 O O . SER A 1 443 ? 142.856 130.818 160.646 1.00 25.38 443 SER A O 1
ATOM 3160 N N . GLY A 1 444 ? 141.394 129.848 162.067 1.00 23.27 444 GLY A N 1
ATOM 3161 C CA . GLY A 1 444 ? 140.247 130.216 161.255 1.00 23.27 444 GLY A CA 1
ATOM 3162 C C . GLY A 1 444 ? 140.163 131.703 160.981 1.00 23.27 444 GLY A C 1
ATOM 3163 O O . GLY A 1 444 ? 139.677 132.119 159.923 1.00 23.27 444 GLY A O 1
ATOM 3164 N N . THR A 1 445 ? 140.634 132.524 161.923 1.00 21.47 445 THR A N 1
ATOM 3165 C CA . THR A 1 445 ? 140.659 133.965 161.706 1.00 21.47 445 THR A CA 1
ATOM 3166 C C . THR A 1 445 ? 141.480 134.317 160.474 1.00 21.47 445 THR A C 1
ATOM 3167 O O . THR A 1 445 ? 141.075 135.165 159.669 1.00 21.47 445 THR A O 1
ATOM 3171 N N . GLY A 1 446 ? 142.632 133.670 160.303 1.00 21.09 446 GLY A N 1
ATOM 3172 C CA . GLY A 1 446 ? 143.432 133.914 159.114 1.00 21.09 446 GLY A CA 1
ATOM 3173 C C . GLY A 1 446 ? 142.721 133.502 157.840 1.00 21.09 446 GLY A C 1
ATOM 3174 O O . GLY A 1 446 ? 142.769 134.212 156.832 1.00 21.09 446 GLY A O 1
ATOM 3175 N N . ILE A 1 447 ? 142.041 132.354 157.870 1.00 19.60 447 ILE A N 1
ATOM 3176 C CA . ILE A 1 447 ? 141.314 131.891 156.692 1.00 19.60 447 ILE A CA 1
ATOM 3177 C C . ILE A 1 447 ? 140.241 132.897 156.301 1.00 19.60 447 ILE A C 1
ATOM 3178 O O . ILE A 1 447 ? 140.083 133.233 155.121 1.00 19.60 447 ILE A O 1
ATOM 3183 N N . LEU A 1 448 ? 139.484 133.393 157.283 1.00 16.44 448 LEU A N 1
ATOM 3184 C CA . LEU A 1 448 ? 138.427 134.350 156.972 1.00 16.44 448 LEU A CA 1
ATOM 3185 C C . LEU A 1 448 ? 139.002 135.670 156.474 1.00 16.44 448 LEU A C 1
ATOM 3186 O O . LEU A 1 448 ? 138.498 136.243 155.500 1.00 16.44 448 LEU A O 1
ATOM 3191 N N . LEU A 1 449 ? 140.057 136.170 157.124 1.00 17.79 449 LEU A N 1
ATOM 3192 C CA . LEU A 1 449 ? 140.674 137.413 156.679 1.00 17.79 449 LEU A CA 1
ATOM 3193 C C . LEU A 1 449 ? 141.295 137.285 155.297 1.00 17.79 449 LEU A C 1
ATOM 3194 O O . LEU A 1 449 ? 141.441 138.295 154.602 1.00 17.79 449 LEU A O 1
ATOM 3199 N N . ALA A 1 450 ? 141.672 136.076 154.886 1.00 16.19 450 ALA A N 1
ATOM 3200 C CA . ALA A 1 450 ? 142.170 135.891 153.529 1.00 16.19 450 ALA A CA 1
ATOM 3201 C C . ALA A 1 450 ? 141.024 135.836 152.527 1.00 16.19 450 ALA A C 1
ATOM 3202 O O . ALA A 1 450 ? 141.041 136.540 151.510 1.00 16.19 450 ALA A O 1
ATOM 3204 N N . VAL A 1 451 ? 140.014 135.013 152.812 1.00 15.16 451 VAL A N 1
ATOM 3205 C CA . VAL A 1 451 ? 138.928 134.796 151.860 1.00 15.16 451 VAL A CA 1
ATOM 3206 C C . VAL A 1 451 ? 138.155 136.086 151.623 1.00 15.16 451 VAL A C 1
ATOM 3207 O O . VAL A 1 451 ? 137.897 136.472 150.476 1.00 15.16 451 VAL A O 1
ATOM 3211 N N . THR A 1 452 ? 137.771 136.774 152.702 1.00 15.24 452 THR A N 1
ATOM 3212 C CA . THR A 1 452 ? 136.955 137.974 152.551 1.00 15.24 452 THR A CA 1
ATOM 3213 C C . THR A 1 452 ? 137.711 139.075 151.816 1.00 15.24 452 THR A C 1
ATOM 3214 O O . THR A 1 452 ? 137.146 139.750 150.948 1.00 15.24 452 THR A O 1
ATOM 3218 N N . ILE A 1 453 ? 138.991 139.265 152.138 1.00 16.83 453 ILE A N 1
ATOM 3219 C CA . ILE A 1 453 ? 139.766 140.309 151.476 1.00 16.83 453 ILE A CA 1
ATOM 3220 C C . ILE A 1 453 ? 139.953 139.985 149.999 1.00 16.83 453 ILE A C 1
ATOM 3221 O O . ILE A 1 453 ? 139.808 140.861 149.134 1.00 16.83 453 ILE A O 1
ATOM 3226 N N . ILE A 1 454 ? 140.269 138.726 149.680 1.00 17.58 454 ILE A N 1
ATOM 3227 C CA . ILE A 1 454 ? 140.444 138.351 148.281 1.00 17.58 454 ILE A CA 1
ATOM 3228 C C . ILE A 1 454 ? 139.144 138.541 147.512 1.00 17.58 454 ILE A C 1
ATOM 3229 O O . ILE A 1 454 ? 139.148 139.016 146.372 1.00 17.58 454 ILE A O 1
ATOM 3234 N N . TYR A 1 455 ? 138.008 138.201 148.127 1.00 17.76 455 TYR A N 1
ATOM 3235 C CA . TYR A 1 455 ? 136.731 138.362 147.437 1.00 17.76 455 TYR A CA 1
ATOM 3236 C C . TYR A 1 455 ? 136.397 139.832 147.221 1.00 17.76 455 TYR A C 1
ATOM 3237 O O . TYR A 1 455 ? 135.903 140.214 146.151 1.00 17.76 455 TYR A O 1
ATOM 3246 N N . GLY A 1 456 ? 136.631 140.666 148.235 1.00 22.03 456 GLY A N 1
ATOM 3247 C CA . GLY A 1 456 ? 136.397 142.090 148.069 1.00 22.03 456 GLY A CA 1
ATOM 3248 C C . GLY A 1 456 ? 137.238 142.680 146.957 1.00 22.03 456 GLY A C 1
ATOM 3249 O O . GLY A 1 456 ? 136.748 143.466 146.142 1.00 22.03 456 GLY A O 1
ATOM 3250 N N . TYR A 1 457 ? 138.511 142.286 146.886 1.00 25.30 457 TYR A N 1
ATOM 3251 C CA . TYR A 1 457 ? 139.346 142.798 145.806 1.00 25.30 457 TYR A CA 1
ATOM 3252 C C . TYR A 1 457 ? 138.937 142.218 144.459 1.00 25.30 457 TYR A C 1
ATOM 3253 O O . TYR A 1 457 ? 139.056 142.900 143.437 1.00 25.30 457 TYR A O 1
ATOM 3262 N N . PHE A 1 458 ? 138.421 140.988 144.434 1.00 24.14 458 PHE A N 1
ATOM 3263 C CA . PHE A 1 458 ? 137.934 140.427 143.178 1.00 24.14 458 PHE A CA 1
ATOM 3264 C C . PHE A 1 458 ? 136.757 141.225 142.639 1.00 24.14 458 PHE A C 1
ATOM 3265 O O . PHE A 1 458 ? 136.704 141.538 141.446 1.00 24.14 458 PHE A O 1
ATOM 3273 N N . GLU A 1 459 ? 135.780 141.532 143.492 1.00 31.69 459 GLU A N 1
ATOM 3274 C CA . GLU A 1 459 ? 134.632 142.323 143.025 1.00 31.69 459 GLU A CA 1
ATOM 3275 C C . GLU A 1 459 ? 135.036 143.734 142.667 1.00 31.69 459 GLU A C 1
ATOM 3276 O O . GLU A 1 459 ? 134.537 144.292 141.682 1.00 31.69 459 GLU A O 1
ATOM 3282 N N . MET A 1 460 ? 135.961 144.321 143.429 1.00 35.61 460 MET A N 1
ATOM 3283 C CA . MET A 1 460 ? 136.469 145.639 143.068 1.00 35.61 460 MET A CA 1
ATOM 3284 C C . MET A 1 460 ? 137.140 145.619 141.699 1.00 35.61 460 MET A C 1
ATOM 3285 O O . MET A 1 460 ? 136.994 146.562 140.914 1.00 35.61 460 MET A O 1
ATOM 3290 N N . ALA A 1 461 ? 137.870 144.546 141.388 1.00 35.82 461 ALA A N 1
ATOM 3291 C CA . ALA A 1 461 ? 138.537 144.451 140.094 1.00 35.82 461 ALA A CA 1
ATOM 3292 C C . ALA A 1 461 ? 137.531 144.235 138.971 1.00 35.82 461 ALA A C 1
ATOM 3293 O O . ALA A 1 461 ? 137.614 144.875 137.917 1.00 35.82 461 ALA A O 1
ATOM 3295 N N . ALA A 1 462 ? 136.575 143.328 139.176 1.00 37.79 462 ALA A N 1
ATOM 3296 C CA . ALA A 1 462 ? 135.550 143.071 138.172 1.00 37.79 462 ALA A CA 1
ATOM 3297 C C . ALA A 1 462 ? 134.602 144.245 137.984 1.00 37.79 462 ALA A C 1
ATOM 3298 O O . ALA A 1 462 ? 133.840 144.252 137.012 1.00 37.79 462 ALA A O 1
ATOM 3300 N N . ARG A 1 463 ? 134.618 145.221 138.886 1.00 43.22 463 ARG A N 1
ATOM 3301 C CA . ARG A 1 463 ? 133.801 146.416 138.741 1.00 43.22 463 ARG A CA 1
ATOM 3302 C C . ARG A 1 463 ? 134.545 147.552 138.041 1.00 43.22 463 ARG A C 1
ATOM 3303 O O . ARG A 1 463 ? 133.994 148.649 137.904 1.00 43.22 463 ARG A O 1
ATOM 3311 N N . GLU A 1 464 ? 135.770 147.315 137.567 1.00 42.96 464 GLU A N 1
ATOM 3312 C CA . GLU A 1 464 ? 136.588 148.386 137.006 1.00 42.96 464 GLU A CA 1
ATOM 3313 C C . GLU A 1 464 ? 136.858 148.222 135.516 1.00 42.96 464 GLU A C 1
ATOM 3314 O O . GLU A 1 464 ? 136.555 149.135 134.744 1.00 42.96 464 GLU A O 1
ATOM 3320 N N . GLY A 1 465 ? 137.421 147.097 135.078 1.00 44.51 465 GLY A N 1
ATOM 3321 C CA . GLY A 1 465 ? 137.929 147.047 133.720 1.00 44.51 465 GLY A CA 1
ATOM 3322 C C . GLY A 1 465 ? 137.536 145.863 132.862 1.00 44.51 465 GLY A C 1
ATOM 3323 O O . GLY A 1 465 ? 137.785 145.875 131.653 1.00 44.51 465 GLY A O 1
ATOM 3324 N N . ASP A 1 466 ? 136.928 144.839 133.451 1.00 45.31 466 ASP A N 1
ATOM 3325 C CA . ASP A 1 466 ? 136.558 143.655 132.681 1.00 45.31 466 ASP A CA 1
ATOM 3326 C C . ASP A 1 466 ? 135.483 142.820 133.369 1.00 45.31 466 ASP A C 1
ATOM 3327 O O . ASP A 1 466 ? 134.878 141.943 132.751 1.00 45.31 466 ASP A O 1
ATOM 3332 N N . PRO B 2 12 ? 116.807 133.732 173.214 1.00 57.17 12 PRO C N 1
ATOM 3333 C CA . PRO B 2 12 ? 116.081 132.459 173.156 1.00 57.17 12 PRO C CA 1
ATOM 3334 C C . PRO B 2 12 ? 115.978 131.905 171.737 1.00 57.17 12 PRO C C 1
ATOM 3335 O O . PRO B 2 12 ? 116.997 131.736 171.070 1.00 57.17 12 PRO C O 1
ATOM 3339 N N . ARG B 2 13 ? 114.753 131.624 171.289 1.00 52.96 13 ARG C N 1
ATOM 3340 C CA . ARG B 2 13 ? 114.516 131.083 169.958 1.00 52.96 13 ARG C CA 1
ATOM 3341 C C . ARG B 2 13 ? 113.888 132.084 168.999 1.00 52.96 13 ARG C C 1
ATOM 3342 O O . ARG B 2 13 ? 113.863 131.824 167.790 1.00 52.96 13 ARG C O 1
ATOM 3344 N N . ASP B 2 14 ? 113.378 133.212 169.501 1.00 46.83 14 ASP C N 1
ATOM 3345 C CA . ASP B 2 14 ? 112.777 134.208 168.620 1.00 46.83 14 ASP C CA 1
ATOM 3346 C C . ASP B 2 14 ? 113.805 134.777 167.652 1.00 46.83 14 ASP C C 1
ATOM 3347 O O . ASP B 2 14 ? 113.509 134.979 166.467 1.00 46.83 14 ASP C O 1
ATOM 3349 N N . PHE B 2 15 ? 115.022 135.037 168.134 1.00 35.71 15 PHE C N 1
ATOM 3350 C CA . PHE B 2 15 ? 116.068 135.542 167.252 1.00 35.71 15 PHE C CA 1
ATOM 3351 C C . PHE B 2 15 ? 116.445 134.511 166.197 1.00 35.71 15 PHE C C 1
ATOM 3352 O O . PHE B 2 15 ? 116.692 134.863 165.039 1.00 35.71 15 PHE C O 1
ATOM 3360 N N . LEU B 2 16 ? 116.495 133.232 166.576 1.00 39.65 16 LEU C N 1
ATOM 3361 C CA . LEU B 2 16 ? 116.802 132.190 165.603 1.00 39.65 16 LEU C CA 1
ATOM 3362 C C . LEU B 2 16 ? 115.718 132.094 164.538 1.00 39.65 16 LEU C C 1
ATOM 3363 O O . LEU B 2 16 ? 116.018 131.948 163.346 1.00 39.65 16 LEU C O 1
ATOM 3368 N N . LYS B 2 17 ? 114.448 132.177 164.945 1.00 43.25 17 LYS C N 1
ATOM 3369 C CA . LYS B 2 17 ? 113.366 132.147 163.966 1.00 43.25 17 LYS C CA 1
ATOM 3370 C C . LYS B 2 17 ? 113.426 133.358 163.044 1.00 43.25 17 LYS C C 1
ATOM 3371 O O . LYS B 2 17 ? 113.208 133.237 161.833 1.00 43.25 17 LYS C O 1
ATOM 3377 N N . ASP B 2 18 ? 113.726 134.536 163.597 1.00 33.07 18 ASP C N 1
ATOM 3378 C CA . ASP B 2 18 ? 113.850 135.730 162.768 1.00 33.07 18 ASP C CA 1
ATOM 3379 C C . ASP B 2 18 ? 114.992 135.587 161.769 1.00 33.07 18 ASP C C 1
ATOM 3380 O O . ASP B 2 18 ? 114.862 135.970 160.599 1.00 33.07 18 ASP C O 1
ATOM 3385 N N . GLY B 2 19 ? 116.118 135.030 162.213 1.00 27.57 19 GLY C N 1
ATOM 3386 C CA . GLY B 2 19 ? 117.228 134.811 161.304 1.00 27.57 19 GLY C CA 1
ATOM 3387 C C . GLY B 2 19 ? 116.885 133.837 160.196 1.00 27.57 19 GLY C C 1
ATOM 3388 O O . GLY B 2 19 ? 117.243 134.052 159.036 1.00 27.57 19 GLY C O 1
ATOM 3389 N N . MET B 2 20 ? 116.188 132.751 160.535 1.00 33.13 20 MET C N 1
ATOM 3390 C CA . MET B 2 20 ? 115.791 131.789 159.512 1.00 33.13 20 MET C CA 1
ATOM 3391 C C . MET B 2 20 ? 114.807 132.409 158.526 1.00 33.13 20 MET C C 1
ATOM 3392 O O . MET B 2 20 ? 114.858 132.123 157.323 1.00 33.13 20 MET C O 1
ATOM 3397 N N . GLN B 2 21 ? 113.912 133.268 159.018 1.00 28.48 21 GLN C N 1
ATOM 3398 C CA . GLN B 2 21 ? 112.990 133.974 158.134 1.00 28.48 21 GLN C CA 1
ATOM 3399 C C . GLN B 2 21 ? 113.746 134.874 157.165 1.00 28.48 21 GLN C C 1
ATOM 3400 O O . GLN B 2 21 ? 113.470 134.880 155.959 1.00 28.48 21 GLN C O 1
ATOM 3406 N N . PHE B 2 22 ? 114.714 135.639 157.676 1.00 21.92 22 PHE C N 1
ATOM 3407 C CA . PHE B 2 22 ? 115.507 136.495 156.798 1.00 21.92 22 PHE C CA 1
ATOM 3408 C C . PHE B 2 22 ? 116.302 135.671 155.794 1.00 21.92 22 PHE C C 1
ATOM 3409 O O . PHE B 2 22 ? 116.478 136.085 154.643 1.00 21.92 22 PHE C O 1
ATOM 3417 N N . ILE B 2 23 ? 116.804 134.508 156.214 1.00 22.61 23 ILE C N 1
ATOM 3418 C CA . ILE B 2 23 ? 117.562 133.654 155.303 1.00 22.61 23 ILE C CA 1
ATOM 3419 C C . ILE B 2 23 ? 116.665 133.155 154.179 1.00 22.61 23 ILE C C 1
ATOM 3420 O O . ILE B 2 23 ? 117.041 133.180 153.001 1.00 22.61 23 ILE C O 1
ATOM 3425 N N . HIS B 2 24 ? 115.459 132.702 154.526 1.00 25.29 24 HIS C N 1
ATOM 3426 C CA . HIS B 2 24 ? 114.531 132.228 153.506 1.00 25.29 24 HIS C CA 1
ATOM 3427 C C . HIS B 2 24 ? 114.025 133.355 152.618 1.00 25.29 24 HIS C C 1
ATOM 3428 O O . HIS B 2 24 ? 113.615 133.095 151.482 1.00 25.29 24 HIS C O 1
ATOM 3435 N N . LYS B 2 25 ? 114.044 134.597 153.104 1.00 19.76 25 LYS C N 1
ATOM 3436 C CA . LYS B 2 25 ? 113.654 135.722 152.262 1.00 19.76 25 LYS C CA 1
ATOM 3437 C C . LYS B 2 25 ? 114.726 136.066 151.236 1.00 19.76 25 LYS C C 1
ATOM 3438 O O . LYS B 2 25 ? 114.405 136.624 150.183 1.00 19.76 25 LYS C O 1
ATOM 3444 N N . CYS B 2 26 ? 115.985 135.734 151.514 1.00 16.72 26 CYS C N 1
ATOM 3445 C CA . CYS B 2 26 ? 117.085 136.064 150.620 1.00 16.72 26 CYS C CA 1
ATOM 3446 C C . CYS B 2 26 ? 116.995 135.242 149.335 1.00 16.72 26 CYS C C 1
ATOM 3447 O O . CYS B 2 26 ? 116.122 134.387 149.165 1.00 16.72 26 CYS C O 1
ATOM 3450 N N . GLN B 2 27 ? 117.919 135.508 148.415 1.00 14.73 27 GLN C N 1
ATOM 3451 C CA . GLN B 2 27 ? 118.017 134.773 147.163 1.00 14.73 27 GLN C CA 1
ATOM 3452 C C . GLN B 2 27 ? 119.376 134.092 147.088 1.00 14.73 27 GLN C C 1
ATOM 3453 O O . GLN B 2 27 ? 120.405 134.718 147.357 1.00 14.73 27 GLN C O 1
ATOM 3459 N N . LYS B 2 28 ? 119.371 132.814 146.734 1.00 16.43 28 LYS C N 1
ATOM 3460 C CA . LYS B 2 28 ? 120.551 131.966 146.681 1.00 16.43 28 LYS C CA 1
ATOM 3461 C C . LYS B 2 28 ? 121.246 132.089 145.329 1.00 16.43 28 LYS C C 1
ATOM 3462 O O . LYS B 2 28 ? 120.589 132.286 144.302 1.00 16.43 28 LYS C O 1
ATOM 3468 N N . PRO B 2 29 ? 122.570 131.979 145.297 1.00 19.63 29 PRO C N 1
ATOM 3469 C CA . PRO B 2 29 ? 123.284 132.027 144.020 1.00 19.63 29 PRO C CA 1
ATOM 3470 C C . PRO B 2 29 ? 123.157 130.722 143.251 1.00 19.63 29 PRO C C 1
ATOM 3471 O O . PRO B 2 29 ? 122.995 129.642 143.824 1.00 19.63 29 PRO C O 1
ATOM 3475 N N . ASP B 2 30 ? 123.243 130.839 141.929 1.00 37.24 30 ASP C N 1
ATOM 3476 C CA . ASP B 2 30 ? 123.100 129.695 141.039 1.00 37.24 30 ASP C CA 1
ATOM 3477 C C . ASP B 2 30 ? 124.411 128.911 140.996 1.00 37.24 30 ASP C C 1
ATOM 3478 O O . ASP B 2 30 ? 125.313 129.111 141.813 1.00 37.24 30 ASP C O 1
ATOM 3483 N N . ARG B 2 31 ? 124.527 127.995 140.035 1.00 43.41 31 ARG C N 1
ATOM 3484 C CA . ARG B 2 31 ? 125.733 127.187 139.897 1.00 43.41 31 ARG C CA 1
ATOM 3485 C C . ARG B 2 31 ? 126.814 127.878 139.075 1.00 43.41 31 ARG C C 1
ATOM 3486 O O . ARG B 2 31 ? 127.996 127.808 139.428 1.00 43.41 31 ARG C O 1
ATOM 3494 N N . LYS B 2 32 ? 126.435 128.554 137.989 1.00 39.42 32 LYS C N 1
ATOM 3495 C CA . LYS B 2 32 ? 127.431 129.136 137.094 1.00 39.42 32 LYS C CA 1
ATOM 3496 C C . LYS B 2 32 ? 128.160 130.300 137.755 1.00 39.42 32 LYS C C 1
ATOM 3497 O O . LYS B 2 32 ? 129.394 130.381 137.707 1.00 39.42 32 LYS C O 1
ATOM 3503 N N . GLU B 2 33 ? 127.412 131.219 138.371 1.00 35.82 33 GLU C N 1
ATOM 3504 C CA . GLU B 2 33 ? 128.040 132.355 139.039 1.00 35.82 33 GLU C CA 1
ATOM 3505 C C . GLU B 2 33 ? 128.915 131.895 140.197 1.00 35.82 33 GLU C C 1
ATOM 3506 O O . GLU B 2 33 ? 130.016 132.422 140.404 1.00 35.82 33 GLU C O 1
ATOM 3512 N N . PHE B 2 34 ? 128.439 130.912 140.964 1.00 28.25 34 PHE C N 1
ATOM 3513 C CA . PHE B 2 34 ? 129.232 130.374 142.063 1.00 28.25 34 PHE C CA 1
ATOM 3514 C C . PHE B 2 34 ? 130.523 129.754 141.548 1.00 28.25 34 PHE C C 1
ATOM 3515 O O . PHE B 2 34 ? 131.600 129.983 142.111 1.00 28.25 34 PHE C O 1
ATOM 3523 N N . LYS B 2 35 ? 130.437 128.970 140.472 1.00 29.83 35 LYS C N 1
ATOM 3524 C CA . LYS B 2 35 ? 131.636 128.367 139.903 1.00 29.83 35 LYS C CA 1
ATOM 3525 C C . LYS B 2 35 ? 132.616 129.431 139.429 1.00 29.83 35 LYS C C 1
ATOM 3526 O O . LYS B 2 35 ? 133.825 129.321 139.665 1.00 29.83 35 LYS C O 1
ATOM 3532 N N . LYS B 2 36 ? 132.113 130.481 138.778 1.00 31.16 36 LYS C N 1
ATOM 3533 C CA . LYS B 2 36 ? 133.000 131.520 138.263 1.00 31.16 36 LYS C CA 1
ATOM 3534 C C . LYS B 2 36 ? 133.699 132.265 139.395 1.00 31.16 36 LYS C C 1
ATOM 3535 O O . LYS B 2 36 ? 134.918 132.484 139.348 1.00 31.16 36 LYS C O 1
ATOM 3541 N N . VAL B 2 37 ? 132.946 132.669 140.422 1.00 24.70 37 VAL C N 1
ATOM 3542 C CA . VAL B 2 37 ? 133.561 133.420 141.511 1.00 24.70 37 VAL C CA 1
ATOM 3543 C C . VAL B 2 37 ? 134.530 132.537 142.290 1.00 24.70 37 VAL C C 1
ATOM 3544 O O . VAL B 2 37 ? 135.600 132.994 142.714 1.00 24.70 37 VAL C O 1
ATOM 3548 N N . CYS B 2 38 ? 134.194 131.254 142.463 1.00 22.99 38 CYS C N 1
ATOM 3549 C CA . CYS B 2 38 ? 135.111 130.341 143.134 1.00 22.99 38 CYS C CA 1
ATOM 3550 C C . CYS B 2 38 ? 136.401 130.185 142.344 1.00 22.99 38 CYS C C 1
ATOM 3551 O O . CYS B 2 38 ? 137.493 130.194 142.920 1.00 22.99 38 CYS C O 1
ATOM 3554 N N . GLN B 2 39 ? 136.298 130.063 141.019 1.00 22.74 39 GLN C N 1
ATOM 3555 C CA . GLN B 2 39 ? 137.496 129.917 140.200 1.00 22.74 39 GLN C CA 1
ATOM 3556 C C . GLN B 2 39 ? 138.363 131.167 140.262 1.00 22.74 39 GLN C C 1
ATOM 3557 O O . GLN B 2 39 ? 139.591 131.073 140.353 1.00 22.74 39 GLN C O 1
ATOM 3563 N N . ALA B 2 40 ? 137.745 132.350 140.233 1.00 21.49 40 ALA C N 1
ATOM 3564 C CA . ALA B 2 40 ? 138.534 133.580 140.291 1.00 21.49 40 ALA C CA 1
ATOM 3565 C C . ALA B 2 40 ? 139.229 133.737 141.641 1.00 21.49 40 ALA C C 1
ATOM 3566 O O . ALA B 2 40 ? 140.419 134.089 141.703 1.00 21.49 40 ALA C O 1
ATOM 3568 N N . VAL B 2 41 ? 138.506 133.481 142.735 1.00 19.06 41 VAL C N 1
ATOM 3569 C CA . VAL B 2 41 ? 139.113 133.595 144.058 1.00 19.06 41 VAL C CA 1
ATOM 3570 C C . VAL B 2 41 ? 140.224 132.566 144.224 1.00 19.06 41 VAL C C 1
ATOM 3571 O O . VAL B 2 41 ? 141.270 132.852 144.820 1.00 19.06 41 VAL C O 1
ATOM 3575 N N 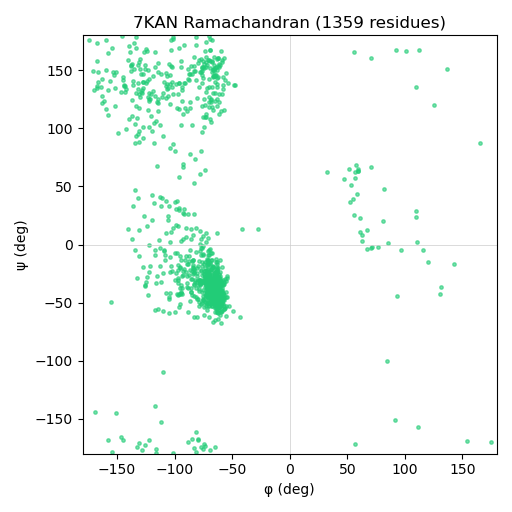. ALA B 2 42 ? 140.033 131.362 143.678 1.00 17.60 42 ALA C N 1
ATOM 3576 C CA . ALA B 2 42 ? 141.079 130.349 143.755 1.00 17.60 42 ALA C CA 1
ATOM 3577 C C . ALA B 2 42 ? 142.299 130.752 142.939 1.00 17.60 42 ALA C C 1
ATOM 3578 O O . ALA B 2 42 ? 143.433 130.489 143.346 1.00 17.60 42 ALA C O 1
ATOM 3580 N N . ILE B 2 43 ? 142.089 131.390 141.785 1.00 16.45 43 ILE C N 1
ATOM 3581 C CA . ILE B 2 43 ? 143.217 131.868 140.988 1.00 16.45 43 ILE C CA 1
ATOM 3582 C C . ILE B 2 43 ? 144.030 132.881 141.781 1.00 16.45 43 ILE C C 1
ATOM 3583 O O . ILE B 2 43 ? 145.259 132.778 141.879 1.00 16.45 43 ILE C O 1
ATOM 3588 N N . GLY B 2 44 ? 143.356 133.871 142.368 1.00 16.27 44 GLY C N 1
ATOM 3589 C CA . GLY B 2 44 ? 144.074 134.854 143.171 1.00 16.27 44 GLY C CA 1
ATOM 3590 C C . GLY B 2 44 ? 144.799 134.230 144.352 1.00 16.27 44 GLY C C 1
ATOM 3591 O O . GLY B 2 44 ? 145.957 134.565 144.641 1.00 16.27 44 GLY C O 1
ATOM 3592 N N . PHE B 2 45 ? 144.128 133.307 145.045 1.00 16.19 45 PHE C N 1
ATOM 3593 C CA . PHE B 2 45 ? 144.710 132.654 146.211 1.00 16.19 45 PHE C CA 1
ATOM 3594 C C . PHE B 2 45 ? 145.953 131.859 145.835 1.00 16.19 45 PHE C C 1
ATOM 3595 O O . PHE B 2 45 ? 146.994 131.961 146.494 1.00 16.19 45 PHE C O 1
ATOM 3603 N N . VAL B 2 46 ? 145.860 131.056 144.773 1.00 14.27 46 VAL C N 1
ATOM 3604 C CA . VAL B 2 46 ? 146.997 130.255 144.338 1.00 14.27 46 VAL C CA 1
ATOM 3605 C C . VAL B 2 46 ? 148.131 131.152 143.867 1.00 14.27 46 VAL C C 1
ATOM 3606 O O . VAL B 2 46 ? 149.305 130.846 144.086 1.00 14.27 46 VAL C O 1
ATOM 3610 N N . ALA B 2 47 ? 147.807 132.282 143.233 1.00 14.10 47 ALA C N 1
ATOM 3611 C CA . ALA B 2 47 ? 148.854 133.205 142.806 1.00 14.10 47 ALA C CA 1
ATOM 3612 C C . ALA B 2 47 ? 149.641 133.727 144.002 1.00 14.10 47 ALA C C 1
ATOM 3613 O O . ALA B 2 47 ? 150.877 133.628 144.043 1.00 14.10 47 ALA C O 1
ATOM 3615 N N . MET B 2 48 ? 148.936 134.289 144.989 1.00 14.66 48 MET C N 1
ATOM 3616 C CA . MET B 2 48 ? 149.622 134.806 146.172 1.00 14.66 48 MET C CA 1
ATOM 3617 C C . MET B 2 48 ? 150.409 133.709 146.879 1.00 14.66 48 MET C C 1
ATOM 3618 O O . MET B 2 48 ? 151.564 133.916 147.280 1.00 14.66 48 MET C O 1
ATOM 3623 N N . GLY B 2 49 ? 149.807 132.526 147.026 1.00 13.21 49 GLY C N 1
ATOM 3624 C CA . GLY B 2 49 ? 150.480 131.449 147.730 1.00 13.21 49 GLY C CA 1
ATOM 3625 C C . GLY B 2 49 ? 151.729 130.968 147.019 1.00 13.21 49 GLY C C 1
ATOM 3626 O O . GLY B 2 49 ? 152.763 130.745 147.650 1.00 13.21 49 GLY C O 1
ATOM 3627 N N . ALA B 2 50 ? 151.654 130.801 145.698 1.00 11.38 50 ALA C N 1
ATOM 3628 C CA . ALA B 2 50 ? 152.819 130.353 144.947 1.00 11.38 50 ALA C CA 1
ATOM 3629 C C . ALA B 2 50 ? 153.935 131.385 145.003 1.00 11.38 50 ALA C C 1
ATOM 3630 O O . ALA B 2 50 ? 155.108 131.026 145.163 1.00 11.38 50 ALA C O 1
ATOM 3632 N N . ILE B 2 51 ? 153.595 132.672 144.884 1.00 10.11 51 ILE C N 1
ATOM 3633 C CA . ILE B 2 51 ? 154.624 133.705 144.982 1.00 10.11 51 ILE C CA 1
ATOM 3634 C C . ILE B 2 51 ? 155.308 133.642 146.343 1.00 10.11 51 ILE C C 1
ATOM 3635 O O . ILE B 2 51 ? 156.544 133.636 146.440 1.00 10.11 51 ILE C O 1
ATOM 3640 N N . GLY B 2 52 ? 154.514 133.583 147.416 1.00 8.99 52 GLY C N 1
ATOM 3641 C CA . GLY B 2 52 ? 155.097 133.536 148.748 1.00 8.99 52 GLY C CA 1
ATOM 3642 C C . GLY B 2 52 ? 155.954 132.305 148.975 1.00 8.99 52 GLY C C 1
ATOM 3643 O O . GLY B 2 52 ? 157.044 132.387 149.551 1.00 8.99 52 GLY C O 1
ATOM 3644 N N . TYR B 2 53 ? 155.475 131.147 148.520 1.00 7.62 53 TYR C N 1
ATOM 3645 C CA . TYR B 2 53 ? 156.221 129.910 148.706 1.00 7.62 53 TYR C CA 1
ATOM 3646 C C . TYR B 2 53 ? 157.539 129.947 147.951 1.00 7.62 53 TYR C C 1
ATOM 3647 O O . TYR B 2 53 ? 158.578 129.542 148.484 1.00 7.62 53 TYR C O 1
ATOM 3656 N N . ILE B 2 54 ? 157.522 130.436 146.709 1.00 7.68 54 ILE C N 1
ATOM 3657 C CA . ILE B 2 54 ? 158.755 130.518 145.934 1.00 7.68 54 ILE C CA 1
ATOM 3658 C C . ILE B 2 54 ? 159.741 131.464 146.603 1.00 7.68 54 ILE C C 1
ATOM 3659 O O . ILE B 2 54 ? 160.939 131.167 146.694 1.00 7.68 54 ILE C O 1
ATOM 3664 N N . VAL B 2 55 ? 159.259 132.607 147.100 1.00 8.22 55 VAL C N 1
ATOM 3665 C CA . VAL B 2 55 ? 160.168 133.567 147.725 1.00 8.22 55 VAL C CA 1
ATOM 3666 C C . VAL B 2 55 ? 160.792 132.977 148.985 1.00 8.22 55 VAL C C 1
ATOM 3667 O O . VAL B 2 55 ? 162.004 133.102 149.212 1.00 8.22 55 VAL C O 1
ATOM 3671 N N . LYS B 2 56 ? 159.988 132.312 149.817 1.00 8.24 56 LYS C N 1
ATOM 3672 C CA . LYS B 2 56 ? 160.545 131.739 151.039 1.00 8.24 56 LYS C CA 1
ATOM 3673 C C . LYS B 2 56 ? 161.519 130.607 150.731 1.00 8.24 56 LYS C C 1
ATOM 3674 O O . LYS B 2 56 ? 162.578 130.498 151.365 1.00 8.24 56 LYS C O 1
ATOM 3680 N N . LEU B 2 57 ? 161.190 129.760 149.752 1.00 7.77 57 LEU C N 1
ATOM 3681 C CA . LEU B 2 57 ? 162.079 128.654 149.421 1.00 7.77 57 LEU C CA 1
ATOM 3682 C C . LEU B 2 57 ? 163.374 129.141 148.785 1.00 7.77 57 LEU C C 1
ATOM 3683 O O . LEU B 2 57 ? 164.414 128.494 148.938 1.00 7.77 57 LEU C O 1
ATOM 3688 N N . VAL B 2 58 ? 163.339 130.266 148.067 1.00 8.04 58 VAL C N 1
ATOM 3689 C CA . VAL B 2 58 ? 164.569 130.776 147.471 1.00 8.04 58 VAL C CA 1
ATOM 3690 C C . VAL B 2 58 ? 165.382 131.592 148.466 1.00 8.04 58 VAL C C 1
ATOM 3691 O O . VAL B 2 58 ? 166.594 131.748 148.279 1.00 8.04 58 VAL C O 1
ATOM 3695 N N . HIS B 2 59 ? 164.763 132.106 149.530 1.00 9.15 59 HIS C N 1
ATOM 3696 C CA . HIS B 2 59 ? 165.521 132.811 150.556 1.00 9.15 59 HIS C CA 1
ATOM 3697 C C . HIS B 2 59 ? 166.011 131.919 151.689 1.00 9.15 59 HIS C C 1
ATOM 3698 O O . HIS B 2 59 ? 166.856 132.368 152.468 1.00 9.15 59 HIS C O 1
ATOM 3705 N N . ILE B 2 60 ? 165.512 130.693 151.822 1.00 9.65 60 ILE C N 1
ATOM 3706 C CA . ILE B 2 60 ? 166.034 129.821 152.879 1.00 9.65 60 ILE C CA 1
ATOM 3707 C C . ILE B 2 60 ? 167.526 129.552 152.678 1.00 9.65 60 ILE C C 1
ATOM 3708 O O . ILE B 2 60 ? 168.316 129.834 153.593 1.00 9.65 60 ILE C O 1
ATOM 3713 N N . PRO B 2 61 ? 167.980 129.031 151.529 1.00 8.26 61 PRO C N 1
ATOM 3714 C CA . PRO B 2 61 ? 169.424 128.789 151.386 1.00 8.26 61 PRO C CA 1
ATOM 3715 C C . PRO B 2 61 ? 170.234 130.067 151.282 1.00 8.26 61 PRO C C 1
ATOM 3716 O O . PRO B 2 61 ? 171.366 130.110 151.779 1.00 8.26 61 PRO C O 1
ATOM 3720 N N . ILE B 2 62 ? 169.694 131.109 150.648 1.00 9.33 62 ILE C N 1
ATOM 3721 C CA . ILE B 2 62 ? 170.394 132.389 150.593 1.00 9.33 62 ILE C CA 1
ATOM 3722 C C . ILE B 2 62 ? 170.648 132.909 152.000 1.00 9.33 62 ILE C C 1
ATOM 3723 O O . ILE B 2 62 ? 171.751 133.360 152.325 1.00 9.33 62 ILE C O 1
ATOM 3728 N N . ASN B 2 63 ? 169.632 132.843 152.862 1.00 11.29 63 ASN C N 1
ATOM 3729 C CA . ASN B 2 63 ? 169.801 133.282 154.245 1.00 11.29 63 ASN C CA 1
ATOM 3730 C C . ASN B 2 63 ? 170.797 132.398 154.986 1.00 11.29 63 ASN C C 1
ATOM 3731 O O . ASN B 2 63 ? 171.663 132.902 155.712 1.00 11.29 63 ASN C O 1
ATOM 3736 N N . ASN B 2 64 ? 170.697 131.077 154.811 1.00 12.38 64 ASN C N 1
ATOM 3737 C CA . ASN B 2 64 ? 171.604 130.179 155.517 1.00 12.38 64 ASN C CA 1
ATOM 3738 C C . ASN B 2 64 ? 173.051 130.384 155.087 1.00 12.38 64 ASN C C 1
ATOM 3739 O O . ASN B 2 64 ? 173.973 130.138 155.872 1.00 12.38 64 ASN C O 1
ATOM 3744 N N . ILE B 2 65 ? 173.270 130.827 153.849 1.00 12.81 65 ILE C N 1
ATOM 3745 C CA . ILE B 2 65 ? 174.621 131.148 153.398 1.00 12.81 65 ILE C CA 1
ATOM 3746 C C . ILE B 2 65 ? 175.053 132.513 153.916 1.00 12.81 65 ILE C C 1
ATOM 3747 O O . ILE B 2 65 ? 176.210 132.706 154.307 1.00 12.81 65 ILE C O 1
ATOM 3752 N N . LEU B 2 66 ? 174.131 133.473 153.942 1.00 13.84 66 LEU C N 1
ATOM 3753 C CA . LEU B 2 66 ? 174.491 134.848 154.255 1.00 13.84 66 LEU C CA 1
ATOM 3754 C C . LEU B 2 66 ? 174.805 135.018 155.735 1.00 13.84 66 LEU C C 1
ATOM 3755 O O . LEU B 2 66 ? 175.870 135.528 156.099 1.00 13.84 66 LEU C O 1
ATOM 3760 N N . VAL B 2 67 ? 173.891 134.592 156.608 1.00 15.72 67 VAL C N 1
ATOM 3761 C CA . VAL B 2 67 ? 174.067 134.872 158.029 1.00 15.72 67 VAL C CA 1
ATOM 3762 C C . VAL B 2 67 ? 175.092 133.937 158.660 1.00 15.72 67 VAL C C 1
ATOM 3763 O O . VAL B 2 67 ? 175.687 134.278 159.690 1.00 15.72 67 VAL C O 1
ATOM 3767 N N . ALA B 2 68 ? 175.326 132.773 158.059 1.00 18.97 68 ALA C N 1
ATOM 3768 C CA . ALA B 2 68 ? 176.269 131.778 158.574 1.00 18.97 68 ALA C CA 1
ATOM 3769 C C . ALA B 2 68 ? 175.958 131.397 160.019 1.00 18.97 68 ALA C C 1
ATOM 3770 O O . ALA B 2 68 ? 175.442 130.311 160.287 1.00 18.97 68 ALA C O 1
ATOM 3772 N N . LEU C 3 92 ? 158.661 169.061 147.128 1.00 48.81 92 LEU B N 1
ATOM 3773 C CA . LEU C 3 92 ? 159.553 167.960 146.787 1.00 48.81 92 LEU B CA 1
ATOM 3774 C C . LEU C 3 92 ? 158.763 166.705 146.436 1.00 48.81 92 LEU B C 1
ATOM 3775 O O . LEU C 3 92 ? 158.193 166.054 147.310 1.00 48.81 92 LEU B O 1
ATOM 3780 N N . ARG C 3 93 ? 158.733 166.371 145.149 1.00 44.60 93 ARG B N 1
ATOM 3781 C CA . ARG C 3 93 ? 158.021 165.203 144.657 1.00 44.60 93 ARG B CA 1
ATOM 3782 C C . ARG C 3 93 ? 158.979 164.292 143.904 1.00 44.60 93 ARG B C 1
ATOM 3783 O O . ARG C 3 93 ? 159.955 164.750 143.304 1.00 44.60 93 ARG B O 1
ATOM 3791 N N . VAL C 3 94 ? 158.689 162.993 143.941 1.00 38.96 94 VAL B N 1
ATOM 3792 C CA . VAL C 3 94 ? 159.529 161.981 143.316 1.00 38.96 94 VAL B CA 1
ATOM 3793 C C . VAL C 3 94 ? 158.680 161.141 142.374 1.00 38.96 94 VAL B C 1
ATOM 3794 O O . VAL C 3 94 ? 157.463 161.017 142.543 1.00 38.96 94 VAL B O 1
ATOM 3798 N N . ASP C 3 95 ? 159.333 160.568 141.371 1.00 33.71 95 ASP B N 1
ATOM 3799 C CA . ASP C 3 95 ? 158.660 159.690 140.432 1.00 33.71 95 ASP B CA 1
ATOM 3800 C C . ASP C 3 95 ? 158.384 158.336 141.077 1.00 33.71 95 ASP B C 1
ATOM 3801 O O . ASP C 3 95 ? 159.033 157.960 142.056 1.00 33.71 95 ASP B O 1
ATOM 3803 N N . PRO C 3 96 ? 157.411 157.585 140.553 1.00 30.04 96 PRO B N 1
ATOM 3804 C CA . PRO C 3 96 ? 157.114 156.271 141.149 1.00 30.04 96 PRO B CA 1
ATOM 3805 C C . PRO C 3 96 ? 158.267 155.286 141.066 1.00 30.04 96 PRO B C 1
ATOM 3806 O O . PRO C 3 96 ? 158.466 154.495 141.996 1.00 30.04 96 PRO B O 1
ATOM 3810 N N . VAL C 3 97 ? 159.035 155.306 139.975 1.00 26.79 97 VAL B N 1
ATOM 3811 C CA . VAL C 3 97 ? 160.126 154.349 139.816 1.00 26.79 97 VAL B CA 1
ATOM 3812 C C . VAL C 3 97 ? 161.236 154.614 140.827 1.00 26.79 97 VAL B C 1
ATOM 3813 O O . VAL C 3 97 ? 161.974 153.694 141.207 1.00 26.79 97 VAL B O 1
ATOM 3817 N N . VAL C 3 98 ? 161.371 155.862 141.283 1.00 27.73 98 VAL B N 1
ATOM 3818 C CA . VAL C 3 98 ? 162.427 156.199 142.233 1.00 27.73 98 VAL B CA 1
ATOM 3819 C C . VAL C 3 98 ? 162.223 155.456 143.546 1.00 27.73 98 VAL B C 1
ATOM 3820 O O . VAL C 3 98 ? 163.188 155.016 144.181 1.00 27.73 98 VAL B O 1
ATOM 3824 N N . VAL C 3 99 ? 160.968 155.283 143.965 1.00 27.09 99 VAL B N 1
ATOM 3825 C CA . VAL C 3 99 ? 160.694 154.580 145.216 1.00 27.09 99 VAL B CA 1
ATOM 3826 C C . VAL C 3 99 ? 161.096 153.113 145.108 1.00 27.09 99 VAL B C 1
ATOM 3827 O O . VAL C 3 99 ? 161.708 152.550 146.027 1.00 27.09 99 VAL B O 1
ATOM 3831 N N . LEU C 3 100 ? 160.762 152.470 143.988 1.00 23.83 100 LEU B N 1
ATOM 3832 C CA . LEU C 3 100 ? 161.130 151.071 143.805 1.00 23.83 100 LEU B CA 1
ATOM 3833 C C . LEU C 3 100 ? 162.640 150.905 143.707 1.00 23.83 100 LEU B C 1
ATOM 3834 O O . LEU C 3 100 ? 163.198 149.933 144.228 1.00 23.83 100 LEU B O 1
ATOM 3839 N N . VAL C 3 101 ? 163.322 151.845 143.051 1.00 25.39 101 VAL B N 1
ATOM 3840 C CA . VAL C 3 101 ? 164.777 151.773 142.985 1.00 25.39 101 VAL B CA 1
ATOM 3841 C C . VAL C 3 101 ? 165.383 151.980 144.368 1.00 25.39 101 VAL B C 1
ATOM 3842 O O . VAL C 3 101 ? 166.383 151.345 144.722 1.00 25.39 101 VAL B O 1
ATOM 3846 N N . LEU C 3 102 ? 164.782 152.854 145.179 1.00 24.38 102 LEU B N 1
ATOM 3847 C CA . LEU C 3 102 ? 165.228 153.023 146.559 1.00 24.38 102 LEU B CA 1
ATOM 3848 C C . LEU C 3 102 ? 165.094 151.723 147.337 1.00 24.38 102 LEU B C 1
ATOM 3849 O O . LEU C 3 102 ? 166.010 151.320 148.064 1.00 24.38 102 LEU B O 1
ATOM 3854 N N . SER C 3 103 ? 163.949 151.056 147.201 1.00 21.22 103 SER B N 1
ATOM 3855 C CA . SER C 3 103 ? 163.748 149.801 147.915 1.00 21.22 103 SER B CA 1
ATOM 3856 C C . SER C 3 103 ? 164.735 148.737 147.452 1.00 21.22 103 SER B C 1
ATOM 3857 O O . SER C 3 103 ? 165.271 147.976 148.268 1.00 21.22 103 SER B O 1
ATOM 3860 N N . LEU C 3 104 ? 164.985 148.666 146.143 1.00 19.87 104 LEU B N 1
ATOM 3861 C CA . LEU C 3 104 ? 165.940 147.691 145.629 1.00 19.87 104 LEU B CA 1
ATOM 3862 C C . LEU C 3 104 ? 167.346 147.983 146.138 1.00 19.87 104 LEU B C 1
ATOM 3863 O O . LEU C 3 104 ? 168.088 147.062 146.504 1.00 19.87 104 LEU B O 1
ATOM 3868 N N . CYS C 3 105 ? 167.723 149.262 146.184 1.00 20.60 105 CYS B N 1
ATOM 3869 C CA . CYS C 3 105 ? 169.032 149.628 146.709 1.00 20.60 105 CYS B CA 1
ATOM 3870 C C . CYS C 3 105 ? 169.142 149.283 148.188 1.00 20.60 105 CYS B C 1
ATOM 3871 O O . CYS C 3 105 ? 170.202 148.863 148.654 1.00 20.60 105 CYS B O 1
ATOM 3874 N N . PHE C 3 106 ? 168.051 149.438 148.940 1.00 17.83 106 PHE B N 1
ATOM 3875 C CA . PHE C 3 106 ? 168.066 149.064 150.352 1.00 17.83 106 PHE B CA 1
ATOM 3876 C C . PHE C 3 106 ? 168.267 147.561 150.520 1.00 17.83 106 PHE B C 1
ATOM 3877 O O . PHE C 3 106 ? 169.106 147.112 151.317 1.00 17.83 106 PHE B O 1
ATOM 3885 N N . ILE C 3 107 ? 167.487 146.768 149.781 1.00 17.21 107 ILE B N 1
ATOM 3886 C CA . ILE C 3 107 ? 167.575 145.315 149.894 1.00 17.21 107 ILE B CA 1
ATOM 3887 C C . ILE C 3 107 ? 168.959 144.832 149.484 1.00 17.21 107 ILE B C 1
ATOM 3888 O O . ILE C 3 107 ? 169.491 143.873 150.055 1.00 17.21 107 ILE B O 1
ATOM 3893 N N . PHE C 3 108 ? 169.570 145.489 148.497 1.00 19.18 108 PHE B N 1
ATOM 3894 C CA . PHE C 3 108 ? 170.915 145.093 148.099 1.00 19.18 108 PHE B CA 1
ATOM 3895 C C . PHE C 3 108 ? 171.970 145.585 149.079 1.00 19.18 108 PHE B C 1
ATOM 3896 O O . PHE C 3 108 ? 172.986 144.911 149.277 1.00 19.18 108 PHE B O 1
ATOM 3904 N N . SER C 3 109 ? 171.747 146.737 149.712 1.00 18.89 109 SER B N 1
ATOM 3905 C CA . SER C 3 109 ? 172.717 147.255 150.664 1.00 18.89 109 SER B CA 1
ATOM 3906 C C . SER C 3 109 ? 172.778 146.406 151.921 1.00 18.89 109 SER B C 1
ATOM 3907 O O . SER C 3 109 ? 173.853 146.252 152.507 1.00 18.89 109 SER B O 1
ATOM 3910 N N . VAL C 3 110 ? 171.645 145.850 152.356 1.00 17.12 110 VAL B N 1
ATOM 3911 C CA . VAL C 3 110 ? 171.685 144.957 153.516 1.00 17.12 110 VAL B CA 1
ATOM 3912 C C . VAL C 3 110 ? 172.530 143.721 153.211 1.00 17.12 110 VAL B C 1
ATOM 3913 O O . VAL C 3 110 ? 173.363 143.297 154.027 1.00 17.12 110 VAL B O 1
ATOM 3917 N N . VAL C 3 111 ? 172.340 143.134 152.027 1.00 16.66 111 VAL B N 1
ATOM 3918 C CA . VAL C 3 111 ? 173.131 141.970 151.637 1.00 16.66 111 VAL B CA 1
ATOM 3919 C C . VAL C 3 111 ? 174.599 142.347 151.497 1.00 16.66 111 VAL B C 1
ATOM 3920 O O . VAL C 3 111 ? 175.494 141.562 151.834 1.00 16.66 111 VAL B O 1
ATOM 3924 N N . GLY C 3 112 ? 174.873 143.551 150.996 1.00 17.88 112 GLY B N 1
ATOM 3925 C CA . GLY C 3 112 ? 176.250 144.004 150.912 1.00 17.88 112 GLY B CA 1
ATOM 3926 C C . GLY C 3 112 ? 176.894 144.145 152.276 1.00 17.88 112 GLY B C 1
ATOM 3927 O O . GLY C 3 112 ? 178.062 143.801 152.462 1.00 17.88 112 GLY B O 1
ATOM 3928 N N . LEU C 3 113 ? 176.141 144.659 153.249 1.00 16.80 113 LEU B N 1
ATOM 3929 C CA . LEU C 3 113 ? 176.661 144.759 154.607 1.00 16.80 113 LEU B CA 1
ATOM 3930 C C . LEU C 3 113 ? 176.966 143.380 155.173 1.00 16.80 113 LEU B C 1
ATOM 3931 O O . LEU C 3 113 ? 178.023 143.168 155.784 1.00 16.80 113 LEU B O 1
ATOM 3936 N N . HIS C 3 114 ? 176.057 142.424 154.966 1.00 18.71 114 HIS B N 1
ATOM 3937 C CA . HIS C 3 114 ? 176.310 141.058 155.424 1.00 18.71 114 HIS B CA 1
ATOM 3938 C C . HIS C 3 114 ? 177.560 140.470 154.778 1.00 18.71 114 HIS B C 1
ATOM 3939 O O . HIS C 3 114 ? 178.374 139.833 155.456 1.00 18.71 114 HIS B O 1
ATOM 3946 N N . VAL C 3 115 ? 177.726 140.659 153.466 1.00 23.76 115 VAL B N 1
ATOM 3947 C CA . VAL C 3 115 ? 178.862 140.032 152.799 1.00 23.76 115 VAL B CA 1
ATOM 3948 C C . VAL C 3 115 ? 180.164 140.730 153.178 1.00 23.76 115 VAL B C 1
ATOM 3949 O O . VAL C 3 115 ? 181.213 140.083 153.268 1.00 23.76 115 VAL B O 1
ATOM 3953 N N . ILE C 3 116 ? 180.124 142.038 153.448 1.00 27.78 116 ILE B N 1
ATOM 3954 C CA . ILE C 3 116 ? 181.314 142.722 153.945 1.00 27.78 116 ILE B CA 1
ATOM 3955 C C . ILE C 3 116 ? 181.689 142.196 155.323 1.00 27.78 116 ILE B C 1
ATOM 3956 O O . ILE C 3 116 ? 182.870 141.975 155.620 1.00 27.78 116 ILE B O 1
ATOM 3961 N N . ALA C 3 117 ? 180.692 141.980 156.186 1.00 34.74 117 ALA B N 1
ATOM 3962 C CA . ALA C 3 117 ? 180.973 141.417 157.502 1.00 34.74 117 ALA B CA 1
ATOM 3963 C C . ALA C 3 117 ? 181.564 140.019 157.386 1.00 34.74 117 ALA B C 1
ATOM 3964 O O . ALA C 3 117 ? 182.521 139.680 158.091 1.00 34.74 117 ALA B O 1
ATOM 3966 N N . LYS C 3 118 ? 181.009 139.194 156.497 1.00 40.07 118 LYS B N 1
ATOM 3967 C CA . LYS C 3 118 ? 181.541 137.849 156.306 1.00 40.07 118 LYS B CA 1
ATOM 3968 C C . LYS C 3 118 ? 182.971 137.890 155.779 1.00 40.07 118 LYS B C 1
ATOM 3969 O O . LYS C 3 118 ? 183.816 137.086 156.191 1.00 40.07 118 LYS B O 1
ATOM 3975 N N . ILE C 3 119 ? 183.263 138.827 154.874 1.00 42.91 119 ILE B N 1
ATOM 3976 C CA . ILE C 3 119 ? 184.615 138.950 154.336 1.00 42.91 119 ILE B CA 1
ATOM 3977 C C . ILE C 3 119 ? 185.589 139.342 155.439 1.00 42.91 119 ILE B C 1
ATOM 3978 O O . ILE C 3 119 ? 186.647 138.724 155.606 1.00 42.91 119 ILE B O 1
ATOM 3983 N N . THR C 3 120 ? 185.244 140.371 156.217 1.00 46.84 120 THR B N 1
ATOM 3984 C CA . THR C 3 120 ? 186.159 140.835 157.254 1.00 46.84 120 THR B CA 1
ATOM 3985 C C . THR C 3 120 ? 186.255 139.863 158.423 1.00 46.84 120 THR B C 1
ATOM 3986 O O . THR C 3 120 ? 187.209 139.948 159.203 1.00 46.84 120 THR B O 1
ATOM 3990 N N . ARG C 3 121 ? 185.297 138.945 158.566 1.00 61.95 121 ARG B N 1
ATOM 3991 C CA . ARG C 3 121 ? 185.409 137.930 159.607 1.00 61.95 121 ARG B CA 1
ATOM 3992 C C . ARG C 3 121 ? 186.237 136.738 159.147 1.00 61.95 121 ARG B C 1
ATOM 3993 O O . ARG C 3 121 ? 187.074 136.234 159.904 1.00 61.95 121 ARG B O 1
ATOM 4001 N N . LYS C 3 122 ? 186.019 136.276 157.913 1.00 66.39 122 LYS B N 1
ATOM 4002 C CA . LYS C 3 122 ? 186.751 135.118 157.411 1.00 66.39 122 LYS B CA 1
ATOM 4003 C C . LYS C 3 122 ? 188.248 135.375 157.315 1.00 66.39 122 LYS B C 1
ATOM 4004 O O . LYS C 3 122 ? 189.032 134.420 157.335 1.00 66.39 122 LYS B O 1
ATOM 4006 N N . PHE C 3 123 ? 188.661 136.633 157.213 1.00 73.08 123 PHE B N 1
ATOM 4007 C CA . PHE C 3 123 ? 190.076 136.971 157.160 1.00 73.08 123 PHE B CA 1
ATOM 4008 C C . PHE C 3 123 ? 190.462 137.874 158.327 1.00 73.08 123 PHE B C 1
ATOM 4009 O O . PHE C 3 123 ? 191.543 137.738 158.899 1.00 73.08 123 PHE B O 1
ATOM 4017 N N . GLU D 4 20 ? 170.003 126.682 161.889 1.00 35.86 5 GLU D N 1
ATOM 4018 C CA . GLU D 4 20 ? 169.647 125.634 162.838 1.00 35.86 5 GLU D CA 1
ATOM 4019 C C . GLU D 4 20 ? 169.209 124.365 162.116 1.00 35.86 5 GLU D C 1
ATOM 4020 O O . GLU D 4 20 ? 168.676 123.443 162.731 1.00 35.86 5 GLU D O 1
ATOM 4022 N N . TYR D 4 21 ? 169.439 124.324 160.808 1.00 28.27 6 TYR D N 1
ATOM 4023 C CA . TYR D 4 21 ? 169.071 123.184 159.983 1.00 28.27 6 TYR D CA 1
ATOM 4024 C C . TYR D 4 21 ? 170.296 122.342 159.654 1.00 28.27 6 TYR D C 1
ATOM 4025 O O . TYR D 4 21 ? 171.425 122.837 159.623 1.00 28.27 6 TYR D O 1
ATOM 4034 N N . ASN D 4 22 ? 170.058 121.060 159.402 1.00 24.47 7 ASN D N 1
ATOM 4035 C CA . ASN D 4 22 ? 171.100 120.118 159.004 1.00 24.47 7 ASN D CA 1
ATOM 4036 C C . ASN D 4 22 ? 170.722 119.572 157.632 1.00 24.47 7 ASN D C 1
ATOM 4037 O O . ASN D 4 22 ? 169.910 118.647 157.531 1.00 24.47 7 ASN D O 1
ATOM 4042 N N . TYR D 4 23 ? 171.304 120.145 156.581 1.00 19.08 8 TYR D N 1
ATOM 4043 C CA . TYR D 4 23 ? 170.983 119.732 155.223 1.00 19.08 8 TYR D CA 1
ATOM 4044 C C . TYR D 4 23 ? 171.292 118.251 155.023 1.00 19.08 8 TYR D C 1
ATOM 4045 O O . TYR D 4 23 ? 172.081 117.646 155.751 1.00 19.08 8 TYR D O 1
ATOM 4054 N N . ASP D 4 24 ? 170.654 117.668 154.013 1.00 28.27 9 ASP D N 1
ATOM 4055 C CA . ASP D 4 24 ? 170.853 116.264 153.678 1.00 28.27 9 ASP D CA 1
ATOM 4056 C C . ASP D 4 24 ? 171.973 116.143 152.653 1.00 28.27 9 ASP D C 1
ATOM 4057 O O . ASP D 4 24 ? 171.855 116.655 151.534 1.00 28.27 9 ASP D O 1
ATOM 4062 N N . GLU D 4 25 ? 173.055 115.459 153.031 1.00 35.68 10 GLU D N 1
ATOM 4063 C CA . GLU D 4 25 ? 174.218 115.321 152.167 1.00 35.68 10 GLU D CA 1
ATOM 4064 C C . GLU D 4 25 ? 174.336 113.956 151.509 1.00 35.68 10 GLU D C 1
ATOM 4065 O O . GLU D 4 25 ? 174.980 113.852 150.460 1.00 35.68 10 GLU D O 1
ATOM 4071 N N . ASN D 4 26 ? 173.740 112.914 152.086 1.00 38.04 11 ASN D N 1
ATOM 4072 C CA . ASN D 4 26 ? 173.826 111.583 151.502 1.00 38.04 11 ASN D CA 1
ATOM 4073 C C . ASN D 4 26 ? 172.833 111.371 150.367 1.00 38.04 11 ASN D C 1
ATOM 4074 O O . ASN D 4 26 ? 172.889 110.330 149.704 1.00 38.04 11 ASN D O 1
ATOM 4079 N N . GLY D 4 27 ? 171.936 112.324 150.128 1.00 34.83 12 GLY D N 1
ATOM 4080 C CA . GLY D 4 27 ? 171.018 112.243 149.010 1.00 34.83 12 GLY D CA 1
ATOM 4081 C C . GLY D 4 27 ? 169.935 111.192 149.145 1.00 34.83 12 GLY D C 1
ATOM 4082 O O . GLY D 4 27 ? 169.921 110.210 148.397 1.00 34.83 12 GLY D O 1
ATOM 4083 N N . GLN D 4 28 ? 169.021 111.381 150.099 1.00 30.96 13 GLN D N 1
ATOM 4084 C CA . GLN D 4 28 ? 167.866 110.507 150.227 1.00 30.96 13 GLN D CA 1
ATOM 4085 C C . GLN D 4 28 ? 166.552 111.242 150.440 1.00 30.96 13 GLN D C 1
ATOM 4086 O O . GLN D 4 28 ? 165.508 110.584 150.479 1.00 30.96 13 GLN D O 1
ATOM 4092 N N . PHE D 4 29 ? 166.561 112.562 150.583 1.00 25.63 14 PHE D N 1
ATOM 4093 C CA . PHE D 4 29 ? 165.328 113.287 150.871 1.00 25.63 14 PHE D CA 1
ATOM 4094 C C . PHE D 4 29 ? 165.030 114.405 149.887 1.00 25.63 14 PHE D C 1
ATOM 4095 O O . PHE D 4 29 ? 163.861 114.634 149.571 1.00 25.63 14 PHE D O 1
ATOM 4103 N N . PHE D 4 30 ? 166.045 115.110 149.391 1.00 22.48 15 PHE D N 1
ATOM 4104 C CA . PHE D 4 30 ? 165.785 116.107 148.359 1.00 22.48 15 PHE D CA 1
ATOM 4105 C C . PHE D 4 30 ? 165.215 115.516 147.068 1.00 22.48 15 PHE D C 1
ATOM 4106 O O . PHE D 4 30 ? 164.396 116.204 146.431 1.00 22.48 15 PHE D O 1
ATOM 4114 N N . PRO D 4 31 ? 165.573 114.299 146.629 1.00 23.25 16 PRO D N 1
ATOM 4115 C CA . PRO D 4 31 ? 164.929 113.779 145.416 1.00 23.25 16 PRO D CA 1
ATOM 4116 C C . PRO D 4 31 ? 163.430 113.643 145.561 1.00 23.25 16 PRO D C 1
ATOM 4117 O O . PRO D 4 31 ? 162.704 113.955 144.615 1.00 23.25 16 PRO D O 1
ATOM 4121 N N . PHE D 4 32 ? 162.939 113.199 146.721 1.00 20.13 17 PHE D N 1
ATOM 4122 C CA . PHE D 4 32 ? 161.497 113.065 146.902 1.00 20.13 17 PHE D CA 1
ATOM 4123 C C . PHE D 4 32 ? 160.800 114.412 146.784 1.00 20.13 17 PHE D C 1
ATOM 4124 O O . PHE D 4 32 ? 159.761 114.527 146.124 1.00 20.13 17 PHE D O 1
ATOM 4132 N N . PHE D 4 33 ? 161.369 115.449 147.398 1.00 14.11 18 PHE D N 1
ATOM 4133 C CA . PHE D 4 33 ? 160.753 116.768 147.340 1.00 14.11 18 PHE D CA 1
ATOM 4134 C C . PHE D 4 33 ? 160.735 117.305 145.915 1.00 14.11 18 PHE D C 1
ATOM 4135 O O . PHE D 4 33 ? 159.688 117.744 145.416 1.00 14.11 18 PHE D O 1
ATOM 4143 N N . VAL D 4 34 ? 161.891 117.288 145.244 1.00 16.90 19 VAL D N 1
ATOM 4144 C CA . VAL D 4 34 ? 161.932 117.844 143.896 1.00 16.90 19 VAL D CA 1
ATOM 4145 C C . VAL D 4 34 ? 161.073 117.018 142.949 1.00 16.90 19 VAL D C 1
ATOM 4146 O O . VAL D 4 34 ? 160.435 117.569 142.046 1.00 16.90 19 VAL D O 1
ATOM 4150 N N . LEU D 4 35 ? 160.993 115.703 143.164 1.00 16.57 20 LEU D N 1
ATOM 4151 C CA . LEU D 4 35 ? 160.168 114.856 142.316 1.00 16.57 20 LEU D CA 1
ATOM 4152 C C . LEU D 4 35 ? 158.695 115.179 142.497 1.00 16.57 20 LEU D C 1
ATOM 4153 O O . LEU D 4 35 ? 157.965 115.329 141.517 1.00 16.57 20 LEU D O 1
ATOM 4158 N N . THR D 4 36 ? 158.239 115.298 143.745 1.00 17.29 21 THR D N 1
ATOM 4159 C CA . THR D 4 36 ? 156.836 115.622 143.972 1.00 17.29 21 THR D CA 1
ATOM 4160 C C . THR D 4 36 ? 156.481 116.978 143.377 1.00 17.29 21 THR D C 1
ATOM 4161 O O . THR D 4 36 ? 155.453 117.114 142.702 1.00 17.29 21 THR D O 1
ATOM 4165 N N . LEU D 4 37 ? 157.327 117.988 143.590 1.00 18.62 22 LEU D N 1
ATOM 4166 C CA . LEU D 4 37 ? 157.012 119.318 143.070 1.00 18.62 22 LEU D CA 1
ATOM 4167 C C . LEU D 4 37 ? 157.006 119.332 141.542 1.00 18.62 22 LEU D C 1
ATOM 4168 O O . LEU D 4 37 ? 156.046 119.807 140.912 1.00 18.62 22 LEU D O 1
ATOM 4173 N N . THR D 4 38 ? 158.069 118.811 140.923 1.00 20.22 23 THR D N 1
ATOM 4174 C CA . THR D 4 38 ? 158.148 118.816 139.469 1.00 20.22 23 THR D CA 1
ATOM 4175 C C . THR D 4 38 ? 157.061 117.954 138.846 1.00 20.22 23 THR D C 1
ATOM 4176 O O . THR D 4 38 ? 156.571 118.275 137.763 1.00 20.22 23 THR D O 1
ATOM 4180 N N . GLY D 4 39 ? 156.653 116.872 139.510 1.00 19.21 24 GLY D N 1
ATOM 4181 C CA . GLY D 4 39 ? 155.548 116.085 138.995 1.00 19.21 24 GLY D CA 1
ATOM 4182 C C . GLY D 4 39 ? 154.236 116.839 139.064 1.00 19.21 24 GLY D C 1
ATOM 4183 O O . GLY D 4 39 ? 153.474 116.872 138.095 1.00 19.21 24 GLY D O 1
ATOM 4184 N N . LEU D 4 40 ? 153.965 117.475 140.208 1.00 19.06 25 LEU D N 1
ATOM 4185 C CA . LEU D 4 40 ? 152.759 118.284 140.339 1.00 19.06 25 LEU D CA 1
ATOM 4186 C C . LEU D 4 40 ? 152.695 119.371 139.276 1.00 19.06 25 LEU D C 1
ATOM 4187 O O . LEU D 4 40 ? 151.602 119.743 138.835 1.00 19.06 25 LEU D O 1
ATOM 4192 N N . VAL D 4 41 ? 153.845 119.892 138.849 1.00 21.27 26 VAL D N 1
ATOM 4193 C CA . VAL D 4 41 ? 153.831 120.894 137.784 1.00 21.27 26 VAL D CA 1
ATOM 4194 C C . VAL D 4 41 ? 153.658 120.238 136.414 1.00 21.27 26 VAL D C 1
ATOM 4195 O O . VAL D 4 41 ? 152.761 120.600 135.640 1.00 21.27 26 VAL D O 1
ATOM 4199 N N . THR D 4 42 ? 154.506 119.255 136.100 1.00 25.33 27 THR D N 1
ATOM 4200 C CA . THR D 4 42 ? 154.613 118.747 134.738 1.00 25.33 27 THR D CA 1
ATOM 4201 C C . THR D 4 42 ? 153.414 117.902 134.336 1.00 25.33 27 THR D C 1
ATOM 4202 O O . THR D 4 42 ? 153.050 117.890 133.158 1.00 25.33 27 THR D O 1
ATOM 4204 N N . LEU D 4 43 ? 152.787 117.187 135.274 1.00 26.59 28 LEU D N 1
ATOM 4205 C CA . LEU D 4 43 ? 151.597 116.421 134.922 1.00 26.59 28 LEU D CA 1
ATOM 4206 C C . LEU D 4 43 ? 150.512 117.335 134.368 1.00 26.59 28 LEU D C 1
ATOM 4207 O O . LEU D 4 43 ? 149.925 117.057 133.315 1.00 26.59 28 LEU D O 1
ATOM 4209 N N . PRO D 4 44 ? 150.252 118.450 135.052 1.00 28.97 29 PRO D N 1
ATOM 4210 C CA . PRO D 4 44 ? 149.270 119.410 134.561 1.00 28.97 29 PRO D CA 1
ATOM 4211 C C . PRO D 4 44 ? 149.746 120.075 133.276 1.00 28.97 29 PRO D C 1
ATOM 4212 O O . PRO D 4 44 ? 148.982 120.202 132.310 1.00 28.97 29 PRO D O 1
ATOM 4214 N N . LEU D 4 45 ? 151.014 120.503 133.240 1.00 34.40 30 LEU D N 1
ATOM 4215 C CA . LEU D 4 45 ? 151.528 121.191 132.059 1.00 34.40 30 LEU D CA 1
ATOM 4216 C C . LEU D 4 45 ? 151.528 120.305 130.820 1.00 34.40 30 LEU D C 1
ATOM 4217 O O . LEU D 4 45 ? 151.536 120.828 129.701 1.00 34.40 30 LEU D O 1
ATOM 4219 N N . THR D 4 46 ? 151.527 118.984 130.991 1.00 37.82 31 THR D N 1
ATOM 4220 C CA . THR D 4 46 ? 151.479 118.069 129.859 1.00 37.82 31 THR D CA 1
ATOM 4221 C C . THR D 4 46 ? 150.057 117.650 129.513 1.00 37.82 31 THR D C 1
ATOM 4222 O O . THR D 4 46 ? 149.729 117.499 128.332 1.00 37.82 31 THR D O 1
ATOM 4224 N N . TYR D 4 47 ? 149.198 117.456 130.517 1.00 40.81 32 TYR D N 1
ATOM 4225 C CA . TYR D 4 47 ? 147.814 117.105 130.234 1.00 40.81 32 TYR D CA 1
ATOM 4226 C C . TYR D 4 47 ? 147.035 118.269 129.638 1.00 40.81 32 TYR D C 1
ATOM 4227 O O . TYR D 4 47 ? 146.044 118.039 128.937 1.00 40.81 32 TYR D O 1
ATOM 4229 N N . SER D 4 48 ? 147.455 119.507 129.897 1.00 44.13 33 SER D N 1
ATOM 4230 C CA . SER D 4 48 ? 146.782 120.670 129.335 1.00 44.13 33 SER D CA 1
ATOM 4231 C C . SER D 4 48 ? 147.306 121.062 127.960 1.00 44.13 33 SER D C 1
ATOM 4232 O O . SER D 4 48 ? 146.656 121.857 127.273 1.00 44.13 33 SER D O 1
ATOM 4234 N N . LEU D 4 49 ? 148.455 120.536 127.546 1.00 45.97 34 LEU D N 1
ATOM 4235 C CA . LEU D 4 49 ? 149.064 120.859 126.259 1.00 45.97 34 LEU D CA 1
ATOM 4236 C C . LEU D 4 49 ? 149.537 119.591 125.560 1.00 45.97 34 LEU D C 1
ATOM 4237 O O . LEU D 4 49 ? 150.657 119.507 125.053 1.00 45.97 34 LEU D O 1
ATOM 4239 N N . LEU D 4 50 ? 148.677 118.579 125.532 1.00 51.01 35 LEU D N 1
ATOM 4240 C CA . LEU D 4 50 ? 149.000 117.317 124.875 1.00 51.01 35 LEU D CA 1
ATOM 4241 C C . LEU D 4 50 ? 148.454 117.290 123.453 1.00 51.01 35 LEU D C 1
ATOM 4242 O O . LEU D 4 50 ? 147.480 116.595 123.166 1.00 51.01 35 LEU D O 1
ATOM 4244 N N . ALA D 4 60 ? 127.478 133.218 111.333 1.00 19.16 45 ALA D N 1
ATOM 4245 C CA . ALA D 4 60 ? 128.085 131.899 111.196 1.00 19.16 45 ALA D CA 1
ATOM 4246 C C . ALA D 4 60 ? 127.933 131.295 109.789 1.00 19.16 45 ALA D C 1
ATOM 4247 O O . ALA D 4 60 ? 128.922 130.834 109.224 1.00 19.16 45 ALA D O 1
ATOM 4249 N N . PRO D 4 61 ? 126.728 131.282 109.212 1.00 18.79 46 PRO D N 1
ATOM 4250 C CA . PRO D 4 61 ? 126.583 130.737 107.858 1.00 18.79 46 PRO D CA 1
ATOM 4251 C C . PRO D 4 61 ? 127.177 131.679 106.823 1.00 18.79 46 PRO D C 1
ATOM 4252 O O . PRO D 4 61 ? 127.603 132.796 107.119 1.00 18.79 46 PRO D O 1
ATOM 4256 N N . ARG D 4 62 ? 127.197 131.206 105.579 1.00 18.71 47 ARG D N 1
ATOM 4257 C CA . ARG D 4 62 ? 127.737 131.971 104.467 1.00 18.71 47 ARG D CA 1
ATOM 4258 C C . ARG D 4 62 ? 126.711 132.044 103.347 1.00 18.71 47 ARG D C 1
ATOM 4259 O O . ARG D 4 62 ? 125.937 131.108 103.130 1.00 18.71 47 ARG D O 1
ATOM 4267 N N . ILE D 4 63 ? 126.715 133.171 102.637 1.00 17.20 48 ILE D N 1
ATOM 4268 C CA . ILE D 4 63 ? 125.778 133.363 101.541 1.00 17.20 48 ILE D CA 1
ATOM 4269 C C . ILE D 4 63 ? 126.172 132.469 100.371 1.00 17.20 48 ILE D C 1
ATOM 4270 O O . ILE D 4 63 ? 127.336 132.080 100.217 1.00 17.20 48 ILE D O 1
ATOM 4275 N N . LYS D 4 64 ? 125.189 132.123 99.547 1.00 22.86 49 LYS D N 1
ATOM 4276 C CA . LYS D 4 64 ? 125.387 131.180 98.454 1.00 22.86 49 LYS D CA 1
ATOM 4277 C C . LYS D 4 64 ? 125.893 131.920 97.223 1.00 22.86 49 LYS D C 1
ATOM 4278 O O . LYS D 4 64 ? 125.193 132.779 96.678 1.00 22.86 49 LYS D O 1
ATOM 4284 N N . SER D 4 65 ? 127.101 131.580 96.782 1.00 25.87 50 SER D N 1
ATOM 4285 C CA . SER D 4 65 ? 127.682 132.180 95.588 1.00 25.87 50 SER D CA 1
ATOM 4286 C C . SER D 4 65 ? 128.545 131.143 94.888 1.00 25.87 50 SER D C 1
ATOM 4287 O O . SER D 4 65 ? 129.375 130.493 95.529 1.00 25.87 50 SER D O 1
ATOM 4290 N N . ASP D 4 66 ? 128.345 130.994 93.582 1.00 28.39 51 ASP D N 1
ATOM 4291 C CA . ASP D 4 66 ? 129.086 130.039 92.765 1.00 28.39 51 ASP D CA 1
ATOM 4292 C C . ASP D 4 66 ? 130.026 130.750 91.796 1.00 28.39 51 ASP D C 1
ATOM 4293 O O . ASP D 4 66 ? 130.174 130.350 90.641 1.00 28.39 51 ASP D O 1
ATOM 4295 N N . PHE D 4 67 ? 130.669 131.819 92.261 1.00 25.82 52 PHE D N 1
ATOM 4296 C CA . PHE D 4 67 ? 131.519 132.652 91.422 1.00 25.82 52 PHE D CA 1
ATOM 4297 C C . PHE D 4 67 ? 132.833 132.933 92.133 1.00 25.82 52 PHE D C 1
ATOM 4298 O O . PHE D 4 67 ? 132.838 133.339 93.299 1.00 25.82 52 PHE D O 1
ATOM 4306 N N . LYS D 4 68 ? 133.941 132.720 91.426 1.00 28.26 53 LYS D N 1
ATOM 4307 C CA . LYS D 4 68 ? 135.270 133.045 91.910 1.00 28.26 53 LYS D CA 1
ATOM 4308 C C . LYS D 4 68 ? 135.936 134.015 90.942 1.00 28.26 53 LYS D C 1
ATOM 4309 O O . LYS D 4 68 ? 135.935 133.771 89.727 1.00 28.26 53 LYS D O 1
ATOM 4315 N N . PRO D 4 69 ? 136.502 135.111 91.427 1.00 27.60 54 PRO D N 1
ATOM 4316 C CA . PRO D 4 69 ? 137.020 136.147 90.533 1.00 27.60 54 PRO D CA 1
ATOM 4317 C C . PRO D 4 69 ? 138.417 135.812 90.038 1.00 27.60 54 PRO D C 1
ATOM 4318 O O . PRO D 4 69 ? 138.955 134.735 90.303 1.00 27.60 54 PRO D O 1
ATOM 4322 N N . GLN D 4 70 ? 139.005 136.752 89.306 1.00 32.39 55 GLN D N 1
ATOM 4323 C CA . GLN D 4 70 ? 140.398 136.634 88.906 1.00 32.39 55 GLN D CA 1
ATOM 4324 C C . GLN D 4 70 ? 141.300 136.704 90.132 1.00 32.39 55 GLN D C 1
ATOM 4325 O O . GLN D 4 70 ? 140.967 137.329 91.141 1.00 32.39 55 GLN D O 1
ATOM 4331 N N . HIS D 4 71 ? 142.456 136.049 90.035 1.00 33.28 56 HIS D N 1
ATOM 4332 C CA . HIS D 4 71 ? 143.413 135.976 91.136 1.00 33.28 56 HIS D CA 1
ATOM 4333 C C . HIS D 4 71 ? 142.756 135.380 92.383 1.00 33.28 56 HIS D C 1
ATOM 4334 O O . HIS D 4 71 ? 142.639 136.021 93.428 1.00 33.28 56 HIS D O 1
ATOM 4341 N N . ASP D 4 72 ? 142.315 134.128 92.248 1.00 33.50 57 ASP D N 1
ATOM 4342 C CA . ASP D 4 72 ? 141.698 133.435 93.374 1.00 33.50 57 ASP D CA 1
ATOM 4343 C C . ASP D 4 72 ? 142.736 132.819 94.301 1.00 33.50 57 ASP D C 1
ATOM 4344 O O . ASP D 4 72 ? 142.527 132.777 95.520 1.00 33.50 57 ASP D O 1
ATOM 4346 N N . ASP D 4 73 ? 143.851 132.342 93.746 1.00 32.06 58 ASP D N 1
ATOM 4347 C CA . ASP D 4 73 ? 144.884 131.731 94.573 1.00 32.06 58 ASP D CA 1
ATOM 4348 C C . ASP D 4 73 ? 145.460 132.732 95.564 1.00 32.06 58 ASP D C 1
ATOM 4349 O O . ASP D 4 73 ? 145.651 132.409 96.741 1.00 32.06 58 ASP D O 1
ATOM 4351 N N . ILE D 4 74 ? 145.728 133.958 95.111 1.00 29.16 59 ILE D N 1
ATOM 4352 C CA . ILE D 4 74 ? 146.335 134.960 95.984 1.00 29.16 59 ILE D CA 1
ATOM 4353 C C . ILE D 4 74 ? 145.399 135.301 97.137 1.00 29.16 59 ILE D C 1
ATOM 4354 O O . ILE D 4 74 ? 145.804 135.321 98.307 1.00 29.16 59 ILE D O 1
ATOM 4359 N N . ILE D 4 75 ? 144.129 135.569 96.827 1.00 29.29 60 ILE D N 1
ATOM 4360 C CA . ILE D 4 75 ? 143.192 135.980 97.867 1.00 29.29 60 ILE D CA 1
ATOM 4361 C C . ILE D 4 75 ? 142.925 134.833 98.835 1.00 29.29 60 ILE D C 1
ATOM 4362 O O . ILE D 4 75 ? 142.835 135.042 100.050 1.00 29.29 60 ILE D O 1
ATOM 4367 N N . GLN D 4 76 ? 142.827 133.601 98.328 1.00 34.16 61 GLN D N 1
ATOM 4368 C CA . GLN D 4 76 ? 142.588 132.472 99.222 1.00 34.16 61 GLN D CA 1
ATOM 4369 C C . GLN D 4 76 ? 143.796 132.203 100.112 1.00 34.16 61 GLN D C 1
ATOM 4370 O O . GLN D 4 76 ? 143.643 131.893 101.301 1.00 34.16 61 GLN D O 1
ATOM 4376 N N . ASN D 4 77 ? 145.006 132.309 99.556 1.00 38.17 62 ASN D N 1
ATOM 4377 C CA . ASN D 4 77 ? 146.204 132.141 100.367 1.00 38.17 62 ASN D CA 1
ATOM 4378 C C . ASN D 4 77 ? 146.289 133.218 101.437 1.00 38.17 62 ASN D C 1
ATOM 4379 O O . ASN D 4 77 ? 146.669 132.938 102.579 1.00 38.17 62 ASN D O 1
ATOM 4384 N N . GLN D 4 78 ? 145.921 134.454 101.093 1.00 36.70 63 GLN D N 1
ATOM 4385 C CA . GLN D 4 78 ? 145.909 135.519 102.090 1.00 36.70 63 GLN D CA 1
ATOM 4386 C C . GLN D 4 78 ? 144.884 135.236 103.180 1.00 36.70 63 GLN D C 1
ATOM 4387 O O . GLN D 4 78 ? 145.140 135.477 104.366 1.00 36.70 63 GLN D O 1
ATOM 4393 N N . LYS D 4 79 ? 143.717 134.715 102.794 1.00 38.67 64 LYS D N 1
ATOM 4394 C CA . LYS D 4 79 ? 142.686 134.388 103.773 1.00 38.67 64 LYS D CA 1
ATOM 4395 C C . LYS D 4 79 ? 143.164 133.313 104.738 1.00 38.67 64 LYS D C 1
ATOM 4396 O O . LYS D 4 79 ? 142.959 133.421 105.953 1.00 38.67 64 LYS D O 1
ATOM 4402 N N . ARG D 4 80 ? 143.804 132.264 104.216 1.00 45.84 65 ARG D N 1
ATOM 4403 C CA . ARG D 4 80 ? 144.307 131.207 105.090 1.00 45.84 65 ARG D CA 1
ATOM 4404 C C . ARG D 4 80 ? 145.478 131.685 105.940 1.00 45.84 65 ARG D C 1
ATOM 4405 O O . ARG D 4 80 ? 145.654 131.215 107.070 1.00 45.84 65 ARG D O 1
ATOM 4413 N N . LYS D 4 81 ? 146.282 132.613 105.422 1.00 49.13 66 LYS D N 1
ATOM 4414 C CA . LYS D 4 81 ? 147.436 133.120 106.151 1.00 49.13 66 LYS D CA 1
ATOM 4415 C C . LYS D 4 81 ? 147.052 134.105 107.249 1.00 49.13 66 LYS D C 1
ATOM 4416 O O . LYS D 4 81 ? 147.787 134.229 108.234 1.00 49.13 66 LYS D O 1
ATOM 4422 N N . ARG D 4 82 ? 145.916 134.795 107.106 1.00 51.54 67 ARG D N 1
ATOM 4423 C CA . ARG D 4 82 ? 145.550 135.837 108.063 1.00 51.54 67 ARG D CA 1
ATOM 4424 C C . ARG D 4 82 ? 145.520 135.312 109.493 1.00 51.54 67 ARG D C 1
ATOM 4425 O O . ARG D 4 82 ? 145.966 135.996 110.422 1.00 51.54 67 ARG D O 1
ATOM 4433 N N . LEU D 4 83 ? 144.997 134.108 109.695 1.00 61.06 68 LEU D N 1
ATOM 4434 C CA . LEU D 4 83 ? 144.921 133.502 111.016 1.00 61.06 68 LEU D CA 1
ATOM 4435 C C . LEU D 4 83 ? 145.946 132.383 111.127 1.00 61.06 68 LEU D C 1
ATOM 4436 O O . LEU D 4 83 ? 146.129 131.599 110.190 1.00 61.06 68 LEU D O 1
ATOM 4441 N N . ARG D 4 84 ? 146.620 132.323 112.273 1.00 68.02 69 ARG D N 1
ATOM 4442 C CA . ARG D 4 84 ? 147.657 131.331 112.517 1.00 68.02 69 ARG D CA 1
ATOM 4443 C C . ARG D 4 84 ? 147.994 131.331 113.999 1.00 68.02 69 ARG D C 1
ATOM 4444 O O . ARG D 4 84 ? 148.135 132.396 114.605 1.00 68.02 69 ARG D O 1
ATOM 4446 N N . LYS D 4 85 ? 148.125 130.135 114.570 1.00 71.22 70 LYS D N 1
ATOM 4447 C CA . LYS D 4 85 ? 148.468 129.992 115.978 1.00 71.22 70 LYS D CA 1
ATOM 4448 C C . LYS D 4 85 ? 148.955 128.571 116.214 1.00 71.22 70 LYS D C 1
ATOM 4449 O O . LYS D 4 85 ? 148.272 127.613 115.842 1.00 71.22 70 LYS D O 1
ATOM 4451 N N . GLU D 4 86 ? 150.131 128.440 116.828 1.00 72.48 71 GLU D N 1
ATOM 4452 C CA . GLU D 4 86 ? 150.713 127.135 117.121 1.00 72.48 71 GLU D CA 1
ATOM 4453 C C . GLU D 4 86 ? 150.472 126.720 118.568 1.00 72.48 71 GLU D C 1
ATOM 4454 O O . GLU D 4 86 ? 149.877 125.669 118.824 1.00 72.48 71 GLU D O 1
ATOM 4456 N N . ARG D 4 87 ? 150.922 127.539 119.521 1.00 66.69 72 ARG D N 1
ATOM 4457 C CA . ARG D 4 87 ? 150.748 127.271 120.951 1.00 66.69 72 ARG D CA 1
ATOM 4458 C C . ARG D 4 87 ? 151.304 125.900 121.330 1.00 66.69 72 ARG D C 1
ATOM 4459 O O . ARG D 4 87 ? 150.726 125.171 122.140 1.00 66.69 72 ARG D O 1
ATOM 4461 N N . ARG D 4 88 ? 152.441 125.544 120.735 1.00 63.69 73 ARG D N 1
ATOM 4462 C CA . ARG D 4 88 ? 153.060 124.250 120.994 1.00 63.69 73 ARG D CA 1
ATOM 4463 C C . ARG D 4 88 ? 154.510 124.414 121.431 1.00 63.69 73 ARG D C 1
ATOM 4464 O O . ARG D 4 88 ? 155.003 123.646 122.263 1.00 63.69 73 ARG D O 1
ATOM 4466 N N . VAL D 4 89 ? 155.199 125.414 120.878 1.00 63.91 74 VAL D N 1
ATOM 4467 C CA . VAL D 4 89 ? 156.608 125.613 121.206 1.00 63.91 74 VAL D CA 1
ATOM 4468 C C . VAL D 4 89 ? 156.767 126.112 122.638 1.00 63.91 74 VAL D C 1
ATOM 4469 O O . VAL D 4 89 ? 157.788 125.851 123.286 1.00 63.91 74 VAL D O 1
ATOM 4473 N N . LYS D 4 90 ? 155.760 126.811 123.165 1.00 64.76 75 LYS D N 1
ATOM 4474 C CA . LYS D 4 90 ? 155.874 127.378 124.503 1.00 64.76 75 LYS D CA 1
ATOM 4475 C C . LYS D 4 90 ? 155.861 126.299 125.580 1.00 64.76 75 LYS D C 1
ATOM 4476 O O . LYS D 4 90 ? 156.448 126.490 126.650 1.00 64.76 75 LYS D O 1
ATOM 4482 N N . ARG D 4 91 ? 155.213 125.163 125.318 1.00 59.84 76 ARG D N 1
ATOM 4483 C CA . ARG D 4 91 ? 155.040 124.131 126.329 1.00 59.84 76 ARG D CA 1
ATOM 4484 C C . ARG D 4 91 ? 155.798 122.842 126.046 1.00 59.84 76 ARG D C 1
ATOM 4485 O O . ARG D 4 91 ? 156.001 122.054 126.975 1.00 59.84 76 ARG D O 1
ATOM 4487 N N . ALA D 4 92 ? 156.221 122.606 124.803 1.00 58.19 77 ALA D N 1
ATOM 4488 C CA . ALA D 4 92 ? 156.869 121.341 124.468 1.00 58.19 77 ALA D CA 1
ATOM 4489 C C . ALA D 4 92 ? 158.193 121.184 125.207 1.00 58.19 77 ALA D C 1
ATOM 4490 O O . ALA D 4 92 ? 158.445 120.152 125.843 1.00 58.19 77 ALA D O 1
ATOM 4492 N N . ILE D 4 93 ? 159.057 122.197 125.126 1.00 56.89 78 ILE D N 1
ATOM 4493 C CA . ILE D 4 93 ? 160.352 122.114 125.793 1.00 56.89 78 ILE D CA 1
ATOM 4494 C C . ILE D 4 93 ? 160.173 122.057 127.305 1.00 56.89 78 ILE D C 1
ATOM 4495 O O . ILE D 4 93 ? 160.916 121.359 128.005 1.00 56.89 78 ILE D O 1
ATOM 4500 N N . ALA D 4 94 ? 159.168 122.762 127.829 1.00 50.87 79 ALA D N 1
ATOM 4501 C CA . ALA D 4 94 ? 158.909 122.717 129.264 1.00 50.87 79 ALA D CA 1
ATOM 4502 C C . ALA D 4 94 ? 158.532 121.309 129.702 1.00 50.87 79 ALA D C 1
ATOM 4503 O O . ALA D 4 94 ? 159.076 120.783 130.679 1.00 50.87 79 ALA D O 1
ATOM 4505 N N . VAL D 4 95 ? 157.613 120.672 128.974 1.00 50.16 80 VAL D N 1
ATOM 4506 C CA . VAL D 4 95 ? 157.185 119.327 129.342 1.00 50.16 80 VAL D CA 1
ATOM 4507 C C . VAL D 4 95 ? 158.337 118.339 129.201 1.00 50.16 80 VAL D C 1
ATOM 4508 O O . VAL D 4 95 ? 158.512 117.448 130.043 1.00 50.16 80 VAL D O 1
ATOM 4512 N N . VAL D 4 96 ? 159.157 118.487 128.157 1.00 51.85 81 VAL D N 1
ATOM 4513 C CA . VAL D 4 96 ? 160.221 117.510 127.952 1.00 51.85 81 VAL D CA 1
ATOM 4514 C C . VAL D 4 96 ? 161.310 117.665 129.012 1.00 51.85 81 VAL D C 1
ATOM 4515 O O . VAL D 4 96 ? 161.842 116.669 129.516 1.00 51.85 81 VAL D O 1
ATOM 4519 N N . VAL D 4 97 ? 161.630 118.902 129.407 1.00 50.54 82 VAL D N 1
ATOM 4520 C CA . VAL D 4 97 ? 162.637 119.069 130.451 1.00 50.54 82 VAL D CA 1
ATOM 4521 C C . VAL D 4 97 ? 162.083 118.623 131.797 1.00 50.54 82 VAL D C 1
ATOM 4522 O O . VAL D 4 97 ? 162.812 118.048 132.618 1.00 50.54 82 VAL D O 1
ATOM 4526 N N . GLY D 4 98 ? 160.786 118.840 132.037 1.00 50.94 83 GLY D N 1
ATOM 4527 C CA . GLY D 4 98 ? 160.182 118.335 133.257 1.00 50.94 83 GLY D CA 1
ATOM 4528 C C . GLY D 4 98 ? 160.258 116.825 133.348 1.00 50.94 83 GLY D C 1
ATOM 4529 O O . GLY D 4 98 ? 160.648 116.271 134.379 1.00 50.94 83 GLY D O 1
ATOM 4530 N N . TRP D 4 99 ? 159.910 116.138 132.259 1.00 49.67 84 TRP D N 1
ATOM 4531 C CA . TRP D 4 99 ? 159.960 114.681 132.283 1.00 49.67 84 TRP D CA 1
ATOM 4532 C C . TRP D 4 99 ? 161.392 114.163 132.357 1.00 49.67 84 TRP D C 1
ATOM 4533 O O . TRP D 4 99 ? 161.639 113.128 132.987 1.00 49.67 84 TRP D O 1
ATOM 4544 N N . ALA D 4 100 ? 162.350 114.872 131.755 1.00 44.42 85 ALA D N 1
ATOM 4545 C CA . ALA D 4 100 ? 163.746 114.461 131.870 1.00 44.42 85 ALA D CA 1
ATOM 4546 C C . ALA D 4 100 ? 164.229 114.557 133.313 1.00 44.42 85 ALA D C 1
ATOM 4547 O O . ALA D 4 100 ? 164.856 113.626 133.838 1.00 44.42 85 ALA D O 1
ATOM 4549 N N . ILE D 4 101 ? 163.938 115.677 133.978 1.00 38.08 86 ILE D N 1
ATOM 4550 C CA . ILE D 4 101 ? 164.381 115.817 135.360 1.00 38.08 86 ILE D CA 1
ATOM 4551 C C . ILE D 4 101 ? 163.634 114.840 136.264 1.00 38.08 86 ILE D C 1
ATOM 4552 O O . ILE D 4 101 ? 164.200 114.330 137.240 1.00 38.08 86 ILE D O 1
ATOM 4557 N N . ILE D 4 102 ? 162.379 114.519 135.935 1.00 33.08 87 ILE D N 1
ATOM 4558 C CA . ILE D 4 102 ? 161.643 113.524 136.709 1.00 33.08 87 ILE D CA 1
ATOM 4559 C C . ILE D 4 102 ? 162.294 112.156 136.572 1.00 33.08 87 ILE D C 1
ATOM 4560 O O . ILE D 4 102 ? 162.452 111.426 137.557 1.00 33.08 87 ILE D O 1
ATOM 4565 N N . GLY D 4 103 ? 162.679 111.786 135.351 1.00 35.21 88 GLY D N 1
ATOM 4566 C CA . GLY D 4 103 ? 163.376 110.525 135.162 1.00 35.21 88 GLY D CA 1
ATOM 4567 C C . GLY D 4 103 ? 164.690 110.473 135.918 1.00 35.21 88 GLY D C 1
ATOM 4568 O O . GLY D 4 103 ? 165.035 109.448 136.516 1.00 35.21 88 GLY D O 1
ATOM 4569 N N . TYR D 4 104 ? 165.437 111.580 135.913 1.00 35.51 89 TYR D N 1
ATOM 4570 C CA . TYR D 4 104 ? 166.688 111.607 136.665 1.00 35.51 89 TYR D CA 1
ATOM 4571 C C . TYR D 4 104 ? 166.439 111.420 138.157 1.00 35.51 89 TYR D C 1
ATOM 4572 O O . TYR D 4 104 ? 167.184 110.699 138.833 1.00 35.51 89 TYR D O 1
ATOM 4581 N N . MET D 4 105 ? 165.395 112.057 138.691 1.00 33.54 90 MET D N 1
ATOM 4582 C CA . MET D 4 105 ? 165.111 111.906 140.114 1.00 33.54 90 MET D CA 1
ATOM 4583 C C . MET D 4 105 ? 164.659 110.487 140.444 1.00 33.54 90 MET D C 1
ATOM 4584 O O . MET D 4 105 ? 165.007 109.953 141.503 1.00 33.54 90 MET D O 1
ATOM 4589 N N . VAL D 4 106 ? 163.886 109.858 139.555 1.00 32.51 91 VAL D N 1
ATOM 4590 C CA . VAL D 4 106 ? 163.495 108.469 139.790 1.00 32.51 91 VAL D CA 1
ATOM 4591 C C . VAL D 4 106 ? 164.722 107.569 139.789 1.00 32.51 91 VAL D C 1
ATOM 4592 O O . VAL D 4 106 ? 164.820 106.627 140.584 1.00 32.51 91 VAL D O 1
ATOM 4596 N N . TYR D 4 107 ? 165.679 107.842 138.902 1.00 37.38 92 TYR D N 1
ATOM 4597 C CA . TYR D 4 107 ? 166.916 107.068 138.908 1.00 37.38 92 TYR D CA 1
ATOM 4598 C C . TYR D 4 107 ? 167.668 107.255 140.219 1.00 37.38 92 TYR D C 1
ATOM 4599 O O . TYR D 4 107 ? 168.149 106.286 140.820 1.00 37.38 92 TYR D O 1
ATOM 4608 N N . LEU D 4 108 ? 167.780 108.504 140.680 1.00 36.85 93 LEU D N 1
ATOM 4609 C CA . LEU D 4 108 ? 168.489 108.765 141.930 1.00 36.85 93 LEU D CA 1
ATOM 4610 C C . LEU D 4 108 ? 167.800 108.101 143.115 1.00 36.85 93 LEU D C 1
ATOM 4611 O O . LEU D 4 108 ? 168.469 107.665 144.057 1.00 36.85 93 LEU D O 1
ATOM 4616 N N . ILE D 4 109 ? 166.470 108.009 143.086 1.00 30.87 94 ILE D N 1
ATOM 4617 C CA . ILE D 4 109 ? 165.760 107.330 144.165 1.00 30.87 94 ILE D CA 1
ATOM 4618 C C . ILE D 4 109 ? 165.983 105.826 144.090 1.00 30.87 94 ILE D C 1
ATOM 4619 O O . ILE D 4 109 ? 166.226 105.170 145.110 1.00 30.87 94 ILE D O 1
ATOM 4624 N N . ILE D 4 110 ? 165.921 105.253 142.885 1.00 36.69 95 ILE D N 1
ATOM 4625 C CA . ILE D 4 110 ? 166.097 103.814 142.734 1.00 36.69 95 ILE D CA 1
ATOM 4626 C C . ILE D 4 110 ? 167.539 103.381 142.945 1.00 36.69 95 ILE D C 1
ATOM 4627 O O . ILE D 4 110 ? 167.801 102.180 143.081 1.00 36.69 95 ILE D O 1
ATOM 4632 N N . VAL D 4 111 ? 168.482 104.325 142.972 1.00 41.37 96 VAL D N 1
ATOM 4633 C CA . VAL D 4 111 ? 169.850 103.992 143.367 1.00 41.37 96 VAL D CA 1
ATOM 4634 C C . VAL D 4 111 ? 169.867 103.452 144.792 1.00 41.37 96 VAL D C 1
ATOM 4635 O O . VAL D 4 111 ? 170.508 102.435 145.084 1.00 41.37 96 VAL D O 1
ATOM 4639 N N . THR D 4 112 ? 169.153 104.117 145.694 1.00 40.09 97 THR D N 1
ATOM 4640 C CA . THR D 4 112 ? 169.062 103.671 147.079 1.00 40.09 97 THR D CA 1
ATOM 4641 C C . THR D 4 112 ? 167.628 103.309 147.445 1.00 40.09 97 THR D C 1
ATOM 4642 O O . THR D 4 112 ? 167.271 103.266 148.621 1.00 40.09 97 THR D O 1
ATOM 4646 N N . SER D 4 200 ? 166.269 113.675 171.551 1.00 32.18 185 SER D N 1
ATOM 4647 C CA . SER D 4 200 ? 165.929 113.019 170.295 1.00 32.18 185 SER D CA 1
ATOM 4648 C C . SER D 4 200 ? 164.911 113.839 169.509 1.00 32.18 185 SER D C 1
ATOM 4649 O O . SER D 4 200 ? 163.765 113.425 169.338 1.00 32.18 185 SER D O 1
ATOM 4651 N N . TYR D 4 201 ? 165.339 115.008 169.034 1.00 28.00 186 TYR D N 1
ATOM 4652 C CA . TYR D 4 201 ? 164.469 115.879 168.247 1.00 28.00 186 TYR D CA 1
ATOM 4653 C C . TYR D 4 201 ? 165.358 116.794 167.418 1.00 28.00 186 TYR D C 1
ATOM 4654 O O . TYR D 4 201 ? 166.033 117.666 167.973 1.00 28.00 186 TYR D O 1
ATOM 4663 N N . SER D 4 202 ? 165.357 116.599 166.103 1.00 23.65 187 SER D N 1
ATOM 4664 C CA . SER D 4 202 ? 166.195 117.373 165.200 1.00 23.65 187 SER D CA 1
ATOM 4665 C C . SER D 4 202 ? 165.453 117.609 163.897 1.00 23.65 187 SER D C 1
ATOM 4666 O O . SER D 4 202 ? 164.750 116.722 163.408 1.00 23.65 187 SER D O 1
ATOM 4669 N N . ILE D 4 203 ? 165.616 118.805 163.338 1.00 19.31 188 ILE D N 1
ATOM 4670 C CA . ILE D 4 203 ? 164.954 119.198 162.101 1.00 19.31 188 ILE D CA 1
ATOM 4671 C C . ILE D 4 203 ? 165.978 119.225 160.976 1.00 19.31 188 ILE D C 1
ATOM 4672 O O . ILE D 4 203 ? 167.142 119.578 161.189 1.00 19.31 188 ILE D O 1
ATOM 4677 N N . GLY D 4 204 ? 165.538 118.842 159.775 1.00 18.39 189 GLY D N 1
ATOM 4678 C CA . GLY D 4 204 ? 166.398 118.862 158.612 1.00 18.39 189 GLY D CA 1
ATOM 4679 C C . GLY D 4 204 ? 165.677 119.459 157.421 1.00 18.39 189 GLY D C 1
ATOM 4680 O O . GLY D 4 204 ? 164.478 119.745 157.474 1.00 18.39 189 GLY D O 1
ATOM 4681 N N . ILE D 4 205 ? 166.430 119.645 156.341 1.00 17.76 190 ILE D N 1
ATOM 4682 C CA . ILE D 4 205 ? 165.902 120.192 155.098 1.00 17.76 190 ILE D CA 1
ATOM 4683 C C . ILE D 4 205 ? 166.272 119.254 153.959 1.00 17.76 190 ILE D C 1
ATOM 4684 O O . ILE D 4 205 ? 167.382 118.714 153.922 1.00 17.76 190 ILE D O 1
ATOM 4689 N N . ALA D 4 206 ? 165.334 119.052 153.035 1.00 16.11 191 ALA D N 1
ATOM 4690 C CA . ALA D 4 206 ? 165.549 118.167 151.891 1.00 16.11 191 ALA D CA 1
ATOM 4691 C C . ALA D 4 206 ? 166.069 118.979 150.705 1.00 16.11 191 ALA D C 1
ATOM 4692 O O . ALA D 4 206 ? 165.412 119.152 149.679 1.00 16.11 191 ALA D O 1
ATOM 4694 N N . LEU D 4 207 ? 167.284 119.494 150.878 1.00 19.71 192 LEU D N 1
ATOM 4695 C CA . LEU D 4 207 ? 168.019 120.191 149.836 1.00 19.71 192 LEU D CA 1
ATOM 4696 C C . LEU D 4 207 ? 169.467 119.718 149.850 1.00 19.71 192 LEU D C 1
ATOM 4697 O O . LEU D 4 207 ? 170.038 119.498 150.926 1.00 19.71 192 LEU D O 1
ATOM 4702 N N . PRO D 4 208 ? 170.079 119.540 148.682 1.00 20.03 193 PRO D N 1
ATOM 4703 C CA . PRO D 4 208 ? 171.439 118.995 148.636 1.00 20.03 193 PRO D CA 1
ATOM 4704 C C . PRO D 4 208 ? 172.422 119.859 149.410 1.00 20.03 193 PRO D C 1
ATOM 4705 O O . PRO D 4 208 ? 172.211 121.052 149.627 1.00 20.03 193 PRO D O 1
ATOM 4709 N N . LYS D 4 209 ? 173.522 119.228 149.824 1.00 20.39 194 LYS D N 1
ATOM 4710 C CA . LYS D 4 209 ? 174.493 119.895 150.684 1.00 20.39 194 LYS D CA 1
ATOM 4711 C C . LYS D 4 209 ? 175.364 120.885 149.921 1.00 20.39 194 LYS D C 1
ATOM 4712 O O . LYS D 4 209 ? 175.754 121.915 150.482 1.00 20.39 194 LYS D O 1
ATOM 4718 N N . LEU D 4 210 ? 175.670 120.604 148.653 1.00 21.48 195 LEU D N 1
ATOM 4719 C CA . LEU D 4 210 ? 176.566 121.468 147.892 1.00 21.48 195 LEU D CA 1
ATOM 4720 C C . LEU D 4 210 ? 176.009 122.869 147.688 1.00 21.48 195 LEU D C 1
ATOM 4721 O O . LEU D 4 210 ? 176.761 123.759 147.278 1.00 21.48 195 LEU D O 1
ATOM 4726 N N . ILE D 4 211 ? 174.722 123.090 147.963 1.00 19.13 196 ILE D N 1
ATOM 4727 C CA . ILE D 4 211 ? 174.148 124.419 147.806 1.00 19.13 196 ILE D CA 1
ATOM 4728 C C . ILE D 4 211 ? 174.604 125.362 148.911 1.00 19.13 196 ILE D C 1
ATOM 4729 O O . ILE D 4 211 ? 174.460 126.581 148.779 1.00 19.13 196 ILE D O 1
ATOM 4734 N N . ILE D 4 212 ? 175.168 124.836 149.997 1.00 22.03 197 ILE D N 1
ATOM 4735 C CA . ILE D 4 212 ? 175.624 125.650 151.115 1.00 22.03 197 ILE D CA 1
ATOM 4736 C C . ILE D 4 212 ? 177.127 125.551 151.336 1.00 22.03 197 ILE D C 1
ATOM 4737 O O . ILE D 4 212 ? 177.666 126.274 152.180 1.00 22.03 197 ILE D O 1
ATOM 4742 N N . GLU D 4 213 ? 177.824 124.696 150.591 1.00 34.72 198 GLU D N 1
ATOM 4743 C CA . GLU D 4 213 ? 179.259 124.537 150.778 1.00 34.72 198 GLU D CA 1
ATOM 4744 C C . GLU D 4 213 ? 179.992 125.842 150.474 1.00 34.72 198 GLU D C 1
ATOM 4745 O O . GLU D 4 213 ? 179.478 126.735 149.794 1.00 34.72 198 GLU D O 1
ATOM 4747 N N . GLU D 4 214 ? 181.218 125.943 150.993 1.00 47.67 199 GLU D N 1
ATOM 4748 C CA . GLU D 4 214 ? 181.998 127.166 150.843 1.00 47.67 199 GLU D CA 1
ATOM 4749 C C . GLU D 4 214 ? 182.406 127.430 149.400 1.00 47.67 199 GLU D C 1
ATOM 4750 O O . GLU D 4 214 ? 182.761 128.566 149.068 1.00 47.67 199 GLU D O 1
ATOM 4752 N N . GLY D 4 215 ? 182.364 126.417 148.540 1.00 53.34 200 GLY D N 1
ATOM 4753 C CA . GLY D 4 215 ? 182.757 126.583 147.156 1.00 53.34 200 GLY D CA 1
ATOM 4754 C C . GLY D 4 215 ? 181.723 127.293 146.307 1.00 53.34 200 GLY D C 1
ATOM 4755 O O . GLY D 4 215 ? 182.047 128.251 145.601 1.00 53.34 200 GLY D O 1
ATOM 4756 N N . SER D 4 216 ? 180.474 126.834 146.365 1.00 42.53 201 SER D N 1
ATOM 4757 C CA . SER D 4 216 ? 179.407 127.384 145.540 1.00 42.53 201 SER D CA 1
ATOM 4758 C C . SER D 4 216 ? 178.607 128.476 146.239 1.00 42.53 201 SER D C 1
ATOM 4759 O O . SER D 4 216 ? 177.640 128.981 145.659 1.00 42.53 201 SER D O 1
ATOM 4762 N N . GLY D 4 217 ? 178.984 128.854 147.457 1.00 38.91 202 GLY D N 1
ATOM 4763 C CA . GLY D 4 217 ? 178.253 129.862 148.198 1.00 38.91 202 GLY D CA 1
ATOM 4764 C C . GLY D 4 217 ? 178.204 131.209 147.506 1.00 38.91 202 GLY D C 1
ATOM 4765 O O . GLY D 4 217 ? 177.120 131.719 147.197 1.00 38.91 202 GLY D O 1
ATOM 4766 N N . LYS D 4 218 ? 179.378 131.801 147.272 1.00 34.53 203 LYS D N 1
ATOM 4767 C CA . LYS D 4 218 ? 179.428 133.087 146.587 1.00 34.53 203 LYS D CA 1
ATOM 4768 C C . LYS D 4 218 ? 178.837 132.994 145.188 1.00 34.53 203 LYS D C 1
ATOM 4769 O O . LYS D 4 218 ? 178.222 133.953 144.711 1.00 34.53 203 LYS D O 1
ATOM 4771 N N . TYR D 4 219 ? 178.992 131.846 144.528 1.00 34.51 204 TYR D N 1
ATOM 4772 C CA . TYR D 4 219 ? 178.451 131.690 143.182 1.00 34.51 204 TYR D CA 1
ATOM 4773 C C . TYR D 4 219 ? 176.930 131.782 143.189 1.00 34.51 204 TYR D C 1
ATOM 4774 O O . TYR D 4 219 ? 176.342 132.543 142.414 1.00 34.51 204 TYR D O 1
ATOM 4783 N N . VAL D 4 220 ? 176.271 131.020 144.068 1.00 26.64 205 VAL D N 1
ATOM 4784 C CA . VAL D 4 220 ? 174.810 131.061 144.101 1.00 26.64 205 VAL D CA 1
ATOM 4785 C C . VAL D 4 220 ? 174.319 132.408 144.621 1.00 26.64 205 VAL D C 1
ATOM 4786 O O . VAL D 4 220 ? 173.271 132.905 144.184 1.00 26.64 205 VAL D O 1
ATOM 4790 N N . LEU D 4 221 ? 175.067 133.034 145.533 1.00 24.07 206 LEU D N 1
ATOM 4791 C CA . LEU D 4 221 ? 174.679 134.357 146.010 1.00 24.07 206 LEU D CA 1
ATOM 4792 C C . LEU D 4 221 ? 174.693 135.369 144.872 1.00 24.07 206 LEU D C 1
ATOM 4793 O O . LEU D 4 221 ? 173.729 136.122 144.682 1.00 24.07 206 LEU D O 1
ATOM 4798 N N . MET D 4 222 ? 175.780 135.394 144.096 1.00 25.51 207 MET D N 1
ATOM 4799 C CA . MET D 4 222 ? 175.854 136.303 142.959 1.00 25.51 207 MET D CA 1
ATOM 4800 C C . MET D 4 222 ? 174.819 135.957 141.900 1.00 25.51 207 MET D C 1
ATOM 4801 O O . MET D 4 222 ? 174.301 136.853 141.228 1.00 25.51 207 MET D O 1
ATOM 4806 N N . LEU D 4 223 ? 174.493 134.672 141.746 1.00 21.04 208 LEU D N 1
ATOM 4807 C CA . LEU D 4 223 ? 173.461 134.283 140.792 1.00 21.04 208 LEU D CA 1
ATOM 4808 C C . LEU D 4 223 ? 172.116 134.886 141.172 1.00 21.04 208 LEU D C 1
ATOM 4809 O O . LEU D 4 223 ? 171.448 135.516 140.344 1.00 21.04 208 LEU D O 1
ATOM 4814 N N . TYR D 4 224 ? 171.701 134.702 142.428 1.00 17.98 209 TYR D N 1
ATOM 4815 C CA . TYR D 4 224 ? 170.440 135.287 142.877 1.00 17.98 209 TYR D CA 1
ATOM 4816 C C . TYR D 4 224 ? 170.471 136.808 142.781 1.00 17.98 209 TYR D C 1
ATOM 4817 O O . TYR D 4 224 ? 169.476 137.438 142.394 1.00 17.98 209 TYR D O 1
ATOM 4826 N N . ALA D 4 225 ? 171.599 137.417 143.150 1.00 18.92 210 ALA D N 1
ATOM 4827 C CA . ALA D 4 225 ? 171.703 138.871 143.102 1.00 18.92 210 ALA D CA 1
ATOM 4828 C C . ALA D 4 225 ? 171.514 139.382 141.682 1.00 18.92 210 ALA D C 1
ATOM 4829 O O . ALA D 4 225 ? 170.713 140.292 141.439 1.00 18.92 210 ALA D O 1
ATOM 4831 N N . SER D 4 226 ? 172.242 138.801 140.726 1.00 20.02 211 SER D N 1
ATOM 4832 C CA . SER D 4 226 ? 172.105 139.208 139.333 1.00 20.02 211 SER D CA 1
ATOM 4833 C C . SER D 4 226 ? 170.697 138.958 138.818 1.00 20.02 211 SER D C 1
ATOM 4834 O O . SER D 4 226 ? 170.154 139.781 138.073 1.00 20.02 211 SER D O 1
ATOM 4837 N N . LEU D 4 227 ? 170.081 137.839 139.211 1.00 18.59 212 LEU D N 1
ATOM 4838 C CA . LEU D 4 227 ? 168.717 137.557 138.776 1.00 18.59 212 LEU D CA 1
ATOM 4839 C C . LEU D 4 227 ? 167.768 138.658 139.227 1.00 18.59 212 LEU D C 1
ATOM 4840 O O . LEU D 4 227 ? 167.116 139.309 138.403 1.00 18.59 212 LEU D O 1
ATOM 4845 N N . LEU D 4 228 ? 167.702 138.903 140.538 1.00 16.63 213 LEU D N 1
ATOM 4846 C CA . LEU D 4 228 ? 166.773 139.910 141.043 1.00 16.63 213 LEU D CA 1
ATOM 4847 C C . LEU D 4 228 ? 167.117 141.304 140.537 1.00 16.63 213 LEU D C 1
ATOM 4848 O O . LEU D 4 228 ? 166.222 142.141 140.380 1.00 16.63 213 LEU D O 1
ATOM 4853 N N . GLY D 4 229 ? 168.394 141.577 140.266 1.00 17.08 214 GLY D N 1
ATOM 4854 C CA . GLY D 4 229 ? 168.769 142.908 139.825 1.00 17.08 214 GLY D CA 1
ATOM 4855 C C . GLY D 4 229 ? 168.460 143.166 138.367 1.00 17.08 214 GLY D C 1
ATOM 4856 O O . GLY D 4 229 ? 168.135 144.295 137.987 1.00 17.08 214 GLY D O 1
ATOM 4857 N N . ILE D 4 230 ? 168.551 142.142 137.527 1.00 18.08 215 ILE D N 1
ATOM 4858 C CA . ILE D 4 230 ? 168.442 142.321 136.088 1.00 18.08 215 ILE D CA 1
ATOM 4859 C C . ILE D 4 230 ? 167.099 141.840 135.563 1.00 18.08 215 ILE D C 1
ATOM 4860 O O . ILE D 4 230 ? 166.350 142.610 134.956 1.00 18.08 215 ILE D O 1
ATOM 4865 N N . LEU D 4 231 ? 166.778 140.562 135.782 1.00 19.25 216 LEU D N 1
ATOM 4866 C CA . LEU D 4 231 ? 165.647 139.949 135.092 1.00 19.25 216 LEU D CA 1
ATOM 4867 C C . LEU D 4 231 ? 164.334 140.645 135.430 1.00 19.25 216 LEU D C 1
ATOM 4868 O O . LEU D 4 231 ? 163.537 140.950 134.536 1.00 19.25 216 LEU D O 1
ATOM 4873 N N . LEU D 4 232 ? 164.085 140.901 136.714 1.00 19.05 217 LEU D N 1
ATOM 4874 C CA . LEU D 4 232 ? 162.814 141.515 137.098 1.00 19.05 217 LEU D CA 1
ATOM 4875 C C . LEU D 4 232 ? 162.639 142.912 136.516 1.00 19.05 217 LEU D C 1
ATOM 4876 O O . LEU D 4 232 ? 161.598 143.162 135.884 1.00 19.05 217 LEU D O 1
ATOM 4881 N N . PRO D 4 233 ? 163.579 143.854 136.670 1.00 19.92 218 PRO D N 1
ATOM 4882 C CA . PRO D 4 233 ? 163.389 145.153 136.002 1.00 19.92 218 PRO D CA 1
ATOM 4883 C C . PRO D 4 233 ? 163.315 145.032 134.493 1.00 19.92 218 PRO D C 1
ATOM 4884 O O . PRO D 4 233 ? 162.512 145.726 133.857 1.00 19.92 218 PRO D O 1
ATOM 4888 N N . TYR D 4 234 ? 164.121 144.151 133.900 1.00 21.97 219 TYR D N 1
ATOM 4889 C CA . TYR D 4 234 ? 164.111 143.993 132.450 1.00 21.97 219 TYR D CA 1
ATOM 4890 C C . TYR D 4 234 ? 162.767 143.468 131.963 1.00 21.97 219 TYR D C 1
ATOM 4891 O O . TYR D 4 234 ? 162.182 144.015 131.024 1.00 21.97 219 TYR D O 1
ATOM 4900 N N . ILE D 4 235 ? 162.258 142.407 132.593 1.00 21.13 220 ILE D N 1
ATOM 4901 C CA . ILE D 4 235 ? 160.990 141.842 132.143 1.00 21.13 220 ILE D CA 1
ATOM 4902 C C . ILE D 4 235 ? 159.840 142.801 132.428 1.00 21.13 220 ILE D C 1
ATOM 4903 O O . ILE D 4 235 ? 158.884 142.886 131.643 1.00 21.13 220 ILE D O 1
ATOM 4908 N N . VAL D 4 236 ? 159.920 143.567 133.519 1.00 20.59 221 VAL D N 1
ATOM 4909 C CA . VAL D 4 236 ? 158.861 144.524 133.824 1.00 20.59 221 VAL D CA 1
ATOM 4910 C C . VAL D 4 236 ? 158.841 145.641 132.788 1.00 20.59 221 VAL D C 1
ATOM 4911 O O . VAL D 4 236 ? 157.782 146.000 132.262 1.00 20.59 221 VAL D O 1
ATOM 4915 N N . GLY D 4 237 ? 160.010 146.200 132.469 1.00 22.48 222 GLY D N 1
ATOM 4916 C CA . GLY D 4 237 ? 160.074 147.205 131.423 1.00 22.48 222 GLY D CA 1
ATOM 4917 C C . GLY D 4 237 ? 159.663 146.669 130.067 1.00 22.48 222 GLY D C 1
ATOM 4918 O O . GLY D 4 237 ? 159.055 147.388 129.269 1.00 22.48 222 GLY D O 1
ATOM 4919 N N . ARG D 4 238 ? 159.978 145.403 129.789 1.00 25.03 223 ARG D N 1
ATOM 4920 C CA . ARG D 4 238 ? 159.566 144.794 128.531 1.00 25.03 223 ARG D CA 1
ATOM 4921 C C . ARG D 4 238 ? 158.050 144.725 128.434 1.00 25.03 223 ARG D C 1
ATOM 4922 O O . ARG D 4 238 ? 157.461 145.128 127.425 1.00 25.03 223 ARG D O 1
ATOM 4930 N N . TRP D 4 239 ? 157.396 144.220 129.482 1.00 24.76 224 TRP D N 1
ATOM 4931 C CA . TRP D 4 239 ? 155.938 144.172 129.468 1.00 24.76 224 TRP D CA 1
ATOM 4932 C C . TRP D 4 239 ? 155.340 145.571 129.410 1.00 24.76 224 TRP D C 1
ATOM 4933 O O . TRP D 4 239 ? 154.298 145.782 128.780 1.00 24.76 224 TRP D O 1
ATOM 4944 N N . TRP D 4 240 ? 155.983 146.541 130.063 1.00 25.67 225 TRP D N 1
ATOM 4945 C CA . TRP D 4 240 ? 155.447 147.897 130.089 1.00 25.67 225 TRP D CA 1
ATOM 4946 C C . TRP D 4 240 ? 155.492 148.531 128.705 1.00 25.67 225 TRP D C 1
ATOM 4947 O O . TRP D 4 240 ? 154.477 149.030 128.205 1.00 25.67 225 TRP D O 1
ATOM 4958 N N . TYR D 4 241 ? 156.661 148.522 128.069 1.00 27.39 226 TYR D N 1
ATOM 4959 C CA . TYR D 4 241 ? 156.798 149.080 126.730 1.00 27.39 226 TYR D CA 1
ATOM 4960 C C . TYR D 4 241 ? 156.262 148.155 125.646 1.00 27.39 226 TYR D C 1
ATOM 4961 O O . TYR D 4 241 ? 156.340 148.505 124.464 1.00 27.39 226 TYR D O 1
ATOM 4970 N N . GLY D 4 242 ? 155.730 146.992 126.012 1.00 28.09 227 GLY D N 1
ATOM 4971 C CA . GLY D 4 242 ? 155.125 146.103 125.042 1.00 28.09 227 GLY D CA 1
ATOM 4972 C C . GLY D 4 242 ? 153.615 146.203 125.002 1.00 28.09 227 GLY D C 1
ATOM 4973 O O . GLY D 4 242 ? 152.999 145.983 123.956 1.00 28.09 227 GLY D O 1
ATOM 4974 N N . SER D 4 243 ? 153.004 146.530 126.138 1.00 29.50 228 SER D N 1
ATOM 4975 C CA . SER D 4 243 ? 151.556 146.666 126.251 1.00 29.50 228 SER D CA 1
ATOM 4976 C C . SER D 4 243 ? 151.146 148.129 126.388 1.00 29.50 228 SER D C 1
ATOM 4977 O O . SER D 4 243 ? 150.222 148.466 127.129 1.00 29.50 228 SER D O 1
ATOM 4980 N N . GLN D 4 244 ? 151.838 149.014 125.681 1.00 35.85 229 GLN D N 1
ATOM 4981 C CA . GLN D 4 244 ? 151.545 150.437 125.733 1.00 35.85 229 GLN D CA 1
ATOM 4982 C C . GLN D 4 244 ? 151.266 150.996 124.350 1.00 35.85 229 GLN D C 1
ATOM 4983 O O . GLN D 4 244 ? 150.519 151.970 124.207 1.00 35.85 229 GLN D O 1
ATOM 4989 N N . ARG D 4 245 ? 151.840 150.377 123.320 1.00 35.39 230 ARG D N 1
ATOM 4990 C CA . ARG D 4 245 ? 151.717 150.902 121.968 1.00 35.39 230 ARG D CA 1
ATOM 4991 C C . ARG D 4 245 ? 150.366 150.583 121.342 1.00 35.39 230 ARG D C 1
ATOM 4992 O O . ARG D 4 245 ? 149.871 151.367 120.525 1.00 35.39 230 ARG D O 1
ATOM 5000 N N . TYR D 4 246 ? 149.758 149.457 121.701 1.00 37.51 231 TYR D N 1
ATOM 5001 C CA . TYR D 4 246 ? 148.483 149.073 121.112 1.00 37.51 231 TYR D CA 1
ATOM 5002 C C . TYR D 4 246 ? 147.343 149.818 121.792 1.00 37.51 231 TYR D C 1
ATOM 5003 O O . TYR D 4 246 ? 147.211 149.785 123.019 1.00 37.51 231 TYR D O 1
ATOM 5012 N N . THR D 4 247 ? 146.521 150.488 120.992 1.00 38.05 232 THR D N 1
ATOM 5013 C CA . THR D 4 247 ? 145.385 151.238 121.502 1.00 38.05 232 THR D CA 1
ATOM 5014 C C . THR D 4 247 ? 144.168 150.320 121.593 1.00 38.05 232 THR D C 1
ATOM 5015 O O . THR D 4 247 ? 144.269 149.100 121.445 1.00 38.05 232 THR D O 1
ATOM 5019 N N . ARG D 4 248 ? 142.995 150.906 121.837 1.00 45.73 233 ARG D N 1
ATOM 5020 C CA . ARG D 4 248 ? 141.793 150.100 122.018 1.00 45.73 233 ARG D CA 1
ATOM 5021 C C . ARG D 4 248 ? 141.328 149.469 120.712 1.00 45.73 233 ARG D C 1
ATOM 5022 O O . ARG D 4 248 ? 140.808 148.348 120.720 1.00 45.73 233 ARG D O 1
ATOM 5030 N N . GLU D 4 249 ? 141.509 150.160 119.585 1.00 41.43 234 GLU D N 1
ATOM 5031 C CA . GLU D 4 249 ? 141.023 149.686 118.294 1.00 41.43 234 GLU D CA 1
ATOM 5032 C C . GLU D 4 249 ? 142.060 148.867 117.533 1.00 41.43 234 GLU D C 1
ATOM 5033 O O . GLU D 4 249 ? 142.017 148.818 116.297 1.00 41.43 234 GLU D O 1
ATOM 5039 N N . LYS D 4 250 ? 142.994 148.230 118.240 1.00 36.24 235 LYS D N 1
ATOM 5040 C CA . LYS D 4 250 ? 143.958 147.306 117.637 1.00 36.24 235 LYS D CA 1
ATOM 5041 C C . LYS D 4 250 ? 144.798 147.989 116.560 1.00 36.24 235 LYS D C 1
ATOM 5042 O O . LYS D 4 250 ? 145.036 147.433 115.486 1.00 36.24 235 LYS D O 1
ATOM 5048 N N . VAL D 4 251 ? 145.253 149.205 116.850 1.00 35.79 236 VAL D N 1
ATOM 5049 C CA . VAL D 4 251 ? 146.147 149.942 115.967 1.00 35.79 236 VAL D CA 1
ATOM 5050 C C . VAL D 4 251 ? 147.255 150.557 116.810 1.00 35.79 236 VAL D C 1
ATOM 5051 O O . VAL D 4 251 ? 147.062 150.872 117.988 1.00 35.79 236 VAL D O 1
ATOM 5055 N N . LEU D 4 252 ? 148.425 150.724 116.199 1.00 34.75 237 LEU D N 1
ATOM 5056 C CA . LEU D 4 252 ? 149.559 151.294 116.912 1.00 34.75 237 LEU D CA 1
ATOM 5057 C C . LEU D 4 252 ? 149.276 152.743 117.285 1.00 34.75 237 LEU D C 1
ATOM 5058 O O . LEU D 4 252 ? 148.610 153.473 116.549 1.00 34.75 237 LEU D O 1
ATOM 5063 N N . ALA D 4 253 ? 149.789 153.157 118.447 1.00 35.11 238 ALA D N 1
ATOM 5064 C CA . ALA D 4 253 ? 149.537 154.514 118.924 1.00 35.11 238 ALA D CA 1
ATOM 5065 C C . ALA D 4 253 ? 150.118 155.560 117.984 1.00 35.11 238 ALA D C 1
ATOM 5066 O O . ALA D 4 253 ? 149.536 156.639 117.820 1.00 35.11 238 ALA D O 1
ATOM 5068 N N . ALA D 4 254 ? 151.261 155.265 117.362 1.00 33.03 239 ALA D N 1
ATOM 5069 C CA . ALA D 4 254 ? 151.842 156.203 116.409 1.00 33.03 239 ALA D CA 1
ATOM 5070 C C . ALA D 4 254 ? 150.926 156.407 115.210 1.00 33.03 239 ALA D C 1
ATOM 5071 O O . ALA D 4 254 ? 150.809 157.523 114.692 1.00 33.03 239 ALA D O 1
ATOM 5073 N N . SER D 4 255 ? 150.252 155.344 114.765 1.00 30.13 240 SER D N 1
ATOM 5074 C CA . SER D 4 255 ? 149.348 155.463 113.626 1.00 30.13 240 SER D CA 1
ATOM 5075 C C . SER D 4 255 ? 148.165 156.365 113.952 1.00 30.13 240 SER D C 1
ATOM 5076 O O . SER D 4 255 ? 147.816 157.256 113.170 1.00 30.13 240 SER D O 1
ATOM 5079 N N . ALA D 4 256 ? 147.533 156.150 115.107 1.00 25.29 241 ALA D N 1
ATOM 5080 C CA . ALA D 4 256 ? 146.406 156.994 115.490 1.00 25.29 241 ALA D CA 1
ATOM 5081 C C . ALA D 4 256 ? 146.848 158.433 115.718 1.00 25.29 241 ALA D C 1
ATOM 5082 O O . ALA D 4 256 ? 146.126 159.373 115.369 1.00 25.29 241 ALA D O 1
ATOM 5084 N N . GLY D 4 257 ? 148.036 158.627 116.292 1.00 27.15 242 GLY D N 1
ATOM 5085 C CA . GLY D 4 257 ? 148.538 159.979 116.475 1.00 27.15 242 GLY D CA 1
ATOM 5086 C C . GLY D 4 257 ? 148.798 160.686 115.159 1.00 27.15 242 GLY D C 1
ATOM 5087 O O . GLY D 4 257 ? 148.505 161.875 115.013 1.00 27.15 242 GLY D O 1
ATOM 5088 N N . ASN D 4 258 ? 149.352 159.965 114.183 1.00 26.78 243 ASN D N 1
ATOM 5089 C CA . ASN D 4 258 ? 149.609 160.561 112.878 1.00 26.78 243 ASN D CA 1
ATOM 5090 C C . ASN D 4 258 ? 148.318 160.798 112.107 1.00 26.78 243 ASN D C 1
ATOM 5091 O O . ASN D 4 258 ? 148.254 161.704 111.269 1.00 26.78 243 ASN D O 1
ATOM 5096 N N . MET D 4 259 ? 147.282 160.001 112.375 1.00 22.03 244 MET D N 1
ATOM 5097 C CA . MET D 4 259 ? 146.005 160.174 111.695 1.00 22.03 244 MET D CA 1
ATOM 5098 C C . MET D 4 259 ? 145.143 161.255 112.333 1.00 22.03 244 MET D C 1
ATOM 5099 O O . MET D 4 259 ? 144.275 161.816 111.658 1.00 22.03 244 MET D O 1
ATOM 5104 N N . PHE D 4 260 ? 145.363 161.559 113.613 1.00 21.11 245 PHE D N 1
ATOM 5105 C CA . PHE D 4 260 ? 144.574 162.594 114.272 1.00 21.11 245 PHE D CA 1
ATOM 5106 C C . PHE D 4 260 ? 144.800 163.955 113.628 1.00 21.11 245 PHE D C 1
ATOM 5107 O O . PHE D 4 260 ? 143.845 164.673 113.315 1.00 21.11 245 PHE D O 1
ATOM 5115 N N . ARG D 4 261 ? 146.064 164.328 113.426 1.00 23.81 246 ARG D N 1
ATOM 5116 C CA . ARG D 4 261 ? 146.371 165.680 112.974 1.00 23.81 246 ARG D CA 1
ATOM 5117 C C . ARG D 4 261 ? 145.825 165.950 111.579 1.00 23.81 246 ARG D C 1
ATOM 5118 O O . ARG D 4 261 ? 145.498 167.096 111.252 1.00 23.81 246 ARG D O 1
ATOM 5126 N N . GLU D 4 262 ? 145.710 164.918 110.748 1.00 22.19 247 GLU D N 1
ATOM 5127 C CA . GLU D 4 262 ? 145.206 165.092 109.393 1.00 22.19 247 GLU D CA 1
ATOM 5128 C C . GLU D 4 262 ? 143.699 165.299 109.340 1.00 22.19 247 GLU D C 1
ATOM 5129 O O . GLU D 4 262 ? 143.157 165.480 108.245 1.00 22.19 247 GLU D O 1
ATOM 5135 N N . TYR D 4 263 ? 143.012 165.273 110.480 1.00 16.90 248 TYR D N 1
ATOM 5136 C CA . TYR D 4 263 ? 141.571 165.479 110.488 1.00 16.90 248 TYR D CA 1
ATOM 5137 C C . TYR D 4 263 ? 141.244 166.936 110.191 1.00 16.90 248 TYR D C 1
ATOM 5138 O O . TYR D 4 263 ? 141.858 167.849 110.751 1.00 16.90 248 TYR D O 1
ATOM 5147 N N . GLU D 4 264 ? 140.276 167.150 109.311 1.00 13.97 249 GLU D N 1
ATOM 5148 C CA . GLU D 4 264 ? 139.853 168.477 108.888 1.00 13.97 249 GLU D CA 1
ATOM 5149 C C . GLU D 4 264 ? 138.406 168.702 109.314 1.00 13.97 249 GLU D C 1
ATOM 5150 O O . GLU D 4 264 ? 137.776 167.843 109.935 1.00 13.97 249 GLU D O 1
ATOM 5156 N N . GLY D 4 265 ? 137.879 169.874 108.974 1.00 11.32 250 GLY D N 1
ATOM 5157 C CA . GLY D 4 265 ? 136.517 170.212 109.331 1.00 11.32 250 GLY D CA 1
ATOM 5158 C C . GLY D 4 265 ? 135.483 169.365 108.621 1.00 11.32 250 GLY D C 1
ATOM 5159 O O . GLY D 4 265 ? 134.777 168.577 109.255 1.00 11.32 250 GLY D O 1
ATOM 5160 N N . THR D 4 266 ? 135.382 169.520 107.300 1.00 10.26 251 THR D N 1
ATOM 5161 C CA . THR D 4 266 ? 134.399 168.807 106.484 1.00 10.26 251 THR D CA 1
ATOM 5162 C C . THR D 4 266 ? 135.140 168.119 105.342 1.00 10.26 251 THR D C 1
ATOM 5163 O O . THR D 4 266 ? 135.336 168.710 104.277 1.00 10.26 251 THR D O 1
ATOM 5167 N N . MET D 4 267 ? 135.548 166.873 105.563 1.00 10.93 252 MET D N 1
ATOM 5168 C CA . MET D 4 267 ? 136.165 166.053 104.530 1.00 10.93 252 MET D CA 1
ATOM 5169 C C . MET D 4 267 ? 135.363 164.771 104.373 1.00 10.93 252 MET D C 1
ATOM 5170 O O . MET D 4 267 ? 135.112 164.067 105.356 1.00 10.93 252 MET D O 1
ATOM 5175 N N . ILE D 4 268 ? 134.959 164.475 103.142 1.00 9.55 253 ILE D N 1
ATOM 5176 C CA . ILE D 4 268 ? 134.134 163.311 102.847 1.00 9.55 253 ILE D CA 1
ATOM 5177 C C . ILE D 4 268 ? 134.550 162.743 101.498 1.00 9.55 253 ILE D C 1
ATOM 5178 O O . ILE D 4 268 ? 134.795 163.489 100.545 1.00 9.55 253 ILE D O 1
ATOM 5183 N N . GLY D 4 269 ? 134.657 161.419 101.428 1.00 8.22 254 GLY D N 1
ATOM 5184 C CA . GLY D 4 269 ? 134.968 160.764 100.174 1.00 8.22 254 GLY D CA 1
ATOM 5185 C C . GLY D 4 269 ? 136.449 160.697 99.867 1.00 8.22 254 GLY D C 1
ATOM 5186 O O . GLY D 4 269 ? 137.163 159.836 100.388 1.00 8.22 254 GLY D O 1
ATOM 5187 N N . GLY D 4 270 ? 136.916 161.604 99.013 1.00 9.29 255 GLY D N 1
ATOM 5188 C CA . GLY D 4 270 ? 138.281 161.600 98.544 1.00 9.29 255 GLY D CA 1
ATOM 5189 C C . GLY D 4 270 ? 139.324 161.726 99.637 1.00 9.29 255 GLY D C 1
ATOM 5190 O O . GLY D 4 270 ? 140.080 160.789 99.906 1.00 9.29 255 GLY D O 1
ATOM 5191 N N . PRO D 4 271 ? 139.390 162.890 100.291 1.00 9.45 256 PRO D N 1
ATOM 5192 C CA . PRO D 4 271 ? 140.474 163.130 101.260 1.00 9.45 256 PRO D CA 1
ATOM 5193 C C . PRO D 4 271 ? 140.505 162.156 102.425 1.00 9.45 256 PRO D C 1
ATOM 5194 O O . PRO D 4 271 ? 141.510 162.125 103.149 1.00 9.45 256 PRO D O 1
ATOM 5198 N N . ILE D 4 272 ? 139.455 161.361 102.636 1.00 9.71 257 ILE D N 1
ATOM 5199 C CA . ILE D 4 272 ? 139.490 160.386 103.720 1.00 9.71 257 ILE D CA 1
ATOM 5200 C C . ILE D 4 272 ? 140.532 159.315 103.436 1.00 9.71 257 ILE D C 1
ATOM 5201 O O . ILE D 4 272 ? 141.250 158.877 104.340 1.00 9.71 257 ILE D O 1
ATOM 5206 N N . VAL D 4 273 ? 140.648 158.889 102.177 1.00 10.70 258 VAL D N 1
ATOM 5207 C CA . VAL D 4 273 ? 141.666 157.903 101.826 1.00 10.70 258 VAL D CA 1
ATOM 5208 C C . VAL D 4 273 ? 143.062 158.481 102.029 1.00 10.70 258 VAL D C 1
ATOM 5209 O O . VAL D 4 273 ? 143.980 157.782 102.474 1.00 10.70 258 VAL D O 1
ATOM 5213 N N . ASN D 4 274 ? 143.243 159.770 101.731 1.00 13.38 259 ASN D N 1
ATOM 5214 C CA . ASN D 4 274 ? 144.534 160.408 101.968 1.00 13.38 259 ASN D CA 1
ATOM 5215 C C . ASN D 4 274 ? 144.862 160.448 103.454 1.00 13.38 259 ASN D C 1
ATOM 5216 O O . ASN D 4 274 ? 145.971 160.095 103.866 1.00 13.38 259 ASN D O 1
ATOM 5221 N N . ALA D 4 275 ? 143.906 160.880 104.278 1.00 11.90 260 ALA D N 1
ATOM 5222 C CA . ALA D 4 275 ? 144.140 160.935 105.716 1.00 11.90 260 ALA D CA 1
ATOM 5223 C C . ALA D 4 275 ? 144.233 159.551 106.341 1.00 11.90 260 ALA D C 1
ATOM 5224 O O . ALA D 4 275 ? 144.705 159.427 107.475 1.00 11.90 260 ALA D O 1
ATOM 5226 N N . LEU D 4 276 ? 143.793 158.515 105.632 1.00 12.48 261 LEU D N 1
ATOM 5227 C CA . LEU D 4 276 ? 143.817 157.152 106.137 1.00 12.48 261 LEU D CA 1
ATOM 5228 C C . LEU D 4 276 ? 145.027 156.361 105.663 1.00 12.48 261 LEU D C 1
ATOM 5229 O O . LEU D 4 276 ? 145.355 155.336 106.264 1.00 12.48 261 LEU D O 1
ATOM 5234 N N . SER D 4 277 ? 145.701 156.816 104.608 1.00 14.39 262 SER D N 1
ATOM 5235 C CA . SER D 4 277 ? 146.895 156.149 104.107 1.00 14.39 262 SER D CA 1
ATOM 5236 C C . SER D 4 277 ? 148.162 156.644 104.788 1.00 14.39 262 SER D C 1
ATOM 5237 O O . SER D 4 277 ? 149.245 156.586 104.195 1.00 14.39 262 SER D O 1
ATOM 5240 N N . THR D 4 278 ? 148.057 157.145 106.015 1.00 18.14 263 THR D N 1
ATOM 5241 C CA . THR D 4 278 ? 149.221 157.578 106.774 1.00 18.14 263 THR D CA 1
ATOM 5242 C C . THR D 4 278 ? 149.350 156.785 108.062 1.00 18.14 263 THR D C 1
ATOM 5243 O O . THR D 4 278 ? 149.633 157.346 109.122 1.00 18.14 263 THR D O 1
ATOM 5247 N N . GLY D 4 279 ? 149.134 155.477 107.987 1.00 24.42 264 GLY D N 1
ATOM 5248 C CA . GLY D 4 279 ? 149.234 154.617 109.145 1.00 24.42 264 GLY D CA 1
ATOM 5249 C C . GLY D 4 279 ? 150.670 154.238 109.438 1.00 24.42 264 GLY D C 1
ATOM 5250 O O . GLY D 4 279 ? 151.620 154.881 108.985 1.00 24.42 264 GLY D O 1
ATOM 5251 N N . GLU D 4 280 ? 150.824 153.166 110.215 1.00 32.35 265 GLU D N 1
ATOM 5252 C CA . GLU D 4 280 ? 152.140 152.668 110.581 1.00 32.35 265 GLU D CA 1
ATOM 5253 C C . GLU D 4 280 ? 152.399 151.229 110.168 1.00 32.35 265 GLU D C 1
ATOM 5254 O O . GLU D 4 280 ? 153.566 150.829 110.114 1.00 32.35 265 GLU D O 1
ATOM 5260 N N . GLU D 4 281 ? 151.359 150.444 109.878 1.00 32.66 266 GLU D N 1
ATOM 5261 C CA . GLU D 4 281 ? 151.572 149.072 109.430 1.00 32.66 266 GLU D CA 1
ATOM 5262 C C . GLU D 4 281 ? 152.284 149.013 108.087 1.00 32.66 266 GLU D C 1
ATOM 5263 O O . GLU D 4 281 ? 152.941 148.009 107.786 1.00 32.66 266 GLU D O 1
ATOM 5269 N N . TYR D 4 282 ? 152.165 150.061 107.270 1.00 33.50 267 TYR D N 1
ATOM 5270 C CA . TYR D 4 282 ? 152.855 150.082 105.988 1.00 33.50 267 TYR D CA 1
ATOM 5271 C C . TYR D 4 282 ? 154.366 150.161 106.150 1.00 33.50 267 TYR D C 1
ATOM 5272 O O . TYR D 4 282 ? 155.096 149.806 105.219 1.00 33.50 267 TYR D O 1
ATOM 5281 N N . LYS D 4 283 ? 154.849 150.615 107.307 1.00 38.36 268 LYS D N 1
ATOM 5282 C CA . LYS D 4 283 ? 156.282 150.574 107.574 1.00 38.36 268 LYS D CA 1
ATOM 5283 C C . LYS D 4 283 ? 156.766 149.136 107.702 1.00 38.36 268 LYS D C 1
ATOM 5284 O O . LYS D 4 283 ? 157.775 148.753 107.099 1.00 38.36 268 LYS D O 1
ATOM 5290 N N . GLU D 4 284 ? 156.050 148.321 108.478 1.00 46.04 269 GLU D N 1
ATOM 5291 C CA . GLU D 4 284 ? 156.446 146.936 108.698 1.00 46.04 269 GLU D CA 1
ATOM 5292 C C . GLU D 4 284 ? 156.067 146.019 107.545 1.00 46.04 269 GLU D C 1
ATOM 5293 O O . GLU D 4 284 ? 156.622 144.921 107.438 1.00 46.04 269 GLU D O 1
ATOM 5299 N N . MET D 4 285 ? 155.136 146.435 106.686 1.00 43.84 270 MET D N 1
ATOM 5300 C CA . MET D 4 285 ? 154.720 145.568 105.589 1.00 43.84 270 MET D CA 1
ATOM 5301 C C . MET D 4 285 ? 155.775 145.516 104.492 1.00 43.84 270 MET D C 1
ATOM 5302 O O . MET D 4 285 ? 156.218 144.433 104.093 1.00 43.84 270 MET D O 1
ATOM 5307 N N . LEU D 4 286 ? 156.189 146.678 103.989 1.00 47.65 271 LEU D N 1
ATOM 5308 C CA . LEU D 4 286 ? 157.096 146.767 102.852 1.00 47.65 271 LEU D CA 1
ATOM 5309 C C . LEU D 4 286 ? 158.466 147.324 103.237 1.00 47.65 271 LEU D C 1
ATOM 5310 O O . LEU D 4 286 ? 159.117 147.998 102.436 1.00 47.65 271 LEU D O 1
ATOM 5315 N N . SER D 4 287 ? 158.927 147.024 104.449 1.00 53.16 272 SER D N 1
ATOM 5316 C CA . SER D 4 287 ? 160.238 147.482 104.886 1.00 53.16 272 SER D CA 1
ATOM 5317 C C . SER D 4 287 ? 161.339 146.862 104.036 1.00 53.16 272 SER D C 1
ATOM 5318 O O . SER D 4 287 ? 161.189 145.769 103.483 1.00 53.16 272 SER D O 1
ATOM 5321 N N . GLY D 4 288 ? 162.460 147.570 103.941 1.00 53.18 273 GLY D N 1
ATOM 5322 C CA . GLY D 4 288 ? 163.579 147.124 103.145 1.00 53.18 273 GLY D CA 1
ATOM 5323 C C . GLY D 4 288 ? 163.509 147.655 101.729 1.00 53.18 273 GLY D C 1
ATOM 5324 O O . GLY D 4 288 ? 162.952 148.725 101.471 1.00 53.18 273 GLY D O 1
ATOM 5325 N N . PRO D 4 289 ? 164.074 146.912 100.777 1.00 51.14 274 PRO D N 1
ATOM 5326 C CA . PRO D 4 289 ? 164.014 147.322 99.370 1.00 51.14 274 PRO D CA 1
ATOM 5327 C C . PRO D 4 289 ? 162.681 147.051 98.691 1.00 51.14 274 PRO D C 1
ATOM 5328 O O . PRO D 4 289 ? 162.603 147.155 97.464 1.00 51.14 274 PRO D O 1
ATOM 5332 N N . LYS D 4 290 ? 161.639 146.709 99.449 1.00 48.19 275 LYS D N 1
ATOM 5333 C CA . LYS D 4 290 ? 160.325 146.427 98.887 1.00 48.19 275 LYS D CA 1
ATOM 5334 C C . LYS D 4 290 ? 159.560 147.687 98.502 1.00 48.19 275 LYS D C 1
ATOM 5335 O O . LYS D 4 290 ? 158.511 147.581 97.857 1.00 48.19 275 LYS D O 1
ATOM 5341 N N . ALA D 4 291 ? 160.056 148.869 98.873 1.00 44.77 276 ALA D N 1
ATOM 5342 C CA . ALA D 4 291 ? 159.329 150.101 98.586 1.00 44.77 276 ALA D CA 1
ATOM 5343 C C . ALA D 4 291 ? 159.374 150.442 97.102 1.00 44.77 276 ALA D C 1
ATOM 5344 O O . ALA D 4 291 ? 158.337 150.700 96.483 1.00 44.77 276 ALA D O 1
ATOM 5346 N N . GLU D 4 292 ? 160.568 150.449 96.511 1.00 46.25 277 GLU D N 1
ATOM 5347 C CA . GLU D 4 292 ? 160.762 150.884 95.132 1.00 46.25 277 GLU D CA 1
ATOM 5348 C C . GLU D 4 292 ? 160.781 149.725 94.146 1.00 46.25 277 GLU D C 1
ATOM 5349 O O . GLU D 4 292 ? 161.441 149.812 93.105 1.00 46.25 277 GLU D O 1
ATOM 5355 N N . GLU D 4 293 ? 160.071 148.637 94.444 1.00 47.14 278 GLU D N 1
ATOM 5356 C CA . GLU D 4 293 ? 160.056 147.502 93.528 1.00 47.14 278 GLU D CA 1
ATOM 5357 C C . GLU D 4 293 ? 159.178 147.780 92.314 1.00 47.14 278 GLU D C 1
ATOM 5358 O O . GLU D 4 293 ? 159.586 147.534 91.174 1.00 47.14 278 GLU D O 1
ATOM 5364 N N . GLY D 4 294 ? 157.970 148.286 92.540 1.00 41.12 279 GLY D N 1
ATOM 5365 C CA . GLY D 4 294 ? 157.063 148.582 91.449 1.00 41.12 279 GLY D CA 1
ATOM 5366 C C . GLY D 4 294 ? 156.363 149.914 91.608 1.00 41.12 279 GLY D C 1
ATOM 5367 O O . GLY D 4 294 ? 155.204 150.068 91.205 1.00 41.12 279 GLY D O 1
ATOM 5368 N N . LEU D 4 295 ? 157.053 150.883 92.215 1.00 39.26 280 LEU D N 1
ATOM 5369 C CA . LEU D 4 295 ? 156.436 152.183 92.456 1.00 39.26 280 LEU D CA 1
ATOM 5370 C C . LEU D 4 295 ? 156.074 152.867 91.149 1.00 39.26 280 LEU D C 1
ATOM 5371 O O . LEU D 4 295 ? 154.954 153.359 90.987 1.00 39.26 280 LEU D O 1
ATOM 5376 N N . ALA D 4 296 ? 157.017 152.919 90.206 1.00 42.76 281 ALA D N 1
ATOM 5377 C CA . ALA D 4 296 ? 156.732 153.540 88.917 1.00 42.76 281 ALA D CA 1
ATOM 5378 C C . ALA D 4 296 ? 155.568 152.848 88.222 1.00 42.76 281 ALA D C 1
ATOM 5379 O O . ALA D 4 296 ? 154.657 153.509 87.709 1.00 42.76 281 ALA D O 1
ATOM 5381 N N . LYS D 4 297 ? 155.571 151.513 88.216 1.00 36.82 282 LYS D N 1
ATOM 5382 C CA . LYS D 4 297 ? 154.508 150.755 87.564 1.00 36.82 282 LYS D CA 1
ATOM 5383 C C . LYS D 4 297 ? 153.145 151.094 88.157 1.00 36.82 282 LYS D C 1
ATOM 5384 O O . LYS D 4 297 ? 152.229 151.519 87.441 1.00 36.82 282 LYS D O 1
ATOM 5390 N N . VAL D 4 298 ? 152.995 150.914 89.472 1.00 32.23 283 VAL D N 1
ATOM 5391 C CA . VAL D 4 298 ? 151.699 151.128 90.112 1.00 32.23 283 VAL D CA 1
ATOM 5392 C C . VAL D 4 298 ? 151.264 152.581 89.980 1.00 32.23 283 VAL D C 1
ATOM 5393 O O . VAL D 4 298 ? 150.092 152.870 89.710 1.00 32.23 283 VAL D O 1
ATOM 5397 N N . GLU D 4 299 ? 152.195 153.518 90.169 1.00 32.62 284 GLU D N 1
ATOM 5398 C CA . GLU D 4 299 ? 151.845 154.931 90.127 1.00 32.62 284 GLU D CA 1
ATOM 5399 C C . GLU D 4 299 ? 151.382 155.339 88.737 1.00 32.62 284 GLU D C 1
ATOM 5400 O O . GLU D 4 299 ? 150.353 156.006 88.591 1.00 32.62 284 GLU D O 1
ATOM 5406 N N . LYS D 4 300 ? 152.126 154.949 87.700 1.00 31.49 285 LYS D N 1
ATOM 5407 C CA . LYS D 4 300 ? 151.699 155.252 86.339 1.00 31.49 285 LYS D CA 1
ATOM 5408 C C . LYS D 4 300 ? 150.343 154.626 86.046 1.00 31.49 285 LYS D C 1
ATOM 5409 O O . LYS D 4 300 ? 149.444 155.289 85.513 1.00 31.49 285 LYS D O 1
ATOM 5415 N N . LYS D 4 301 ? 150.175 153.349 86.407 1.00 30.92 286 LYS D N 1
ATOM 5416 C CA . LYS D 4 301 ? 148.922 152.642 86.153 1.00 30.92 286 LYS D CA 1
ATOM 5417 C C . LYS D 4 301 ? 147.739 153.388 86.758 1.00 30.92 286 LYS D C 1
ATOM 5418 O O . LYS D 4 301 ? 146.767 153.715 86.061 1.00 30.92 286 LYS D O 1
ATOM 5424 N N . VAL D 4 302 ? 147.824 153.701 88.052 1.00 28.37 287 VAL D N 1
ATOM 5425 C CA . VAL D 4 302 ? 146.703 154.325 88.746 1.00 28.37 287 VAL D CA 1
ATOM 5426 C C . VAL D 4 302 ? 146.474 155.743 88.237 1.00 28.37 287 VAL D C 1
ATOM 5427 O O . VAL D 4 302 ? 145.340 156.135 87.943 1.00 28.37 287 VAL D O 1
ATOM 5431 N N . LEU D 4 303 ? 147.543 156.535 88.124 1.00 29.50 288 LEU D N 1
ATOM 5432 C CA . LEU D 4 303 ? 147.392 157.932 87.744 1.00 29.50 288 LEU D CA 1
ATOM 5433 C C . LEU D 4 303 ? 146.940 158.097 86.300 1.00 29.50 288 LEU D C 1
ATOM 5434 O O . LEU D 4 303 ? 146.387 159.146 85.957 1.00 29.50 288 LEU D O 1
ATOM 5439 N N . ALA D 4 304 ? 147.144 157.092 85.450 1.00 33.80 289 ALA D N 1
ATOM 5440 C CA . ALA D 4 304 ? 146.749 157.207 84.054 1.00 33.80 289 ALA D CA 1
ATOM 5441 C C . ALA D 4 304 ? 145.383 156.595 83.768 1.00 33.80 289 ALA D C 1
ATOM 5442 O O . ALA D 4 304 ? 144.509 157.272 83.220 1.00 33.80 289 ALA D O 1
ATOM 5444 N N . LEU D 4 305 ? 145.172 155.327 84.131 1.00 35.43 290 LEU D N 1
ATOM 5445 C CA . LEU D 4 305 ? 143.966 154.643 83.679 1.00 35.43 290 LEU D CA 1
ATOM 5446 C C . LEU D 4 305 ? 142.702 155.069 84.418 1.00 35.43 290 LEU D C 1
ATOM 5447 O O . LEU D 4 305 ? 141.607 154.680 83.999 1.00 35.43 290 LEU D O 1
ATOM 5452 N N . ASP D 4 306 ? 142.812 155.852 85.487 1.00 28.44 291 ASP D N 1
ATOM 5453 C CA . ASP D 4 306 ? 141.636 156.377 86.167 1.00 28.44 291 ASP D CA 1
ATOM 5454 C C . ASP D 4 306 ? 141.287 157.757 85.627 1.00 28.44 291 ASP D C 1
ATOM 5455 O O . ASP D 4 306 ? 142.163 158.610 85.453 1.00 28.44 291 ASP D O 1
ATOM 5460 N N . GLU D 4 307 ? 139.998 157.975 85.377 1.00 39.78 292 GLU D N 1
ATOM 5461 C CA . GLU D 4 307 ? 139.519 159.220 84.789 1.00 39.78 292 GLU D CA 1
ATOM 5462 C C . GLU D 4 307 ? 139.492 160.328 85.839 1.00 39.78 292 GLU D C 1
ATOM 5463 O O . GLU D 4 307 ? 139.933 160.162 86.980 1.00 39.78 292 GLU D O 1
ATOM 5469 N N . LYS D 4 308 ? 138.959 161.484 85.448 1.00 41.23 293 LYS D N 1
ATOM 5470 C CA . LYS D 4 308 ? 138.927 162.644 86.326 1.00 41.23 293 LYS D CA 1
ATOM 5471 C C . LYS D 4 308 ? 137.738 162.647 87.276 1.00 41.23 293 LYS D C 1
ATOM 5472 O O . LYS D 4 308 ? 137.735 163.435 88.228 1.00 41.23 293 LYS D O 1
ATOM 5474 N N . ILE D 4 309 ? 136.732 161.796 87.048 1.00 46.77 294 ILE D N 1
ATOM 5475 C CA . ILE D 4 309 ? 135.568 161.755 87.929 1.00 46.77 294 ILE D CA 1
ATOM 5476 C C . ILE D 4 309 ? 135.775 160.840 89.127 1.00 46.77 294 ILE D C 1
ATOM 5477 O O . ILE D 4 309 ? 134.905 160.783 90.008 1.00 46.77 294 ILE D O 1
ATOM 5482 N N . LEU D 4 310 ? 136.896 160.122 89.191 1.00 35.88 295 LEU D N 1
ATOM 5483 C CA . LEU D 4 310 ? 137.240 159.319 90.354 1.00 35.88 295 LEU D CA 1
ATOM 5484 C C . LEU D 4 310 ? 138.396 159.899 91.156 1.00 35.88 295 LEU D C 1
ATOM 5485 O O . LEU D 4 310 ? 138.679 159.402 92.251 1.00 35.88 295 LEU D O 1
ATOM 5490 N N . SER D 4 311 ? 139.068 160.926 90.638 1.00 33.68 296 SER D N 1
ATOM 5491 C CA . SER D 4 311 ? 140.125 161.627 91.363 1.00 33.68 296 SER D CA 1
ATOM 5492 C C . SER D 4 311 ? 140.348 162.959 90.667 1.00 33.68 296 SER D C 1
ATOM 5493 O O . SER D 4 311 ? 140.652 162.983 89.471 1.00 33.68 296 SER D O 1
ATOM 5496 N N . ALA D 4 312 ? 140.195 164.062 91.401 1.00 29.95 297 ALA D N 1
ATOM 5497 C CA . ALA D 4 312 ? 140.288 165.396 90.819 1.00 29.95 297 ALA D CA 1
ATOM 5498 C C . ALA D 4 312 ? 141.537 166.140 91.274 1.00 29.95 297 ALA D C 1
ATOM 5499 O O . ALA D 4 312 ? 142.341 166.568 90.442 1.00 29.95 297 ALA D O 1
ATOM 5501 N N . LYS D 4 313 ? 141.721 166.309 92.582 1.00 24.14 298 LYS D N 1
ATOM 5502 C CA . LYS D 4 313 ? 142.948 166.865 93.133 1.00 24.14 298 LYS D CA 1
ATOM 5503 C C . LYS D 4 313 ? 143.725 165.836 93.941 1.00 24.14 298 LYS D C 1
ATOM 5504 O O . LYS D 4 313 ? 144.820 166.140 94.438 1.00 24.14 298 LYS D O 1
ATOM 5510 N N . ASP D 4 314 ? 143.183 164.625 94.084 1.00 23.09 299 ASP D N 1
ATOM 5511 C CA . ASP D 4 314 ? 143.941 163.545 94.698 1.00 23.09 299 ASP D CA 1
ATOM 5512 C C . ASP D 4 314 ? 145.211 163.254 93.916 1.00 23.09 299 ASP D C 1
ATOM 5513 O O . ASP D 4 314 ? 146.220 162.851 94.501 1.00 23.09 299 ASP D O 1
ATOM 5518 N N . ARG D 4 315 ? 145.186 163.455 92.596 1.00 24.92 300 ARG D N 1
ATOM 5519 C CA . ARG D 4 315 ? 146.417 163.373 91.819 1.00 24.92 300 ARG D CA 1
ATOM 5520 C C . ARG D 4 315 ? 147.450 164.362 92.338 1.00 24.92 300 ARG D C 1
ATOM 5521 O O . ARG D 4 315 ? 148.635 164.031 92.461 1.00 24.92 300 ARG D O 1
ATOM 5529 N N . GLU D 4 316 ? 147.013 165.576 92.673 1.00 22.83 301 GLU D N 1
ATOM 5530 C CA . GLU D 4 316 ? 147.938 166.577 93.191 1.00 22.83 301 GLU D CA 1
ATOM 5531 C C . GLU D 4 316 ? 148.465 166.181 94.565 1.00 22.83 301 GLU D C 1
ATOM 5532 O O . GLU D 4 316 ? 149.669 166.281 94.830 1.00 22.83 301 GLU D O 1
ATOM 5538 N N . V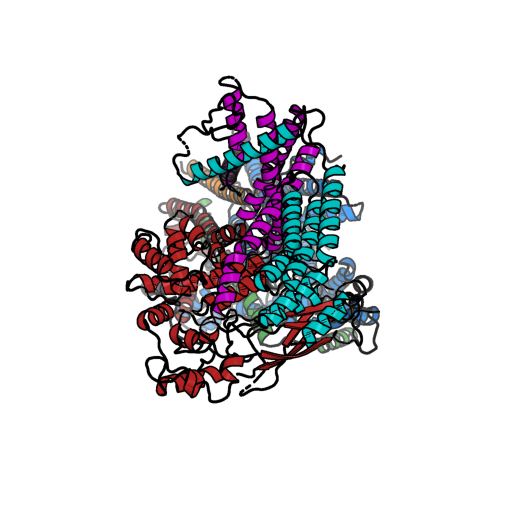AL D 4 317 ? 147.579 165.726 95.455 1.00 18.76 302 VAL D N 1
ATOM 5539 C CA . VAL D 4 317 ? 148.034 165.368 96.797 1.00 18.76 302 VAL D CA 1
ATOM 5540 C C . VAL D 4 317 ? 148.874 164.097 96.785 1.00 18.76 302 VAL D C 1
ATOM 5541 O O . VAL D 4 317 ? 149.614 163.838 97.739 1.00 18.76 302 VAL D O 1
ATOM 5545 N N . LEU D 4 318 ? 148.783 163.296 95.723 1.00 20.05 303 LEU D N 1
ATOM 5546 C CA . LEU D 4 318 ? 149.654 162.140 95.557 1.00 20.05 303 LEU D CA 1
ATOM 5547 C C . LEU D 4 318 ? 150.995 162.519 94.949 1.00 20.05 303 LEU D C 1
ATOM 5548 O O . LEU D 4 318 ? 152.020 161.921 95.295 1.00 20.05 303 LEU D O 1
ATOM 5553 N N . ARG D 4 319 ? 151.013 163.507 94.056 1.00 20.47 304 ARG D N 1
ATOM 5554 C CA . ARG D 4 319 ? 152.262 163.995 93.490 1.00 20.47 304 ARG D CA 1
ATOM 5555 C C . ARG D 4 319 ? 153.036 164.886 94.453 1.00 20.47 304 ARG D C 1
ATOM 5556 O O . ARG D 4 319 ? 154.241 165.074 94.265 1.00 20.47 304 ARG D O 1
ATOM 5564 N N . LYS D 4 320 ? 152.382 165.423 95.485 1.00 19.54 305 LYS D N 1
ATOM 5565 C CA . LYS D 4 320 ? 153.051 166.350 96.393 1.00 19.54 305 LYS D CA 1
ATOM 5566 C C . LYS D 4 320 ? 153.853 165.639 97.478 1.00 19.54 305 LYS D C 1
ATOM 5567 O O . LYS D 4 320 ? 154.981 166.045 97.772 1.00 19.54 305 LYS D O 1
ATOM 5573 N N . ILE D 4 321 ? 153.296 164.593 98.094 1.00 18.90 306 ILE D N 1
ATOM 5574 C CA . ILE D 4 321 ? 153.989 163.926 99.190 1.00 18.90 306 ILE D CA 1
ATOM 5575 C C . ILE D 4 321 ? 155.243 163.245 98.661 1.00 18.90 306 ILE D C 1
ATOM 5576 O O . ILE D 4 321 ? 155.270 162.741 97.530 1.00 18.90 306 ILE D O 1
ATOM 5581 N N . ASP D 4 322 ? 156.299 163.241 99.474 1.00 23.38 307 ASP D N 1
ATOM 5582 C CA . ASP D 4 322 ? 157.608 162.739 99.059 1.00 23.38 307 ASP D CA 1
ATOM 5583 C C . ASP D 4 322 ? 158.187 161.840 100.148 1.00 23.38 307 ASP D C 1
ATOM 5584 O O . ASP D 4 322 ? 158.939 162.298 101.011 1.00 23.38 307 ASP D O 1
ATOM 5589 N N . ASN D 4 323 ? 157.835 160.562 100.092 1.00 21.59 308 ASN D N 1
ATOM 5590 C CA . ASN D 4 323 ? 158.464 159.498 100.862 1.00 21.59 308 ASN D CA 1
ATOM 5591 C C . ASN D 4 323 ? 158.001 158.160 100.296 1.00 21.59 308 ASN D C 1
ATOM 5592 O O . ASN D 4 323 ? 156.812 157.987 100.001 1.00 21.59 308 ASN D O 1
ATOM 5597 N N . PRO D 4 324 ? 158.911 157.205 100.101 1.00 22.74 309 PRO D N 1
ATOM 5598 C CA . PRO D 4 324 ? 158.541 155.995 99.348 1.00 22.74 309 PRO D CA 1
ATOM 5599 C C . PRO D 4 324 ? 157.429 155.187 99.991 1.00 22.74 309 PRO D C 1
ATOM 5600 O O . PRO D 4 324 ? 156.522 154.727 99.286 1.00 22.74 309 PRO D O 1
ATOM 5604 N N . VAL D 4 325 ? 157.459 155.014 101.313 1.00 21.52 310 VAL D N 1
ATOM 5605 C CA . VAL D 4 325 ? 156.505 154.120 101.961 1.00 21.52 310 VAL D CA 1
ATOM 5606 C C . VAL D 4 325 ? 155.080 154.657 101.832 1.00 21.52 310 VAL D C 1
ATOM 5607 O O . VAL D 4 325 ? 154.164 153.927 101.437 1.00 21.52 310 VAL D O 1
ATOM 5611 N N . ARG D 4 326 ? 154.872 155.946 102.117 1.00 16.92 311 ARG D N 1
ATOM 5612 C CA . ARG D 4 326 ? 153.510 156.472 102.098 1.00 16.92 311 ARG D CA 1
ATOM 5613 C C . ARG D 4 326 ? 152.973 156.576 100.677 1.00 16.92 311 ARG D C 1
ATOM 5614 O O . ARG D 4 326 ? 151.801 156.271 100.432 1.00 16.92 311 ARG D O 1
ATOM 5622 N N . ARG D 4 327 ? 153.803 157.011 99.728 1.00 16.31 312 ARG D N 1
ATOM 5623 C CA . ARG D 4 327 ? 153.330 157.115 98.353 1.00 16.31 312 ARG D CA 1
ATOM 5624 C C . ARG D 4 327 ? 153.014 155.741 97.780 1.00 16.31 312 ARG D C 1
ATOM 5625 O O . ARG D 4 327 ? 152.011 155.571 97.074 1.00 16.31 312 ARG D O 1
ATOM 5633 N N . LYS D 4 328 ? 153.853 154.745 98.073 1.00 19.63 313 LYS D N 1
ATOM 5634 C CA . LYS D 4 328 ? 153.538 153.385 97.654 1.00 19.63 313 LYS D CA 1
ATOM 5635 C C . LYS D 4 328 ? 152.237 152.908 98.286 1.00 19.63 313 LYS D C 1
ATOM 5636 O O . LYS D 4 328 ? 151.398 152.302 97.611 1.00 19.63 313 LYS D O 1
ATOM 5642 N N . ALA D 4 329 ? 152.043 153.186 99.578 1.00 17.94 314 ALA D N 1
ATOM 5643 C CA . ALA D 4 329 ? 150.813 152.768 100.241 1.00 17.94 314 ALA D CA 1
ATOM 5644 C C . ALA D 4 329 ? 149.592 153.403 99.593 1.00 17.94 314 ALA D C 1
ATOM 5645 O O . ALA D 4 329 ? 148.578 152.734 99.380 1.00 17.94 314 ALA D O 1
ATOM 5647 N N . LEU D 4 330 ? 149.673 154.691 99.260 1.00 14.73 315 LEU D N 1
ATOM 5648 C CA . LEU D 4 330 ? 148.524 155.376 98.675 1.00 14.73 315 LEU D CA 1
ATOM 5649 C C . LEU D 4 330 ? 148.227 154.858 97.273 1.00 14.73 315 LEU D C 1
ATOM 5650 O O . LEU D 4 330 ? 147.064 154.609 96.924 1.00 14.73 315 LEU D O 1
ATOM 5655 N N . ALA D 4 331 ? 149.266 154.700 96.449 1.00 17.73 316 ALA D N 1
ATOM 5656 C CA . ALA D 4 331 ? 149.057 154.161 95.110 1.00 17.73 316 ALA D CA 1
ATOM 5657 C C . ALA D 4 331 ? 148.461 152.763 95.175 1.00 17.73 316 ALA D C 1
ATOM 5658 O O . ALA D 4 331 ? 147.556 152.429 94.401 1.00 17.73 316 ALA D O 1
ATOM 5660 N N . LEU D 4 332 ? 148.930 151.941 96.115 1.00 19.18 317 LEU D N 1
ATOM 5661 C CA . LEU D 4 332 ? 148.402 150.589 96.243 1.00 19.18 317 LEU D CA 1
ATOM 5662 C C . LEU D 4 332 ? 146.960 150.602 96.737 1.00 19.18 317 LEU D C 1
ATOM 5663 O O . LEU D 4 332 ? 146.137 149.793 96.292 1.00 19.18 317 LEU D O 1
ATOM 5668 N N . LEU D 4 333 ? 146.633 151.516 97.652 1.00 11.93 318 LEU D N 1
ATOM 5669 C CA . LEU D 4 333 ? 145.264 151.612 98.139 1.00 11.93 318 LEU D CA 1
ATOM 5670 C C . LEU D 4 333 ? 144.316 151.987 97.014 1.00 11.93 318 LEU D C 1
ATOM 5671 O O . LEU D 4 333 ? 143.226 151.416 96.897 1.00 11.93 318 LEU D O 1
ATOM 5676 N N . TRP D 4 334 ? 144.713 152.938 96.167 1.00 14.53 319 TRP D N 1
ATOM 5677 C CA . TRP D 4 334 ? 143.858 153.289 95.037 1.00 14.53 319 TRP D CA 1
ATOM 5678 C C . TRP D 4 334 ? 143.763 152.138 94.041 1.00 14.53 319 TRP D C 1
ATOM 5679 O O . TRP D 4 334 ? 142.684 151.867 93.495 1.00 14.53 319 TRP D O 1
ATOM 5690 N N . ALA D 4 335 ? 144.875 151.439 93.803 1.00 21.66 320 ALA D N 1
ATOM 5691 C CA . ALA D 4 335 ? 144.844 150.294 92.901 1.00 21.66 320 ALA D CA 1
ATOM 5692 C C . ALA D 4 335 ? 143.898 149.214 93.401 1.00 21.66 320 ALA D C 1
ATOM 5693 O O . ALA D 4 335 ? 143.253 148.533 92.599 1.00 21.66 320 ALA D O 1
ATOM 5695 N N . TYR D 4 336 ? 143.809 149.034 94.720 1.00 40.00 321 TYR D N 1
ATOM 5696 C CA . TYR D 4 336 ? 142.841 148.088 95.271 1.00 40.00 321 TYR D CA 1
ATOM 5697 C C . TYR D 4 336 ? 141.420 148.616 95.126 1.00 40.00 321 TYR D C 1
ATOM 5698 O O . TYR D 4 336 ? 140.519 147.894 94.686 1.00 40.00 321 TYR D O 1
ATOM 5707 N N . LEU D 4 337 ? 141.202 149.879 95.489 1.00 16.13 322 LEU D N 1
ATOM 5708 C CA . LEU D 4 337 ? 139.870 150.463 95.444 1.00 16.13 322 LEU D CA 1
ATOM 5709 C C . LEU D 4 337 ? 139.384 150.747 94.031 1.00 16.13 322 LEU D C 1
ATOM 5710 O O . LEU D 4 337 ? 138.292 151.302 93.886 1.00 16.13 322 LEU D O 1
ATOM 5715 N N . ASN D 4 338 ? 140.146 150.411 92.990 1.00 16.84 323 ASN D N 1
ATOM 5716 C CA . ASN D 4 338 ? 139.658 150.590 91.630 1.00 16.84 323 ASN D CA 1
ATOM 5717 C C . ASN D 4 338 ? 139.630 149.320 90.789 1.00 16.84 323 ASN D C 1
ATOM 5718 O O . ASN D 4 338 ? 139.211 149.388 89.628 1.00 16.84 323 ASN D O 1
ATOM 5723 N N . ARG D 4 339 ? 140.048 148.171 91.327 1.00 14.78 324 ARG D N 1
ATOM 5724 C CA . ARG D 4 339 ? 140.080 146.910 90.580 1.00 14.78 324 ARG D CA 1
ATOM 5725 C C . ARG D 4 339 ? 140.928 147.040 89.312 1.00 14.78 324 ARG D C 1
ATOM 5726 O O . ARG D 4 339 ? 140.467 146.805 88.195 1.00 14.78 324 ARG D O 1
ATOM 5734 N N . ILE D 4 340 ? 142.191 147.416 89.499 1.00 20.22 325 ILE D N 1
ATOM 5735 C CA . ILE D 4 340 ? 143.043 147.719 88.356 1.00 20.22 325 ILE D CA 1
ATOM 5736 C C . ILE D 4 340 ? 143.938 146.543 87.971 1.00 20.22 325 ILE D C 1
ATOM 5737 O O . ILE D 4 340 ? 144.647 146.625 86.957 1.00 20.22 325 ILE D O 1
ATOM 5742 N N . ASP D 4 341 ? 143.949 145.474 88.775 1.00 25.65 326 ASP D N 1
ATOM 5743 C CA . ASP D 4 341 ? 144.664 144.210 88.541 1.00 25.65 326 ASP D CA 1
ATOM 5744 C C . ASP D 4 341 ? 145.972 144.387 87.766 1.00 25.65 326 ASP D C 1
ATOM 5745 O O . ASP D 4 341 ? 146.147 143.869 86.658 1.00 25.65 326 ASP D O 1
ATOM 5750 N N . LEU D 4 342 ? 146.899 145.127 88.367 1.00 28.01 327 LEU D N 1
ATOM 5751 C CA . LEU D 4 342 ? 148.219 145.319 87.784 1.00 28.01 327 LEU D CA 1
ATOM 5752 C C . LEU D 4 342 ? 148.915 143.980 87.557 1.00 28.01 327 LEU D C 1
ATOM 5753 O O . LEU D 4 342 ? 148.758 143.039 88.340 1.00 28.01 327 LEU D O 1
ATOM 5758 N N . GLU D 4 343 ? 149.680 143.901 86.464 1.00 32.15 328 GLU D N 1
ATOM 5759 C CA . GLU D 4 343 ? 150.172 142.619 85.962 1.00 32.15 328 GLU D CA 1
ATOM 5760 C C . GLU D 4 343 ? 151.150 141.937 86.912 1.00 32.15 328 GLU D C 1
ATOM 5761 O O . GLU D 4 343 ? 151.225 140.702 86.933 1.00 32.15 328 GLU D O 1
ATOM 5767 N N . ASP D 4 344 ? 151.911 142.703 87.688 1.00 35.45 329 ASP D N 1
ATOM 5768 C CA . ASP D 4 344 ? 152.984 142.140 88.502 1.00 35.45 329 ASP D CA 1
ATOM 5769 C C . ASP D 4 344 ? 152.447 141.119 89.503 1.00 35.45 329 ASP D C 1
ATOM 5770 O O . ASP D 4 344 ? 151.697 141.489 90.417 1.00 35.45 329 ASP D O 1
ATOM 5775 N N . PRO D 4 345 ? 152.810 139.838 89.380 1.00 32.75 330 PRO D N 1
ATOM 5776 C CA . PRO D 4 345 ? 152.264 138.821 90.293 1.00 32.75 330 PRO D CA 1
ATOM 5777 C C . PRO D 4 345 ? 152.789 138.918 91.714 1.00 32.75 330 PRO D C 1
ATOM 5778 O O . PRO D 4 345 ? 152.319 138.165 92.576 1.00 32.75 330 PRO D O 1
ATOM 5782 N N . VAL D 4 346 ? 153.747 139.797 91.988 1.00 37.00 331 VAL D N 1
ATOM 5783 C CA . VAL D 4 346 ? 154.250 139.940 93.347 1.00 37.00 331 VAL D CA 1
ATOM 5784 C C . VAL D 4 346 ? 153.511 141.039 94.105 1.00 37.00 331 VAL D C 1
ATOM 5785 O O . VAL D 4 346 ? 153.409 140.980 95.334 1.00 37.00 331 VAL D O 1
ATOM 5789 N N . LEU D 4 347 ? 152.964 142.027 93.396 1.00 33.25 332 LEU D N 1
ATOM 5790 C CA . LEU D 4 347 ? 152.352 143.175 94.049 1.00 33.25 332 LEU D CA 1
ATOM 5791 C C . LEU D 4 347 ? 150.907 142.927 94.467 1.00 33.25 332 LEU D C 1
ATOM 5792 O O . LEU D 4 347 ? 150.396 143.645 95.331 1.00 33.25 332 LEU D O 1
ATOM 5797 N N . ASN D 4 348 ? 150.233 141.937 93.880 1.00 32.28 333 ASN D N 1
ATOM 5798 C CA . ASN D 4 348 ? 148.865 141.652 94.297 1.00 32.28 333 ASN D CA 1
ATOM 5799 C C . ASN D 4 348 ? 148.828 141.121 95.724 1.00 32.28 333 ASN D C 1
ATOM 5800 O O . ASN D 4 348 ? 147.921 141.457 96.501 1.00 32.28 333 ASN D O 1
ATOM 5805 N N . GLU D 4 349 ? 149.808 140.289 96.083 1.00 37.46 334 GLU D N 1
ATOM 5806 C CA . GLU D 4 349 ? 149.867 139.710 97.419 1.00 37.46 334 GLU D CA 1
ATOM 5807 C C . GLU D 4 349 ? 150.029 140.771 98.495 1.00 37.46 334 GLU D C 1
ATOM 5808 O O . GLU D 4 349 ? 149.727 140.504 99.663 1.00 37.46 334 GLU D O 1
ATOM 5814 N N . GLU D 4 350 ? 150.494 141.967 98.133 1.00 35.62 335 GLU D N 1
ATOM 5815 C CA . GLU D 4 350 ? 150.555 143.066 99.083 1.00 35.62 335 GLU D CA 1
ATOM 5816 C C . GLU D 4 350 ? 149.431 144.074 98.899 1.00 35.62 335 GLU D C 1
ATOM 5817 O O . GLU D 4 350 ? 149.097 144.780 99.853 1.00 35.62 335 GLU D O 1
ATOM 5823 N N . LYS D 4 351 ? 148.827 144.147 97.712 1.00 31.62 336 LYS D N 1
ATOM 5824 C CA . LYS D 4 351 ? 147.663 145.012 97.533 1.00 31.62 336 LYS D CA 1
ATOM 5825 C C . LYS D 4 351 ? 146.473 144.495 98.333 1.00 31.62 336 LYS D C 1
ATOM 5826 O O . LYS D 4 351 ? 145.826 145.251 99.077 1.00 31.62 336 LYS D O 1
ATOM 5832 N N . TYR D 4 352 ? 146.165 143.205 98.186 1.00 40.00 337 TYR D N 1
ATOM 5833 C CA . TYR D 4 352 ? 145.046 142.640 98.928 1.00 40.00 337 TYR D CA 1
ATOM 5834 C C . TYR D 4 352 ? 145.306 142.588 100.426 1.00 40.00 337 TYR D C 1
ATOM 5835 O O . TYR D 4 352 ? 144.392 142.250 101.184 1.00 40.00 337 TYR D O 1
ATOM 5844 N N . GLU D 4 353 ? 146.521 142.909 100.867 1.00 32.26 338 GLU D N 1
ATOM 5845 C CA . GLU D 4 353 ? 146.842 143.071 102.280 1.00 32.26 338 GLU D CA 1
ATOM 5846 C C . GLU D 4 353 ? 146.767 144.524 102.726 1.00 32.26 338 GLU D C 1
ATOM 5847 O O . GLU D 4 353 ? 146.342 144.806 103.855 1.00 32.26 338 GLU D O 1
ATOM 5853 N N . ALA D 4 354 ? 147.184 145.453 101.862 1.00 28.91 339 ALA D N 1
ATOM 5854 C CA . ALA D 4 354 ? 146.971 146.867 102.133 1.00 28.91 339 ALA D CA 1
ATOM 5855 C C . ALA D 4 354 ? 145.494 147.168 102.313 1.00 28.91 339 ALA D C 1
ATOM 5856 O O . ALA D 4 354 ? 145.129 148.024 103.125 1.00 28.91 339 ALA D O 1
ATOM 5858 N N . GLY D 4 355 ? 144.631 146.463 101.580 1.00 26.25 340 GLY D N 1
ATOM 5859 C CA . GLY D 4 355 ? 143.199 146.618 101.808 1.00 26.25 340 GLY D CA 1
ATOM 5860 C C . GLY D 4 355 ? 142.785 146.234 103.219 1.00 26.25 340 GLY D C 1
ATOM 5861 O O . GLY D 4 355 ? 142.075 146.979 103.908 1.00 26.25 340 GLY D O 1
ATOM 5862 N N . SER D 4 356 ? 143.230 145.061 103.674 1.00 24.43 341 SER D N 1
ATOM 5863 C CA . SER D 4 356 ? 142.881 144.608 105.015 1.00 24.43 341 SER D CA 1
ATOM 5864 C C . SER D 4 356 ? 143.421 145.556 106.075 1.00 24.43 341 SER D C 1
ATOM 5865 O O . SER D 4 356 ? 142.769 145.789 107.099 1.00 24.43 341 SER D O 1
ATOM 5868 N N . ILE D 4 357 ? 144.613 146.110 105.854 1.00 22.61 342 ILE D N 1
ATOM 5869 C CA . ILE D 4 357 ? 145.165 147.069 106.807 1.00 22.61 342 ILE D CA 1
ATOM 5870 C C . ILE D 4 357 ? 144.337 148.351 106.814 1.00 22.61 342 ILE D C 1
ATOM 5871 O O . ILE D 4 357 ? 144.066 148.935 107.876 1.00 22.61 342 ILE D O 1
ATOM 5876 N N . ALA D 4 358 ? 143.921 148.806 105.630 1.00 18.29 343 ALA D N 1
ATOM 5877 C CA . ALA D 4 358 ? 143.091 149.998 105.543 1.00 18.29 343 ALA D CA 1
ATOM 5878 C C . ALA D 4 358 ? 141.767 149.808 106.262 1.00 18.29 343 ALA D C 1
ATOM 5879 O O . ALA D 4 358 ? 141.192 150.777 106.758 1.00 18.29 343 ALA D O 1
ATOM 5881 N N . LEU D 4 359 ? 141.270 148.573 106.340 1.00 15.91 344 LEU D N 1
ATOM 5882 C CA . LEU D 4 359 ? 140.026 148.342 107.076 1.00 15.91 344 LEU D CA 1
ATOM 5883 C C . LEU D 4 359 ? 140.179 148.687 108.560 1.00 15.91 344 LEU D C 1
ATOM 5884 O O . LEU D 4 359 ? 139.347 149.403 109.138 1.00 15.91 344 LEU D O 1
ATOM 5889 N N . SER D 4 360 ? 141.236 148.181 109.199 1.00 17.15 345 SER D N 1
ATOM 5890 C CA . SER D 4 360 ? 141.453 148.488 110.611 1.00 17.15 345 SER D CA 1
ATOM 5891 C C . SER D 4 360 ? 141.758 149.966 110.811 1.00 17.15 345 SER D C 1
ATOM 5892 O O . SER D 4 360 ? 141.290 150.584 111.781 1.00 17.15 345 SER D O 1
ATOM 5895 N N . LEU D 4 361 ? 142.546 150.553 109.906 1.00 18.22 346 LEU D N 1
ATOM 5896 C CA . LEU D 4 361 ? 142.762 151.993 109.984 1.00 18.22 346 LEU D CA 1
ATOM 5897 C C . LEU D 4 361 ? 141.448 152.755 109.862 1.00 18.22 346 LEU D C 1
ATOM 5898 O O . LEU D 4 361 ? 141.282 153.810 110.483 1.00 18.22 346 LEU D O 1
ATOM 5903 N N . THR D 4 362 ? 140.495 152.226 109.090 1.00 15.62 347 THR D N 1
ATOM 5904 C CA . THR D 4 362 ? 139.190 152.863 108.966 1.00 15.62 347 THR D CA 1
ATOM 5905 C C . THR D 4 362 ? 138.410 152.776 110.266 1.00 15.62 347 THR D C 1
ATOM 5906 O O . THR D 4 362 ? 137.726 153.729 110.648 1.00 15.62 347 THR D O 1
ATOM 5910 N N . GLU D 4 363 ? 138.478 151.632 110.944 1.00 17.21 348 GLU D N 1
ATOM 5911 C CA . GLU D 4 363 ? 137.862 151.538 112.267 1.00 17.21 348 GLU D CA 1
ATOM 5912 C C . GLU D 4 363 ? 138.432 152.598 113.206 1.00 17.21 348 GLU D C 1
ATOM 5913 O O . GLU D 4 363 ? 137.688 153.297 113.911 1.00 17.21 348 GLU D O 1
ATOM 5919 N N . SER D 4 364 ? 139.759 152.745 113.210 1.00 16.59 349 SER D N 1
ATOM 5920 C CA . SER D 4 364 ? 140.382 153.736 114.086 1.00 16.59 349 SER D CA 1
ATOM 5921 C C . SER D 4 364 ? 139.963 155.155 113.713 1.00 16.59 349 SER D C 1
ATOM 5922 O O . SER D 4 364 ? 139.696 155.988 114.591 1.00 16.59 349 SER D O 1
ATOM 5925 N N . PHE D 4 365 ? 139.897 155.452 112.414 1.00 14.66 350 PHE D N 1
ATOM 5926 C CA . PHE D 4 365 ? 139.509 156.792 111.989 1.00 14.66 350 PHE D CA 1
ATOM 5927 C C . PHE D 4 365 ? 138.046 157.080 112.293 1.00 14.66 350 PHE D C 1
ATOM 5928 O O . PHE D 4 365 ? 137.695 158.224 112.596 1.00 14.66 350 PHE D O 1
ATOM 5936 N N . THR D 4 366 ? 137.179 156.070 112.204 1.00 14.20 351 THR D N 1
ATOM 5937 C CA . THR D 4 366 ? 135.794 156.254 112.622 1.00 14.20 351 THR D CA 1
ATOM 5938 C C . THR D 4 366 ? 135.721 156.574 114.105 1.00 14.20 351 THR D C 1
ATOM 5939 O O . THR D 4 366 ? 134.972 157.466 114.518 1.00 14.20 351 THR D O 1
ATOM 5943 N N . ALA D 4 367 ? 136.506 155.867 114.921 1.00 16.01 352 ALA D N 1
ATOM 5944 C CA . ALA D 4 367 ? 136.552 156.189 116.345 1.00 16.01 352 ALA D CA 1
ATOM 5945 C C . ALA D 4 367 ? 136.999 157.630 116.573 1.00 16.01 352 ALA D C 1
ATOM 5946 O O . ALA D 4 367 ? 136.420 158.346 117.400 1.00 16.01 352 ALA D O 1
ATOM 5948 N N . ILE D 4 368 ? 138.020 158.077 115.840 1.00 15.47 353 ILE D N 1
ATOM 5949 C CA . ILE D 4 368 ? 138.522 159.439 116.021 1.00 15.47 353 ILE D CA 1
ATOM 5950 C C . ILE D 4 368 ? 137.465 160.463 115.618 1.00 15.47 353 ILE D C 1
ATOM 5951 O O . ILE D 4 368 ? 137.187 161.419 116.354 1.00 15.47 353 ILE D O 1
ATOM 5956 N N . ALA D 4 369 ? 136.865 160.285 114.440 1.00 14.03 354 ALA D N 1
ATOM 5957 C CA . ALA D 4 369 ? 135.859 161.233 113.975 1.00 14.03 354 ALA D CA 1
ATOM 5958 C C . ALA D 4 369 ? 134.636 161.237 114.877 1.00 14.03 354 ALA D C 1
ATOM 5959 O O . ALA D 4 369 ? 133.956 162.262 114.993 1.00 14.03 354 ALA D O 1
ATOM 5961 N N . LEU D 4 370 ? 134.338 160.109 115.523 1.00 15.23 355 LEU D N 1
ATOM 5962 C CA . LEU D 4 370 ? 133.246 160.085 116.488 1.00 15.23 355 LEU D CA 1
ATOM 5963 C C . LEU D 4 370 ? 133.628 160.843 117.751 1.00 15.23 355 LEU D C 1
ATOM 5964 O O . LEU D 4 370 ? 132.791 161.525 118.351 1.00 15.23 355 LEU D O 1
ATOM 5969 N N . ALA D 4 371 ? 134.890 160.726 118.174 1.00 17.40 356 ALA D N 1
ATOM 5970 C CA . ALA D 4 371 ? 135.373 161.552 119.275 1.00 17.40 356 ALA D CA 1
ATOM 5971 C C . ALA D 4 371 ? 135.201 163.030 118.958 1.00 17.40 356 ALA D C 1
ATOM 5972 O O . ALA D 4 371 ? 134.776 163.812 119.815 1.00 17.40 356 ALA D O 1
ATOM 5974 N N . PHE D 4 372 ? 135.529 163.431 117.735 1.00 17.45 357 PHE D N 1
ATOM 5975 C CA . PHE D 4 372 ? 135.213 164.783 117.299 1.00 17.45 357 PHE D CA 1
ATOM 5976 C C . PHE D 4 372 ? 133.703 164.963 117.219 1.00 17.45 357 PHE D C 1
ATOM 5977 O O . PHE D 4 372 ? 132.964 164.035 116.882 1.00 17.45 357 PHE D O 1
ATOM 5985 N N . GLY D 4 373 ? 133.245 166.167 117.542 1.00 15.36 358 GLY D N 1
ATOM 5986 C CA . GLY D 4 373 ? 131.828 166.463 117.479 1.00 15.36 358 GLY D CA 1
ATOM 5987 C C . GLY D 4 373 ? 131.394 167.047 116.152 1.00 15.36 358 GLY D C 1
ATOM 5988 O O . GLY D 4 373 ? 131.043 168.228 116.076 1.00 15.36 358 GLY D O 1
ATOM 5989 N N . ASN D 4 374 ? 131.416 166.240 115.095 1.00 10.84 359 ASN D N 1
ATOM 5990 C CA . ASN D 4 374 ? 130.983 166.693 113.783 1.00 10.84 359 ASN D CA 1
ATOM 5991 C C . ASN D 4 374 ? 130.170 165.593 113.121 1.00 10.84 359 ASN D C 1
ATOM 5992 O O . ASN D 4 374 ? 130.176 164.438 113.553 1.00 10.84 359 ASN D O 1
ATOM 5997 N N . LEU D 4 375 ? 129.463 165.965 112.057 1.00 8.97 360 LEU D N 1
ATOM 5998 C CA . LEU D 4 375 ? 128.521 165.072 111.393 1.00 8.97 360 LEU D CA 1
ATOM 5999 C C . LEU D 4 375 ? 129.004 164.557 110.048 1.00 8.97 360 LEU D C 1
ATOM 6000 O O . LEU D 4 375 ? 128.816 163.378 109.748 1.00 8.97 360 LEU D O 1
ATOM 6005 N N . ILE D 4 376 ? 129.620 165.403 109.228 1.00 7.66 361 ILE D N 1
ATOM 6006 C CA . ILE D 4 376 ? 130.042 165.010 107.885 1.00 7.66 361 ILE D CA 1
ATOM 6007 C C . ILE D 4 376 ? 131.150 163.959 107.941 1.00 7.66 361 ILE D C 1
ATOM 6008 O O . ILE D 4 376 ? 131.073 162.965 107.203 1.00 7.66 361 ILE D O 1
ATOM 6013 N N . PRO D 4 377 ? 132.192 164.113 108.768 1.00 8.23 362 PRO D N 1
ATOM 6014 C CA . PRO D 4 377 ? 133.203 163.046 108.839 1.00 8.23 362 PRO D CA 1
ATOM 6015 C C . PRO D 4 377 ? 132.649 161.707 109.288 1.00 8.23 362 PRO D C 1
ATOM 6016 O O . PRO D 4 377 ? 133.203 160.671 108.910 1.00 8.23 362 PRO D O 1
ATOM 6020 N N . ILE D 4 378 ? 131.568 161.686 110.068 1.00 8.32 363 ILE D N 1
ATOM 6021 C CA . ILE D 4 378 ? 130.975 160.414 110.476 1.00 8.32 363 ILE D CA 1
ATOM 6022 C C . ILE D 4 378 ? 130.453 159.657 109.261 1.00 8.32 363 ILE D C 1
ATOM 6023 O O . ILE D 4 378 ? 130.802 158.491 109.030 1.00 8.32 363 ILE D O 1
ATOM 6028 N N . ILE D 4 379 ? 129.594 160.308 108.475 1.00 6.89 364 ILE D N 1
ATOM 6029 C CA . ILE D 4 379 ? 129.062 159.682 107.269 1.00 6.89 364 ILE D CA 1
ATOM 6030 C C . ILE D 4 379 ? 130.191 159.345 106.307 1.00 6.89 364 ILE D C 1
ATOM 6031 O O . ILE D 4 379 ? 130.162 158.310 105.632 1.00 6.89 364 ILE D O 1
ATOM 6036 N N . GLY D 4 380 ? 131.212 160.201 106.241 1.00 8.52 365 GLY D N 1
ATOM 6037 C CA . GLY D 4 380 ? 132.337 159.915 105.365 1.00 8.52 365 GLY D CA 1
ATOM 6038 C C . GLY D 4 380 ? 133.090 158.661 105.766 1.00 8.52 365 GLY D C 1
ATOM 6039 O O . GLY D 4 380 ? 133.431 157.830 104.921 1.00 8.52 365 GLY D O 1
ATOM 6040 N N . ALA D 4 381 ? 133.365 158.510 107.063 1.00 9.75 366 ALA D N 1
ATOM 6041 C CA . ALA D 4 381 ? 134.059 157.322 107.541 1.00 9.75 366 ALA D CA 1
ATOM 6042 C C . ALA D 4 381 ? 133.216 156.073 107.329 1.00 9.75 366 ALA D C 1
ATOM 6043 O O . ALA D 4 381 ? 133.742 155.017 106.958 1.00 9.75 366 ALA D O 1
ATOM 6045 N N . TYR D 4 382 ? 131.904 156.173 107.541 1.00 3.74 367 TYR D N 1
ATOM 6046 C CA . TYR D 4 382 ? 131.050 155.015 107.299 1.00 3.74 367 TYR D CA 1
ATOM 6047 C C . TYR D 4 382 ? 131.040 154.638 105.823 1.00 3.74 367 TYR D C 1
ATOM 6048 O O . TYR D 4 382 ? 131.081 153.452 105.478 1.00 3.74 367 TYR D O 1
ATOM 6057 N N . ARG D 4 383 ? 131.015 155.631 104.933 1.00 7.07 368 ARG D N 1
ATOM 6058 C CA . ARG D 4 383 ? 131.044 155.329 103.506 1.00 7.07 368 ARG D CA 1
ATOM 6059 C C . ARG D 4 383 ? 132.376 154.714 103.095 1.00 7.07 368 ARG D C 1
ATOM 6060 O O . ARG D 4 383 ? 132.411 153.790 102.273 1.00 7.07 368 ARG D O 1
ATOM 6068 N N . ILE D 4 384 ? 133.486 155.196 103.660 1.00 6.03 369 ILE D N 1
ATOM 6069 C CA . ILE D 4 384 ? 134.769 154.619 103.272 1.00 6.03 369 ILE D CA 1
ATOM 6070 C C . ILE D 4 384 ? 134.926 153.220 103.855 1.00 6.03 369 ILE D C 1
ATOM 6071 O O . ILE D 4 384 ? 135.616 152.375 103.272 1.00 6.03 369 ILE D O 1
ATOM 6076 N N . SER D 4 385 ? 134.279 152.935 104.989 1.00 6.82 370 SER D N 1
ATOM 6077 C CA . SER D 4 385 ? 134.283 151.566 105.492 1.00 6.82 370 SER D CA 1
ATOM 6078 C C . SER D 4 385 ? 133.398 150.666 104.643 1.00 6.82 370 SER D C 1
ATOM 6079 O O . SER D 4 385 ? 133.675 149.470 104.514 1.00 6.82 370 SER D O 1
ATOM 6082 N N . GLN D 4 386 ? 132.328 151.219 104.069 1.00 4.26 371 GLN D N 1
ATOM 6083 C CA . GLN D 4 386 ? 131.531 150.456 103.114 1.00 4.26 371 GLN D CA 1
ATOM 6084 C C . GLN D 4 386 ? 132.323 150.168 101.848 1.00 4.26 371 GLN D C 1
ATOM 6085 O O . GLN D 4 386 ? 132.165 149.106 101.238 1.00 4.26 371 GLN D O 1
ATOM 6091 N N . CYS D 4 387 ? 133.170 151.106 101.429 1.00 7.18 372 CYS D N 1
ATOM 6092 C CA . CYS D 4 387 ? 133.871 150.940 100.161 1.00 7.18 372 CYS D CA 1
ATOM 6093 C C . CYS D 4 387 ? 135.102 150.048 100.291 1.00 7.18 372 CYS D C 1
ATOM 6094 O O . CYS D 4 387 ? 135.398 149.271 99.377 1.00 7.18 372 CYS D O 1
ATOM 6097 N N . ILE D 4 388 ? 135.839 150.141 101.400 1.00 8.72 373 ILE D N 1
ATOM 6098 C CA . ILE D 4 388 ? 137.030 149.305 101.544 1.00 8.72 373 ILE D CA 1
ATOM 6099 C C . ILE D 4 388 ? 136.650 147.841 101.737 1.00 8.72 373 ILE D C 1
ATOM 6100 O O . ILE D 4 388 ? 137.298 146.949 101.181 1.00 8.72 373 ILE D O 1
ATOM 6105 N N . VAL D 4 389 ? 135.591 147.562 102.500 1.00 11.53 374 VAL D N 1
ATOM 6106 C CA . VAL D 4 389 ? 135.131 146.185 102.680 1.00 11.53 374 VAL D CA 1
ATOM 6107 C C . VAL D 4 389 ? 134.538 145.624 101.397 1.00 11.53 374 VAL D C 1
ATOM 6108 O O . VAL D 4 389 ? 134.159 144.451 101.350 1.00 11.53 374 VAL D O 1
ATOM 6112 N N . GLN D 4 390 ? 134.451 146.441 100.361 1.00 10.05 375 GLN D N 1
ATOM 6113 C CA . GLN D 4 390 ? 134.096 146.030 99.010 1.00 10.05 375 GLN D CA 1
ATOM 6114 C C . GLN D 4 390 ? 135.238 146.445 98.088 1.00 10.05 375 GLN D C 1
ATOM 6115 O O . GLN D 4 390 ? 136.325 146.816 98.538 1.00 10.05 375 GLN D O 1
ATOM 6121 N N . ALA D 4 391 ? 134.991 146.373 96.789 1.00 8.77 376 ALA D N 1
ATOM 6122 C CA . ALA D 4 391 ? 135.972 146.799 95.817 1.00 8.77 376 ALA D CA 1
ATOM 6123 C C . ALA D 4 391 ? 135.601 148.087 95.101 1.00 8.77 376 ALA D C 1
ATOM 6124 O O . ALA D 4 391 ? 136.420 148.604 94.334 1.00 8.77 376 ALA D O 1
ATOM 6126 N N . ILE D 4 392 ? 134.406 148.624 95.330 1.00 7.77 377 ILE D N 1
ATOM 6127 C CA . ILE D 4 392 ? 133.982 149.823 94.618 1.00 7.77 377 ILE D CA 1
ATOM 6128 C C . ILE D 4 392 ? 134.738 151.035 95.149 1.00 7.77 377 ILE D C 1
ATOM 6129 O O . ILE D 4 392 ? 135.305 151.021 96.244 1.00 7.77 377 ILE D O 1
ATOM 6134 N N . SER D 4 393 ? 134.741 152.102 94.355 1.00 8.25 378 SER D N 1
ATOM 6135 C CA . SER D 4 393 ? 135.440 153.319 94.735 1.00 8.25 378 SER D CA 1
ATOM 6136 C C . SER D 4 393 ? 134.459 154.370 95.231 1.00 8.25 378 SER D C 1
ATOM 6137 O O . SER D 4 393 ? 133.375 154.525 94.658 1.00 8.25 378 SER D O 1
ATOM 6140 N N . PRO D 4 394 ? 134.811 155.114 96.282 1.00 9.01 379 PRO D N 1
ATOM 6141 C CA . PRO D 4 394 ? 133.895 156.134 96.806 1.00 9.01 379 PRO D CA 1
ATOM 6142 C C . PRO D 4 394 ? 133.617 157.195 95.757 1.00 9.01 379 PRO D C 1
ATOM 6143 O O . PRO D 4 394 ? 134.507 157.961 95.378 1.00 9.01 379 PRO D O 1
ATOM 6147 N N . GLY D 4 395 ? 132.376 157.235 95.284 1.00 7.14 380 GLY D N 1
ATOM 6148 C CA . GLY D 4 395 ? 131.981 158.099 94.188 1.00 7.14 380 GLY D CA 1
ATOM 6149 C C . GLY D 4 395 ? 131.530 157.363 92.946 1.00 7.14 380 GLY D C 1
ATOM 6150 O O . GLY D 4 395 ? 131.095 158.014 91.985 1.00 7.14 380 GLY D O 1
ATOM 6151 N N . SER D 4 396 ? 131.616 156.040 92.916 1.00 8.39 381 SER D N 1
ATOM 6152 C CA . SER D 4 396 ? 131.184 155.245 91.779 1.00 8.39 381 SER D CA 1
ATOM 6153 C C . SER D 4 396 ? 129.845 154.588 92.086 1.00 8.39 381 SER D C 1
ATOM 6154 O O . SER D 4 396 ? 129.387 154.559 93.230 1.00 8.39 381 SER D O 1
ATOM 6157 N N . SER D 4 397 ? 129.220 154.056 91.042 1.00 9.74 382 SER D N 1
ATOM 6158 C CA . SER D 4 397 ? 127.884 153.497 91.182 1.00 9.74 382 SER D CA 1
ATOM 6159 C C . SER D 4 397 ? 127.909 152.308 92.138 1.00 9.74 382 SER D C 1
ATOM 6160 O O . SER D 4 397 ? 128.826 151.484 92.079 1.00 9.74 382 SER D O 1
ATOM 6163 N N . PRO D 4 398 ? 126.926 152.188 93.030 1.00 9.88 383 PRO D N 1
ATOM 6164 C CA . PRO D 4 398 ? 126.862 151.031 93.927 1.00 9.88 383 PRO D CA 1
ATOM 6165 C C . PRO D 4 398 ? 126.393 149.748 93.263 1.00 9.88 383 PRO D C 1
ATOM 6166 O O . PRO D 4 398 ? 126.178 148.755 93.963 1.00 9.88 383 PRO D O 1
ATOM 6170 N N . LEU D 4 399 ? 126.231 149.745 91.944 1.00 8.61 384 LEU D N 1
ATOM 6171 C CA . LEU D 4 399 ? 125.750 148.577 91.222 1.00 8.61 384 LEU D CA 1
ATOM 6172 C C . LEU D 4 399 ? 126.818 147.507 91.048 1.00 8.61 384 LEU D C 1
ATOM 6173 O O . LEU D 4 399 ? 126.518 146.442 90.503 1.00 8.61 384 LEU D O 1
ATOM 6178 N N . LEU D 4 400 ? 128.048 147.760 91.489 1.00 8.14 385 LEU D N 1
ATOM 6179 C CA . LEU D 4 400 ? 129.139 146.809 91.341 1.00 8.14 385 LEU D CA 1
ATOM 6180 C C . LEU D 4 400 ? 129.187 145.787 92.467 1.00 8.14 385 LEU D C 1
ATOM 6181 O O . LEU D 4 400 ? 130.124 144.986 92.518 1.00 8.14 385 LEU D O 1
ATOM 6186 N N . GLN D 4 401 ? 128.211 145.799 93.376 1.00 10.53 386 GLN D N 1
ATOM 6187 C CA . GLN D 4 401 ? 128.176 144.786 94.423 1.00 10.53 386 GLN D CA 1
ATOM 6188 C C . GLN D 4 401 ? 127.746 143.432 93.878 1.00 10.53 386 GLN D C 1
ATOM 6189 O O . GLN D 4 401 ? 128.049 142.400 94.484 1.00 10.53 386 GLN D O 1
ATOM 6195 N N . LEU D 4 402 ? 127.043 143.418 92.750 1.00 10.81 387 LEU D N 1
ATOM 6196 C CA . LEU D 4 402 ? 126.637 142.177 92.112 1.00 10.81 387 LEU D CA 1
ATOM 6197 C C . LEU D 4 402 ? 127.891 141.444 91.641 1.00 10.81 387 LEU D C 1
ATOM 6198 O O . LEU D 4 402 ? 128.953 142.056 91.522 1.00 10.81 387 LEU D O 1
ATOM 6203 N N . PRO D 4 403 ? 127.816 140.137 91.370 1.00 13.49 388 PRO D N 1
ATOM 6204 C CA . PRO D 4 403 ? 129.063 139.376 91.199 1.00 13.49 388 PRO D CA 1
ATOM 6205 C C . PRO D 4 403 ? 129.778 139.605 89.875 1.00 13.49 388 PRO D C 1
ATOM 6206 O O . PRO D 4 403 ? 131.010 139.680 89.855 1.00 13.49 388 PRO D O 1
ATOM 6210 N N . TYR D 4 404 ? 129.046 139.720 88.768 1.00 15.51 389 TYR D N 1
ATOM 6211 C CA . TYR D 4 404 ? 129.649 139.642 87.442 1.00 15.51 389 TYR D CA 1
ATOM 6212 C C . TYR D 4 404 ? 129.737 141.002 86.767 1.00 15.51 389 TYR D C 1
ATOM 6213 O O . TYR D 4 404 ? 129.846 141.078 85.540 1.00 15.51 389 TYR D O 1
ATOM 6222 N N . PHE D 4 405 ? 129.696 142.081 87.533 1.00 12.76 390 PHE D N 1
ATOM 6223 C CA . PHE D 4 405 ? 129.583 143.402 86.940 1.00 12.76 390 PHE D CA 1
ATOM 6224 C C . PHE D 4 405 ? 130.943 144.073 86.791 1.00 12.76 390 PHE D C 1
ATOM 6225 O O . PHE D 4 405 ? 131.799 143.992 87.678 1.00 12.76 390 PHE D O 1
ATOM 6233 N N . THR D 4 406 ? 131.127 144.732 85.653 1.00 16.13 391 THR D N 1
ATOM 6234 C CA . THR D 4 406 ? 132.331 145.468 85.290 1.00 16.13 391 THR D CA 1
ATOM 6235 C C . THR D 4 406 ? 131.928 146.890 84.935 1.00 16.13 391 THR D C 1
ATOM 6236 O O . THR D 4 406 ? 130.737 147.176 84.788 1.00 16.13 391 THR D O 1
ATOM 6240 N N . PRO D 4 407 ? 132.882 147.820 84.807 1.00 16.52 392 PRO D N 1
ATOM 6241 C CA . PRO D 4 407 ? 132.511 149.185 84.392 1.00 16.52 392 PRO D CA 1
ATOM 6242 C C . PRO D 4 407 ? 131.725 149.255 83.094 1.00 16.52 392 PRO D C 1
ATOM 6243 O O . PRO D 4 407 ? 130.914 150.176 82.922 1.00 16.52 392 PRO D O 1
ATOM 6247 N N . LYS D 4 408 ? 131.916 148.300 82.182 1.00 18.95 393 LYS D N 1
ATOM 6248 C CA . LYS D 4 408 ? 131.216 148.347 80.902 1.00 18.95 393 LYS D CA 1
ATOM 6249 C C . LYS D 4 408 ? 129.706 148.242 81.089 1.00 18.95 393 LYS D C 1
ATOM 6250 O O . LYS D 4 408 ? 128.945 149.086 80.600 1.00 18.95 393 LYS D O 1
ATOM 6256 N N . VAL D 4 409 ? 129.247 147.215 81.807 1.00 18.89 394 VAL D N 1
ATOM 6257 C CA . VAL D 4 409 ? 127.807 147.025 81.941 1.00 18.89 394 VAL D CA 1
ATOM 6258 C C . VAL D 4 409 ? 127.191 148.084 82.848 1.00 18.89 394 VAL D C 1
ATOM 6259 O O . VAL D 4 409 ? 126.047 148.500 82.630 1.00 18.89 394 VAL D O 1
ATOM 6263 N N . VAL D 4 410 ? 127.921 148.548 83.866 1.00 17.58 395 VAL D N 1
ATOM 6264 C CA . VAL D 4 410 ? 127.369 149.583 84.731 1.00 17.58 395 VAL D CA 1
ATOM 6265 C C . VAL D 4 410 ? 127.319 150.919 84.010 1.00 17.58 395 VAL D C 1
ATOM 6266 O O . VAL D 4 410 ? 126.533 151.793 84.386 1.00 17.58 395 VAL D O 1
ATOM 6270 N N . GLU D 4 411 ? 128.133 151.101 82.971 1.00 20.73 396 GLU D N 1
ATOM 6271 C CA . GLU D 4 411 ? 127.980 152.267 82.115 1.00 20.73 396 GLU D CA 1
ATOM 6272 C C . GLU D 4 411 ? 126.913 152.059 81.051 1.00 20.73 396 GLU D C 1
ATOM 6273 O O . GLU D 4 411 ? 126.384 153.040 80.519 1.00 20.73 396 GLU D O 1
ATOM 6279 N N . SER D 4 412 ? 126.589 150.807 80.733 1.00 18.73 397 SER D N 1
ATOM 6280 C CA . SER D 4 412 ? 125.552 150.524 79.750 1.00 18.73 397 SER D CA 1
ATOM 6281 C C . SER D 4 412 ? 124.145 150.523 80.333 1.00 18.73 397 SER D C 1
ATOM 6282 O O . SER D 4 412 ? 123.183 150.704 79.578 1.00 18.73 397 SER D O 1
ATOM 6285 N N . VAL D 4 413 ? 123.985 150.318 81.637 1.00 19.52 398 VAL D N 1
ATOM 6286 C CA . VAL D 4 413 ? 122.648 150.227 82.216 1.00 19.52 398 VAL D CA 1
ATOM 6287 C C . VAL D 4 413 ? 122.175 151.565 82.775 1.00 19.52 398 VAL D C 1
ATOM 6288 O O . VAL D 4 413 ? 121.023 151.950 82.570 1.00 19.52 398 VAL D O 1
ATOM 6292 N N . GLU D 4 414 ? 123.033 152.303 83.475 1.00 21.67 399 GLU D N 1
ATOM 6293 C CA . GLU D 4 414 ? 122.604 153.550 84.097 1.00 21.67 399 GLU D CA 1
ATOM 6294 C C . GLU D 4 414 ? 122.647 154.735 83.142 1.00 21.67 399 GLU D C 1
ATOM 6295 O O . GLU D 4 414 ? 122.448 155.872 83.580 1.00 21.67 399 GLU D O 1
ATOM 6301 N N . GLY D 4 415 ? 122.885 154.498 81.858 1.00 27.89 400 GLY D N 1
ATO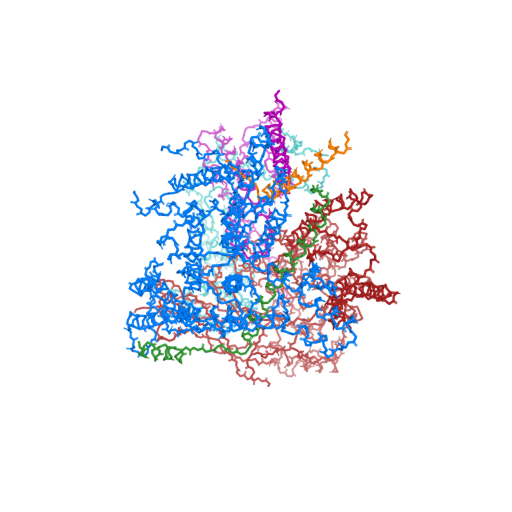M 6302 C CA . GLY D 4 415 ? 122.933 155.556 80.872 1.00 27.89 400 GLY D CA 1
ATOM 6303 C C . GLY D 4 415 ? 124.357 155.945 80.516 1.00 27.89 400 GLY D C 1
ATOM 6304 O O . GLY D 4 415 ? 125.329 155.592 81.189 1.00 27.89 400 GLY D O 1
ATOM 6305 N N . ALA D 4 416 ? 124.469 156.699 79.423 1.00 35.76 401 ALA D N 1
ATOM 6306 C CA . ALA D 4 416 ? 125.781 157.110 78.935 1.00 35.76 401 ALA D CA 1
ATOM 6307 C C . ALA D 4 416 ? 126.470 158.039 79.927 1.00 35.76 401 ALA D C 1
ATOM 6308 O O . ALA D 4 416 ? 127.575 157.753 80.401 1.00 35.76 401 ALA D O 1
ATOM 6310 N N . ASP D 4 417 ? 125.830 159.160 80.256 1.00 39.46 402 ASP D N 1
ATOM 6311 C CA . ASP D 4 417 ? 126.410 160.151 81.159 1.00 39.46 402 ASP D CA 1
ATOM 6312 C C . ASP D 4 417 ? 125.315 160.666 82.083 1.00 39.46 402 ASP D C 1
ATOM 6313 O O . ASP D 4 417 ? 124.430 161.408 81.644 1.00 39.46 402 ASP D O 1
ATOM 6318 N N . VAL D 4 418 ? 125.375 160.272 83.355 1.00 36.09 403 VAL D N 1
ATOM 6319 C CA . VAL D 4 418 ? 124.434 160.727 84.370 1.00 36.09 403 VAL D CA 1
ATOM 6320 C C . VAL D 4 418 ? 125.204 161.035 85.646 1.00 36.09 403 VAL D C 1
ATOM 6321 O O . VAL D 4 418 ? 126.286 160.494 85.891 1.00 36.09 403 VAL D O 1
ATOM 6325 N N . LYS D 4 419 ? 124.633 161.919 86.463 1.00 35.81 404 LYS D N 1
ATOM 6326 C CA . LYS D 4 419 ? 125.246 162.303 87.726 1.00 35.81 404 LYS D CA 1
ATOM 6327 C C . LYS D 4 419 ? 124.726 161.508 88.913 1.00 35.81 404 LYS D C 1
ATOM 6328 O O . LYS D 4 419 ? 125.384 161.486 89.958 1.00 35.81 404 LYS D O 1
ATOM 6334 N N . THR D 4 420 ? 123.568 160.870 88.785 1.00 31.50 405 THR D N 1
ATOM 6335 C CA . THR D 4 420 ? 123.084 159.944 89.796 1.00 31.50 405 THR D CA 1
ATOM 6336 C C . THR D 4 420 ? 123.544 158.527 89.466 1.00 31.50 405 THR D C 1
ATOM 6337 O O . THR D 4 420 ? 124.106 158.259 88.404 1.00 31.50 405 THR D O 1
ATOM 6341 N N . HIS D 4 421 ? 123.308 157.612 90.401 1.00 22.30 406 HIS D N 1
ATOM 6342 C CA . HIS D 4 421 ? 123.705 156.219 90.238 1.00 22.30 406 HIS D CA 1
ATOM 6343 C C . HIS D 4 421 ? 122.528 155.321 90.580 1.00 22.30 406 HIS D C 1
ATOM 6344 O O . HIS D 4 421 ? 122.054 155.326 91.720 1.00 22.30 406 HIS D O 1
ATOM 6351 N N . LEU D 4 422 ? 122.058 154.559 89.595 1.00 18.05 407 LEU D N 1
ATOM 6352 C CA . LEU D 4 422 ? 121.014 153.575 89.840 1.00 18.05 407 LEU D CA 1
ATOM 6353 C C . LEU D 4 422 ? 121.459 152.606 90.922 1.00 18.05 407 LEU D C 1
ATOM 6354 O O . LEU D 4 422 ? 122.418 151.854 90.739 1.00 18.05 407 LEU D O 1
ATOM 6359 N N . SER D 4 423 ? 120.759 152.622 92.048 1.00 15.48 408 SER D N 1
ATOM 6360 C CA . SER D 4 423 ? 121.096 151.745 93.154 1.00 15.48 408 SER D CA 1
ATOM 6361 C C . SER D 4 423 ? 120.519 150.354 92.908 1.00 15.48 408 SER D C 1
ATOM 6362 O O . SER D 4 423 ? 119.848 150.100 91.906 1.00 15.48 408 SER D O 1
ATOM 6365 N N . VAL D 4 424 ? 120.784 149.435 93.837 1.00 13.58 409 VAL D N 1
ATOM 6366 C CA . VAL D 4 424 ? 120.364 148.051 93.643 1.00 13.58 409 VAL D CA 1
ATOM 6367 C C . VAL D 4 424 ? 118.845 147.944 93.660 1.00 13.58 409 VAL D C 1
ATOM 6368 O O . VAL D 4 424 ? 118.256 147.171 92.896 1.00 13.58 409 VAL D O 1
ATOM 6372 N N . GLN D 4 425 ? 118.186 148.722 94.522 1.00 15.34 410 GLN D N 1
ATOM 6373 C CA . GLN D 4 425 ? 116.733 148.639 94.634 1.00 15.34 410 GLN D CA 1
ATOM 6374 C C . GLN D 4 425 ? 116.052 149.077 93.344 1.00 15.34 410 GLN D C 1
ATOM 6375 O O . GLN D 4 425 ? 115.237 148.340 92.778 1.00 15.34 410 GLN D O 1
ATOM 6381 N N . LYS D 4 426 ? 116.366 150.286 92.870 1.00 17.64 411 LYS D N 1
ATOM 6382 C CA . LYS D 4 426 ? 115.712 150.797 91.672 1.00 17.64 411 LYS D CA 1
ATOM 6383 C C . LYS D 4 426 ? 116.082 149.987 90.438 1.00 17.64 411 LYS D C 1
ATOM 6384 O O . LYS D 4 426 ? 115.315 149.958 89.469 1.00 17.64 411 LYS D O 1
ATOM 6390 N N . TYR D 4 427 ? 117.235 149.322 90.452 1.00 18.32 412 TYR D N 1
ATOM 6391 C CA . TYR D 4 427 ? 117.595 148.463 89.332 1.00 18.32 412 TYR D CA 1
ATOM 6392 C C . TYR D 4 427 ? 116.798 147.166 89.360 1.00 18.32 412 TYR D C 1
ATOM 6393 O O . TYR D 4 427 ? 116.239 146.751 88.340 1.00 18.32 412 TYR D O 1
ATOM 6402 N N . LEU D 4 428 ? 116.728 146.515 90.524 1.00 21.50 413 LEU D N 1
ATOM 6403 C CA . LEU D 4 428 ? 116.014 145.247 90.615 1.00 21.50 413 LEU D CA 1
ATOM 6404 C C . LEU D 4 428 ? 114.510 145.425 90.450 1.00 21.50 413 LEU D C 1
ATOM 6405 O O . LEU D 4 428 ? 113.835 144.517 89.952 1.00 21.50 413 LEU D O 1
ATOM 6410 N N . ASP D 4 429 ? 113.969 146.575 90.848 1.00 24.69 414 ASP D N 1
ATOM 6411 C CA . ASP D 4 429 ? 112.529 146.796 90.790 1.00 24.69 414 ASP D CA 1
ATOM 6412 C C . ASP D 4 429 ? 112.021 147.106 89.388 1.00 24.69 414 ASP D C 1
ATOM 6413 O O . ASP D 4 429 ? 110.833 147.406 89.233 1.00 24.69 414 ASP D O 1
ATOM 6418 N N . MET D 4 430 ? 112.875 147.044 88.373 1.00 31.53 415 MET D N 1
ATOM 6419 C CA . MET D 4 430 ? 112.434 147.260 87.007 1.00 31.53 415 MET D CA 1
ATOM 6420 C C . MET D 4 430 ? 111.755 146.007 86.463 1.00 31.53 415 MET D C 1
ATOM 6421 O O . MET D 4 430 ? 111.962 144.904 86.976 1.00 31.53 415 MET D O 1
ATOM 6426 N N . PRO D 4 431 ? 110.932 146.146 85.420 1.00 38.83 416 PRO D N 1
ATOM 6427 C CA . PRO D 4 431 ? 110.348 144.955 84.787 1.00 38.83 416 PRO D CA 1
ATOM 6428 C C . PRO D 4 431 ? 111.371 144.219 83.938 1.00 38.83 416 PRO D C 1
ATOM 6429 O O . PRO D 4 431 ? 112.559 144.552 83.973 1.00 38.83 416 PRO D O 1
ATOM 6433 N N . GLU D 4 432 ? 110.934 143.220 83.171 1.00 38.21 417 GLU D N 1
ATOM 6434 C CA . GLU D 4 432 ? 111.854 142.427 82.355 1.00 38.21 417 GLU D CA 1
ATOM 6435 C C . GLU D 4 432 ? 112.245 143.205 81.097 1.00 38.21 417 GLU D C 1
ATOM 6436 O O . GLU D 4 432 ? 111.997 142.804 79.960 1.00 38.21 417 GLU D O 1
ATOM 6442 N N . GLU D 4 433 ? 112.871 144.358 81.336 1.00 40.09 418 GLU D N 1
ATOM 6443 C CA . GLU D 4 433 ? 113.590 145.102 80.316 1.00 40.09 418 GLU D CA 1
ATOM 6444 C C . GLU D 4 433 ? 115.095 145.080 80.539 1.00 40.09 418 GLU D C 1
ATOM 6445 O O . GLU D 4 433 ? 115.851 145.231 79.573 1.00 40.09 418 GLU D O 1
ATOM 6451 N N . ARG D 4 434 ? 115.542 144.884 81.783 1.00 32.23 419 ARG D N 1
ATOM 6452 C CA . ARG D 4 434 ? 116.953 144.624 82.043 1.00 32.23 419 ARG D CA 1
ATOM 6453 C C . ARG D 4 434 ? 117.442 143.415 81.257 1.00 32.23 419 ARG D C 1
ATOM 6454 O O . ARG D 4 434 ? 118.622 143.337 80.903 1.00 32.23 419 ARG D O 1
ATOM 6462 N N . ARG D 4 435 ? 116.550 142.462 80.979 1.00 34.87 420 ARG D N 1
ATOM 6463 C CA . ARG D 4 435 ? 116.924 141.303 80.175 1.00 34.87 420 ARG D CA 1
ATOM 6464 C C . ARG D 4 435 ? 117.434 141.721 78.803 1.00 34.87 420 ARG D C 1
ATOM 6465 O O . ARG D 4 435 ? 118.390 141.137 78.282 1.00 34.87 420 ARG D O 1
ATOM 6473 N N . ARG D 4 436 ? 116.808 142.728 78.199 1.00 34.42 421 ARG D N 1
ATOM 6474 C CA . ARG D 4 436 ? 117.232 143.191 76.886 1.00 34.42 421 ARG D CA 1
ATOM 6475 C C . ARG D 4 436 ? 118.279 144.292 76.957 1.00 34.42 421 ARG D C 1
ATOM 6476 O O . ARG D 4 436 ? 119.029 144.476 75.993 1.00 34.42 421 ARG D O 1
ATOM 6478 N N . SER D 4 437 ? 118.346 145.023 78.066 1.00 31.72 422 SER D N 1
ATOM 6479 C CA . SER D 4 437 ? 119.252 146.158 78.177 1.00 31.72 422 SER D CA 1
ATOM 6480 C C . SER D 4 437 ? 120.587 145.811 78.822 1.00 31.72 422 SER D C 1
ATOM 6481 O O . SER D 4 437 ? 121.518 146.619 78.749 1.00 31.72 422 SER D O 1
ATOM 6484 N N . LEU D 4 438 ? 120.714 144.645 79.451 1.00 31.28 423 LEU D N 1
ATOM 6485 C CA . LEU D 4 438 ? 121.949 144.304 80.146 1.00 31.28 423 LEU D CA 1
ATOM 6486 C C . LEU D 4 438 ? 122.631 143.086 79.546 1.00 31.28 423 LEU D C 1
ATOM 6487 O O . LEU D 4 438 ? 123.800 143.162 79.153 1.00 31.28 423 LEU D O 1
ATOM 6492 N N . THR D 4 439 ? 121.932 141.960 79.469 1.00 38.67 424 THR D N 1
ATOM 6493 C CA . THR D 4 439 ? 122.501 140.725 78.928 1.00 38.67 424 THR D CA 1
ATOM 6494 C C . THR D 4 439 ? 122.148 140.543 77.454 1.00 38.67 424 THR D C 1
ATOM 6495 O O . THR D 4 439 ? 121.574 139.539 77.039 1.00 38.67 424 THR D O 1
ATOM 6499 N N . VAL D 4 440 ? 122.532 141.528 76.642 1.00 51.57 425 VAL D N 1
ATOM 6500 C CA . VAL D 4 440 ? 122.251 141.461 75.209 1.00 51.57 425 VAL D CA 1
ATOM 6501 C C . VAL D 4 440 ? 122.982 140.283 74.579 1.00 51.57 425 VAL D C 1
ATOM 6502 O O . VAL D 4 440 ? 122.415 139.539 73.769 1.00 51.57 425 VAL D O 1
ATOM 6504 N N . GLY D 4 441 ? 124.248 140.093 74.939 1.00 56.34 426 GLY D N 1
ATOM 6505 C CA . GLY D 4 441 ? 125.025 138.995 74.418 1.00 56.34 426 GLY D CA 1
ATOM 6506 C C . GLY D 4 441 ? 126.392 139.368 73.871 1.00 56.34 426 GLY D C 1
ATOM 6507 O O . GLY D 4 441 ? 127.378 138.671 74.129 1.00 56.34 426 GLY D O 1
ATOM 6508 N N . PRO D 4 442 ? 126.498 140.475 73.116 1.00 57.56 427 PRO D N 1
ATOM 6509 C CA . PRO D 4 442 ? 127.838 140.854 72.610 1.00 57.56 427 PRO D CA 1
ATOM 6510 C C . PRO D 4 442 ? 128.739 141.500 73.661 1.00 57.56 427 PRO D C 1
ATOM 6511 O O . PRO D 4 442 ? 128.904 142.717 73.750 1.00 57.56 427 PRO D O 1
ATOM 6515 N N . GLY D 4 443 ? 129.344 140.651 74.488 1.00 47.36 428 GLY D N 1
ATOM 6516 C CA . GLY D 4 443 ? 130.332 141.086 75.451 1.00 47.36 428 GLY D CA 1
ATOM 6517 C C . GLY D 4 443 ? 129.792 141.769 76.687 1.00 47.36 428 GLY D C 1
ATOM 6518 O O . GLY D 4 443 ? 130.585 142.133 77.565 1.00 47.36 428 GLY D O 1
ATOM 6519 N N . LEU D 4 444 ? 128.477 141.959 76.792 1.00 37.06 429 LEU D N 1
ATOM 6520 C CA . LEU D 4 444 ? 127.921 142.588 77.984 1.00 37.06 429 LEU D CA 1
ATOM 6521 C C . LEU D 4 444 ? 127.798 141.584 79.124 1.00 37.06 429 LEU D C 1
ATOM 6522 O O . LEU D 4 444 ? 128.443 141.730 80.167 1.00 37.06 429 LEU D O 1
ATOM 6527 N N . LEU D 4 445 ? 126.991 140.545 78.932 1.00 36.07 430 LEU D N 1
ATOM 6528 C CA . LEU D 4 445 ? 126.860 139.469 79.905 1.00 36.07 430 LEU D CA 1
ATOM 6529 C C . LEU D 4 445 ? 126.415 138.212 79.171 1.00 36.07 430 LEU D C 1
ATOM 6530 O O . LEU D 4 445 ? 126.254 138.205 77.948 1.00 36.07 430 LEU D O 1
ATOM 6535 N N . THR D 4 446 ? 126.221 137.140 79.933 1.00 38.41 431 THR D N 1
ATOM 6536 C CA . THR D 4 446 ? 125.717 135.883 79.406 1.00 38.41 431 THR D CA 1
ATOM 6537 C C . THR D 4 446 ? 124.589 135.383 80.295 1.00 38.41 431 THR D C 1
ATOM 6538 O O . THR D 4 446 ? 124.513 135.716 81.482 1.00 38.41 431 THR D O 1
ATOM 6542 N N . GLU D 4 447 ? 123.705 134.578 79.703 1.00 37.14 432 GLU D N 1
ATOM 6543 C CA . GLU D 4 447 ? 122.556 134.063 80.441 1.00 37.14 432 GLU D CA 1
ATOM 6544 C C . GLU D 4 447 ? 123.001 133.287 81.674 1.00 37.14 432 GLU D C 1
ATOM 6545 O O . GLU D 4 447 ? 122.486 133.502 82.779 1.00 37.14 432 GLU D O 1
ATOM 6547 N N . ASP D 4 448 ? 123.973 132.387 81.505 1.00 37.34 433 ASP D N 1
ATOM 6548 C CA . ASP D 4 448 ? 124.475 131.606 82.628 1.00 37.34 433 ASP D CA 1
ATOM 6549 C C . ASP D 4 448 ? 125.152 132.475 83.678 1.00 37.34 433 ASP D C 1
ATOM 6550 O O . ASP D 4 448 ? 125.377 132.010 84.800 1.00 37.34 433 ASP D O 1
ATOM 6552 N N . GLN D 4 449 ? 125.484 133.719 83.341 1.00 32.24 434 GLN D N 1
ATOM 6553 C CA . GLN D 4 449 ? 126.040 134.671 84.294 1.00 32.24 434 GLN D CA 1
ATOM 6554 C C . GLN D 4 449 ? 124.989 135.613 84.864 1.00 32.24 434 GLN D C 1
ATOM 6555 O O . GLN D 4 449 ? 124.996 135.890 86.070 1.00 32.24 434 GLN D O 1
ATOM 6557 N N . TYR D 4 450 ? 124.087 136.116 84.020 1.00 27.44 435 TYR D N 1
ATOM 6558 C CA . TYR D 4 450 ? 123.025 136.988 84.508 1.00 27.44 435 TYR D CA 1
ATOM 6559 C C . TYR D 4 450 ? 122.130 136.256 85.494 1.00 27.44 435 TYR D C 1
ATOM 6560 O O . TYR D 4 450 ? 121.669 136.843 86.482 1.00 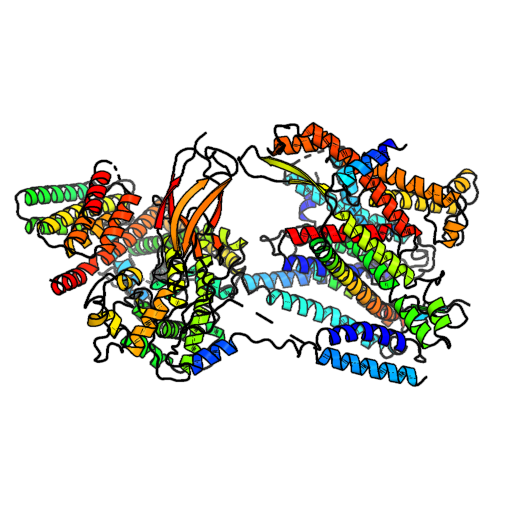27.44 435 TYR D O 1
ATOM 6569 N N . ASN D 4 451 ? 121.873 134.970 85.244 1.00 25.28 436 ASN D N 1
ATOM 6570 C CA . ASN D 4 451 ? 121.046 134.198 86.164 1.00 25.28 436 ASN D CA 1
ATOM 6571 C C . ASN D 4 451 ? 121.691 134.109 87.539 1.00 25.28 436 ASN D C 1
ATOM 6572 O O . ASN D 4 451 ? 121.015 134.282 88.558 1.00 25.28 436 ASN D O 1
ATOM 6577 N N . SER D 4 452 ? 123.003 133.861 87.592 1.00 20.46 437 SER D N 1
ATOM 6578 C CA . SER D 4 452 ? 123.679 133.793 88.883 1.00 20.46 437 SER D CA 1
ATOM 6579 C C . SER D 4 452 ? 123.718 135.159 89.557 1.00 20.46 437 SER D C 1
ATOM 6580 O O . SER D 4 452 ? 123.548 135.259 90.779 1.00 20.46 437 SER D O 1
ATOM 6583 N N . ALA D 4 453 ? 123.930 136.222 88.778 1.00 18.43 438 ALA D N 1
ATOM 6584 C CA . ALA D 4 453 ? 123.920 137.567 89.347 1.00 18.43 438 ALA D CA 1
ATOM 6585 C C . ALA D 4 453 ? 122.585 137.868 90.018 1.00 18.43 438 ALA D C 1
ATOM 6586 O O . ALA D 4 453 ? 122.537 138.305 91.174 1.00 18.43 438 ALA D O 1
ATOM 6588 N N . ILE D 4 454 ? 121.483 137.615 89.313 1.00 19.18 439 ILE D N 1
ATOM 6589 C CA . ILE D 4 454 ? 120.166 137.868 89.894 1.00 19.18 439 ILE D CA 1
ATOM 6590 C C . ILE D 4 454 ? 119.927 136.960 91.098 1.00 19.18 439 ILE D C 1
ATOM 6591 O O . ILE D 4 454 ? 119.440 137.408 92.152 1.00 19.18 439 ILE D O 1
ATOM 6596 N N . ALA D 4 455 ? 120.283 135.677 90.977 1.00 17.24 440 ALA D N 1
ATOM 6597 C CA . ALA D 4 455 ? 120.019 134.726 92.048 1.00 17.24 440 ALA D CA 1
ATOM 6598 C C . ALA D 4 455 ? 120.840 135.001 93.300 1.00 17.24 440 ALA D C 1
ATOM 6599 O O . ALA D 4 455 ? 120.487 134.500 94.371 1.00 17.24 440 ALA D O 1
ATOM 6601 N N . VAL D 4 456 ? 121.934 135.758 93.196 1.00 15.69 441 VAL D N 1
ATOM 6602 C CA . VAL D 4 456 ? 122.651 136.198 94.390 1.00 15.69 441 VAL D CA 1
ATOM 6603 C C . VAL D 4 456 ? 122.299 137.628 94.769 1.00 15.69 441 VAL D C 1
ATOM 6604 O O . VAL D 4 456 ? 122.709 138.098 95.840 1.00 15.69 441 VAL D O 1
ATOM 6608 N N . ALA D 4 457 ? 121.542 138.334 93.934 1.00 20.54 442 ALA D N 1
ATOM 6609 C CA . ALA D 4 457 ? 121.064 139.652 94.337 1.00 20.54 442 ALA D CA 1
ATOM 6610 C C . ALA D 4 457 ? 119.975 139.561 95.400 1.00 20.54 442 ALA D C 1
ATOM 6611 O O . ALA D 4 457 ? 119.923 140.396 96.309 1.00 20.54 442 ALA D O 1
ATOM 6613 N N . LYS D 4 458 ? 119.103 138.557 95.299 1.00 40.00 443 LYS D N 1
ATOM 6614 C CA . LYS D 4 458 ? 117.923 138.455 96.174 1.00 40.00 443 LYS D CA 1
ATOM 6615 C C . LYS D 4 458 ? 118.243 138.056 97.608 1.00 40.00 443 LYS D C 1
ATOM 6616 O O . LYS D 4 458 ? 117.303 137.762 98.353 1.00 40.00 443 LYS D O 1
ATOM 6622 N N . GLN D 4 459 ? 119.505 138.016 98.029 1.00 17.05 444 GLN D N 1
ATOM 6623 C CA . GLN D 4 459 ? 119.849 137.559 99.369 1.00 17.05 444 GLN D CA 1
ATOM 6624 C C . GLN D 4 459 ? 120.656 138.586 100.155 1.00 17.05 444 GLN D C 1
ATOM 6625 O O . GLN D 4 459 ? 121.264 138.240 101.171 1.00 17.05 444 GLN D O 1
ATOM 6631 N N . LEU D 4 460 ? 120.683 139.834 99.713 1.00 13.89 445 LEU D N 1
ATOM 6632 C CA . LEU D 4 460 ? 121.423 140.813 100.498 1.00 13.89 445 LEU D CA 1
ATOM 6633 C C . LEU D 4 460 ? 120.519 141.414 101.574 1.00 13.89 445 LEU D C 1
ATOM 6634 O O . LEU D 4 460 ? 119.333 141.647 101.328 1.00 13.89 445 LEU D O 1
ATOM 6639 N N . PRO D 4 461 ? 121.043 141.665 102.774 1.00 10.63 446 PRO D N 1
ATOM 6640 C CA . PRO D 4 461 ? 120.203 142.198 103.856 1.00 10.63 446 PRO D CA 1
ATOM 6641 C C . PRO D 4 461 ? 119.879 143.670 103.643 1.00 10.63 446 PRO D C 1
ATOM 6642 O O . PRO D 4 461 ? 120.775 144.502 103.489 1.00 10.63 446 PRO D O 1
ATOM 6646 N N . LEU D 4 462 ? 118.587 143.986 103.646 1.00 9.14 447 LEU D N 1
ATOM 6647 C CA . LEU D 4 462 ? 118.099 145.356 103.588 1.00 9.14 447 LEU D CA 1
ATOM 6648 C C . LEU D 4 462 ? 117.129 145.574 104.737 1.00 9.14 447 LEU D C 1
ATOM 6649 O O . LEU D 4 462 ? 116.265 144.730 104.992 1.00 9.14 447 LEU D O 1
ATOM 6654 N N . PHE D 4 463 ? 117.271 146.701 105.428 1.00 6.61 448 PHE D N 1
ATOM 6655 C CA . PHE D 4 463 ? 116.454 147.012 106.595 1.00 6.61 448 PHE D CA 1
ATOM 6656 C C . PHE D 4 463 ? 115.579 148.216 106.281 1.00 6.61 448 PHE D C 1
ATOM 6657 O O . PHE D 4 463 ? 116.089 149.320 106.069 1.00 6.61 448 PHE D O 1
ATOM 6665 N N . ALA D 4 464 ? 114.266 148.002 106.253 1.00 9.57 449 ALA D N 1
ATOM 6666 C CA . ALA D 4 464 ? 113.287 149.055 105.995 1.00 9.57 449 ALA D CA 1
ATOM 6667 C C . ALA D 4 464 ? 112.406 149.176 107.232 1.00 9.57 449 ALA D C 1
ATOM 6668 O O . ALA D 4 464 ? 111.530 148.337 107.463 1.00 9.57 449 ALA D O 1
ATOM 6670 N N . ILE D 4 465 ? 112.634 150.217 108.025 1.00 5.39 450 ILE D N 1
ATOM 6671 C CA . ILE D 4 465 ? 111.915 150.392 109.280 1.00 5.39 450 ILE D CA 1
ATOM 6672 C C . ILE D 4 465 ? 110.507 150.895 109.000 1.00 5.39 450 ILE D C 1
ATOM 6673 O O . ILE D 4 465 ? 110.256 151.600 108.018 1.00 5.39 450 ILE D O 1
ATOM 6678 N N . SER D 4 466 ? 109.574 150.527 109.874 1.00 7.69 451 SER D N 1
ATOM 6679 C CA . SER D 4 466 ? 108.176 150.902 109.722 1.00 7.69 451 SER D CA 1
ATOM 6680 C C . SER D 4 466 ? 107.652 151.802 110.831 1.00 7.69 451 SER D C 1
ATOM 6681 O O . SER D 4 466 ? 106.799 152.649 110.562 1.00 7.69 451 SER D O 1
ATOM 6684 N N . LYS D 4 467 ? 108.131 151.644 112.063 1.00 5.98 452 LYS D N 1
ATOM 6685 C CA . LYS D 4 467 ? 107.708 152.482 113.177 1.00 5.98 452 LYS D CA 1
ATOM 6686 C C . LYS D 4 467 ? 108.904 152.754 114.072 1.00 5.98 452 LYS D C 1
ATOM 6687 O O . LYS D 4 467 ? 109.655 151.833 114.404 1.00 5.98 452 LYS D O 1
ATOM 6693 N N . ALA D 4 468 ? 109.079 154.016 114.455 1.00 5.34 453 ALA D N 1
ATOM 6694 C CA . ALA D 4 468 ? 110.155 154.422 115.359 1.00 5.34 453 ALA D CA 1
ATOM 6695 C C . ALA D 4 468 ? 109.596 155.507 116.272 1.00 5.34 453 ALA D C 1
ATOM 6696 O O . ALA D 4 468 ? 109.512 156.672 115.876 1.00 5.34 453 ALA D O 1
ATOM 6698 N N . PHE D 4 469 ? 109.220 155.125 117.490 1.00 8.00 454 PHE D N 1
ATOM 6699 C CA . PHE D 4 469 ? 108.601 156.042 118.435 1.00 8.00 454 PHE D CA 1
ATOM 6700 C C . PHE D 4 469 ? 109.320 155.971 119.772 1.00 8.00 454 PHE D C 1
ATOM 6701 O O . PHE D 4 469 ? 109.813 154.912 120.168 1.00 8.00 454 PHE D O 1
ATOM 6709 N N . PHE D 4 470 ? 109.375 157.107 120.462 1.00 8.79 455 PHE D N 1
ATOM 6710 C CA . PHE D 4 470 ? 110.030 157.189 121.758 1.00 8.79 455 PHE D CA 1
ATOM 6711 C C . PHE D 4 470 ? 109.076 156.786 122.875 1.00 8.79 455 PHE D C 1
ATOM 6712 O O . PHE D 4 470 ? 107.856 156.916 122.754 1.00 8.79 455 PHE D O 1
ATOM 6720 N N . LYS D 4 471 ? 109.649 156.302 123.974 1.00 7.71 456 LYS D N 1
ATOM 6721 C CA . LYS D 4 471 ? 108.851 155.778 125.073 1.00 7.71 456 LYS D CA 1
ATOM 6722 C C . LYS D 4 471 ? 109.721 155.685 126.316 1.00 7.71 456 LYS D C 1
ATOM 6723 O O . LYS D 4 471 ? 110.862 155.225 126.240 1.00 7.71 456 LYS D O 1
ATOM 6729 N N . VAL D 4 472 ? 109.179 156.126 127.453 1.00 11.53 457 VAL D N 1
ATOM 6730 C CA . VAL D 4 472 ? 109.867 156.061 128.739 1.00 11.53 457 VAL D CA 1
ATOM 6731 C C . VAL D 4 472 ? 109.363 154.845 129.501 1.00 11.53 457 VAL D C 1
ATOM 6732 O O . VAL D 4 472 ? 108.162 154.549 129.500 1.00 11.53 457 VAL D O 1
ATOM 6736 N N . ALA D 4 473 ? 110.282 154.133 130.149 1.00 13.86 458 ALA D N 1
ATOM 6737 C CA . ALA D 4 473 ? 109.955 152.863 130.792 1.00 13.86 458 ALA D CA 1
ATOM 6738 C C . ALA D 4 473 ? 109.044 153.105 131.990 1.00 13.86 458 ALA D C 1
ATOM 6739 O O . ALA D 4 473 ? 109.496 153.569 133.041 1.00 13.86 458 ALA D O 1
ATOM 6741 N N . GLY D 4 474 ? 107.761 152.787 131.836 1.00 16.06 459 GLY D N 1
ATOM 6742 C CA . GLY D 4 474 ? 106.818 152.869 132.935 1.00 16.06 459 GLY D CA 1
ATOM 6743 C C . GLY D 4 474 ? 106.264 154.253 133.206 1.00 16.06 459 GLY D C 1
ATOM 6744 O O . GLY D 4 474 ? 106.234 154.697 134.358 1.00 16.06 459 GLY D O 1
ATOM 6745 N N . GLU D 4 475 ? 105.816 154.942 132.157 1.00 17.60 460 GLU D N 1
ATOM 6746 C CA . GLU D 4 475 ? 105.194 156.252 132.302 1.00 17.60 460 GLU D CA 1
ATOM 6747 C C . GLU D 4 475 ? 104.519 156.604 130.983 1.00 17.60 460 GLU D C 1
ATOM 6748 O O . GLU D 4 475 ? 104.870 156.074 129.926 1.00 17.60 460 GLU D O 1
ATOM 6754 N N . ARG D 4 476 ? 103.544 157.510 131.062 1.00 16.99 461 ARG D N 1
ATOM 6755 C CA . ARG D 4 476 ? 102.755 157.867 129.887 1.00 16.99 461 ARG D CA 1
ATOM 6756 C C . ARG D 4 476 ? 103.464 158.909 129.027 1.00 16.99 461 ARG D C 1
ATOM 6757 O O . ARG D 4 476 ? 103.802 158.647 127.869 1.00 16.99 461 ARG D O 1
ATOM 6765 N N . VAL D 4 477 ? 103.696 160.096 129.579 1.00 17.59 462 VAL D N 1
ATOM 6766 C CA . VAL D 4 477 ? 104.307 161.202 128.850 1.00 17.59 462 VAL D CA 1
ATOM 6767 C C . VAL D 4 477 ? 105.757 161.339 129.285 1.00 17.59 462 VAL D C 1
ATOM 6768 O O . VAL D 4 477 ? 106.076 161.207 130.473 1.00 17.59 462 VAL D O 1
ATOM 6772 N N . VAL D 4 478 ? 106.643 161.581 128.317 1.00 17.68 463 VAL D N 1
ATOM 6773 C CA . VAL D 4 478 ? 108.064 161.711 128.615 1.00 17.68 463 VAL D CA 1
ATOM 6774 C C . VAL D 4 478 ? 108.287 162.917 129.513 1.00 17.68 463 VAL D C 1
ATOM 6775 O O . VAL D 4 478 ? 107.874 164.039 129.191 1.00 17.68 463 VAL D O 1
ATOM 6779 N N . THR D 4 479 ? 108.941 162.690 130.647 1.00 18.95 464 THR D N 1
ATOM 6780 C CA . THR D 4 479 ? 109.338 163.643 131.674 1.00 18.95 464 THR D CA 1
ATOM 6781 C C . THR D 4 479 ? 110.745 164.157 131.377 1.00 18.95 464 THR D C 1
ATOM 6782 O O . THR D 4 479 ? 111.611 163.380 130.967 1.00 18.95 464 THR D O 1
ATOM 6786 N N . PRO D 4 480 ? 111.011 165.450 131.552 1.00 19.35 465 PRO D N 1
ATOM 6787 C CA . PRO D 4 480 ? 112.340 165.971 131.219 1.00 19.35 465 PRO D CA 1
ATOM 6788 C C . PRO D 4 480 ? 113.425 165.357 132.089 1.00 19.35 465 PRO D C 1
ATOM 6789 O O . PRO D 4 480 ? 113.192 164.973 133.236 1.00 19.35 465 PRO D O 1
ATOM 6793 N N . SER D 4 481 ? 114.622 165.258 131.511 1.00 19.41 466 SER D N 1
ATOM 6794 C CA . SER D 4 481 ? 115.803 164.708 132.171 1.00 19.41 466 SER D CA 1
ATOM 6795 C C . SER D 4 481 ? 115.608 163.254 132.585 1.00 19.41 466 SER D C 1
ATOM 6796 O O . SER D 4 481 ? 116.303 162.758 133.474 1.00 19.41 466 SER D O 1
ATOM 6799 N N . SER D 4 482 ? 114.681 162.551 131.943 1.00 15.90 467 SER D N 1
ATOM 6800 C CA . SER D 4 482 ? 114.407 161.157 132.253 1.00 15.90 467 SER D CA 1
ATOM 6801 C C . SER D 4 482 ? 115.048 160.246 131.215 1.00 15.90 467 SER D C 1
ATOM 6802 O O . SER D 4 482 ? 115.247 160.631 130.061 1.00 15.90 467 SER D O 1
ATOM 6805 N N . LEU D 4 483 ? 115.366 159.027 131.640 1.00 11.25 468 LEU D N 1
ATOM 6806 C CA . LEU D 4 483 ? 116.004 158.051 130.764 1.00 11.25 468 LEU D CA 1
ATOM 6807 C C . LEU D 4 483 ? 114.982 157.522 129.768 1.00 11.25 468 LEU D C 1
ATOM 6808 O O . LEU D 4 483 ? 114.066 156.782 130.138 1.00 11.25 468 LEU D O 1
ATOM 6813 N N . VAL D 4 484 ? 115.136 157.899 128.501 1.00 11.23 469 VAL D N 1
ATOM 6814 C CA . VAL D 4 484 ? 114.217 157.517 127.436 1.00 11.23 469 VAL D CA 1
ATOM 6815 C C . VAL D 4 484 ? 114.882 156.457 126.573 1.00 11.23 469 VAL D C 1
ATOM 6816 O O . VAL D 4 484 ? 116.053 156.593 126.199 1.00 11.23 469 VAL D O 1
ATOM 6820 N N . GLN D 4 485 ? 114.137 155.406 126.255 1.00 8.71 470 GLN D N 1
ATOM 6821 C CA . GLN D 4 485 ? 114.588 154.392 125.317 1.00 8.71 470 GLN D CA 1
ATOM 6822 C C . GLN D 4 485 ? 113.776 154.505 124.035 1.00 8.71 470 GLN D C 1
ATOM 6823 O O . GLN D 4 485 ? 112.567 154.753 124.076 1.00 8.71 470 GLN D O 1
ATOM 6829 N N . LEU D 4 486 ? 114.447 154.350 122.899 1.00 8.08 471 LEU D N 1
ATOM 6830 C CA . LEU D 4 486 ? 113.797 154.431 121.600 1.00 8.08 471 LEU D CA 1
ATOM 6831 C C . LEU D 4 486 ? 113.667 153.035 121.014 1.00 8.08 471 LEU D C 1
ATOM 6832 O O . LEU D 4 486 ? 114.646 152.285 120.954 1.00 8.08 471 LEU D O 1
ATOM 6837 N N . VAL D 4 487 ? 112.458 152.682 120.615 1.00 6.82 472 VAL D N 1
ATOM 6838 C CA . VAL D 4 487 ? 112.180 151.395 119.999 1.00 6.82 472 VAL D CA 1
ATOM 6839 C C . VAL D 4 487 ? 112.054 151.600 118.497 1.00 6.82 472 VAL D C 1
ATOM 6840 O O . VAL D 4 487 ? 111.430 152.564 118.039 1.00 6.82 472 VAL D O 1
ATOM 6844 N N . ILE D 4 488 ? 112.685 150.715 117.727 1.00 6.66 473 ILE D N 1
ATOM 6845 C CA . ILE D 4 488 ? 112.696 150.806 116.272 1.00 6.66 473 ILE D CA 1
ATOM 6846 C C . ILE D 4 488 ? 112.481 149.402 115.719 1.00 6.66 473 ILE D C 1
ATOM 6847 O O . ILE D 4 488 ? 113.343 148.531 115.873 1.00 6.66 473 ILE D O 1
ATOM 6852 N N . LYS D 4 489 ? 111.321 149.170 115.108 1.00 7.91 474 LYS D N 1
ATOM 6853 C CA . LYS D 4 489 ? 110.925 147.839 114.658 1.00 7.91 474 LYS D CA 1
ATOM 6854 C C . LYS D 4 489 ? 110.794 147.820 113.137 1.00 7.91 474 LYS D C 1
ATOM 6855 O O . LYS D 4 489 ? 109.841 148.370 112.574 1.00 7.91 474 LYS D O 1
ATOM 6861 N N . GLY D 4 490 ? 111.760 147.189 112.478 1.00 9.39 475 GLY D N 1
ATOM 6862 C CA . GLY D 4 490 ? 111.746 147.061 111.035 1.00 9.39 475 GLY D CA 1
ATOM 6863 C C . GLY D 4 490 ? 111.531 145.634 110.580 1.00 9.39 475 GLY D C 1
ATOM 6864 O O . GLY D 4 490 ? 110.912 144.838 111.290 1.00 9.39 475 GLY D O 1
ATOM 6865 N N . ARG D 4 491 ? 112.040 145.297 109.398 1.00 6.56 476 ARG D N 1
ATOM 6866 C CA . ARG D 4 491 ? 111.878 143.952 108.852 1.00 6.56 476 ARG D CA 1
ATOM 6867 C C . ARG D 4 491 ? 112.924 143.749 107.768 1.00 6.56 476 ARG D C 1
ATOM 6868 O O . ARG D 4 491 ? 112.982 144.529 106.813 1.00 6.56 476 ARG D O 1
ATOM 6876 N N . ILE D 4 492 ? 113.751 142.715 107.913 1.00 7.42 477 ILE D N 1
ATOM 6877 C CA . ILE D 4 492 ? 114.794 142.425 106.936 1.00 7.42 477 ILE D CA 1
ATOM 6878 C C . ILE D 4 492 ? 114.155 141.817 105.698 1.00 7.42 477 ILE D C 1
ATOM 6879 O O . ILE D 4 492 ? 113.810 140.632 105.682 1.00 7.42 477 ILE D O 1
ATOM 6884 N N . ILE D 4 493 ? 113.987 142.625 104.657 1.00 11.16 478 ILE D N 1
ATOM 6885 C CA . ILE D 4 493 ? 113.365 142.201 103.410 1.00 11.16 478 ILE D CA 1
ATOM 6886 C C . ILE D 4 493 ? 114.362 142.446 102.285 1.00 11.16 478 ILE D C 1
ATOM 6887 O O . ILE D 4 493 ? 114.836 143.572 102.120 1.00 11.16 478 ILE D O 1
ATOM 6892 N N . PRO D 4 494 ? 114.727 141.430 101.504 1.00 18.74 479 PRO D N 1
ATOM 6893 C CA . PRO D 4 494 ? 115.745 141.611 100.472 1.00 18.74 479 PRO D CA 1
ATOM 6894 C C . PRO D 4 494 ? 115.129 142.081 99.168 1.00 18.74 479 PRO D C 1
ATOM 6895 O O . PRO D 4 494 ? 113.996 141.703 98.833 1.00 18.74 479 PRO D O 1
ATOM 6899 N N . PRO D 4 495 ? 115.851 142.906 98.392 1.00 40.00 480 PRO D N 1
ATOM 6900 C CA . PRO D 4 495 ? 115.370 143.462 97.123 1.00 40.00 480 PRO D CA 1
ATOM 6901 C C . PRO D 4 495 ? 115.096 142.397 96.069 1.00 40.00 480 PRO D C 1
ATOM 6902 O O . PRO D 4 495 ? 114.055 142.461 95.417 1.00 40.00 480 PRO D O 1
ATOM 6906 N N . ARG D 4 542 ? 119.806 136.906 119.203 1.00 25.41 527 ARG D N 1
ATOM 6907 C CA . ARG D 4 542 ? 121.096 136.228 119.208 1.00 25.41 527 ARG D CA 1
ATOM 6908 C C . ARG D 4 542 ? 121.349 135.514 117.882 1.00 25.41 527 ARG D C 1
ATOM 6909 O O . ARG D 4 542 ? 122.264 134.700 117.769 1.00 25.41 527 ARG D O 1
ATOM 6917 N N . VAL D 4 543 ? 120.538 135.833 116.879 1.00 16.40 528 VAL D N 1
ATOM 6918 C CA . VAL D 4 543 ? 120.673 135.228 115.559 1.00 16.40 528 VAL D CA 1
ATOM 6919 C C . VAL D 4 543 ? 121.773 135.941 114.786 1.00 16.40 528 VAL D C 1
ATOM 6920 O O . VAL D 4 543 ? 121.922 137.165 114.873 1.00 16.40 528 VAL D O 1
ATOM 6924 N N . GLN D 4 544 ? 122.554 135.170 114.019 1.00 14.82 529 GLN D N 1
ATOM 6925 C CA . GLN D 4 544 ? 123.671 135.709 113.251 1.00 14.82 529 GLN D CA 1
ATOM 6926 C C . GLN D 4 544 ? 123.278 135.871 111.792 1.00 14.82 529 GLN D C 1
ATOM 6927 O O . GLN D 4 544 ? 122.766 134.918 111.188 1.00 14.82 529 GLN D O 1
ATOM 6933 N N . PRO D 4 545 ? 123.497 137.038 111.196 1.00 11.64 530 PRO D N 1
ATOM 6934 C CA . PRO D 4 545 ? 123.187 137.221 109.781 1.00 11.64 530 PRO D CA 1
ATOM 6935 C C . PRO D 4 545 ? 124.321 136.706 108.915 1.00 11.64 530 PRO D C 1
ATOM 6936 O O . PRO D 4 545 ? 125.448 136.532 109.400 1.00 11.64 530 PRO D O 1
ATOM 6940 N N . PRO D 4 546 ? 124.068 136.447 107.633 1.00 12.32 531 PRO D N 1
ATOM 6941 C CA . PRO D 4 546 ? 125.139 135.948 106.763 1.00 12.32 531 PRO D CA 1
ATOM 6942 C C . PRO D 4 546 ? 126.247 136.977 106.602 1.00 12.32 531 PRO D C 1
ATOM 6943 O O . PRO D 4 546 ? 126.003 138.184 106.579 1.00 12.32 531 PRO D O 1
ATOM 6947 N N . LEU D 4 547 ? 127.478 136.483 106.486 1.00 12.37 532 LEU D N 1
ATOM 6948 C CA . LEU D 4 547 ? 128.653 137.342 106.454 1.00 12.37 532 LEU D CA 1
ATOM 6949 C C . LEU D 4 547 ? 128.685 138.187 105.180 1.00 12.37 532 LEU D C 1
ATOM 6950 O O . LEU D 4 547 ? 127.843 138.064 104.288 1.00 12.37 532 LEU D O 1
ATOM 6955 N N . ALA D 4 548 ? 129.686 139.068 105.117 1.00 10.68 533 ALA D N 1
ATOM 6956 C CA . ALA D 4 548 ? 129.885 139.948 103.972 1.00 10.68 533 ALA D CA 1
ATOM 6957 C C . ALA D 4 548 ? 129.984 139.152 102.680 1.00 10.68 533 ALA D C 1
ATOM 6958 O O . ALA D 4 548 ? 130.473 138.021 102.660 1.00 10.68 533 ALA D O 1
ATOM 6960 N N . HIS D 4 549 ? 129.513 139.757 101.592 1.00 9.71 534 HIS D N 1
ATOM 6961 C CA . HIS D 4 549 ? 129.507 139.115 100.285 1.00 9.71 534 HIS D CA 1
ATOM 6962 C C . HIS D 4 549 ? 130.771 139.377 99.476 1.00 9.71 534 HIS D C 1
ATOM 6963 O O . HIS D 4 549 ? 130.971 138.729 98.445 1.00 9.71 534 HIS D O 1
ATOM 6970 N N . ALA D 4 550 ? 131.628 140.290 99.912 1.00 11.22 535 ALA D N 1
ATOM 6971 C CA . ALA D 4 550 ? 132.762 140.704 99.094 1.00 11.22 535 ALA D CA 1
ATOM 6972 C C . ALA D 4 550 ? 133.853 139.646 99.113 1.00 11.22 535 ALA D C 1
ATOM 6973 O O . ALA D 4 550 ? 134.385 139.337 100.184 1.00 11.22 535 ALA D O 1
ATOM 6975 N N . PRO D 4 551 ? 134.212 139.064 97.973 1.00 12.88 536 PRO D N 1
ATOM 6976 C CA . PRO D 4 551 ? 135.358 138.152 97.940 1.00 12.88 536 PRO D CA 1
ATOM 6977 C C . PRO D 4 551 ? 136.663 138.868 97.635 1.00 12.88 536 PRO D C 1
ATOM 6978 O O . PRO D 4 551 ? 137.662 138.219 97.312 1.00 12.88 536 PRO D O 1
ATOM 6982 N N . TYR D 4 552 ? 136.671 140.198 97.727 1.00 11.82 537 TYR D N 1
ATOM 6983 C CA . TYR D 4 552 ? 137.840 140.997 97.384 1.00 11.82 537 TYR D CA 1
ATOM 6984 C C . TYR D 4 552 ? 138.556 141.533 98.618 1.00 11.82 537 TYR D C 1
ATOM 6985 O O . TYR D 4 552 ? 139.111 142.632 98.591 1.00 11.82 537 TYR D O 1
ATOM 6994 N N . LEU D 4 553 ? 138.540 140.773 99.707 1.00 18.73 538 LEU D N 1
ATOM 6995 C CA . LEU D 4 553 ? 139.350 141.061 100.879 1.00 18.73 538 LEU D CA 1
ATOM 6996 C C . LEU D 4 553 ? 139.665 139.749 101.576 1.00 18.73 538 LEU D C 1
ATOM 6997 O O . LEU D 4 553 ? 138.867 138.806 101.515 1.00 18.73 538 LEU D O 1
ATOM 7002 N N . PRO D 4 554 ? 140.826 139.647 102.223 1.00 25.44 539 PRO D N 1
ATOM 7003 C CA . PRO D 4 554 ? 141.200 138.369 102.853 1.00 25.44 539 PRO D CA 1
ATOM 7004 C C . PRO D 4 554 ? 140.227 137.894 103.921 1.00 25.44 539 PRO D C 1
ATOM 7005 O O . PRO D 4 554 ? 139.776 136.744 103.873 1.00 25.44 539 PRO D O 1
ATOM 7009 N N . ARG D 4 555 ? 139.888 138.743 104.885 1.00 24.07 540 ARG D N 1
ATOM 7010 C CA . ARG D 4 555 ? 139.066 138.314 106.005 1.00 24.07 540 ARG D CA 1
ATOM 7011 C C . ARG D 4 555 ? 137.587 138.307 105.632 1.00 24.07 540 ARG D C 1
ATOM 7012 O O . ARG D 4 555 ? 137.180 138.774 104.567 1.00 24.07 540 ARG D O 1
ATOM 7020 N N . ASP D 4 556 ? 136.778 137.758 106.531 1.00 19.84 541 ASP D N 1
ATOM 7021 C CA . ASP D 4 556 ? 135.327 137.746 106.404 1.00 19.84 541 ASP D CA 1
ATOM 7022 C C . ASP D 4 556 ? 134.722 138.665 107.453 1.00 19.84 541 ASP D C 1
ATOM 7023 O O . ASP D 4 556 ? 135.015 138.532 108.644 1.00 19.84 541 ASP D O 1
ATOM 7028 N N . HIS D 4 557 ? 133.876 139.592 107.008 1.00 11.57 542 HIS D N 1
ATOM 7029 C CA . HIS D 4 557 ? 133.389 140.655 107.872 1.00 11.57 542 HIS D CA 1
ATOM 7030 C C . HIS D 4 557 ? 131.961 140.368 108.299 1.00 11.57 542 HIS D C 1
ATOM 7031 O O . HIS D 4 557 ? 131.084 140.240 107.431 1.00 11.57 542 HIS D O 1
ATOM 7038 N N . PRO D 4 558 ? 131.674 140.256 109.592 1.00 10.64 543 PRO D N 1
ATOM 7039 C CA . PRO D 4 558 ? 130.283 140.142 110.037 1.00 10.64 543 PRO D CA 1
ATOM 7040 C C . PRO D 4 558 ? 129.575 141.478 109.907 1.00 10.64 543 PRO D C 1
ATOM 7041 O O . PRO D 4 558 ? 129.988 142.470 110.524 1.00 10.64 543 PRO D O 1
ATOM 7045 N N . PRO D 4 559 ? 128.506 141.548 109.114 1.00 8.45 544 PRO D N 1
ATOM 7046 C CA . PRO D 4 559 ? 127.886 142.848 108.819 1.00 8.45 544 PRO D CA 1
ATOM 7047 C C . PRO D 4 559 ? 127.267 143.455 110.067 1.00 8.45 544 PRO D C 1
ATOM 7048 O O . PRO D 4 559 ? 126.321 142.909 110.635 1.00 8.45 544 PRO D O 1
ATOM 7052 N N . ARG D 4 560 ? 127.806 144.591 110.489 1.00 8.20 545 ARG D N 1
ATOM 7053 C CA . ARG D 4 560 ? 127.284 145.330 111.625 1.00 8.20 545 ARG D CA 1
ATOM 7054 C C . ARG D 4 560 ? 126.350 146.433 111.142 1.00 8.20 545 ARG D C 1
ATOM 7055 O O . ARG D 4 560 ? 126.259 146.730 109.951 1.00 8.20 545 ARG D O 1
ATOM 7063 N N . TRP D 4 561 ? 125.637 147.034 112.088 1.00 7.04 546 TRP D N 1
ATOM 7064 C CA . TRP D 4 561 ? 124.725 148.128 111.791 1.00 7.04 546 TRP D CA 1
ATOM 7065 C C . TRP D 4 561 ? 124.910 149.209 112.841 1.00 7.04 546 TRP D C 1
ATOM 7066 O O . TRP D 4 561 ? 125.032 148.911 114.032 1.00 7.04 546 TRP D O 1
ATOM 7077 N N . HIS D 4 562 ? 124.943 150.459 112.397 1.00 6.57 547 HIS D N 1
ATOM 7078 C CA . HIS D 4 562 ? 125.153 151.600 113.276 1.00 6.57 547 HIS D CA 1
ATOM 7079 C C . HIS D 4 562 ? 123.898 152.459 113.278 1.00 6.57 547 HIS D C 1
ATOM 7080 O O . HIS D 4 562 ? 123.454 152.916 112.221 1.00 6.57 547 HIS D O 1
ATOM 7087 N N . ILE D 4 563 ? 123.329 152.671 114.461 1.00 6.60 548 ILE D N 1
ATOM 7088 C CA . ILE D 4 563 ? 122.157 153.519 114.641 1.00 6.60 548 ILE D CA 1
ATOM 7089 C C . ILE D 4 563 ? 122.570 154.713 115.484 1.00 6.60 548 ILE D C 1
ATOM 7090 O O . ILE D 4 563 ? 123.049 154.548 116.611 1.00 6.60 548 ILE D O 1
ATOM 7095 N N . PHE D 4 564 ? 122.380 155.911 114.945 1.00 7.45 549 PHE D N 1
ATOM 7096 C CA . PHE D 4 564 ? 122.601 157.137 115.694 1.00 7.45 549 PHE D CA 1
ATOM 7097 C C . PHE D 4 564 ? 121.585 158.163 115.217 1.00 7.45 549 PHE D C 1
ATOM 7098 O O . PHE D 4 564 ? 120.763 157.887 114.340 1.00 7.45 549 PHE D O 1
ATOM 7106 N N . LEU D 4 565 ? 121.637 159.354 115.805 1.00 9.06 550 LEU D N 1
ATOM 7107 C CA . LEU D 4 565 ? 120.710 160.408 115.421 1.00 9.06 550 LEU D CA 1
ATOM 7108 C C . LEU D 4 565 ? 121.306 161.765 115.762 1.00 9.06 550 LEU D C 1
ATOM 7109 O O . LEU D 4 565 ? 121.952 161.926 116.799 1.00 9.06 550 LEU D O 1
ATOM 7114 N N . ALA D 4 566 ? 121.089 162.731 114.874 1.00 11.45 551 ALA D N 1
ATOM 7115 C CA . ALA D 4 566 ? 121.601 164.081 115.038 1.00 11.45 551 ALA D CA 1
ATOM 7116 C C . ALA D 4 566 ? 120.536 165.068 114.590 1.00 11.45 551 ALA D C 1
ATOM 7117 O O . ALA D 4 566 ? 119.511 164.690 114.018 1.00 11.45 551 ALA D O 1
ATOM 7119 N N . ASP D 4 567 ? 120.783 166.347 114.857 1.00 19.17 552 ASP D N 1
ATOM 7120 C CA . ASP D 4 567 ? 119.857 167.407 114.496 1.00 19.17 552 ASP D CA 1
ATOM 7121 C C . ASP D 4 567 ? 120.339 168.119 113.236 1.00 19.17 552 ASP D C 1
ATOM 7122 O O . ASP D 4 567 ? 121.374 167.788 112.656 1.00 19.17 552 ASP D O 1
ATOM 7127 N N . ALA D 4 568 ? 119.573 169.120 112.811 1.00 27.92 553 ALA D N 1
ATOM 7128 C CA . ALA D 4 568 ? 119.861 169.850 111.586 1.00 27.92 553 ALA D CA 1
ATOM 7129 C C . ALA D 4 568 ? 120.217 171.312 111.804 1.00 27.92 553 ALA D C 1
ATOM 7130 O O . ALA D 4 568 ? 120.930 171.883 110.977 1.00 27.92 553 ALA D O 1
ATOM 7132 N N . LYS D 4 569 ? 119.738 171.935 112.885 1.00 29.92 554 LYS D N 1
ATOM 7133 C CA . LYS D 4 569 ? 120.060 173.338 113.134 1.00 29.92 554 LYS D CA 1
ATOM 7134 C C . LYS D 4 569 ? 121.559 173.534 113.312 1.00 29.92 554 LYS D C 1
ATOM 7135 O O . LYS D 4 569 ? 122.135 174.496 112.792 1.00 29.92 554 LYS D O 1
ATOM 7141 N N . GLN D 4 570 ? 122.206 172.634 114.045 1.00 23.02 555 GLN D N 1
ATOM 7142 C CA . GLN D 4 570 ? 123.653 172.621 114.198 1.00 23.02 555 GLN D CA 1
ATOM 7143 C C . GLN D 4 570 ? 124.178 171.288 113.689 1.00 23.02 555 GLN D C 1
ATOM 7144 O O . GLN D 4 570 ? 123.676 170.229 114.079 1.00 23.02 555 GLN D O 1
ATOM 7150 N N . GLY D 4 571 ? 125.180 171.339 112.818 1.00 17.07 556 GLY D N 1
ATOM 7151 C CA . GLY D 4 571 ? 125.703 170.126 112.225 1.00 17.07 556 GLY D CA 1
ATOM 7152 C C . GLY D 4 571 ? 126.538 169.311 113.189 1.00 17.07 556 GLY D C 1
ATOM 7153 O O . GLY D 4 571 ? 127.742 169.135 112.981 1.00 17.07 556 GLY D O 1
ATOM 7154 N N . LYS D 4 572 ? 125.911 168.810 114.250 1.00 13.58 557 LYS D N 1
ATOM 7155 C CA . LYS D 4 572 ? 126.602 168.037 115.268 1.00 13.58 557 LYS D CA 1
ATOM 7156 C C . LYS D 4 572 ? 125.747 166.846 115.672 1.00 13.58 557 LYS D C 1
ATOM 7157 O O . LYS D 4 572 ? 124.520 166.872 115.562 1.00 13.58 557 LYS D O 1
ATOM 7163 N N . ILE D 4 573 ? 126.411 165.800 116.141 1.00 10.18 558 ILE D N 1
ATOM 7164 C CA . ILE D 4 573 ? 125.725 164.580 116.546 1.00 10.18 558 ILE D CA 1
ATOM 7165 C C . ILE D 4 573 ? 125.107 164.784 117.922 1.00 10.18 558 ILE D C 1
ATOM 7166 O O . ILE D 4 573 ? 125.615 165.546 118.751 1.00 10.18 558 ILE D O 1
ATOM 7171 N N . ALA D 4 574 ? 123.983 164.112 118.165 1.00 9.68 559 ALA D N 1
ATOM 7172 C CA . ALA D 4 574 ? 123.265 164.260 119.425 1.00 9.68 559 ALA D CA 1
ATOM 7173 C C . ALA D 4 574 ? 123.633 163.178 120.433 1.00 9.68 559 ALA D C 1
ATOM 7174 O O . ALA D 4 574 ? 123.972 163.485 121.578 1.00 9.68 559 ALA D O 1
ATOM 7176 N N . VAL D 4 575 ? 123.574 161.914 120.028 1.00 7.96 560 VAL D N 1
ATOM 7177 C CA . VAL D 4 575 ? 123.893 160.801 120.918 1.00 7.96 560 VAL D CA 1
ATOM 7178 C C . VAL D 4 575 ? 124.889 159.880 120.225 1.00 7.96 560 VAL D C 1
ATOM 7179 O O . VAL D 4 575 ? 124.907 159.809 118.989 1.00 7.96 560 VAL D O 1
ATOM 7183 N N . PRO D 4 576 ? 125.741 159.169 120.966 1.00 7.58 561 PRO D N 1
ATOM 7184 C CA . PRO D 4 576 ? 126.666 158.245 120.318 1.00 7.58 561 PRO D CA 1
ATOM 7185 C C . PRO D 4 576 ? 125.919 157.060 119.737 1.00 7.58 561 PRO D C 1
ATOM 7186 O O . PRO D 4 576 ? 124.843 156.683 120.234 1.00 7.58 561 PRO D O 1
ATOM 7190 N N . PRO D 4 577 ? 126.444 156.442 118.684 1.00 6.78 562 PRO D N 1
ATOM 7191 C CA . PRO D 4 577 ? 125.732 155.330 118.046 1.00 6.78 562 PRO D CA 1
ATOM 7192 C C . PRO D 4 577 ? 125.785 154.066 118.891 1.00 6.78 562 PRO D C 1
ATOM 7193 O O . PRO D 4 577 ? 126.563 153.937 119.836 1.00 6.78 562 PRO D O 1
ATOM 7197 N N . PHE D 4 578 ? 124.933 153.115 118.519 1.00 7.33 563 PHE D N 1
ATOM 7198 C CA . PHE D 4 578 ? 124.788 151.842 119.221 1.00 7.33 563 PHE D CA 1
ATOM 7199 C C . PHE D 4 578 ? 125.052 150.724 118.219 1.00 7.33 563 PHE D C 1
ATOM 7200 O O . PHE D 4 578 ? 124.176 150.378 117.422 1.00 7.33 563 PHE D O 1
ATOM 7208 N N . THR D 4 579 ? 126.253 150.160 118.264 1.00 7.60 564 THR D N 1
ATOM 7209 C CA . THR D 4 579 ? 126.682 149.158 117.297 1.00 7.60 564 THR D CA 1
ATOM 7210 C C . THR D 4 579 ? 126.235 147.775 117.750 1.00 7.60 564 THR D C 1
ATOM 7211 O O . THR D 4 579 ? 126.592 147.331 118.846 1.00 7.60 564 THR D O 1
ATOM 7215 N N . PHE D 4 580 ? 125.467 147.093 116.907 1.00 8.01 565 PHE D N 1
ATOM 7216 C CA . PHE D 4 580 ? 125.043 145.726 117.167 1.00 8.01 565 PHE D CA 1
ATOM 7217 C C . PHE D 4 580 ? 125.253 144.891 115.913 1.00 8.01 565 PHE D C 1
ATOM 7218 O O . PHE D 4 580 ? 125.527 145.413 114.831 1.00 8.01 565 PHE D O 1
ATOM 7226 N N . THR D 4 581 ? 125.118 143.572 116.067 1.00 8.98 566 THR D N 1
ATOM 7227 C CA . THR D 4 581 ? 125.385 142.666 114.958 1.00 8.98 566 THR D CA 1
ATOM 7228 C C . THR D 4 581 ? 124.409 141.499 114.863 1.00 8.98 566 THR D C 1
ATOM 7229 O O . THR D 4 581 ? 124.681 140.553 114.115 1.00 8.98 566 THR D O 1
ATOM 7233 N N . THR D 4 582 ? 123.289 141.527 115.578 1.00 11.63 567 THR D N 1
ATOM 7234 C CA . THR D 4 582 ? 122.373 140.396 115.611 1.00 11.63 567 THR D CA 1
ATOM 7235 C C . THR D 4 582 ? 120.940 140.877 115.415 1.00 11.63 567 THR D C 1
ATOM 7236 O O . THR D 4 582 ? 120.672 142.072 115.275 1.00 11.63 567 THR D O 1
ATOM 7240 N N . PHE D 4 583 ? 120.017 139.921 115.406 1.00 11.52 568 PHE D N 1
ATOM 7241 C CA . PHE D 4 583 ? 118.590 140.188 115.286 1.00 11.52 568 PHE D CA 1
ATOM 7242 C C . PHE D 4 583 ? 117.846 139.155 116.126 1.00 11.52 568 PHE D C 1
ATOM 7243 O O . PHE D 4 583 ? 118.449 138.423 116.916 1.00 11.52 568 PHE D O 1
ATOM 7251 N N . ASP D 4 584 ? 116.525 139.090 115.952 1.00 10.36 569 ASP D N 1
ATOM 7252 C CA . ASP D 4 584 ? 115.668 138.137 116.662 1.00 10.36 569 ASP D CA 1
ATOM 7253 C C . ASP D 4 584 ? 114.770 137.451 115.636 1.00 10.36 569 ASP D C 1
ATOM 7254 O O . ASP D 4 584 ? 113.651 137.902 115.382 1.00 10.36 569 ASP D O 1
ATOM 7259 N N . LYS D 4 585 ? 115.258 136.357 115.058 1.00 8.70 570 LYS D N 1
ATOM 7260 C CA . LYS D 4 585 ? 114.534 135.654 114.002 1.00 8.70 570 LYS D CA 1
ATOM 7261 C C . LYS D 4 585 ? 113.201 135.107 114.490 1.00 8.70 570 LYS D C 1
ATOM 7262 O O . LYS D 4 585 ? 112.569 134.300 113.810 1.00 8.70 570 LYS D O 1
ATOM 7264 N N . THR D 4 595 ? 111.337 135.053 103.073 1.00 23.25 580 THR D N 1
ATOM 7265 C CA . THR D 4 595 ? 112.462 134.767 103.953 1.00 23.25 580 THR D CA 1
ATOM 7266 C C . THR D 4 595 ? 112.534 135.787 105.086 1.00 23.25 580 THR D C 1
ATOM 7267 O O . THR D 4 595 ? 113.531 135.859 105.804 1.00 23.25 580 THR D O 1
ATOM 7271 N N . PHE D 4 596 ? 111.466 136.564 105.250 1.00 20.26 581 PHE D N 1
ATOM 7272 C CA . PHE D 4 596 ? 111.449 137.697 106.162 1.00 20.26 581 PHE D CA 1
ATOM 7273 C C . PHE D 4 596 ? 110.477 137.479 107.316 1.00 20.26 581 PHE D C 1
ATOM 7274 O O . PHE D 4 596 ? 109.521 136.706 107.219 1.00 20.26 581 PHE D O 1
ATOM 7282 N N . ASN D 4 597 ? 110.745 138.181 108.418 1.00 23.16 582 ASN D N 1
ATOM 7283 C CA . ASN D 4 597 ? 109.877 138.207 109.587 1.00 23.16 582 ASN D CA 1
ATOM 7284 C C . ASN D 4 597 ? 110.130 139.513 110.328 1.00 23.16 582 ASN D C 1
ATOM 7285 O O . ASN D 4 597 ? 111.078 140.242 110.030 1.00 23.16 582 ASN D O 1
ATOM 7287 N N . MET D 4 598 ? 109.272 139.809 111.300 1.00 20.65 583 MET D N 1
ATOM 7288 C CA . MET D 4 598 ? 109.415 141.063 112.028 1.00 20.65 583 MET D CA 1
ATOM 7289 C C . MET D 4 598 ? 110.621 141.018 112.961 1.00 20.65 583 MET D C 1
ATOM 7290 O O . MET D 4 598 ? 111.099 139.954 113.362 1.00 20.65 583 MET D O 1
ATOM 7295 N N . GLN D 4 599 ? 111.118 142.208 113.299 1.00 12.41 584 GLN D N 1
ATOM 7296 C CA . GLN D 4 599 ? 112.269 142.343 114.181 1.00 12.41 584 GLN D CA 1
ATOM 7297 C C . GLN D 4 599 ? 111.992 143.379 115.261 1.00 12.41 584 GLN D C 1
ATOM 7298 O O . GLN D 4 599 ? 110.874 143.890 115.366 1.00 12.41 584 GLN D O 1
ATOM 7304 N N . THR D 4 600 ? 113.007 143.693 116.061 1.00 8.00 585 THR D N 1
ATOM 7305 C CA . THR D 4 600 ? 112.908 144.743 117.063 1.00 8.00 585 THR D CA 1
ATOM 7306 C C . THR D 4 600 ? 114.314 145.133 117.493 1.00 8.00 585 THR D C 1
ATOM 7307 O O . THR D 4 600 ? 115.200 144.282 117.582 1.00 8.00 585 THR D O 1
ATOM 7311 N N . LEU D 4 601 ? 114.513 146.425 117.731 1.00 9.22 586 LEU D N 1
ATOM 7312 C CA . LEU D 4 601 ? 115.808 146.958 118.125 1.00 9.22 586 LEU D CA 1
ATOM 7313 C C . LEU D 4 601 ? 115.592 148.090 119.115 1.00 9.22 586 LEU D C 1
ATOM 7314 O O . LEU D 4 601 ? 114.701 148.922 118.930 1.00 9.22 586 LEU D O 1
ATOM 7319 N N . ARG D 4 602 ? 116.408 148.118 120.166 1.00 6.49 587 ARG D N 1
ATOM 7320 C CA . ARG D 4 602 ? 116.217 149.054 121.261 1.00 6.49 587 ARG D CA 1
ATOM 7321 C C . ARG D 4 602 ? 117.523 149.765 121.583 1.00 6.49 587 ARG D C 1
ATOM 7322 O O . ARG D 4 602 ? 118.615 149.278 121.284 1.00 6.49 587 ARG D O 1
ATOM 7330 N N . MET D 4 603 ? 117.387 150.936 122.200 1.00 8.29 588 MET D N 1
ATOM 7331 C CA . MET D 4 603 ? 118.508 151.782 122.581 1.00 8.29 588 MET D CA 1
ATOM 7332 C C . MET D 4 603 ? 117.991 152.846 123.536 1.00 8.29 588 MET D C 1
ATOM 7333 O O . MET D 4 603 ? 116.903 153.385 123.328 1.00 8.29 588 MET D O 1
ATOM 7338 N N . GLN D 4 604 ? 118.771 153.147 124.572 1.00 10.99 589 GLN D N 1
ATOM 7339 C CA . GLN D 4 604 ? 118.359 154.096 125.595 1.00 10.99 589 GLN D CA 1
ATOM 7340 C C . GLN D 4 604 ? 119.403 155.192 125.754 1.00 10.99 589 GLN D C 1
ATOM 7341 O O . GLN D 4 604 ? 120.594 154.979 125.518 1.00 10.99 589 GLN D O 1
ATOM 7347 N N . PHE D 4 605 ? 118.938 156.368 126.160 1.00 12.13 590 PHE D N 1
ATOM 7348 C CA . PHE D 4 605 ? 119.799 157.518 126.412 1.00 12.13 590 PHE D CA 1
ATOM 7349 C C . PHE D 4 605 ? 119.057 158.461 127.355 1.00 12.13 590 PHE D C 1
ATOM 7350 O O . PHE D 4 605 ? 118.036 158.094 127.946 1.00 12.13 590 PHE D O 1
ATOM 7358 N N . GLN D 4 606 ? 119.571 159.678 127.505 1.00 18.33 591 GLN D N 1
ATOM 7359 C CA . GLN D 4 606 ? 119.017 160.652 128.436 1.00 18.33 591 GLN D CA 1
ATOM 7360 C C . GLN D 4 606 ? 118.350 161.785 127.670 1.00 18.33 591 GLN D C 1
ATOM 7361 O O . GLN D 4 606 ? 118.948 162.357 126.754 1.00 18.33 591 GLN D O 1
ATOM 7367 N N . ALA D 4 607 ? 117.119 162.110 128.055 1.00 21.44 592 ALA D N 1
ATOM 7368 C CA . ALA D 4 607 ? 116.369 163.161 127.393 1.00 21.44 592 ALA D CA 1
ATOM 7369 C C . ALA D 4 607 ? 116.959 164.529 127.722 1.00 21.44 592 ALA D C 1
ATOM 7370 O O . ALA D 4 607 ? 117.667 164.687 128.719 1.00 21.44 592 ALA D O 1
ATOM 7372 N N . PRO D 4 608 ? 116.692 165.533 126.889 1.00 27.07 593 PRO D N 1
ATOM 7373 C CA . PRO D 4 608 ? 117.208 166.867 127.172 1.00 27.07 593 PRO D CA 1
ATOM 7374 C C . PRO D 4 608 ? 116.600 167.421 128.444 1.00 27.07 593 PRO D C 1
ATOM 7375 O O . PRO D 4 608 ? 115.470 167.060 128.822 1.00 27.07 593 PRO D O 1
ATOM 7379 N N . PRO D 4 609 ? 117.317 168.306 129.142 1.00 29.52 594 PRO D N 1
ATOM 7380 C CA . PRO D 4 609 ? 116.835 168.741 130.464 1.00 29.52 594 PRO D CA 1
ATOM 7381 C C . PRO D 4 609 ? 115.648 169.686 130.409 1.00 29.52 594 PRO D C 1
ATOM 7382 O O . PRO D 4 609 ? 114.697 169.516 131.182 1.00 29.52 594 PRO D O 1
ATOM 7386 N N . GLN D 4 610 ? 115.666 170.674 129.520 1.00 32.11 595 GLN D N 1
ATOM 7387 C CA . GLN D 4 610 ? 114.664 171.732 129.538 1.00 32.11 595 GLN D CA 1
ATOM 7388 C C . GLN D 4 610 ? 113.369 171.245 128.887 1.00 32.11 595 GLN D C 1
ATOM 7389 O O . GLN D 4 610 ? 113.175 170.053 128.635 1.00 32.11 595 GLN D O 1
ATOM 7395 N N . VAL D 4 611 ? 112.459 172.176 128.619 1.00 30.21 596 VAL D N 1
ATOM 7396 C CA . VAL D 4 611 ? 111.153 171.871 128.050 1.00 30.21 596 VAL D CA 1
ATOM 7397 C C . VAL D 4 611 ? 111.075 172.477 126.655 1.00 30.21 596 VAL D C 1
ATOM 7398 O O . VAL D 4 611 ? 111.668 173.525 126.375 1.00 30.21 596 VAL D O 1
ATOM 7402 N N . GLY D 4 612 ? 110.333 171.809 125.776 1.00 25.66 597 GLY D N 1
ATOM 7403 C CA . GLY D 4 612 ? 110.203 172.236 124.397 1.00 25.66 597 GLY D CA 1
ATOM 7404 C C . GLY D 4 612 ? 110.580 171.136 123.427 1.00 25.66 597 GLY D C 1
ATOM 7405 O O . GLY D 4 612 ? 111.715 170.652 123.440 1.00 25.66 597 GLY D O 1
ATOM 7406 N N . ASN D 4 613 ? 109.636 170.737 122.578 1.00 21.11 598 ASN D N 1
ATOM 7407 C CA . ASN D 4 613 ? 109.847 169.587 121.712 1.00 21.11 598 ASN D CA 1
ATOM 7408 C C . ASN D 4 613 ? 110.964 169.855 120.711 1.00 21.11 598 ASN D C 1
ATOM 7409 O O . ASN D 4 613 ? 111.158 170.980 120.244 1.00 21.11 598 ASN D O 1
ATOM 7414 N N . PHE D 4 614 ? 111.702 168.799 120.383 1.00 19.77 599 PHE D N 1
ATOM 7415 C CA . PHE D 4 614 ? 112.824 168.861 119.461 1.00 19.77 599 PHE D CA 1
ATOM 7416 C C . PHE D 4 614 ? 112.538 167.996 118.240 1.00 19.77 599 PHE D C 1
ATOM 7417 O O . PHE D 4 614 ? 111.629 167.163 118.238 1.00 19.77 599 PHE D O 1
ATOM 7425 N N . SER D 4 615 ? 113.336 168.200 117.194 1.00 14.89 600 SER D N 1
ATOM 7426 C CA . SER D 4 615 ? 113.220 167.449 115.952 1.00 14.89 600 SER D CA 1
ATOM 7427 C C . SER D 4 615 ? 114.544 166.762 115.655 1.00 14.89 600 SER D C 1
ATOM 7428 O O . SER D 4 615 ? 115.588 167.418 115.597 1.00 14.89 600 SER D O 1
ATOM 7431 N N . PHE D 4 616 ? 114.495 165.449 115.461 1.00 11.74 601 PHE D N 1
ATOM 7432 C CA . PHE D 4 616 ? 115.675 164.639 115.214 1.00 11.74 601 PHE D CA 1
ATOM 7433 C C . PHE D 4 616 ? 115.524 163.878 113.904 1.00 11.74 601 PHE D C 1
ATOM 7434 O O . PHE D 4 616 ? 114.437 163.785 113.329 1.00 11.74 601 PHE D O 1
ATOM 7442 N N . VAL D 4 617 ? 116.642 163.326 113.438 1.00 8.02 602 VAL D N 1
ATOM 7443 C CA . VAL D 4 617 ? 116.661 162.387 112.324 1.00 8.02 602 VAL D CA 1
ATOM 7444 C C . VAL D 4 617 ? 117.621 161.262 112.686 1.00 8.02 602 VAL D C 1
ATOM 7445 O O . VAL D 4 617 ? 118.781 161.518 113.028 1.00 8.02 602 VAL D O 1
ATOM 7449 N N . LEU D 4 618 ? 117.134 160.024 112.650 1.00 6.13 603 LEU D N 1
ATOM 7450 C CA . LEU D 4 618 ? 117.989 158.873 112.888 1.00 6.13 603 LEU D CA 1
ATOM 7451 C C . LEU D 4 618 ? 118.616 158.430 111.579 1.00 6.13 603 LEU D C 1
ATOM 7452 O O . LEU D 4 618 ? 118.046 158.624 110.504 1.00 6.13 603 LEU D O 1
ATOM 7457 N N . HIS D 4 619 ? 119.800 157.839 111.675 1.00 5.44 604 HIS D N 1
ATOM 7458 C CA . HIS D 4 619 ? 120.486 157.269 110.527 1.00 5.44 604 HIS D CA 1
ATOM 7459 C C . HIS D 4 619 ? 120.629 155.770 110.732 1.00 5.44 604 HIS D C 1
ATOM 7460 O O . HIS D 4 619 ? 121.106 155.325 111.781 1.00 5.44 604 HIS D O 1
ATOM 7467 N N . MET D 4 620 ? 120.201 154.996 109.737 1.00 9.97 605 MET D N 1
ATOM 7468 C CA . MET D 4 620 ? 120.428 153.558 109.707 1.00 9.97 605 MET D CA 1
ATOM 7469 C C . MET D 4 620 ? 121.660 153.208 108.885 1.00 9.97 605 MET D C 1
ATOM 7470 O O . MET D 4 620 ? 121.708 152.154 108.244 1.00 9.97 605 MET D O 1
ATOM 7475 N N . ILE D 4 621 ? 122.657 154.096 108.881 1.00 6.88 606 ILE D N 1
ATOM 7476 C CA . ILE D 4 621 ? 123.848 153.888 108.070 1.00 6.88 606 ILE D CA 1
ATOM 7477 C C . ILE D 4 621 ? 124.549 152.622 108.524 1.00 6.88 606 ILE D C 1
ATOM 7478 O O . ILE D 4 621 ? 124.800 152.423 109.719 1.00 6.88 606 ILE D O 1
ATOM 7483 N N . SER D 4 622 ? 124.866 151.754 107.568 1.00 6.72 607 SER D N 1
ATOM 7484 C CA . SER D 4 622 ? 125.444 150.453 107.856 1.00 6.72 607 SER D CA 1
ATOM 7485 C C . SER D 4 622 ? 126.656 150.219 106.974 1.00 6.72 607 SER D C 1
ATOM 7486 O O . SER D 4 622 ? 126.641 150.546 105.785 1.00 6.72 607 SER D O 1
ATOM 7489 N N . ASP D 4 623 ? 127.700 149.645 107.559 1.00 7.08 608 ASP D N 1
ATOM 7490 C CA . ASP D 4 623 ? 128.852 149.240 106.777 1.00 7.08 608 ASP D CA 1
ATOM 7491 C C . ASP D 4 623 ? 128.573 147.892 106.116 1.00 7.08 608 ASP D C 1
ATOM 7492 O O . ASP D 4 623 ? 127.483 147.326 106.232 1.00 7.08 608 ASP D O 1
ATOM 7497 N N . SER D 4 624 ? 129.569 147.384 105.392 1.00 8.95 609 SER D N 1
ATOM 7498 C CA . SER D 4 624 ? 129.548 146.127 104.648 1.00 8.95 609 SER D CA 1
ATOM 7499 C C . SER D 4 624 ? 128.647 146.168 103.419 1.00 8.95 609 SER D C 1
ATOM 7500 O O . SER D 4 624 ? 128.605 145.185 102.675 1.00 8.95 609 SER D O 1
ATOM 7503 N N . TYR D 4 625 ? 127.936 147.268 103.173 1.00 8.85 610 TYR D N 1
ATOM 7504 C CA . TYR D 4 625 ? 127.132 147.432 101.969 1.00 8.85 610 TYR D CA 1
ATOM 7505 C C . TYR D 4 625 ? 127.000 148.917 101.666 1.00 8.85 610 TYR D C 1
ATOM 7506 O O . TYR D 4 625 ? 126.990 149.749 102.576 1.00 8.85 610 TYR D O 1
ATOM 7515 N N . MET D 4 626 ? 126.900 149.244 100.381 1.00 9.17 611 MET D N 1
ATOM 7516 C CA . MET D 4 626 ? 126.733 150.620 99.935 1.00 9.17 611 MET D CA 1
ATOM 7517 C C . MET D 4 626 ? 125.446 150.725 99.133 1.00 9.17 611 MET D C 1
ATOM 7518 O O . MET D 4 626 ? 125.257 149.990 98.159 1.00 9.17 611 MET D O 1
ATOM 7523 N N . GLY D 4 627 ? 124.572 151.644 99.540 1.00 8.61 612 GLY D N 1
ATOM 7524 C CA . GLY D 4 627 ? 123.267 151.806 98.933 1.00 8.61 612 GLY D CA 1
ATOM 7525 C C . GLY D 4 627 ? 122.112 151.392 99.815 1.00 8.61 612 GLY D C 1
ATOM 7526 O O . GLY D 4 627 ? 120.962 151.444 99.365 1.00 8.61 612 GLY D O 1
ATOM 7527 N N . PHE D 4 628 ? 122.378 150.978 101.052 1.00 7.29 613 PHE D N 1
ATOM 7528 C CA . PHE D 4 628 ? 121.358 150.535 102.000 1.00 7.29 613 PHE D CA 1
ATOM 7529 C C . PHE D 4 628 ? 121.391 151.486 103.191 1.00 7.29 613 PHE D C 1
ATOM 7530 O O . PHE D 4 628 ? 122.075 151.232 104.184 1.00 7.29 613 PHE D O 1
ATOM 7538 N N . ASP D 4 629 ? 120.645 152.583 103.091 1.00 6.13 614 ASP D N 1
ATOM 7539 C CA . ASP D 4 629 ? 120.601 153.583 104.145 1.00 6.13 614 ASP D CA 1
ATOM 7540 C C . ASP D 4 629 ? 119.165 154.041 104.346 1.00 6.13 614 ASP D C 1
ATOM 7541 O O . ASP D 4 629 ? 118.365 154.054 103.407 1.00 6.13 614 ASP D O 1
ATOM 7543 N N . VAL D 4 630 ? 118.846 154.412 105.584 1.00 7.83 615 VAL D N 1
ATOM 7544 C CA . VAL D 4 630 ? 117.533 154.933 105.942 1.00 7.83 615 VAL D CA 1
ATOM 7545 C C . VAL D 4 630 ? 117.730 156.241 106.692 1.00 7.83 615 VAL D C 1
ATOM 7546 O O . VAL D 4 630 ? 118.559 156.318 107.605 1.00 7.83 615 VAL D O 1
ATOM 7550 N N . LYS D 4 631 ? 116.974 157.267 106.304 1.00 7.76 616 LYS D N 1
ATOM 7551 C CA . LYS D 4 631 ? 117.057 158.595 106.910 1.00 7.76 616 LYS D CA 1
ATOM 7552 C C . LYS D 4 631 ? 115.634 159.074 107.181 1.00 7.76 616 LYS D C 1
ATOM 7553 O O . LYS D 4 631 ? 114.991 159.661 106.308 1.00 7.76 616 LYS D O 1
ATOM 7559 N N . GLN D 4 632 ? 115.146 158.823 108.393 1.00 10.68 617 GLN D N 1
ATOM 7560 C CA . GLN D 4 632 ? 113.792 159.177 108.789 1.00 10.68 617 GLN D CA 1
ATOM 7561 C C . GLN D 4 632 ? 113.819 160.279 109.842 1.00 10.68 617 GLN D C 1
ATOM 7562 O O . GLN D 4 632 ? 114.732 160.347 110.669 1.00 10.68 617 GLN D O 1
ATOM 7568 N N . GLU D 4 633 ? 112.806 161.143 109.804 1.00 13.47 618 GLU D N 1
ATOM 7569 C CA . GLU D 4 633 ? 112.698 162.273 110.721 1.00 13.47 618 GLU D CA 1
ATOM 7570 C C . GLU D 4 633 ? 111.756 161.911 111.864 1.00 13.47 618 GLU D C 1
ATOM 7571 O O . GLU D 4 633 ? 110.571 161.648 111.639 1.00 13.47 618 GLU D O 1
ATOM 7577 N N . ILE D 4 634 ? 112.278 161.901 113.088 1.00 12.51 619 ILE D N 1
ATOM 7578 C CA . ILE D 4 634 ? 111.463 161.683 114.275 1.00 12.51 619 ILE D CA 1
ATOM 7579 C C . ILE D 4 634 ? 111.249 163.012 114.983 1.00 12.51 619 ILE D C 1
ATOM 7580 O O . ILE D 4 634 ? 112.119 163.887 114.999 1.00 12.51 619 ILE D O 1
ATOM 7585 N N . THR D 4 635 ? 110.073 163.162 115.585 1.00 14.69 620 THR D N 1
ATOM 7586 C CA . THR D 4 635 ? 109.748 164.307 116.422 1.00 14.69 620 THR D CA 1
ATOM 7587 C C . THR D 4 635 ? 109.716 163.852 117.873 1.00 14.69 620 THR D C 1
ATOM 7588 O O . THR D 4 635 ? 109.015 162.894 118.211 1.00 14.69 620 THR D O 1
ATOM 7592 N N . LEU D 4 636 ? 110.479 164.532 118.721 1.00 15.91 621 LEU D N 1
ATOM 7593 C CA . LEU D 4 636 ? 110.587 164.196 120.132 1.00 15.91 621 LEU D CA 1
ATOM 7594 C C . LEU D 4 636 ? 109.604 165.027 120.947 1.00 15.91 621 LEU D C 1
ATOM 7595 O O . LEU D 4 636 ? 109.151 166.091 120.521 1.00 15.91 621 LEU D O 1
ATOM 7600 N N . GLN D 4 637 ? 109.269 164.523 122.132 1.00 20.42 622 GLN D N 1
ATOM 7601 C CA . GLN D 4 637 ? 108.310 165.177 123.010 1.00 20.42 622 GLN D CA 1
ATOM 7602 C C . GLN D 4 637 ? 108.869 165.269 124.421 1.00 20.42 622 GLN D C 1
ATOM 7603 O O . GLN D 4 637 ? 109.402 164.289 124.950 1.00 20.42 622 GLN D O 1
ATOM 7609 N N . VAL D 4 638 ? 108.733 166.446 125.026 1.00 23.69 623 VAL D N 1
ATOM 7610 C CA . VAL D 4 638 ? 109.079 166.673 126.424 1.00 23.69 623 VAL D CA 1
ATOM 7611 C C . VAL D 4 638 ? 108.055 167.636 127.010 1.00 23.69 623 VAL D C 1
ATOM 7612 O O . VAL D 4 638 ? 107.677 168.623 126.371 1.00 23.69 623 VAL D O 1
ATOM 7616 N N . GLU D 4 639 ? 107.598 167.340 128.222 1.00 26.74 624 GLU D N 1
ATOM 7617 C CA . GLU D 4 639 ? 106.620 168.176 128.909 1.00 26.74 624 GLU D CA 1
ATOM 7618 C C . GLU D 4 639 ? 106.560 167.740 130.366 1.00 26.74 624 GLU D C 1
ATOM 7619 O O . GLU D 4 639 ? 107.174 166.746 130.761 1.00 26.74 624 GLU D O 1
ATOM 7621 N N . ASP D 4 640 ? 105.812 168.499 131.160 1.00 31.16 625 ASP D N 1
ATOM 7622 C CA . ASP D 4 640 ? 105.613 168.170 132.567 1.00 31.16 625 ASP D CA 1
ATOM 7623 C C . ASP D 4 640 ? 104.322 168.795 133.083 1.00 31.16 625 ASP D C 1
ATOM 7624 O O . ASP D 4 640 ? 103.491 168.115 133.685 1.00 31.16 625 ASP D O 1
ATOM 7629 N N . TRP E 5 3 ? 187.048 156.792 166.577 1.00 84.68 3 TRP E N 1
ATOM 7630 C CA . TRP E 5 3 ? 185.635 156.569 166.855 1.00 84.68 3 TRP E CA 1
ATOM 7631 C C . TRP E 5 3 ? 184.945 155.903 165.671 1.00 84.68 3 TRP E C 1
ATOM 7632 O O . TRP E 5 3 ? 184.040 156.478 165.066 1.00 84.68 3 TRP E O 1
ATOM 7643 N N . LEU E 5 4 ? 185.382 154.685 165.341 1.00 77.08 4 LEU E N 1
ATOM 7644 C CA . LEU E 5 4 ? 184.796 153.976 164.209 1.00 77.08 4 LEU E CA 1
ATOM 7645 C C . LEU E 5 4 ? 183.354 153.567 164.485 1.00 77.08 4 LEU E C 1
ATOM 7646 O O . LEU E 5 4 ? 182.534 153.530 163.558 1.00 77.08 4 LEU E O 1
ATOM 7651 N N . THR E 5 5 ? 183.026 153.265 165.744 1.00 66.66 5 THR E N 1
ATOM 7652 C CA . THR E 5 5 ? 181.667 152.855 166.081 1.00 66.66 5 THR E CA 1
ATOM 7653 C C . THR E 5 5 ? 180.662 153.967 165.814 1.00 66.66 5 THR E C 1
ATOM 7654 O O . THR E 5 5 ? 179.515 153.692 165.443 1.00 66.66 5 THR E O 1
ATOM 7658 N N . LEU E 5 6 ? 181.069 155.224 165.993 1.00 66.69 6 LEU E N 1
ATOM 7659 C CA . LEU E 5 6 ? 180.177 156.339 165.705 1.00 66.69 6 LEU E CA 1
ATOM 7660 C C . LEU E 5 6 ? 180.109 156.647 164.214 1.00 66.69 6 LEU E C 1
ATOM 7661 O O . LEU E 5 6 ? 179.063 157.087 163.726 1.00 66.69 6 LEU E O 1
ATOM 7666 N N . VAL E 5 7 ? 181.193 156.406 163.477 1.00 57.96 7 VAL E N 1
ATOM 7667 C CA . VAL E 5 7 ? 181.246 156.816 162.078 1.00 57.96 7 VAL E CA 1
ATOM 7668 C C . VAL E 5 7 ? 180.668 155.775 161.125 1.00 57.96 7 VAL E C 1
ATOM 7669 O O . VAL E 5 7 ? 180.204 156.139 160.038 1.00 57.96 7 VAL E O 1
ATOM 7673 N N . VAL E 5 8 ? 180.680 154.490 161.496 1.00 48.44 8 VAL E N 1
ATOM 7674 C CA . VAL E 5 8 ? 180.177 153.454 160.587 1.00 48.44 8 VAL E CA 1
ATOM 7675 C C . VAL E 5 8 ? 178.714 153.671 160.213 1.00 48.44 8 VAL E C 1
ATOM 7676 O O . VAL E 5 8 ? 178.403 153.680 159.010 1.00 48.44 8 VAL E O 1
ATOM 7680 N N . PRO E 5 9 ? 177.778 153.848 161.155 1.00 41.07 9 PRO E N 1
ATOM 7681 C CA . PRO E 5 9 ? 176.376 154.001 160.732 1.00 41.07 9 PRO E CA 1
ATOM 7682 C C . PRO E 5 9 ? 176.124 155.286 159.969 1.00 41.07 9 PRO E C 1
ATOM 7683 O O . PRO E 5 9 ? 175.341 155.289 159.009 1.00 41.07 9 PRO E O 1
ATOM 7687 N N . PHE E 5 10 ? 176.767 156.385 160.366 1.00 45.88 10 PHE E N 1
ATOM 7688 C CA . PHE E 5 10 ? 176.597 157.636 159.635 1.00 45.88 10 PHE E CA 1
ATOM 7689 C C . PHE E 5 10 ? 177.189 157.539 158.234 1.00 45.88 10 PHE E C 1
ATOM 7690 O O . PHE E 5 10 ? 176.623 158.082 157.280 1.00 45.88 10 PHE E O 1
ATOM 7698 N N . ALA E 5 11 ? 178.316 156.837 158.086 1.00 41.15 11 ALA E N 1
ATOM 7699 C CA . ALA E 5 11 ? 178.872 156.617 156.754 1.00 41.15 11 ALA E CA 1
ATOM 7700 C C . ALA E 5 11 ? 177.937 155.768 155.904 1.00 41.15 11 ALA E C 1
ATOM 7701 O O . ALA E 5 11 ? 177.758 156.033 154.710 1.00 41.15 11 ALA E O 1
ATOM 7703 N N . TYR E 5 12 ? 177.331 154.741 156.503 1.00 28.45 12 TYR E N 1
ATOM 7704 C CA . TYR E 5 12 ? 176.354 153.926 155.786 1.00 28.45 12 TYR E CA 1
ATOM 7705 C C . TYR E 5 12 ? 175.185 154.775 155.297 1.00 28.45 12 TYR E C 1
ATOM 7706 O O . TYR E 5 12 ? 174.798 154.716 154.119 1.00 28.45 12 TYR E O 1
ATOM 7715 N N . LEU E 5 13 ? 174.612 155.579 156.197 1.00 32.80 13 LEU E N 1
ATOM 7716 C CA . LEU E 5 13 ? 173.477 156.418 155.828 1.00 32.80 13 LEU E CA 1
ATOM 7717 C C . LEU E 5 13 ? 173.861 157.425 154.753 1.00 32.80 13 LEU E C 1
ATOM 7718 O O . LEU E 5 13 ? 173.088 157.673 153.821 1.00 32.80 13 LEU E O 1
ATOM 7723 N N . GLY E 5 14 ? 175.053 158.015 154.864 1.00 36.70 14 GLY E N 1
ATOM 7724 C CA . GLY E 5 14 ? 175.495 158.963 153.857 1.00 36.70 14 GLY E CA 1
ATOM 7725 C C . GLY E 5 14 ? 175.695 158.317 152.501 1.00 36.70 14 GLY E C 1
ATOM 7726 O O . GLY E 5 14 ? 175.346 158.897 151.471 1.00 36.70 14 GLY E O 1
ATOM 7727 N N . VAL E 5 15 ? 176.259 157.109 152.482 1.00 34.30 15 VAL E N 1
ATOM 7728 C CA . VAL E 5 15 ? 176.410 156.374 151.229 1.00 34.30 15 VAL E CA 1
ATOM 7729 C C . VAL E 5 15 ? 175.053 156.152 150.579 1.00 34.30 15 VAL E C 1
ATOM 7730 O O . VAL E 5 15 ? 174.862 156.417 149.383 1.00 34.30 15 VAL E O 1
ATOM 7734 N N . LEU E 5 16 ? 174.084 155.670 151.360 1.00 34.34 16 LEU E N 1
ATOM 7735 C CA . LEU E 5 16 ? 172.766 155.393 150.793 1.00 34.34 16 LEU E CA 1
ATOM 7736 C C . LEU E 5 16 ? 172.097 156.670 150.288 1.00 34.34 16 LEU E C 1
ATOM 7737 O O . LEU E 5 16 ? 171.517 156.688 149.191 1.00 34.34 16 LEU E O 1
ATOM 7742 N N . ILE E 5 17 ? 172.177 157.752 151.067 1.00 36.68 17 ILE E N 1
ATOM 7743 C CA . ILE E 5 17 ? 171.543 159.007 150.671 1.00 36.68 17 ILE E CA 1
ATOM 7744 C C . ILE E 5 17 ? 172.184 159.556 149.405 1.00 36.68 17 ILE E C 1
ATOM 7745 O O . ILE E 5 17 ? 171.489 160.025 148.496 1.00 36.68 17 ILE E O 1
ATOM 7750 N N . GLY E 5 18 ? 173.515 159.508 149.321 1.00 37.50 18 GLY E N 1
ATOM 7751 C CA . GLY E 5 18 ? 174.185 159.984 148.124 1.00 37.50 18 GLY E CA 1
ATOM 7752 C C . GLY E 5 18 ? 173.828 159.172 146.896 1.00 37.50 18 GLY E C 1
ATOM 7753 O O . GLY E 5 18 ? 173.618 159.726 145.812 1.00 37.50 18 GLY E O 1
ATOM 7754 N N . CYS E 5 19 ? 173.749 157.847 147.046 1.00 37.91 19 CYS E N 1
ATOM 7755 C CA . CYS E 5 19 ? 173.367 157.006 145.916 1.00 37.91 19 CYS E CA 1
ATOM 7756 C C . CYS E 5 19 ? 171.962 157.343 145.433 1.00 37.91 19 CYS E C 1
ATOM 7757 O O . CYS E 5 19 ? 171.724 157.498 144.227 1.00 37.91 19 CYS E O 1
ATOM 7760 N N . LEU E 5 20 ? 171.013 157.469 146.365 1.00 36.79 20 LEU E N 1
ATOM 7761 C CA . LEU E 5 20 ? 169.648 157.803 145.966 1.00 36.79 20 LEU E CA 1
ATOM 7762 C C . LEU E 5 20 ? 169.574 159.181 145.319 1.00 36.79 20 LEU E C 1
ATOM 7763 O O . LEU E 5 20 ? 168.869 159.366 144.319 1.00 36.79 20 LEU E O 1
ATOM 7768 N N . ALA E 5 21 ? 170.304 160.158 145.863 1.00 35.98 21 ALA E N 1
ATOM 7769 C CA . ALA E 5 21 ? 170.271 161.501 145.296 1.00 35.98 21 ALA E CA 1
ATOM 7770 C C . ALA E 5 21 ? 170.834 161.518 143.882 1.00 35.98 21 ALA E C 1
ATOM 7771 O O . ALA E 5 21 ? 170.245 162.128 142.979 1.00 35.98 21 ALA E O 1
ATOM 7773 N N . THR E 5 22 ? 171.968 160.846 143.662 1.00 36.10 22 THR E N 1
ATOM 7774 C CA . THR E 5 22 ? 172.558 160.862 142.329 1.00 36.10 22 THR E CA 1
ATOM 7775 C C . THR E 5 22 ? 171.694 160.097 141.333 1.00 36.10 22 THR E C 1
ATOM 7776 O O . THR E 5 22 ? 171.572 160.511 140.171 1.00 36.10 22 THR E O 1
ATOM 7780 N N . PHE E 5 23 ? 171.043 159.013 141.768 1.00 33.87 23 PHE E N 1
ATOM 7781 C CA . PHE E 5 23 ? 170.147 158.318 140.850 1.00 33.87 23 PHE E CA 1
ATOM 7782 C C . PHE E 5 23 ? 168.944 159.178 140.496 1.00 33.87 23 PHE E C 1
ATOM 7783 O O . PHE E 5 23 ? 168.523 159.214 139.335 1.00 33.87 23 PHE E O 1
ATOM 7791 N N . SER E 5 24 ? 168.361 159.859 141.484 1.00 38.53 24 SER E N 1
ATOM 7792 C CA . SER E 5 24 ? 167.234 160.740 141.200 1.00 38.53 24 SER E CA 1
ATOM 7793 C C . SER E 5 24 ? 167.630 161.839 140.226 1.00 38.53 24 SER E C 1
ATOM 7794 O O . SER E 5 24 ? 166.887 162.143 139.283 1.00 38.53 24 SER E O 1
ATOM 7797 N N . SER E 5 25 ? 168.806 162.436 140.428 1.00 41.27 25 SER E N 1
ATOM 7798 C CA . SER E 5 25 ? 169.255 163.502 139.539 1.00 41.27 25 SER E CA 1
ATOM 7799 C C . SER E 5 25 ? 169.443 162.990 138.116 1.00 41.27 25 SER E C 1
ATOM 7800 O O . SER E 5 25 ? 168.979 163.614 137.151 1.00 41.27 25 SER E O 1
ATOM 7803 N N . LEU E 5 26 ? 170.115 161.843 137.964 1.00 41.10 26 LEU E N 1
ATOM 7804 C CA . LEU E 5 26 ? 170.362 161.323 136.628 1.00 41.10 26 LEU E CA 1
ATOM 7805 C C . LEU E 5 26 ? 169.050 160.926 135.942 1.00 41.10 26 LEU E C 1
ATOM 7806 O O . LEU E 5 26 ? 168.872 161.162 134.740 1.00 41.10 26 LEU E O 1
ATOM 7811 N N . TYR E 5 27 ? 168.116 160.330 136.690 1.00 38.89 27 TYR E N 1
ATOM 7812 C CA . TYR E 5 27 ? 166.840 159.947 136.096 1.00 38.89 27 TYR E CA 1
ATOM 7813 C C . TYR E 5 27 ? 166.048 161.168 135.655 1.00 38.89 27 TYR E C 1
ATOM 7814 O O . TYR E 5 27 ? 165.449 161.167 134.574 1.00 38.89 27 TYR E O 1
ATOM 7823 N N . ARG E 5 28 ? 166.022 162.217 136.481 1.00 44.10 28 ARG E N 1
ATOM 7824 C CA . ARG E 5 28 ? 165.312 163.429 136.093 1.00 44.10 28 ARG E CA 1
ATOM 7825 C C . ARG E 5 28 ? 165.938 164.059 134.856 1.00 44.10 28 ARG E C 1
ATOM 7826 O O . ARG E 5 28 ? 165.226 164.513 133.951 1.00 44.10 28 ARG E O 1
ATOM 7834 N N . ARG E 5 29 ? 167.273 164.083 134.790 1.00 46.51 29 ARG E N 1
ATOM 7835 C CA . ARG E 5 29 ? 167.935 164.643 133.617 1.00 46.51 29 ARG E CA 1
ATOM 7836 C C . ARG E 5 29 ? 167.605 163.843 132.363 1.00 46.51 29 ARG E C 1
ATOM 7837 O O . ARG E 5 29 ? 167.328 164.420 131.304 1.00 46.51 29 ARG E O 1
ATOM 7845 N N . ARG E 5 30 ? 167.628 162.511 132.461 1.00 47.29 30 ARG E N 1
ATOM 7846 C CA . ARG E 5 30 ? 167.301 161.684 131.304 1.00 47.29 30 ARG E CA 1
ATOM 7847 C C . ARG E 5 30 ? 165.857 161.891 130.867 1.00 47.29 30 ARG E C 1
ATOM 7848 O O . ARG E 5 30 ? 165.572 161.990 129.668 1.00 47.29 30 ARG E O 1
ATOM 7856 N N . LYS E 5 31 ? 164.930 161.957 131.825 1.00 44.79 31 LYS E N 1
ATOM 7857 C CA . LYS E 5 31 ? 163.528 162.158 131.477 1.00 44.79 31 LYS E CA 1
ATOM 7858 C C . LYS E 5 31 ? 163.320 163.503 130.796 1.00 44.79 31 LYS E C 1
ATOM 7859 O O . LYS E 5 31 ? 162.572 163.600 129.818 1.00 44.79 31 LYS E O 1
ATOM 7865 N N . ALA E 5 32 ? 163.981 164.551 131.292 1.00 45.04 32 ALA E N 1
ATOM 7866 C CA . ALA E 5 32 ? 163.856 165.858 130.654 1.00 45.04 32 ALA E CA 1
ATOM 7867 C C . ALA E 5 32 ? 164.444 165.844 129.249 1.00 45.04 32 ALA E C 1
ATOM 7868 O O . ALA E 5 32 ? 163.850 166.399 128.315 1.00 45.04 32 ALA E O 1
ATOM 7870 N N . ALA E 5 33 ? 165.608 165.213 129.075 1.00 44.80 33 ALA E N 1
ATOM 7871 C CA . ALA E 5 33 ? 166.229 165.168 127.756 1.00 44.80 33 ALA E CA 1
ATOM 7872 C C . ALA E 5 33 ? 165.409 164.344 126.774 1.00 44.80 33 ALA E C 1
ATOM 7873 O O . ALA E 5 33 ? 165.454 164.599 125.566 1.00 44.80 33 ALA E O 1
ATOM 7875 N N . LYS E 5 34 ? 164.660 163.355 127.264 1.00 45.13 34 LYS E N 1
ATOM 7876 C CA . LYS E 5 34 ? 163.822 162.565 126.369 1.00 45.13 34 LYS E CA 1
ATOM 7877 C C . LYS E 5 34 ? 162.495 163.251 126.077 1.00 45.13 34 LYS E C 1
ATOM 7878 O O . LYS E 5 34 ? 161.937 163.069 124.990 1.00 45.13 34 LYS E O 1
ATOM 7884 N N . ALA E 5 35 ? 161.977 164.037 127.019 1.00 47.31 35 ALA E N 1
ATOM 7885 C CA . ALA E 5 35 ? 160.716 164.733 126.808 1.00 47.31 35 ALA E CA 1
ATOM 7886 C C . ALA E 5 35 ? 160.881 166.061 126.084 1.00 47.31 35 ALA E C 1
ATOM 7887 O O . ALA E 5 35 ? 159.882 166.621 125.622 1.00 47.31 35 ALA E O 1
ATOM 7889 N N . ALA E 5 36 ? 162.104 166.581 125.973 1.00 46.68 36 ALA E N 1
ATOM 7890 C CA . ALA E 5 36 ? 162.350 167.807 125.227 1.00 46.68 36 ALA E CA 1
ATOM 7891 C C . ALA E 5 36 ? 162.874 167.535 123.822 1.00 46.68 36 ALA E C 1
ATOM 7892 O O . ALA E 5 36 ? 163.422 168.439 123.182 1.00 46.68 36 ALA E O 1
ATOM 7894 N N . SER E 5 37 ? 162.715 166.311 123.328 1.00 42.89 37 SER E N 1
ATOM 7895 C CA . SER E 5 37 ? 163.165 165.925 121.996 1.00 42.89 37 SER E CA 1
ATOM 7896 C C . SER E 5 37 ? 162.066 165.183 121.250 1.00 42.89 37 SER E C 1
ATOM 7897 O O . SER E 5 37 ? 162.319 164.203 120.544 1.00 42.89 37 SER E O 1
ATOM 7900 N N . LEU E 5 38 ? 160.826 165.639 121.401 1.00 41.01 38 LEU E N 1
ATOM 7901 C CA . LEU E 5 38 ? 159.682 165.058 120.712 1.00 41.01 38 LEU E CA 1
ATOM 7902 C C . LEU E 5 38 ? 159.400 165.866 119.452 1.00 41.01 38 LEU E C 1
ATOM 7903 O O . LEU E 5 38 ? 159.486 167.097 119.469 1.00 41.01 38 LEU E O 1
ATOM 7908 N N . GLU E 5 39 ? 159.086 165.162 118.361 1.00 37.72 39 GLU E N 1
ATOM 7909 C CA . GLU E 5 39 ? 158.798 165.771 117.067 1.00 37.72 39 GLU E CA 1
ATOM 7910 C C . GLU E 5 39 ? 157.793 166.911 117.213 1.00 37.72 39 GLU E C 1
ATOM 7911 O O . GLU E 5 39 ? 156.808 166.780 117.949 1.00 37.72 39 GLU E O 1
ATOM 7913 N N . PRO E 5 40 ? 158.010 168.038 116.535 1.00 34.98 40 PRO E N 1
ATOM 7914 C CA . PRO E 5 40 ? 157.101 169.179 116.687 1.00 34.98 40 PRO E CA 1
ATOM 7915 C C . PRO E 5 40 ? 155.693 168.837 116.225 1.00 34.98 40 PRO E C 1
ATOM 7916 O O . PRO E 5 40 ? 155.486 167.964 115.380 1.00 34.98 40 PRO E O 1
ATOM 7920 N N . TRP E 5 41 ? 154.715 169.541 116.797 1.00 28.21 41 TRP E N 1
ATOM 7921 C CA . TRP E 5 41 ? 153.316 169.272 116.482 1.00 28.21 41 TRP E CA 1
ATOM 7922 C C . TRP E 5 41 ? 152.948 169.805 115.104 1.00 28.21 41 TRP E C 1
ATOM 7923 O O . TRP E 5 41 ? 152.554 169.043 114.214 1.00 28.21 41 TRP E O 1
ATOM 7934 N N . PHE E 5 42 ? 153.070 171.101 114.906 1.00 29.12 42 PHE E N 1
ATOM 7935 C CA . PHE E 5 42 ? 152.685 171.625 113.607 1.00 29.12 42 PHE E CA 1
ATOM 7936 C C . PHE E 5 42 ? 153.915 171.963 112.775 1.00 29.12 42 PHE E C 1
ATOM 7937 O O . PHE E 5 42 ? 154.994 172.208 113.321 1.00 29.12 42 PHE E O 1
ATOM 7945 N N . PRO E 5 43 ? 153.787 171.962 111.448 1.00 26.68 43 PRO E N 1
ATOM 7946 C CA . PRO E 5 43 ? 154.945 172.210 110.574 1.00 26.68 43 PRO E CA 1
ATOM 7947 C C . PRO E 5 43 ? 155.606 173.540 110.888 1.00 26.68 43 PRO E C 1
ATOM 7948 O O . PRO E 5 43 ? 154.991 174.418 111.510 1.00 26.68 43 PRO E O 1
ATOM 7952 N N . PRO E 5 44 ? 156.860 173.728 110.472 1.00 25.71 44 PRO E N 1
ATOM 7953 C CA . PRO E 5 44 ? 157.592 174.937 110.866 1.00 25.71 44 PRO E CA 1
ATOM 7954 C C . PRO E 5 44 ? 156.937 176.206 110.339 1.00 25.71 44 PRO E C 1
ATOM 7955 O O . PRO E 5 44 ? 156.388 176.239 109.236 1.00 25.71 44 PRO E O 1
ATOM 7959 N N . HIS E 5 45 ? 157.009 177.255 111.151 1.00 26.53 45 HIS E N 1
ATOM 7960 C CA . HIS E 5 45 ? 156.439 178.549 110.802 1.00 26.53 45 HIS E CA 1
ATOM 7961 C C . HIS E 5 45 ? 157.232 179.160 109.651 1.00 26.53 45 HIS E C 1
ATOM 7962 O O . HIS E 5 45 ? 158.452 179.325 109.749 1.00 26.53 45 HIS E O 1
ATOM 7969 N N . LEU E 5 46 ? 156.546 179.497 108.561 1.00 25.13 46 LEU E N 1
ATOM 7970 C CA . LEU E 5 46 ? 157.225 180.082 107.412 1.00 25.13 46 LEU E CA 1
ATOM 7971 C C . LEU E 5 46 ? 157.207 181.606 107.436 1.00 25.13 46 LEU E C 1
ATOM 7972 O O . LEU E 5 46 ? 158.227 182.241 107.140 1.00 25.13 46 LEU E O 1
ATOM 7977 N N . GLN E 5 47 ? 156.067 182.209 107.780 1.00 26.22 47 GLN E N 1
ATOM 7978 C CA . GLN E 5 47 ? 155.985 183.665 107.801 1.00 26.22 47 GLN E CA 1
ATOM 7979 C C . GLN E 5 47 ? 156.909 184.255 108.857 1.00 26.22 47 GLN E C 1
ATOM 7980 O O . GLN E 5 47 ? 157.518 185.309 108.640 1.00 26.22 47 GLN E O 1
ATOM 7986 N N . ARG E 5 48 ? 157.029 183.589 110.009 1.00 24.62 48 ARG E N 1
ATOM 7987 C CA . ARG E 5 48 ? 157.963 184.053 111.030 1.00 24.62 48 ARG E CA 1
ATOM 7988 C C . ARG E 5 48 ? 159.394 184.008 110.516 1.00 24.62 48 ARG E C 1
ATOM 7989 O O . ARG E 5 48 ? 160.181 184.931 110.760 1.00 24.62 48 ARG E O 1
ATOM 7997 N N . ASP E 5 49 ? 159.747 182.941 109.797 1.00 21.24 49 ASP E N 1
ATOM 7998 C CA . ASP E 5 49 ? 161.084 182.850 109.226 1.00 21.24 49 ASP E CA 1
ATOM 7999 C C . ASP E 5 49 ? 161.330 183.972 108.229 1.00 21.24 49 ASP E C 1
ATOM 8000 O O . ASP E 5 49 ? 162.400 184.592 108.230 1.00 21.24 49 ASP E O 1
ATOM 8002 N N . ILE E 5 50 ? 160.346 184.257 107.374 1.00 23.10 50 ILE E N 1
ATOM 8003 C CA . ILE E 5 50 ? 160.517 185.319 106.386 1.00 23.10 50 ILE E CA 1
ATOM 8004 C C . ILE E 5 50 ? 160.660 186.671 107.073 1.00 23.10 50 ILE E C 1
ATOM 8005 O O . ILE E 5 50 ? 161.481 187.504 106.672 1.00 23.10 50 ILE E O 1
ATOM 8010 N N . TYR E 5 51 ? 159.879 186.909 108.127 1.00 22.46 51 TYR E N 1
ATOM 8011 C CA . TYR E 5 51 ? 159.976 188.183 108.833 1.00 22.46 51 TYR E CA 1
ATOM 8012 C C . TYR E 5 51 ? 161.328 188.330 109.523 1.00 22.46 51 TYR E C 1
ATOM 8013 O O . TYR E 5 51 ? 161.943 189.405 109.485 1.00 22.46 51 TYR E O 1
ATOM 8022 N N . HIS E 5 52 ? 161.819 187.259 110.148 1.00 21.39 52 HIS E N 1
ATOM 8023 C CA . HIS E 5 52 ? 163.122 187.341 110.798 1.00 21.39 52 HIS E CA 1
ATOM 8024 C C . HIS E 5 52 ? 164.231 187.541 109.774 1.00 21.39 52 HIS E C 1
ATOM 8025 O O . HIS E 5 52 ? 165.185 188.286 110.024 1.00 21.39 52 HIS E O 1
ATOM 8032 N N . SER E 5 53 ? 164.119 186.904 108.608 1.00 20.79 53 SER E N 1
ATOM 8033 C CA . SER E 5 53 ? 165.115 187.126 107.567 1.00 20.79 53 SER E CA 1
ATOM 8034 C C . SER E 5 53 ? 165.039 188.544 107.021 1.00 20.79 53 SER E C 1
ATOM 8035 O O . SER E 5 53 ? 166.064 189.117 106.633 1.00 20.79 53 SER E O 1
ATOM 8038 N N . LEU E 5 54 ? 163.841 189.128 106.989 1.00 19.95 54 LEU E N 1
ATOM 8039 C CA . LEU E 5 54 ? 163.714 190.524 106.591 1.00 19.95 54 LEU E CA 1
ATOM 8040 C C . LEU E 5 54 ? 164.404 191.439 107.591 1.00 19.95 54 LEU E C 1
ATOM 8041 O O . LEU E 5 54 ? 165.070 192.405 107.204 1.00 19.95 54 LEU E O 1
ATOM 8046 N N . LEU E 5 55 ? 164.263 191.146 108.885 1.00 20.56 55 LEU E N 1
ATOM 8047 C CA . LEU E 5 55 ? 165.002 191.913 109.887 1.00 20.56 55 LEU E CA 1
ATOM 8048 C C . LEU E 5 55 ? 166.506 191.732 109.719 1.00 20.56 55 LEU E C 1
ATOM 8049 O O . LEU E 5 55 ? 167.281 192.685 109.875 1.00 20.56 55 LEU E O 1
ATOM 8054 N N . HIS E 5 56 ? 166.936 190.510 109.403 1.00 23.76 56 HIS E N 1
ATOM 8055 C CA . HIS E 5 56 ? 168.353 190.253 109.165 1.00 23.76 56 HIS E CA 1
ATOM 8056 C C . HIS E 5 56 ? 168.873 191.099 108.011 1.00 23.76 56 HIS E C 1
ATOM 8057 O O . HIS E 5 56 ? 169.956 191.690 108.097 1.00 23.76 56 HIS E O 1
ATOM 8064 N N . LEU E 5 57 ? 168.112 191.161 106.917 1.00 24.00 57 LEU E N 1
ATOM 8065 C CA . LEU E 5 57 ? 168.510 191.991 105.785 1.00 24.00 57 LEU E CA 1
ATOM 8066 C C . LEU E 5 57 ? 168.501 193.466 106.154 1.00 24.00 57 LEU E C 1
ATOM 8067 O O . LEU E 5 57 ? 169.333 194.236 105.663 1.00 24.00 57 LEU E O 1
ATOM 8072 N N . ASP E 5 58 ? 167.559 193.883 107.000 1.00 26.70 58 ASP E N 1
ATOM 8073 C CA . ASP E 5 58 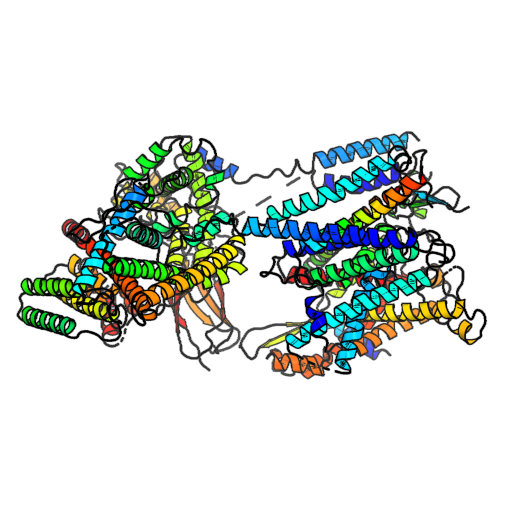? 167.563 195.257 107.487 1.00 26.70 58 ASP E CA 1
ATOM 8074 C C . ASP E 5 58 ? 168.862 195.562 108.216 1.00 26.70 58 ASP E C 1
ATOM 8075 O O . ASP E 5 58 ? 169.455 196.632 108.035 1.00 26.70 58 ASP E O 1
ATOM 8080 N N . GLN E 5 59 ? 169.322 194.622 109.039 1.00 28.97 59 GLN E N 1
ATOM 8081 C CA . GLN E 5 59 ? 170.520 194.866 109.837 1.00 28.97 59 GLN E CA 1
ATOM 8082 C C . GLN E 5 59 ? 171.777 194.852 108.974 1.00 28.97 59 GLN E C 1
ATOM 8083 O O . GLN E 5 59 ? 172.595 195.777 109.040 1.00 28.97 59 GLN E O 1
ATOM 8089 N N . GLN E 5 60 ? 171.948 193.814 108.153 1.00 27.18 60 GLN E N 1
ATOM 8090 C CA . GLN E 5 60 ? 173.168 193.652 107.362 1.00 27.18 60 GLN E CA 1
ATOM 8091 C C . GLN E 5 60 ? 173.078 194.486 106.086 1.00 27.18 60 GLN E C 1
ATOM 8092 O O . GLN E 5 60 ? 173.276 194.000 104.966 1.00 27.18 60 GLN E O 1
ATOM 8094 N N . GLN E 5 61 ? 172.789 195.769 106.271 1.00 25.51 61 GLN E N 1
ATOM 8095 C CA . GLN E 5 61 ? 172.656 196.710 105.166 1.00 25.51 61 GLN E CA 1
ATOM 8096 C C . GLN E 5 61 ? 172.588 198.140 105.685 1.00 25.51 61 GLN E C 1
ATOM 8097 O O . GLN E 5 61 ? 171.517 198.625 106.048 1.00 25.51 61 GLN E O 1
ATOM 8099 N N . ARG E 5 68 ? 168.632 200.009 101.433 1.00 35.92 68 ARG E N 1
ATOM 8100 C CA . ARG E 5 68 ? 167.713 200.383 102.501 1.00 35.92 68 ARG E CA 1
ATOM 8101 C C . ARG E 5 68 ? 166.366 199.693 102.327 1.00 35.92 68 ARG E C 1
ATOM 8102 O O . ARG E 5 68 ? 165.873 199.550 101.210 1.00 35.92 68 ARG E O 1
ATOM 8110 N N . VAL E 5 69 ? 165.778 199.265 103.438 1.00 36.55 69 VAL E N 1
ATOM 8111 C CA . VAL E 5 69 ? 164.460 198.634 103.454 1.00 36.55 69 VAL E CA 1
ATOM 8112 C C . VAL E 5 69 ? 163.474 199.621 104.063 1.00 36.55 69 VAL E C 1
ATOM 8113 O O . VAL E 5 69 ? 163.807 200.283 105.054 1.00 36.55 69 VAL E O 1
ATOM 8117 N N . PRO E 5 70 ? 162.282 199.786 103.491 1.00 37.47 70 PRO E N 1
ATOM 8118 C CA . PRO E 5 70 ? 161.271 200.630 104.138 1.00 37.47 70 PRO E CA 1
ATOM 8119 C C . PRO E 5 70 ? 160.738 199.986 105.406 1.00 37.47 70 PRO E C 1
ATOM 8120 O O . PRO E 5 70 ? 161.143 198.877 105.768 1.00 37.47 70 PRO E O 1
ATOM 8124 N N . GLU E 5 71 ? 159.824 200.671 106.089 1.00 34.92 71 GLU E N 1
ATOM 8125 C CA . GLU E 5 71 ? 159.263 200.164 107.331 1.00 34.92 71 GLU E CA 1
ATOM 8126 C C . GLU E 5 71 ? 157.859 199.595 107.173 1.00 34.92 71 GLU E C 1
ATOM 8127 O O . GLU E 5 71 ? 157.418 198.833 108.039 1.00 34.92 71 GLU E O 1
ATOM 8133 N N . THR E 5 72 ? 157.152 199.937 106.094 1.00 28.58 72 THR E N 1
ATOM 8134 C CA . THR E 5 72 ? 155.788 199.447 105.923 1.00 28.58 72 THR E CA 1
ATOM 8135 C C . THR E 5 72 ? 155.769 197.958 105.595 1.00 28.58 72 THR E C 1
ATOM 8136 O O . THR E 5 72 ? 154.883 197.227 106.055 1.00 28.58 72 THR E O 1
ATOM 8140 N N . VAL E 5 73 ? 156.735 197.492 104.798 1.00 24.91 73 VAL E N 1
ATOM 8141 C CA . VAL E 5 73 ? 156.786 196.079 104.435 1.00 24.91 73 VAL E CA 1
ATOM 8142 C C . VAL E 5 73 ? 156.992 195.214 105.671 1.00 24.91 73 VAL E C 1
ATOM 8143 O O . VAL E 5 73 ? 156.466 194.094 105.754 1.00 24.91 73 VAL E O 1
ATOM 8147 N N . LEU E 5 74 ? 157.738 195.718 106.656 1.00 24.79 74 LEU E N 1
ATOM 8148 C CA . LEU E 5 74 ? 157.842 195.025 107.934 1.00 24.79 74 LEU E CA 1
ATOM 8149 C C . LEU E 5 74 ? 156.466 194.849 108.565 1.00 24.79 74 LEU E C 1
ATOM 8150 O O . LEU E 5 74 ? 156.121 193.764 109.046 1.00 24.79 74 LEU E O 1
ATOM 8155 N N . LYS E 5 75 ? 155.660 195.913 108.562 1.00 25.43 75 LYS E N 1
ATOM 8156 C CA . LYS E 5 75 ? 154.337 195.840 109.168 1.00 25.43 75 LYS E CA 1
ATOM 8157 C C . LYS E 5 75 ? 153.444 194.865 108.414 1.00 25.43 75 LYS E C 1
ATOM 8158 O O . LYS E 5 75 ? 152.648 194.143 109.025 1.00 25.43 75 LYS E O 1
ATOM 8164 N N . ALA E 5 76 ? 153.562 194.826 107.087 1.00 25.23 76 ALA E N 1
ATOM 8165 C CA . ALA E 5 76 ? 152.766 193.878 106.314 1.00 25.23 76 ALA E CA 1
ATOM 8166 C C . ALA E 5 76 ? 153.158 192.443 106.641 1.00 25.23 76 ALA E C 1
ATOM 8167 O O . ALA E 5 76 ? 152.290 191.577 106.825 1.00 25.23 76 ALA E O 1
ATOM 8169 N N . ALA E 5 77 ? 154.462 192.171 106.713 1.00 22.28 77 ALA E N 1
ATOM 8170 C CA . ALA E 5 77 ? 154.910 190.836 107.088 1.00 22.28 77 ALA E CA 1
ATOM 8171 C C . ALA E 5 77 ? 154.429 190.474 108.485 1.00 22.28 77 ALA E C 1
ATOM 8172 O O . ALA E 5 77 ? 154.064 189.323 108.747 1.00 22.28 77 ALA E O 1
ATOM 8174 N N . LEU E 5 78 ? 154.406 191.452 109.391 1.00 20.77 78 LEU E N 1
ATOM 8175 C CA . LEU E 5 78 ? 153.933 191.195 110.746 1.00 20.77 78 LEU E CA 1
ATOM 8176 C C . LEU E 5 78 ? 152.450 190.852 110.751 1.00 20.77 78 LEU E C 1
ATOM 8177 O O . LEU E 5 78 ? 152.022 189.930 111.454 1.00 20.77 78 LEU E O 1
ATOM 8182 N N . LEU E 5 79 ? 151.653 191.592 109.978 1.00 23.53 79 LEU E N 1
ATOM 8183 C CA . LEU E 5 79 ? 150.231 191.284 109.863 1.00 23.53 79 LEU E CA 1
ATOM 8184 C C . LEU E 5 79 ? 150.022 189.874 109.331 1.00 23.53 79 LEU E C 1
ATOM 8185 O O . LEU E 5 79 ? 149.179 189.126 109.840 1.00 23.53 79 LEU E O 1
ATOM 8190 N N . ARG E 5 80 ? 150.782 189.493 108.302 1.00 30.26 80 ARG E N 1
ATOM 8191 C CA . ARG E 5 80 ? 150.636 188.151 107.742 1.00 30.26 80 ARG E CA 1
ATOM 8192 C C . ARG E 5 80 ? 151.034 187.084 108.756 1.00 30.26 80 ARG E C 1
ATOM 8193 O O . ARG E 5 80 ? 150.381 186.034 108.863 1.00 30.26 80 ARG E O 1
ATOM 8201 N N . ARG E 5 81 ? 152.113 187.329 109.502 1.00 26.47 81 ARG E N 1
ATOM 8202 C CA . ARG E 5 81 ? 152.518 186.400 110.549 1.00 26.47 81 ARG E CA 1
ATOM 8203 C C . ARG E 5 81 ? 151.422 186.251 111.593 1.00 26.47 81 ARG E C 1
ATOM 8204 O O . ARG E 5 81 ? 151.137 185.141 112.056 1.00 26.47 81 ARG E O 1
ATOM 8212 N N . ALA E 5 82 ? 150.785 187.362 111.963 1.00 29.07 82 ALA E N 1
ATOM 8213 C CA . ALA E 5 82 ? 149.692 187.300 112.926 1.00 29.07 82 ALA E CA 1
ATOM 8214 C C . ALA E 5 82 ? 148.509 186.525 112.364 1.00 29.07 82 ALA E C 1
ATOM 8215 O O . ALA E 5 82 ? 147.818 185.818 113.102 1.00 29.07 82 ALA E O 1
ATOM 8217 N N . ALA E 5 83 ? 148.259 186.644 111.060 1.00 28.58 83 ALA E N 1
ATOM 8218 C CA . ALA E 5 83 ? 147.179 185.879 110.444 1.00 28.58 83 ALA E CA 1
ATOM 8219 C C . ALA E 5 83 ? 147.454 184.382 110.527 1.00 28.58 83 ALA E C 1
ATOM 8220 O O . ALA E 5 83 ? 146.583 183.591 110.920 1.00 28.58 83 ALA E O 1
ATOM 8222 N N . GLU E 5 84 ? 148.664 183.975 110.144 1.00 29.07 84 GLU E N 1
ATOM 8223 C CA . GLU E 5 84 ? 149.035 182.568 110.267 1.00 29.07 84 GLU E CA 1
ATOM 8224 C C . GLU E 5 84 ? 148.908 182.094 111.710 1.00 29.07 84 GLU E C 1
ATOM 8225 O O . GLU E 5 84 ? 148.391 180.999 111.975 1.00 29.07 84 GLU E O 1
ATOM 8231 N N . ASP E 5 85 ? 149.355 182.920 112.658 1.00 31.54 85 ASP E N 1
ATOM 8232 C CA . ASP E 5 85 ? 149.305 182.535 114.063 1.00 31.54 85 ASP E CA 1
ATOM 8233 C C . ASP E 5 85 ? 147.870 182.395 114.552 1.00 31.54 85 ASP E C 1
ATOM 8234 O O . ASP E 5 85 ? 147.563 181.501 115.349 1.00 31.54 85 ASP E O 1
ATOM 8239 N N . ILE E 5 86 ? 146.973 183.268 114.090 1.00 30.41 86 ILE E N 1
ATOM 8240 C CA . ILE E 5 86 ? 145.599 183.202 114.570 1.00 30.41 86 ILE E CA 1
ATOM 8241 C C . ILE E 5 86 ? 144.887 181.999 113.970 1.00 30.41 86 ILE E C 1
ATOM 8242 O O . ILE E 5 86 ? 144.071 181.357 114.642 1.00 30.41 86 ILE E O 1
ATOM 8247 N N . LYS E 5 87 ? 145.217 181.631 112.728 1.00 30.84 87 LYS E N 1
ATOM 8248 C CA . LYS E 5 87 ? 144.687 180.380 112.188 1.00 30.84 87 LYS E CA 1
ATOM 8249 C C . LYS E 5 87 ? 145.187 179.184 112.990 1.00 30.84 87 LYS E C 1
ATOM 8250 O O . LYS E 5 87 ? 144.413 178.275 113.324 1.00 30.84 87 LYS E O 1
ATOM 8256 N N . ARG E 5 88 ? 146.480 179.178 113.321 1.00 31.79 88 ARG E N 1
ATOM 8257 C CA . ARG E 5 88 ? 147.043 178.080 114.100 1.00 31.79 88 ARG E CA 1
ATOM 8258 C C . ARG E 5 88 ? 146.369 177.957 115.464 1.00 31.79 88 ARG E C 1
ATOM 8259 O O . ARG E 5 88 ? 146.030 176.848 115.903 1.00 31.79 88 ARG E O 1
ATOM 8267 N N . VAL E 5 89 ? 146.163 179.082 116.154 1.00 33.45 89 VAL E N 1
ATOM 8268 C CA . VAL E 5 89 ? 145.577 179.009 117.489 1.00 33.45 89 VAL E CA 1
ATOM 8269 C C . VAL E 5 89 ? 144.101 178.641 117.410 1.00 33.45 89 VAL E C 1
ATOM 8270 O O . VAL E 5 89 ? 143.585 177.946 118.293 1.00 33.45 89 VAL E O 1
ATOM 8274 N N . MET E 5 90 ? 143.397 179.073 116.360 1.00 37.15 90 MET E N 1
ATOM 8275 C CA . MET E 5 90 ? 142.027 178.610 116.167 1.00 37.15 90 MET E CA 1
ATOM 8276 C C . MET E 5 90 ? 141.982 177.095 116.011 1.00 37.15 90 MET E C 1
ATOM 8277 O O . MET E 5 90 ? 141.126 176.423 116.603 1.00 37.15 90 MET E O 1
ATOM 8282 N N . ALA E 5 91 ? 142.911 176.538 115.231 1.00 36.57 91 ALA E N 1
ATOM 8283 C CA . ALA E 5 91 ? 142.955 175.087 115.070 1.00 36.57 91 ALA E CA 1
ATOM 8284 C C . ALA E 5 91 ? 143.236 174.388 116.396 1.00 36.57 91 ALA E C 1
ATOM 8285 O O . ALA E 5 91 ? 142.592 173.383 116.727 1.00 36.57 91 ALA E O 1
ATOM 8287 N N . ILE E 5 92 ? 144.193 174.903 117.171 1.00 34.82 92 ILE E N 1
ATOM 8288 C CA . ILE E 5 92 ? 144.536 174.242 118.429 1.00 34.82 92 ILE E CA 1
ATOM 8289 C C . ILE E 5 92 ? 143.370 174.323 119.412 1.00 34.82 92 ILE E C 1
ATOM 8290 O O . ILE E 5 92 ? 143.105 173.374 120.165 1.00 34.82 92 ILE E O 1
ATOM 8295 N N . ARG E 5 93 ? 142.629 175.435 119.395 1.00 39.34 93 ARG E N 1
ATOM 8296 C CA . ARG E 5 93 ? 141.484 175.571 120.287 1.00 39.34 93 ARG E CA 1
ATOM 8297 C C . ARG E 5 93 ? 140.341 174.661 119.867 1.00 39.34 93 ARG E C 1
ATOM 8298 O O . ARG E 5 93 ? 139.594 174.172 120.721 1.00 39.34 93 ARG E O 1
ATOM 8306 N N . GLU E 5 94 ? 140.188 174.421 118.564 1.00 34.43 94 GLU E N 1
ATOM 8307 C CA . GLU E 5 94 ? 139.190 173.451 118.124 1.00 34.43 94 GLU E CA 1
ATOM 8308 C C . GLU E 5 94 ? 139.585 172.035 118.524 1.00 34.43 94 GLU E C 1
ATOM 8309 O O . GLU E 5 94 ? 138.726 171.222 118.881 1.00 34.43 94 GLU E O 1
ATOM 8315 N N . GLN E 5 95 ? 140.882 171.721 118.478 1.00 36.06 95 GLN E N 1
ATOM 8316 C CA . GLN E 5 95 ? 141.328 170.358 118.752 1.00 36.06 95 GLN E CA 1
ATOM 8317 C C . GLN E 5 95 ? 141.423 170.037 120.239 1.00 36.06 95 GLN E C 1
ATOM 8318 O O . GLN E 5 95 ? 141.439 168.852 120.598 1.00 36.06 95 GLN E O 1
ATOM 8324 N N . LYS E 5 96 ? 141.515 171.053 121.102 1.00 39.21 96 LYS E N 1
ATOM 8325 C CA . LYS E 5 96 ? 141.712 170.800 122.529 1.00 39.21 96 LYS E CA 1
ATOM 8326 C C . LYS E 5 96 ? 140.594 169.943 123.113 1.00 39.21 96 LYS E C 1
ATOM 8327 O O . LYS E 5 96 ? 140.855 168.940 123.790 1.00 39.21 96 LYS E O 1
ATOM 8333 N N . GLN E 5 97 ? 139.339 170.338 122.885 1.00 39.30 97 GLN E N 1
ATOM 8334 C CA . GLN E 5 97 ? 138.216 169.622 123.484 1.00 39.30 97 GLN E CA 1
ATOM 8335 C C . GLN E 5 97 ? 138.154 168.184 122.992 1.00 39.30 97 GLN E C 1
ATOM 8336 O O . GLN E 5 97 ? 137.930 167.257 123.779 1.00 39.30 97 GLN E O 1
ATOM 8342 N N . ALA E 5 98 ? 138.354 167.979 121.689 1.00 35.21 98 ALA E N 1
ATOM 8343 C CA . ALA E 5 98 ? 138.292 166.632 121.140 1.00 35.21 98 ALA E CA 1
ATOM 8344 C C . ALA E 5 98 ? 139.396 165.756 121.709 1.00 35.21 98 ALA E C 1
ATOM 8345 O O . ALA E 5 98 ? 139.154 164.598 122.067 1.00 35.21 98 ALA E O 1
ATOM 8347 N N . LEU E 5 99 ? 140.617 166.287 121.805 1.00 34.34 99 LEU E N 1
ATOM 8348 C CA . LEU E 5 99 ? 141.711 165.487 122.346 1.00 34.34 99 LEU E CA 1
ATOM 8349 C C . LEU E 5 99 ? 141.468 165.146 123.810 1.00 34.34 99 LEU E C 1
ATOM 8350 O O . LEU E 5 99 ? 141.709 164.010 124.241 1.00 34.34 99 LEU E O 1
ATOM 8355 N N . ALA E 5 100 ? 140.975 166.114 124.588 1.00 37.53 100 ALA E N 1
ATOM 8356 C CA . ALA E 5 100 ? 140.707 165.855 125.999 1.00 37.53 100 ALA E CA 1
ATOM 8357 C C . ALA E 5 100 ? 139.611 164.813 126.169 1.00 37.53 100 ALA E C 1
ATOM 8358 O O . ALA E 5 100 ? 139.689 163.961 127.061 1.00 37.53 100 ALA E O 1
ATOM 8360 N N . LEU E 5 101 ? 138.581 164.859 125.321 1.00 36.08 101 LEU E N 1
ATOM 8361 C CA . LEU E 5 101 ? 137.506 163.878 125.423 1.00 36.08 101 LEU E CA 1
ATOM 8362 C C . LEU E 5 101 ? 137.959 162.504 124.951 1.00 36.08 101 LEU E C 1
ATOM 8363 O O . LEU E 5 101 ? 137.477 161.485 125.457 1.00 36.08 101 LEU E O 1
ATOM 8368 N N . LEU E 5 102 ? 138.884 162.453 123.992 1.00 36.27 102 LEU E N 1
ATOM 8369 C CA . LEU E 5 102 ? 139.308 161.184 123.422 1.00 36.27 102 LEU E CA 1
ATOM 8370 C C . LEU E 5 102 ? 140.376 160.488 124.253 1.00 36.27 102 LEU E C 1
ATOM 8371 O O . LEU E 5 102 ? 140.497 159.261 124.173 1.00 36.27 102 LEU E O 1
ATOM 8376 N N . LEU E 5 103 ? 141.143 161.234 125.052 1.00 37.92 103 LEU E N 1
ATOM 8377 C CA . LEU E 5 103 ? 142.244 160.621 125.790 1.00 37.92 103 LEU E CA 1
ATOM 8378 C C . LEU E 5 103 ? 141.765 159.530 126.742 1.00 37.92 103 LEU E C 1
ATOM 8379 O O . LEU E 5 103 ? 142.472 158.538 126.950 1.00 37.92 103 LEU E O 1
ATOM 8384 N N . GLN E 5 104 ? 140.570 159.682 127.320 1.00 43.27 104 GLN E N 1
ATOM 8385 C CA . GLN E 5 104 ? 140.104 158.709 128.305 1.00 43.27 104 GLN E CA 1
ATOM 8386 C C . GLN E 5 104 ? 139.743 157.372 127.668 1.00 43.27 104 GLN E C 1
ATOM 8387 O O . GLN E 5 104 ? 139.917 156.325 128.300 1.00 43.27 104 GLN E O 1
ATOM 8393 N N . ARG E 5 105 ? 139.236 157.380 126.433 1.00 44.16 105 ARG E N 1
ATOM 8394 C CA . ARG E 5 105 ? 138.861 156.128 125.784 1.00 44.16 105 ARG E CA 1
ATOM 8395 C C . ARG E 5 105 ? 140.058 155.219 125.542 1.00 44.16 105 ARG E C 1
ATOM 8396 O O . ARG E 5 105 ? 139.878 154.008 125.375 1.00 44.16 105 ARG E O 1
ATOM 8404 N N . GLY E 5 106 ? 141.270 155.768 125.519 1.00 44.81 106 GLY E N 1
ATOM 8405 C CA . GLY E 5 106 ? 142.466 154.973 125.357 1.00 44.81 106 GLY E CA 1
ATOM 8406 C C . GLY E 5 106 ? 142.855 154.664 123.929 1.00 44.81 106 GLY E C 1
ATOM 8407 O O . GLY E 5 106 ? 143.859 153.973 123.717 1.00 44.81 106 GLY E O 1
ATOM 8408 N N . SER E 5 107 ? 142.101 155.148 122.943 1.00 40.87 107 SER E N 1
ATOM 8409 C CA . SER E 5 107 ? 142.445 154.911 121.548 1.00 40.87 107 SER E CA 1
ATOM 8410 C C . SER E 5 107 ? 143.604 155.778 121.071 1.00 40.87 107 SER E C 1
ATOM 8411 O O . SER E 5 107 ? 144.028 155.636 119.920 1.00 40.87 107 SER E O 1
ATOM 8414 N N . VAL E 5 108 ? 144.117 156.665 121.918 1.00 42.99 108 VAL E N 1
ATOM 8415 C CA . VAL E 5 108 ? 145.245 157.527 121.590 1.00 42.99 108 VAL E CA 1
ATOM 8416 C C . VAL E 5 108 ? 146.351 157.274 122.601 1.00 42.99 108 VAL E C 1
ATOM 8417 O O . VAL E 5 108 ? 146.081 157.058 123.788 1.00 42.99 108 VAL E O 1
ATOM 8421 N N . GLY E 5 109 ? 147.594 157.295 122.131 1.00 46.96 109 GLY E N 1
ATOM 8422 C CA . GLY E 5 109 ? 148.730 157.123 123.007 1.00 46.96 109 GLY E CA 1
ATOM 8423 C C . GLY E 5 109 ? 148.858 158.254 124.009 1.00 46.96 109 GLY E C 1
ATOM 8424 O O . GLY E 5 109 ? 148.013 159.151 124.103 1.00 46.96 109 GLY E O 1
ATOM 8425 N N . ASP E 5 110 ? 149.946 158.212 124.770 1.00 41.40 110 ASP E N 1
ATOM 8426 C CA . ASP E 5 110 ? 150.167 159.192 125.821 1.00 41.40 110 ASP E CA 1
ATOM 8427 C C . ASP E 5 110 ? 151.067 160.344 125.386 1.00 41.40 110 ASP E C 1
ATOM 8428 O O . ASP E 5 110 ? 150.919 161.457 125.901 1.00 41.40 110 ASP E O 1
ATOM 8433 N N . GLU E 5 111 ? 151.990 160.109 124.450 1.00 43.99 111 GLU E N 1
ATOM 8434 C CA . GLU E 5 111 ? 152.895 161.168 124.017 1.00 43.99 111 GLU E CA 1
ATOM 8435 C C . GLU E 5 111 ? 152.162 162.306 123.320 1.00 43.99 111 GLU E C 1
ATOM 8436 O O . GLU E 5 111 ? 152.670 163.434 123.295 1.00 43.99 111 GLU E O 1
ATOM 8438 N N . LEU E 5 112 ? 150.983 162.040 122.756 1.00 37.43 112 LEU E N 1
ATOM 8439 C CA . LEU E 5 112 ? 150.259 163.087 122.045 1.00 37.43 112 LEU E CA 1
ATOM 8440 C C . LEU E 5 112 ? 149.818 164.195 122.992 1.00 37.43 112 LEU E C 1
ATOM 8441 O O . LEU E 5 112 ? 149.835 165.374 122.624 1.00 37.43 112 LEU E O 1
ATOM 8446 N N . TRP E 5 113 ? 149.427 163.842 124.218 1.00 38.32 113 TRP E N 1
ATOM 8447 C CA . TRP E 5 113 ? 149.032 164.867 125.179 1.00 38.32 113 TRP E CA 1
ATOM 8448 C C . TRP E 5 113 ? 150.214 165.753 125.555 1.00 38.32 113 TRP E C 1
ATOM 8449 O O . TRP E 5 113 ? 150.063 166.973 125.697 1.00 38.32 113 TRP E O 1
ATOM 8460 N N . GLN E 5 114 ? 151.400 165.160 125.713 1.00 40.94 114 GLN E N 1
ATOM 8461 C CA . GLN E 5 114 ? 152.589 165.958 125.995 1.00 40.94 114 GLN E CA 1
ATOM 8462 C C . GLN E 5 114 ? 152.926 166.868 124.823 1.00 40.94 114 GLN E C 1
ATOM 8463 O O . GLN E 5 114 ? 153.274 168.040 125.018 1.00 40.94 114 GLN E O 1
ATOM 8469 N N . ARG E 5 115 ? 152.836 166.344 123.597 1.00 34.16 115 ARG E N 1
ATOM 8470 C CA . ARG E 5 115 ? 153.066 167.182 122.426 1.00 34.16 115 ARG E CA 1
ATOM 8471 C C . ARG E 5 115 ? 152.079 168.338 122.383 1.00 34.16 115 ARG E C 1
ATOM 8472 O O . ARG E 5 115 ? 152.451 169.471 122.057 1.00 34.16 115 ARG E O 1
ATOM 8480 N N . PHE E 5 116 ? 150.820 168.075 122.733 1.00 33.97 116 PHE E N 1
ATOM 8481 C CA . PHE E 5 116 ? 149.809 169.124 122.708 1.00 33.97 116 PHE E CA 1
ATOM 8482 C C . PHE E 5 116 ? 150.093 170.191 123.755 1.00 33.97 116 PHE E C 1
ATOM 8483 O O . PHE E 5 116 ? 149.964 171.389 123.479 1.00 33.97 116 PHE E O 1
ATOM 8491 N N . LEU E 5 117 ? 150.472 169.778 124.966 1.00 37.58 117 LEU E N 1
ATOM 8492 C CA . LEU E 5 117 ? 150.789 170.752 126.005 1.00 37.58 117 LEU E CA 1
ATOM 8493 C C . LEU E 5 117 ? 151.994 171.598 125.615 1.00 37.58 117 LEU E C 1
ATOM 8494 O O . LEU E 5 117 ? 151.997 172.822 125.810 1.00 37.58 117 LEU E O 1
ATOM 8499 N N . ARG E 5 118 ? 153.030 170.963 125.063 1.00 42.02 118 ARG E N 1
ATOM 8500 C CA . ARG E 5 118 ? 154.202 171.712 124.624 1.00 42.02 118 ARG E CA 1
ATOM 8501 C C . ARG E 5 118 ? 153.841 172.690 123.511 1.00 42.02 118 ARG E C 1
ATOM 8502 O O . ARG E 5 118 ? 154.316 173.833 123.500 1.00 42.02 118 ARG E O 1
ATOM 8510 N N . ALA E 5 119 ? 152.992 172.263 122.574 1.00 35.79 119 ALA E N 1
ATOM 8511 C CA . ALA E 5 119 ? 152.575 173.152 121.497 1.00 35.79 119 ALA E CA 1
ATOM 8512 C C . ALA E 5 119 ? 151.769 174.325 122.035 1.00 35.79 119 ALA E C 1
ATOM 8513 O O . ALA E 5 119 ? 151.923 175.457 121.567 1.00 35.79 119 ALA E O 1
ATOM 8515 N N . GLU E 5 120 ? 150.912 174.078 123.027 1.00 35.03 120 GLU E N 1
ATOM 8516 C CA . GLU E 5 120 ? 150.129 175.163 123.610 1.00 35.03 120 GLU E CA 1
ATOM 8517 C C . GLU E 5 120 ? 151.025 176.168 124.321 1.00 35.03 120 GLU E C 1
ATOM 8518 O O . GLU E 5 120 ? 150.831 177.384 124.194 1.00 35.03 120 GLU E O 1
ATOM 8520 N N . LYS E 5 121 ? 152.014 175.681 125.073 1.00 39.57 121 LYS E N 1
ATOM 8521 C CA . LYS E 5 121 ? 152.940 176.591 125.742 1.00 39.57 121 LYS E CA 1
ATOM 8522 C C . LYS E 5 121 ? 153.737 177.407 124.730 1.00 39.57 121 LYS E C 1
ATOM 8523 O O . LYS E 5 121 ? 153.903 178.626 124.890 1.00 39.57 121 LYS E O 1
ATOM 8529 N N . GLU E 5 122 ? 154.241 176.753 123.680 1.00 39.35 122 GLU E N 1
ATOM 8530 C CA . GLU E 5 122 ? 154.986 177.475 122.655 1.00 39.35 122 GLU E CA 1
ATOM 8531 C C . GLU E 5 122 ? 154.104 178.503 121.960 1.00 39.35 122 GLU E C 1
ATOM 8532 O O . GLU E 5 122 ? 154.562 179.604 121.633 1.00 39.35 122 GLU E O 1
ATOM 8534 N N . MET E 5 123 ? 152.830 178.170 121.741 1.00 37.26 123 MET E N 1
ATOM 8535 C CA . MET E 5 123 ? 151.913 179.112 121.109 1.00 37.26 123 MET E CA 1
ATOM 8536 C C . MET E 5 123 ? 151.658 180.317 122.003 1.00 37.26 123 MET E C 1
ATOM 8537 O O . MET E 5 123 ? 151.587 181.451 121.518 1.00 37.26 123 MET E O 1
ATOM 8542 N N . GLU E 5 124 ? 151.507 180.091 123.309 1.00 36.38 124 GLU E N 1
ATOM 8543 C CA . GLU E 5 124 ? 151.341 181.208 124.232 1.00 36.38 124 GLU E CA 1
ATOM 8544 C C . GLU E 5 124 ? 152.564 182.119 124.205 1.00 36.38 124 GLU E C 1
ATOM 8545 O O . GLU E 5 124 ? 152.442 183.350 124.129 1.00 36.38 124 GLU E O 1
ATOM 8547 N N . ASP E 5 125 ? 153.758 181.526 124.258 1.00 39.45 125 ASP E N 1
ATOM 8548 C CA . ASP E 5 125 ? 154.970 182.338 124.213 1.00 39.45 125 ASP E CA 1
ATOM 8549 C C . ASP E 5 125 ? 155.062 183.121 122.908 1.00 39.45 125 ASP E C 1
ATOM 8550 O O . ASP E 5 125 ? 155.418 184.307 122.908 1.00 39.45 125 ASP E O 1
ATOM 8555 N N . GLU E 5 126 ? 154.715 182.485 121.787 1.00 33.26 126 GLU E N 1
ATOM 8556 C CA . GLU E 5 126 ? 154.823 183.150 120.493 1.00 33.26 126 GLU E CA 1
ATOM 8557 C C . GLU E 5 126 ? 153.808 184.280 120.357 1.00 33.26 126 GLU E C 1
ATOM 8558 O O . GLU E 5 126 ? 154.128 185.346 119.817 1.00 33.26 126 GLU E O 1
ATOM 8564 N N . VAL E 5 127 ? 152.582 184.075 120.845 1.00 34.03 127 VAL E N 1
ATOM 8565 C CA . VAL E 5 127 ? 151.577 185.127 120.738 1.00 34.03 127 VAL E CA 1
ATOM 8566 C C . VAL E 5 127 ? 151.948 186.306 121.631 1.00 34.03 127 VAL E C 1
ATOM 8567 O O . VAL E 5 127 ? 151.761 187.472 121.253 1.00 34.03 127 VAL E O 1
ATOM 8571 N N . ARG E 5 128 ? 152.524 186.032 122.806 1.00 34.38 128 ARG E N 1
ATOM 8572 C CA . ARG E 5 128 ? 153.005 187.126 123.645 1.00 34.38 128 ARG E CA 1
ATOM 8573 C C . ARG E 5 128 ? 154.133 187.885 122.957 1.00 34.38 128 ARG E C 1
ATOM 8574 O O . ARG E 5 128 ? 154.156 189.125 122.956 1.00 34.38 128 ARG E O 1
ATOM 8582 N N . ASP E 5 129 ? 155.070 187.155 122.346 1.00 31.53 129 ASP E N 1
ATOM 8583 C CA . ASP E 5 129 ? 156.177 187.805 121.655 1.00 31.53 129 ASP E CA 1
ATOM 8584 C C . ASP E 5 129 ? 155.680 188.690 120.520 1.00 31.53 129 ASP E C 1
ATOM 8585 O O . ASP E 5 129 ? 156.174 189.810 120.335 1.00 31.53 129 ASP E O 1
ATOM 8587 N N . VAL E 5 130 ? 154.695 188.216 119.753 1.00 31.55 130 VAL E N 1
ATOM 8588 C CA . VAL E 5 130 ? 154.253 188.988 118.595 1.00 31.55 130 VAL E CA 1
ATOM 8589 C C . VAL E 5 130 ? 153.438 190.199 119.031 1.00 31.55 130 VAL E C 1
ATOM 8590 O O . VAL E 5 130 ? 153.549 191.277 118.435 1.00 31.55 130 VAL E O 1
ATOM 8594 N N . VAL E 5 131 ? 152.627 190.064 120.087 1.00 33.92 131 VAL E N 1
ATOM 8595 C CA . VAL E 5 131 ? 151.882 191.241 120.523 1.00 33.92 131 VAL E CA 1
ATOM 8596 C C . VAL E 5 131 ? 152.834 192.283 121.104 1.00 33.92 131 VAL E C 1
ATOM 8597 O O . VAL E 5 131 ? 152.637 193.489 120.907 1.00 33.92 131 VAL E O 1
ATOM 8601 N N . ALA E 5 132 ? 153.909 191.849 121.771 1.00 36.57 132 ALA E N 1
ATOM 8602 C CA . ALA E 5 132 ? 154.897 192.811 122.254 1.00 36.57 132 ALA E CA 1
ATOM 8603 C C . ALA E 5 132 ? 155.620 193.492 121.094 1.00 36.57 132 ALA E C 1
ATOM 8604 O O . ALA E 5 132 ? 155.777 194.722 121.080 1.00 36.57 132 ALA E O 1
ATOM 8606 N N . GLU E 5 133 ? 156.068 192.706 120.110 1.00 31.92 133 GLU E N 1
ATOM 8607 C CA . GLU E 5 133 ? 156.753 193.283 118.957 1.00 31.92 133 GLU E CA 1
ATOM 8608 C C . GLU E 5 133 ? 155.864 194.285 118.238 1.00 31.92 133 GLU E C 1
ATOM 8609 O O . GLU E 5 133 ? 156.340 195.321 117.760 1.00 31.92 133 GLU E O 1
ATOM 8611 N N . ALA E 5 134 ? 154.566 193.996 118.151 1.00 33.91 134 ALA E N 1
ATOM 8612 C CA . ALA E 5 134 ? 153.643 194.961 117.570 1.00 33.91 134 ALA E CA 1
ATOM 8613 C C . ALA E 5 134 ? 153.565 196.214 118.429 1.00 33.91 134 ALA E C 1
ATOM 8614 O O . ALA E 5 134 ? 153.601 197.335 117.909 1.00 33.91 134 ALA E O 1
ATOM 8616 N N . ASN E 5 135 ? 153.479 196.039 119.752 1.00 36.44 135 ASN E N 1
ATOM 8617 C CA . ASN E 5 135 ? 153.491 197.178 120.663 1.00 36.44 135 ASN E CA 1
ATOM 8618 C C . ASN E 5 135 ? 154.715 198.056 120.444 1.00 36.44 135 ASN E C 1
ATOM 8619 O O . ASN E 5 135 ? 154.674 199.261 120.716 1.00 36.44 135 ASN E O 1
ATOM 8624 N N . SER E 5 136 ? 155.810 197.475 119.953 1.00 33.89 136 SER E N 1
ATOM 8625 C CA . SER E 5 136 ? 156.990 198.279 119.651 1.00 33.89 136 SER E CA 1
ATOM 8626 C C . SER E 5 136 ? 156.730 199.245 118.496 1.00 33.89 136 SER E C 1
ATOM 8627 O O . SER E 5 136 ? 157.034 200.439 118.594 1.00 33.89 136 SER E O 1
ATOM 8630 N N . TYR E 5 137 ? 156.165 198.747 117.394 1.00 33.46 137 TYR E N 1
ATOM 8631 C CA . TYR E 5 137 ? 156.078 199.519 116.151 1.00 33.46 137 TYR E CA 1
ATOM 8632 C C . TYR E 5 137 ? 155.197 200.759 116.265 1.00 33.46 137 TYR E C 1
ATOM 8633 O O . TYR E 5 137 ? 155.683 201.886 116.129 1.00 33.46 137 TYR E O 1
ATOM 8642 N N . ALA E 5 138 ? 153.896 200.568 116.486 1.00 43.33 138 ALA E N 1
ATOM 8643 C CA . ALA E 5 138 ? 152.935 201.656 116.387 1.00 43.33 138 ALA E CA 1
ATOM 8644 C C . ALA E 5 138 ? 152.269 201.924 117.734 1.00 43.33 138 ALA E C 1
ATOM 8645 O O . ALA E 5 138 ? 152.159 201.020 118.567 1.00 43.33 138 ALA E O 1
ATOM 8647 N N . PRO E 5 139 ? 151.811 203.154 117.973 1.00 48.66 139 PRO E N 1
ATOM 8648 C CA . PRO E 5 139 ? 151.230 203.491 119.284 1.00 48.66 139 PRO E CA 1
ATOM 8649 C C . PRO E 5 139 ? 149.979 202.678 119.573 1.00 48.66 139 PRO E C 1
ATOM 8650 O O . PRO E 5 139 ? 148.984 202.759 118.851 1.00 48.66 139 PRO E O 1
ATOM 8654 N N . ASN E 5 140 ? 150.035 201.896 120.650 1.00 50.59 140 ASN E N 1
ATOM 8655 C CA . ASN E 5 140 ? 148.925 201.051 121.091 1.00 50.59 140 ASN E CA 1
ATOM 8656 C C . ASN E 5 140 ? 148.420 200.183 119.941 1.00 50.59 140 ASN E C 1
ATOM 8657 O O . ASN E 5 140 ? 147.292 200.317 119.464 1.00 50.59 140 ASN E O 1
ATOM 8662 N N . TRP E 5 141 ? 149.291 199.290 119.489 1.00 36.61 141 TRP E N 1
ATOM 8663 C CA . TRP E 5 141 ? 149.051 198.510 118.286 1.00 36.61 141 TRP E CA 1
ATOM 8664 C C . TRP E 5 141 ? 148.995 197.025 118.616 1.00 36.61 141 TRP E C 1
ATOM 8665 O O . TRP E 5 141 ? 149.454 196.187 117.845 1.00 36.61 141 TRP E O 1
ATOM 8676 N N . GLY E 5 142 ? 148.443 196.688 119.782 1.00 37.90 142 GLY E N 1
ATOM 8677 C CA . GLY E 5 142 ? 148.402 195.314 120.240 1.00 37.90 142 GLY E CA 1
ATOM 8678 C C . GLY E 5 142 ? 147.195 194.510 119.798 1.00 37.90 142 GLY E C 1
ATOM 8679 O O . GLY E 5 142 ? 147.346 193.473 119.145 1.00 37.90 142 GLY E O 1
ATOM 8680 N N . GLN E 5 143 ? 145.991 194.975 120.142 1.00 39.16 143 GLN E N 1
ATOM 8681 C CA . GLN E 5 143 ? 144.784 194.194 119.885 1.00 39.16 143 GLN E CA 1
ATOM 8682 C C . GLN E 5 143 ? 144.279 194.359 118.457 1.00 39.16 143 GLN E C 1
ATOM 8683 O O . GLN E 5 143 ? 143.712 193.414 117.886 1.00 39.16 143 GLN E O 1
ATOM 8689 N N . VAL E 5 144 ? 144.475 195.540 117.864 1.00 33.74 144 VAL E N 1
ATOM 8690 C CA . VAL E 5 144 ? 144.063 195.742 116.481 1.00 33.74 144 VAL E CA 1
ATOM 8691 C C . VAL E 5 144 ? 144.800 194.785 115.553 1.00 33.74 144 VAL E C 1
ATOM 8692 O O . VAL E 5 144 ? 144.247 194.355 114.533 1.00 33.74 144 VAL E O 1
ATOM 8696 N N . ILE E 5 145 ? 146.040 194.414 115.897 1.00 30.34 145 ILE E N 1
ATOM 8697 C CA . ILE E 5 145 ? 146.750 193.382 115.142 1.00 30.34 145 ILE E CA 1
ATOM 8698 C C . ILE E 5 145 ? 145.903 192.125 115.035 1.00 30.34 145 ILE E C 1
ATOM 8699 O O . ILE E 5 145 ? 145.651 191.622 113.938 1.00 30.34 145 ILE E O 1
ATOM 8704 N N . PHE E 5 146 ? 145.431 191.610 116.165 1.00 32.55 146 PHE E N 1
ATOM 8705 C CA . PHE E 5 146 ? 144.770 190.315 116.119 1.00 32.55 146 PHE E CA 1
ATOM 8706 C C . PHE E 5 146 ? 143.345 190.405 115.593 1.00 32.55 146 PHE E C 1
ATOM 8707 O O . PHE E 5 146 ? 142.866 189.458 114.953 1.00 32.55 146 PHE E O 1
ATOM 8715 N N . GLN E 5 147 ? 142.660 191.524 115.829 1.00 35.01 147 GLN E N 1
ATOM 8716 C CA . GLN E 5 147 ? 141.364 191.713 115.186 1.00 35.01 147 GLN E CA 1
ATOM 8717 C C . GLN E 5 147 ? 141.518 191.707 113.668 1.00 35.01 147 GLN E C 1
ATOM 8718 O O . GLN E 5 147 ? 140.796 190.990 112.957 1.00 35.01 147 GLN E O 1
ATOM 8724 N N . SER E 5 148 ? 142.475 192.489 113.152 1.00 26.53 148 SER E N 1
ATOM 8725 C CA . SER E 5 148 ? 142.768 192.455 111.726 1.00 26.53 148 SER E CA 1
ATOM 8726 C C . SER E 5 148 ? 143.188 191.066 111.273 1.00 26.53 148 SER E C 1
ATOM 8727 O O . SER E 5 148 ? 142.851 190.652 110.161 1.00 26.53 148 SER E O 1
ATOM 8730 N N . ALA E 5 149 ? 143.904 190.326 112.119 1.00 27.73 149 ALA E N 1
ATOM 8731 C CA . ALA E 5 149 ? 144.362 188.995 111.741 1.00 27.73 149 ALA E CA 1
ATOM 8732 C C . ALA E 5 149 ? 143.188 188.055 111.515 1.00 27.73 149 ALA E C 1
ATOM 8733 O O . ALA E 5 149 ? 143.096 187.395 110.471 1.00 27.73 149 ALA E O 1
ATOM 8735 N N . ARG E 5 150 ? 142.277 187.975 112.488 1.00 28.94 150 ARG E N 1
ATOM 8736 C CA . ARG E 5 150 ? 141.145 187.065 112.340 1.00 28.94 150 ARG E CA 1
ATOM 8737 C C . ARG E 5 150 ? 140.247 187.490 111.186 1.00 28.94 150 ARG E C 1
ATOM 8738 O O . ARG E 5 150 ? 139.779 186.643 110.413 1.00 28.94 150 ARG E O 1
ATOM 8746 N N . GLU E 5 151 ? 140.014 188.798 111.031 1.00 29.19 151 GLU E N 1
ATOM 8747 C CA . GLU E 5 151 ? 139.177 189.252 109.925 1.00 29.19 151 GLU E CA 1
ATOM 8748 C C . GLU E 5 151 ? 139.806 188.901 108.581 1.00 29.19 151 GLU E C 1
ATOM 8749 O O . GLU E 5 151 ? 139.131 188.386 107.680 1.00 29.19 151 GLU E O 1
ATOM 8755 N N . MET E 5 152 ? 141.107 189.162 108.433 1.00 29.22 152 MET E N 1
ATOM 8756 C CA . MET E 5 152 ? 141.798 188.854 107.189 1.00 29.22 152 MET E CA 1
ATOM 8757 C C . MET E 5 152 ? 141.748 187.364 106.885 1.00 29.22 152 MET E C 1
ATOM 8758 O O . MET E 5 152 ? 141.469 186.968 105.748 1.00 29.22 152 MET E O 1
ATOM 8763 N N . ASP E 5 153 ? 142.000 186.523 107.889 1.00 28.29 153 ASP E N 1
ATOM 8764 C CA . ASP E 5 153 ? 142.016 185.082 107.655 1.00 28.29 153 ASP E CA 1
ATOM 8765 C C . ASP E 5 153 ? 140.642 184.572 107.237 1.00 28.29 153 ASP E C 1
ATOM 8766 O O . ASP E 5 153 ? 140.520 183.792 106.281 1.00 28.29 153 ASP E O 1
ATOM 8771 N N . ALA E 5 154 ? 139.592 184.993 107.950 1.00 27.61 154 ALA E N 1
ATOM 8772 C CA . ALA E 5 154 ? 138.247 184.544 107.606 1.00 27.61 154 ALA E CA 1
ATOM 8773 C C . ALA E 5 154 ? 137.861 185.000 106.206 1.00 27.61 154 ALA E C 1
ATOM 8774 O O . ALA E 5 154 ? 137.337 184.213 105.407 1.00 27.61 154 ALA E O 1
ATOM 8776 N N . ASN E 5 155 ? 138.115 186.271 105.886 1.00 27.38 155 ASN E N 1
ATOM 8777 C CA . ASN E 5 155 ? 137.758 186.768 104.564 1.00 27.38 155 ASN E CA 1
ATOM 8778 C C . ASN E 5 155 ? 138.535 186.040 103.476 1.00 27.38 155 ASN E C 1
ATOM 8779 O O . ASN E 5 155 ? 137.985 185.740 102.409 1.00 27.38 155 ASN E O 1
ATOM 8784 N N . ALA E 5 156 ? 139.804 185.714 103.734 1.00 27.67 156 ALA E N 1
ATOM 8785 C CA . ALA E 5 156 ? 140.607 185.028 102.728 1.00 27.67 156 ALA E CA 1
ATOM 8786 C C . ALA E 5 156 ? 140.094 183.616 102.477 1.00 27.67 156 ALA E C 1
ATOM 8787 O O . ALA E 5 156 ? 139.962 183.190 101.322 1.00 27.67 156 ALA E O 1
ATOM 8789 N N . THR E 5 157 ? 139.798 182.868 103.545 1.00 26.81 157 THR E N 1
ATOM 8790 C CA . THR E 5 157 ? 139.298 181.511 103.333 1.00 26.81 157 THR E CA 1
ATOM 8791 C C . THR E 5 157 ? 137.922 181.523 102.675 1.00 26.81 157 THR E C 1
ATOM 8792 O O . THR E 5 157 ? 137.631 180.662 101.833 1.00 26.81 157 THR E O 1
ATOM 8796 N N . TYR E 5 158 ? 137.083 182.510 103.001 1.00 29.11 158 TYR E N 1
ATOM 8797 C CA . TYR E 5 158 ? 135.790 182.614 102.336 1.00 29.11 158 TYR E CA 1
ATOM 8798 C C . TYR E 5 158 ? 135.958 182.918 100.853 1.00 29.11 158 TYR E C 1
ATOM 8799 O O . TYR E 5 158 ? 135.267 182.333 100.011 1.00 29.11 158 TYR E O 1
ATOM 8808 N N . ARG E 5 159 ? 136.877 183.824 100.513 1.00 27.34 159 ARG E N 1
ATOM 8809 C CA . ARG E 5 159 ? 137.113 184.147 99.111 1.00 27.34 159 ARG E CA 1
ATOM 8810 C C . ARG E 5 159 ? 137.648 182.941 98.352 1.00 27.34 159 ARG E C 1
ATOM 8811 O O . ARG E 5 159 ? 137.291 182.720 97.187 1.00 27.34 159 ARG E O 1
ATOM 8819 N N . ALA E 5 160 ? 138.506 182.147 98.994 1.00 29.36 160 ALA E N 1
ATOM 8820 C CA . ALA E 5 160 ? 139.024 180.945 98.347 1.00 29.36 160 ALA E CA 1
ATOM 8821 C C . ALA E 5 160 ? 137.905 179.946 98.078 1.00 29.36 160 ALA E C 1
ATOM 8822 O O . ALA E 5 160 ? 137.811 179.377 96.982 1.00 29.36 160 ALA E O 1
ATOM 8824 N N . ARG E 5 161 ? 137.046 179.716 99.076 1.00 29.42 161 ARG E N 1
ATOM 8825 C CA . ARG E 5 161 ? 135.901 178.832 98.870 1.00 29.42 161 ARG E CA 1
ATOM 8826 C C . ARG E 5 161 ? 135.011 179.337 97.741 1.00 29.42 161 ARG E C 1
ATOM 8827 O O . ARG E 5 161 ? 134.504 178.548 96.934 1.00 29.42 161 ARG E O 1
ATOM 8835 N N . MET E 5 162 ? 134.814 180.655 97.667 1.00 31.39 162 MET E N 1
ATOM 8836 C CA . MET E 5 162 ? 133.956 181.215 96.630 1.00 31.39 162 MET E CA 1
ATOM 8837 C C . MET E 5 162 ? 134.549 181.006 95.244 1.00 31.39 162 MET E C 1
ATOM 8838 O O . MET E 5 162 ? 133.837 180.622 94.310 1.00 31.39 162 MET E O 1
ATOM 8843 N N . GLU E 5 163 ? 135.851 181.255 95.087 1.00 28.31 163 GLU E N 1
ATOM 8844 C CA . GLU E 5 163 ? 136.491 181.009 93.798 1.00 28.31 163 GLU E CA 1
ATOM 8845 C C . GLU E 5 163 ? 136.422 179.532 93.426 1.00 28.31 163 GLU E C 1
ATOM 8846 O O . GLU E 5 163 ? 136.214 179.183 92.256 1.00 28.31 163 GLU E O 1
ATOM 8848 N N . GLU E 5 164 ? 136.583 178.649 94.414 1.00 28.93 164 GLU E N 1
ATOM 8849 C CA . GLU E 5 164 ? 136.516 177.218 94.140 1.00 28.93 164 GLU E CA 1
ATOM 8850 C C . GLU E 5 164 ? 135.133 176.819 93.638 1.00 28.93 164 GLU E C 1
ATOM 8851 O O . GLU E 5 164 ? 135.010 176.061 92.669 1.00 28.93 164 GLU E O 1
ATOM 8857 N N . TYR E 5 165 ? 134.078 177.321 94.283 1.00 30.32 165 TYR E N 1
ATOM 8858 C CA . TYR E 5 165 ? 132.726 177.010 93.822 1.00 30.32 165 TYR E CA 1
ATOM 8859 C C . TYR E 5 165 ? 132.393 177.683 92.498 1.00 30.32 165 TYR E C 1
ATOM 8860 O O . TYR E 5 165 ? 131.541 177.180 91.761 1.00 30.32 165 TYR E O 1
ATOM 8869 N N . GLN E 5 166 ? 133.031 178.807 92.180 1.00 32.03 166 GLN E N 1
ATOM 8870 C CA . GLN E 5 166 ? 132.741 179.503 90.934 1.00 32.03 166 GLN E CA 1
ATOM 8871 C C . GLN E 5 166 ? 133.508 178.937 89.745 1.00 32.03 166 GLN E C 1
ATOM 8872 O O . GLN E 5 166 ? 133.095 179.153 88.600 1.00 32.03 166 GLN E O 1
ATOM 8878 N N . ALA E 5 167 ? 134.5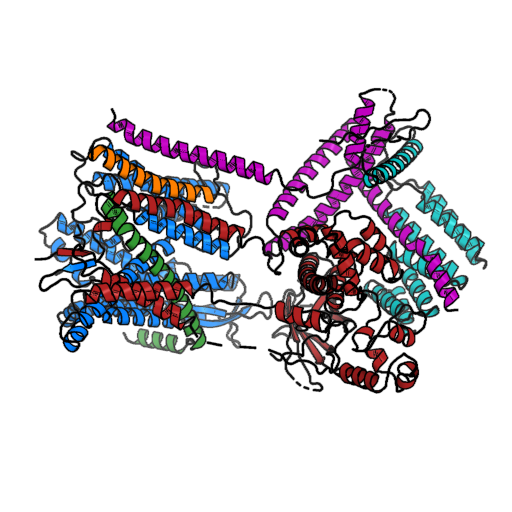89 178.198 89.983 1.00 35.85 167 ALA E N 1
ATOM 8879 C CA . ALA E 5 167 ? 135.387 177.644 88.892 1.00 35.85 167 ALA E CA 1
ATOM 8880 C C . ALA E 5 167 ? 134.827 176.338 88.330 1.00 35.85 167 ALA E C 1
ATOM 8881 O O . ALA E 5 167 ? 135.592 175.526 87.803 1.00 35.85 167 ALA E O 1
ATOM 8883 N N . THR E 5 168 ? 133.516 176.112 88.435 1.00 39.66 168 THR E N 1
ATOM 8884 C CA . THR E 5 168 ? 132.882 174.889 87.958 1.00 39.66 168 THR E CA 1
ATOM 8885 C C . THR E 5 168 ? 131.883 175.159 86.832 1.00 39.66 168 THR E C 1
ATOM 8886 O O . THR E 5 168 ? 131.434 174.213 86.163 1.00 39.66 168 THR E O 1
ATOM 8890 N N . VAL E 5 169 ? 131.581 176.432 86.569 1.00 43.85 169 VAL E N 1
ATOM 8891 C CA . VAL E 5 169 ? 130.536 176.794 85.616 1.00 43.85 169 VAL E CA 1
ATOM 8892 C C . VAL E 5 169 ? 130.860 176.272 84.222 1.00 43.85 169 VAL E C 1
ATOM 8893 O O . VAL E 5 169 ? 129.957 175.902 83.462 1.00 43.85 169 VAL E O 1
ATOM 8897 N N . ALA E 5 170 ? 132.144 176.210 83.869 1.00 47.40 170 ALA E N 1
ATOM 8898 C CA . ALA E 5 170 ? 132.521 175.730 82.542 1.00 47.40 170 ALA E CA 1
ATOM 8899 C C . ALA E 5 170 ? 132.136 174.266 82.358 1.00 47.40 170 ALA E C 1
ATOM 8900 O O . ALA E 5 170 ? 131.493 173.898 81.366 1.00 47.40 170 ALA E O 1
ATOM 8902 N N . GLU E 5 171 ? 132.523 173.415 83.312 1.00 45.01 171 GLU E N 1
ATOM 8903 C CA . GLU E 5 171 ? 132.169 172.002 83.229 1.00 45.01 171 GLU E CA 1
ATOM 8904 C C . GLU E 5 171 ? 130.661 171.808 83.306 1.00 45.01 171 GLU E C 1
ATOM 8905 O O . GLU E 5 171 ? 130.109 170.924 82.641 1.00 45.01 171 GLU E O 1
ATOM 8907 N N . GLU E 5 172 ? 129.975 172.628 84.107 1.00 48.39 172 GLU E N 1
ATOM 8908 C CA . GLU E 5 172 ? 128.522 172.501 84.196 1.00 48.39 172 GLU E CA 1
ATOM 8909 C C . GLU E 5 172 ? 127.857 172.823 82.862 1.00 48.39 172 GLU E C 1
ATOM 8910 O O . GLU E 5 172 ? 126.960 172.096 82.412 1.00 48.39 172 GLU E O 1
ATOM 8912 N N . ARG E 5 173 ? 128.288 173.908 82.212 1.00 53.52 173 ARG E N 1
ATOM 8913 C CA . ARG E 5 173 ? 127.740 174.263 80.908 1.00 53.52 173 ARG E CA 1
ATOM 8914 C C . ARG E 5 173 ? 128.060 173.198 79.869 1.00 53.52 173 ARG E C 1
ATOM 8915 O O . ARG E 5 173 ? 127.220 172.877 79.021 1.00 53.52 173 ARG E O 1
ATOM 8923 N N . ALA E 5 174 ? 129.273 172.640 79.917 1.00 50.84 174 ALA E N 1
ATOM 8924 C CA . ALA E 5 174 ? 129.628 171.579 78.981 1.00 50.84 174 ALA E CA 1
ATOM 8925 C C . ALA E 5 174 ? 128.736 170.359 79.170 1.00 50.84 174 ALA E C 1
ATOM 8926 O O . ALA E 5 174 ? 128.251 169.777 78.193 1.00 50.84 174 ALA E O 1
ATOM 8928 N N . TRP E 5 175 ? 128.494 169.967 80.423 1.00 47.33 175 TRP E N 1
ATOM 8929 C CA . TRP E 5 175 ? 127.628 168.823 80.689 1.00 47.33 175 TRP E CA 1
ATOM 8930 C C . TRP E 5 175 ? 126.207 169.079 80.207 1.00 47.33 175 TRP E C 1
ATOM 8931 O O . TRP E 5 175 ? 125.582 168.202 79.596 1.00 47.33 175 TRP E O 1
ATOM 8942 N N . TRP E 5 176 ? 125.675 170.275 80.474 1.00 49.13 176 TRP E N 1
ATOM 8943 C CA . TRP E 5 176 ? 124.313 170.575 80.045 1.00 49.13 176 TRP E CA 1
ATOM 8944 C C . TRP E 5 176 ? 124.202 170.596 78.526 1.00 49.13 176 TRP E C 1
ATOM 8945 O O . TRP E 5 176 ? 123.221 170.095 77.964 1.00 49.13 176 TRP E O 1
ATOM 8956 N N . ASP E 5 177 ? 125.194 171.174 77.842 1.00 50.02 177 ASP E N 1
ATOM 8957 C CA . ASP E 5 177 ? 125.176 171.171 76.384 1.00 50.02 177 ASP E CA 1
ATOM 8958 C C . ASP E 5 177 ? 125.335 169.764 75.829 1.00 50.02 177 ASP E C 1
ATOM 8959 O O . ASP E 5 177 ? 124.832 169.467 74.740 1.00 50.02 177 ASP E O 1
ATOM 8961 N N . LYS E 5 178 ? 126.025 168.887 76.560 1.00 49.50 178 LYS E N 1
ATOM 8962 C CA . LYS E 5 178 ? 126.151 167.503 76.121 1.00 49.50 178 LYS E CA 1
ATOM 8963 C C . LYS E 5 178 ? 124.826 166.763 76.247 1.00 49.50 178 LYS E C 1
ATOM 8964 O O . LYS E 5 178 ? 124.421 166.042 75.328 1.00 49.50 178 LYS E O 1
ATOM 8970 N N . LYS E 5 179 ? 124.133 166.926 77.377 1.00 48.19 179 LYS E N 1
ATOM 8971 C CA . LYS E 5 179 ? 122.869 166.221 77.562 1.00 48.19 179 LYS E CA 1
ATOM 8972 C C . LYS E 5 179 ? 121.758 166.777 76.681 1.00 48.19 179 LYS E C 1
ATOM 8973 O O . LYS E 5 179 ? 120.800 166.055 76.386 1.00 48.19 179 LYS E O 1
ATOM 8979 N N . ARG E 5 180 ? 121.864 168.030 76.251 1.00 52.21 180 ARG E N 1
ATOM 8980 C CA . ARG E 5 180 ? 120.833 168.642 75.419 1.00 52.21 180 ARG E CA 1
ATOM 8981 C C . ARG E 5 180 ? 120.762 167.985 74.044 1.00 52.21 180 ARG E C 1
ATOM 8982 O O . ARG E 5 180 ? 121.686 167.287 73.629 1.00 52.21 180 ARG E O 1
ATOM 8984 N N . THR F 6 7 ? 166.988 179.249 116.024 1.00 21.62 7 THR F N 1
ATOM 8985 C CA . THR F 6 7 ? 165.595 179.676 116.071 1.00 21.62 7 THR F CA 1
ATOM 8986 C C . THR F 6 7 ? 164.991 179.754 114.674 1.00 21.62 7 THR F C 1
ATOM 8987 O O . THR F 6 7 ? 164.312 178.829 114.230 1.00 21.62 7 THR F O 1
ATOM 8991 N N . TYR F 6 8 ? 165.240 180.861 113.983 1.00 20.10 8 TYR F N 1
ATOM 8992 C CA . TYR F 6 8 ? 164.698 181.074 112.652 1.00 20.10 8 TYR F CA 1
ATOM 8993 C C . TYR F 6 8 ? 165.692 180.632 111.589 1.00 20.10 8 TYR F C 1
ATOM 8994 O O . TYR F 6 8 ? 166.905 180.644 111.803 1.00 20.10 8 TYR F O 1
ATOM 9003 N N . THR F 6 9 ? 165.163 180.248 110.431 1.00 21.52 9 THR F N 1
ATOM 9004 C CA . THR F 6 9 ? 165.982 179.841 109.297 1.00 21.52 9 THR F CA 1
ATOM 9005 C C . THR F 6 9 ? 166.216 181.044 108.392 1.00 21.52 9 THR F C 1
ATOM 9006 O O . THR F 6 9 ? 165.260 181.673 107.931 1.00 21.52 9 THR F O 1
ATOM 9010 N N . HIS F 6 10 ? 167.482 181.360 108.139 1.00 22.52 10 HIS F N 1
ATOM 9011 C CA . HIS F 6 10 ? 167.839 182.537 107.357 1.00 22.52 10 HIS F CA 1
ATOM 9012 C C . HIS F 6 10 ? 167.573 182.264 105.883 1.00 22.52 10 HIS F C 1
ATOM 9013 O O . HIS F 6 10 ? 168.288 181.481 105.251 1.00 22.52 10 HIS F O 1
ATOM 9020 N N . TYR F 6 11 ? 166.549 182.914 105.332 1.00 25.61 11 TYR F N 1
ATOM 9021 C CA . TYR F 6 11 ? 166.264 182.832 103.907 1.00 25.61 11 TYR F CA 1
ATOM 9022 C C . TYR F 6 11 ? 166.887 184.028 103.210 1.00 25.61 11 TYR F C 1
ATOM 9023 O O . TYR F 6 11 ? 166.483 185.168 103.487 1.00 25.61 11 TYR F O 1
ATOM 9032 N N . PRO F 6 12 ? 167.849 183.835 102.313 1.00 27.76 12 PRO F N 1
ATOM 9033 C CA . PRO F 6 12 ? 168.520 184.988 101.698 1.00 27.76 12 PRO F CA 1
ATOM 9034 C C . PRO F 6 12 ? 167.601 185.761 100.770 1.00 27.76 12 PRO F C 1
ATOM 9035 O O . PRO F 6 12 ? 167.268 185.289 99.680 1.00 27.76 12 PRO F O 1
ATOM 9039 N N . LEU F 6 13 ? 167.189 186.951 101.192 1.00 29.75 13 LEU F N 1
ATOM 9040 C CA . LEU F 6 13 ? 166.302 187.793 100.407 1.00 29.75 13 LEU F CA 1
ATOM 9041 C C . LEU F 6 13 ? 167.091 188.919 99.752 1.00 29.75 13 LEU F C 1
ATOM 9042 O O . LEU F 6 13 ? 168.296 189.077 99.965 1.00 29.75 13 LEU F O 1
ATOM 9047 N N . HIS F 6 14 ? 166.395 189.710 98.940 1.00 43.71 14 HIS F N 1
ATOM 9048 C CA . HIS F 6 14 ? 167.025 190.832 98.251 1.00 43.71 14 HIS F CA 1
ATOM 9049 C C . HIS F 6 14 ? 165.944 191.809 97.826 1.00 43.71 14 HIS F C 1
ATOM 9050 O O . HIS F 6 14 ? 165.084 191.463 97.010 1.00 43.71 14 HIS F O 1
ATOM 9057 N N . LEU F 6 15 ? 165.990 193.021 98.367 1.00 52.28 15 LEU F N 1
ATOM 9058 C CA . LEU F 6 15 ? 165.024 194.046 98.012 1.00 52.28 15 LEU F CA 1
ATOM 9059 C C . LEU F 6 15 ? 165.443 194.755 96.731 1.00 52.28 15 LEU F C 1
ATOM 9060 O O . LEU F 6 15 ? 166.633 194.888 96.429 1.00 52.28 15 LEU F O 1
ATOM 9065 N N . ASP F 6 16 ? 164.446 195.215 95.974 1.00 70.61 16 ASP F N 1
ATOM 9066 C CA . ASP F 6 16 ? 164.678 195.902 94.714 1.00 70.61 16 ASP F CA 1
ATOM 9067 C C . ASP F 6 16 ? 164.224 197.340 94.822 1.00 70.61 16 ASP F C 1
ATOM 9068 O O . ASP F 6 16 ? 163.071 197.585 95.197 1.00 70.61 16 ASP F O 1
ATOM 9073 N N . PRO F 6 17 ? 165.086 198.313 94.533 1.00 75.80 17 PRO F N 1
ATOM 9074 C CA . PRO F 6 17 ? 164.668 199.718 94.617 1.00 75.80 17 PRO F CA 1
ATOM 9075 C C . PRO F 6 17 ? 163.601 200.045 93.581 1.00 75.80 17 PRO F C 1
ATOM 9076 O O . PRO F 6 17 ? 163.550 199.448 92.504 1.00 75.80 17 PRO F O 1
ATOM 9080 N N . SER F 6 18 ? 162.731 200.993 93.932 1.00 74.14 18 SER F N 1
ATOM 9081 C CA . SER F 6 18 ? 161.637 201.536 93.123 1.00 74.14 18 SER F CA 1
ATOM 9082 C C . SER F 6 18 ? 160.496 200.542 92.954 1.00 74.14 18 SER F C 1
ATOM 9083 O O . SER F 6 18 ? 159.485 200.885 92.329 1.00 74.14 18 SER F O 1
ATOM 9086 N N . SER F 6 19 ? 160.614 199.327 93.488 1.00 63.56 19 SER F N 1
ATOM 9087 C CA . SER F 6 19 ? 159.552 198.334 93.411 1.00 63.56 19 SER F CA 1
ATOM 9088 C C . SER F 6 19 ? 158.911 198.030 94.754 1.00 63.56 19 SER F C 1
ATOM 9089 O O . SER F 6 19 ? 157.713 197.744 94.799 1.00 63.56 19 SER F O 1
ATOM 9092 N N . LYS F 6 20 ? 159.682 198.099 95.841 1.00 51.57 20 LYS F N 1
ATOM 9093 C CA . LYS F 6 20 ? 159.196 197.819 97.188 1.00 51.57 20 LYS F CA 1
ATOM 9094 C C . LYS F 6 20 ? 158.491 196.471 97.254 1.00 51.57 20 LYS F C 1
ATOM 9095 O O . LYS F 6 20 ? 157.497 196.307 97.964 1.00 51.57 20 LYS F O 1
ATOM 9101 N N . ALA F 6 21 ? 159.010 195.497 96.508 1.00 45.09 21 ALA F N 1
ATOM 9102 C CA . ALA F 6 21 ? 158.488 194.135 96.502 1.00 45.09 21 ALA F CA 1
ATOM 9103 C C . ALA F 6 21 ? 159.671 193.190 96.644 1.00 45.09 21 ALA F C 1
ATOM 9104 O O . ALA F 6 21 ? 160.468 193.047 95.711 1.00 45.09 21 ALA F O 1
ATOM 9106 N N . VAL F 6 22 ? 159.791 192.555 97.811 1.00 35.87 22 VAL F N 1
ATOM 9107 C CA . VAL F 6 22 ? 160.945 191.711 98.093 1.00 35.87 22 VAL F CA 1
ATOM 9108 C C . VAL F 6 22 ? 160.979 190.536 97.126 1.00 35.87 22 VAL F C 1
ATOM 9109 O O . VAL F 6 22 ? 159.938 189.994 96.735 1.00 35.87 22 VAL F O 1
ATOM 9113 N N . SER F 6 23 ? 162.187 190.150 96.716 1.00 35.30 23 SER F N 1
ATOM 9114 C CA . SER F 6 23 ? 162.391 189.066 95.763 1.00 35.30 23 SER F CA 1
ATOM 9115 C C . SER F 6 23 ? 163.484 188.151 96.284 1.00 35.30 23 SER F C 1
ATOM 9116 O O . SER F 6 23 ? 164.626 188.584 96.467 1.00 35.30 23 SER F O 1
ATOM 9119 N N . LEU F 6 24 ? 163.133 186.893 96.514 1.00 30.93 24 LEU F N 1
ATOM 9120 C CA . LEU F 6 24 ? 164.075 185.929 97.062 1.00 30.93 24 LEU F CA 1
ATOM 9121 C C . LEU F 6 24 ? 165.146 185.578 96.037 1.00 30.93 24 LEU F C 1
ATOM 9122 O O . LEU F 6 24 ? 164.837 185.123 94.932 1.00 30.93 24 LEU F O 1
ATOM 9127 N N . ALA F 6 25 ? 166.406 185.793 96.407 1.00 35.58 25 ALA F N 1
ATOM 9128 C CA . ALA F 6 25 ? 167.527 185.374 95.584 1.00 35.58 25 ALA F CA 1
ATOM 9129 C C . ALA F 6 25 ? 167.728 183.870 95.720 1.00 35.58 25 ALA F C 1
ATOM 9130 O O . ALA F 6 25 ? 167.393 183.266 96.743 1.00 35.58 25 ALA F O 1
ATOM 9132 N N . THR F 6 26 ? 168.293 183.269 94.676 1.00 45.96 26 THR F N 1
ATOM 9133 C CA . THR F 6 26 ? 168.295 181.818 94.564 1.00 45.96 26 THR F CA 1
ATOM 9134 C C . THR F 6 26 ? 169.089 181.179 95.700 1.00 45.96 26 THR F C 1
ATOM 9135 O O . THR F 6 26 ? 169.921 181.812 96.355 1.00 45.96 26 THR F O 1
ATOM 9139 N N . THR F 6 27 ? 168.804 179.904 95.935 1.00 55.02 27 THR F N 1
ATOM 9140 C CA . THR F 6 27 ? 169.429 179.151 97.015 1.00 55.02 27 THR F CA 1
ATOM 9141 C C . THR F 6 27 ? 170.395 178.103 96.477 1.00 55.02 27 THR F C 1
ATOM 9142 O O . THR F 6 27 ? 170.724 177.138 97.165 1.00 55.02 27 THR F O 1
ATOM 9146 N N . GLY F 6 29 ? 164.714 176.719 99.302 1.00 59.99 29 GLY F N 1
ATOM 9147 C CA . GLY F 6 29 ? 165.746 176.214 100.189 1.00 59.99 29 GLY F CA 1
ATOM 9148 C C . GLY F 6 29 ? 166.264 174.851 99.778 1.00 59.99 29 GLY F C 1
ATOM 9149 O O . GLY F 6 29 ? 165.958 173.842 100.415 1.00 59.99 29 GLY F O 1
ATOM 9150 N N . GLN F 6 30 ? 167.053 174.830 98.705 1.00 61.70 30 GLN F N 1
ATOM 9151 C CA . GLN F 6 30 ? 167.620 173.609 98.152 1.00 61.70 30 GLN F CA 1
ATOM 9152 C C . GLN F 6 30 ? 166.564 172.559 97.814 1.00 61.70 30 GLN F C 1
ATOM 9153 O O . GLN F 6 30 ? 166.856 171.361 97.792 1.00 61.70 30 GLN F O 1
ATOM 9159 N N . THR F 6 31 ? 165.335 172.996 97.549 1.00 63.67 31 THR F N 1
ATOM 9160 C CA . THR F 6 31 ? 164.226 172.111 97.213 1.00 63.67 31 THR F CA 1
ATOM 9161 C C . THR F 6 31 ? 163.171 172.914 96.462 1.00 63.67 31 THR F C 1
ATOM 9162 O O . THR F 6 31 ? 162.813 174.019 96.891 1.00 63.67 31 THR F O 1
ATOM 9166 N N . PRO F 6 32 ? 162.656 172.407 95.339 1.00 60.76 32 PRO F N 1
ATOM 9167 C CA . PRO F 6 32 ? 161.658 173.183 94.581 1.00 60.76 32 PRO F CA 1
ATOM 9168 C C . PRO F 6 32 ? 160.385 173.464 95.359 1.00 60.76 32 PRO F C 1
ATOM 9169 O O . PRO F 6 32 ? 159.759 174.511 95.146 1.00 60.76 32 PRO F O 1
ATOM 9173 N N . ALA F 6 33 ? 159.976 172.557 96.249 1.00 62.49 33 ALA F N 1
ATOM 9174 C CA . ALA F 6 33 ? 158.764 172.779 97.031 1.00 62.49 33 ALA F CA 1
ATOM 9175 C C . ALA F 6 33 ? 158.898 174.019 97.904 1.00 62.49 33 ALA F C 1
ATOM 9176 O O . ALA F 6 33 ? 158.014 174.885 97.919 1.00 62.49 33 ALA F O 1
ATOM 9178 N N . GLN F 6 34 ? 160.007 174.123 98.640 1.00 56.87 34 GLN F N 1
ATOM 9179 C CA . GLN F 6 34 ? 160.222 175.297 99.477 1.00 56.87 34 GLN F CA 1
ATOM 9180 C C . GLN F 6 34 ? 160.335 176.558 98.632 1.00 56.87 34 GLN F C 1
ATOM 9181 O O . GLN F 6 34 ? 159.848 177.624 99.027 1.00 56.87 34 GLN F O 1
ATOM 9187 N N . THR F 6 35 ? 160.960 176.453 97.457 1.00 55.33 35 THR F N 1
ATOM 9188 C CA . THR F 6 35 ? 161.112 177.618 96.591 1.00 55.33 35 THR F CA 1
ATOM 9189 C C . THR F 6 35 ? 159.759 178.140 96.124 1.00 55.33 35 THR F C 1
ATOM 9190 O O . THR F 6 35 ? 159.482 179.341 96.211 1.00 55.33 35 THR F O 1
ATOM 9194 N N . GLU F 6 36 ? 158.893 177.250 95.635 1.00 55.94 36 GLU F N 1
ATOM 9195 C CA . GLU F 6 36 ? 157.577 177.701 95.191 1.00 55.94 36 GLU F CA 1
ATOM 9196 C C . GLU F 6 36 ? 156.727 178.189 96.361 1.00 55.94 36 GLU F C 1
ATOM 9197 O O . GLU F 6 36 ? 155.965 179.154 96.214 1.00 55.94 36 GLU F O 1
ATOM 9203 N N . ALA F 6 37 ? 156.857 177.560 97.534 1.00 49.22 37 ALA F N 1
ATOM 9204 C CA . ALA F 6 37 ? 156.100 178.014 98.697 1.00 49.22 37 ALA F CA 1
ATOM 9205 C C . ALA F 6 37 ? 156.502 179.429 99.090 1.00 49.22 37 ALA F C 1
ATOM 9206 O O . ALA F 6 37 ? 155.644 180.299 99.299 1.00 49.22 37 ALA F O 1
ATOM 9208 N N . VAL F 6 38 ? 157.809 179.685 99.188 1.00 40.56 38 VAL F N 1
ATOM 9209 C CA . VAL F 6 38 ? 158.253 181.015 99.581 1.00 40.56 38 VAL F CA 1
ATOM 9210 C C . VAL F 6 38 ? 157.994 182.022 98.472 1.00 40.56 38 VAL F C 1
ATOM 9211 O O . VAL F 6 38 ? 157.792 183.206 98.747 1.00 40.56 38 VAL F O 1
ATOM 9215 N N . GLU F 6 39 ? 157.944 181.580 97.213 1.00 39.36 39 GLU F N 1
ATOM 9216 C CA . GLU F 6 39 ? 157.593 182.496 96.132 1.00 39.36 39 GLU F CA 1
ATOM 9217 C C . GLU F 6 39 ? 156.140 182.941 96.243 1.00 39.36 39 GLU F C 1
ATOM 9218 O O . GLU F 6 39 ? 155.828 184.131 96.099 1.00 39.36 39 GLU F O 1
ATOM 9220 N N . ALA F 6 40 ? 155.233 181.995 96.493 1.00 35.45 40 ALA F N 1
ATOM 9221 C CA . ALA F 6 40 ? 153.831 182.356 96.677 1.00 35.45 40 ALA F CA 1
ATOM 9222 C C . ALA F 6 40 ? 153.651 183.254 97.896 1.00 35.45 40 ALA F C 1
ATOM 9223 O O . ALA F 6 40 ? 152.925 184.258 97.841 1.00 35.45 40 ALA F O 1
ATOM 9225 N N . GLU F 6 41 ? 154.308 182.909 99.007 1.00 34.55 41 GLU F N 1
ATOM 9226 C CA . GLU F 6 41 ? 154.219 183.740 100.203 1.00 34.55 41 GLU F CA 1
ATOM 9227 C C . GLU F 6 41 ? 154.778 185.133 99.945 1.00 34.55 41 GLU F C 1
ATOM 9228 O O . GLU F 6 41 ? 154.247 186.130 100.448 1.00 34.55 41 GLU F O 1
ATOM 9234 N N . LEU F 6 42 ? 155.835 185.223 99.139 1.00 32.98 42 LEU F N 1
ATOM 9235 C CA . LEU F 6 42 ? 156.444 186.506 98.827 1.00 32.98 42 LEU F CA 1
ATOM 9236 C C . LEU F 6 42 ? 155.527 187.358 97.962 1.00 32.98 42 LEU F C 1
ATOM 9237 O O . LEU F 6 42 ? 155.435 188.575 98.160 1.00 32.98 42 LEU F O 1
ATOM 9242 N N . GLN F 6 43 ? 154.836 186.738 97.002 1.00 33.10 43 GLN F N 1
ATOM 9243 C CA . GLN F 6 43 ? 153.871 187.479 96.193 1.00 33.10 43 GLN F CA 1
ATOM 9244 C C . GLN F 6 43 ? 152.718 187.988 97.050 1.00 33.10 43 GLN F C 1
ATOM 9245 O O . GLN F 6 43 ? 152.264 189.130 96.892 1.00 33.10 43 GLN F O 1
ATOM 9251 N N . GLN F 6 44 ? 152.227 187.153 97.968 1.00 30.70 44 GLN F N 1
ATOM 9252 C CA . GLN F 6 44 ? 151.166 187.609 98.860 1.00 30.70 44 GLN F CA 1
ATOM 9253 C C . GLN F 6 44 ? 151.645 188.740 99.765 1.00 30.70 44 GLN F C 1
ATOM 9254 O O . GLN F 6 44 ? 150.881 189.663 100.067 1.00 30.70 44 GLN F O 1
ATOM 9260 N N . LEU F 6 45 ? 152.910 188.696 100.196 1.00 29.47 45 LEU F N 1
ATOM 9261 C CA . LEU F 6 45 ? 153.455 189.791 100.995 1.00 29.47 45 LEU F CA 1
ATOM 9262 C C . LEU F 6 45 ? 153.561 191.072 100.175 1.00 29.47 45 LEU F C 1
ATOM 9263 O O . LEU F 6 45 ? 153.314 192.169 100.690 1.00 29.47 45 LEU F O 1
ATOM 9268 N N . ASN F 6 46 ? 153.925 190.953 98.897 1.00 35.39 46 ASN F N 1
ATOM 9269 C CA . ASN F 6 46 ? 153.924 192.121 98.021 1.00 35.39 46 ASN F CA 1
ATOM 9270 C C . ASN F 6 46 ? 152.525 192.713 97.900 1.00 35.39 46 ASN F C 1
ATOM 9271 O O . ASN F 6 46 ? 152.351 193.938 97.949 1.00 35.39 46 ASN F O 1
ATOM 9276 N N . ALA F 6 47 ? 151.515 191.856 97.737 1.00 32.71 47 ALA F N 1
ATOM 9277 C CA . ALA F 6 47 ? 150.139 192.342 97.667 1.00 32.71 47 ALA F CA 1
ATOM 9278 C C . ALA F 6 47 ? 149.733 193.041 98.960 1.00 32.71 47 ALA F C 1
ATOM 9279 O O . ALA F 6 47 ? 149.075 194.090 98.932 1.00 32.71 47 ALA F O 1
ATOM 9281 N N . LEU F 6 48 ? 150.112 192.469 100.105 1.00 31.94 48 LEU F N 1
ATOM 9282 C CA . LEU F 6 48 ? 149.810 193.103 101.384 1.00 31.94 48 LEU F CA 1
ATOM 9283 C C . LEU F 6 48 ? 150.472 194.470 101.493 1.00 31.94 48 LEU F C 1
ATOM 9284 O O . LEU F 6 48 ? 149.860 195.425 101.985 1.00 31.94 48 LEU F O 1
ATOM 9289 N N . HIS F 6 49 ? 151.724 194.584 101.042 1.00 33.88 49 HIS F N 1
ATOM 9290 C CA . HIS F 6 49 ? 152.396 195.879 101.090 1.00 33.88 49 HIS F CA 1
ATOM 9291 C C . HIS F 6 49 ? 151.707 196.891 100.186 1.00 33.88 49 HIS F C 1
ATOM 9292 O O . HIS F 6 49 ? 151.585 198.070 100.542 1.00 33.88 49 HIS F O 1
ATOM 9299 N N . ARG F 6 50 ? 151.267 196.455 99.003 1.00 36.10 50 ARG F N 1
ATOM 9300 C CA . ARG F 6 50 ? 150.546 197.362 98.116 1.00 36.10 50 ARG F CA 1
ATOM 9301 C C . ARG F 6 50 ? 149.257 197.847 98.764 1.00 36.10 50 ARG F C 1
ATOM 9302 O O . ARG F 6 50 ? 148.930 199.039 98.706 1.00 36.10 50 ARG F O 1
ATOM 9310 N N . SER F 6 51 ? 148.519 196.940 99.407 1.00 36.02 51 SER F N 1
ATOM 9311 C CA . SER F 6 51 ? 147.292 197.345 100.086 1.00 36.02 51 SER F CA 1
ATOM 9312 C C . SER F 6 51 ? 147.585 198.325 101.217 1.00 36.02 51 SER F C 1
ATOM 9313 O O . SER F 6 51 ? 146.873 199.323 101.386 1.00 36.02 51 SER F O 1
ATOM 9316 N N . LEU F 6 52 ? 148.641 198.066 101.992 1.00 33.33 52 LEU F N 1
ATOM 9317 C CA . LEU F 6 52 ? 148.961 198.941 103.115 1.00 33.33 52 LEU F CA 1
ATOM 9318 C C . LEU F 6 52 ? 149.389 200.324 102.643 1.00 33.33 52 LEU F C 1
ATOM 9319 O O . LEU F 6 52 ? 149.040 201.331 103.269 1.00 33.33 52 LEU F O 1
ATOM 9324 N N . ILE F 6 53 ? 150.147 200.402 101.547 1.00 37.35 53 ILE F N 1
ATOM 9325 C CA . ILE F 6 53 ? 150.553 201.718 101.066 1.00 37.35 53 ILE F CA 1
ATOM 9326 C C . ILE F 6 53 ? 149.384 202.427 100.395 1.00 37.35 53 ILE F C 1
ATOM 9327 O O . ILE F 6 53 ? 149.339 203.662 100.359 1.00 37.35 53 ILE F O 1
ATOM 9332 N N . SER F 6 54 ? 148.415 201.675 99.869 1.00 38.36 54 SER F N 1
ATOM 9333 C CA . SER F 6 54 ? 147.209 202.295 99.337 1.00 38.36 54 SER F CA 1
ATOM 9334 C C . SER F 6 54 ? 146.225 202.701 100.424 1.00 38.36 54 SER F C 1
ATOM 9335 O O . SER F 6 54 ? 145.295 203.463 100.139 1.00 38.36 54 SER F O 1
ATOM 9338 N N . LEU F 6 55 ? 146.401 202.207 101.651 1.00 38.84 55 LEU F N 1
ATOM 9339 C CA . LEU F 6 55 ? 145.469 202.524 102.729 1.00 38.84 55 LEU F CA 1
ATOM 9340 C C . LEU F 6 55 ? 145.452 204.019 103.028 1.00 38.84 55 LEU F C 1
ATOM 9341 O O . LEU F 6 55 ? 144.430 204.691 102.851 1.00 38.84 55 LEU F O 1
ATOM 9346 N N . ASP F 6 56 ? 146.580 204.561 103.486 1.00 51.40 56 ASP F N 1
ATOM 9347 C CA . ASP F 6 56 ? 146.618 205.936 103.969 1.00 51.40 56 ASP F CA 1
ATOM 9348 C C . ASP F 6 56 ? 148.050 206.463 103.957 1.00 51.40 56 ASP F C 1
ATOM 9349 O O . ASP F 6 56 ? 148.973 205.719 103.604 1.00 51.40 56 ASP F O 1
ATOM 9351 N N . PRO F 6 57 ? 148.278 207.732 104.292 1.00 58.52 57 PRO F N 1
ATOM 9352 C CA . PRO F 6 57 ? 149.655 208.210 104.489 1.00 58.52 57 PRO F CA 1
ATOM 9353 C C . PRO F 6 57 ? 150.358 207.468 105.616 1.00 58.52 57 PRO F C 1
ATOM 9354 O O . PRO F 6 57 ? 151.564 207.198 105.513 1.00 58.52 57 PRO F O 1
ATOM 9358 N N . PRO F 6 58 ? 149.658 207.114 106.725 1.00 54.53 58 PRO F N 1
ATOM 9359 C CA . PRO F 6 58 ? 150.251 206.135 107.648 1.00 54.53 58 PRO F CA 1
ATOM 9360 C C . PRO F 6 58 ? 150.209 204.736 107.057 1.00 54.53 58 PRO F C 1
ATOM 9361 O O . PRO F 6 58 ? 149.829 204.566 105.896 1.00 54.53 58 PRO F O 1
ATOM 9365 N N . ASN F 6 59 ? 150.594 203.722 107.828 1.00 38.94 59 ASN F N 1
ATOM 9366 C CA . ASN F 6 59 ? 150.663 202.371 107.297 1.00 38.94 59 ASN F CA 1
ATOM 9367 C C . ASN F 6 59 ? 149.812 201.356 108.040 1.00 38.94 59 ASN F C 1
ATOM 9368 O O . ASN F 6 59 ? 149.443 200.339 107.444 1.00 38.94 59 ASN F O 1
ATOM 9370 N N . VAL F 6 60 ? 149.483 201.595 109.303 1.00 33.09 60 VAL F N 1
ATOM 9371 C CA . VAL F 6 60 ? 148.791 200.590 110.103 1.00 33.09 60 VAL F CA 1
ATOM 9372 C C . VAL F 6 60 ? 147.321 200.545 109.700 1.00 33.09 60 VAL F C 1
ATOM 9373 O O . VAL F 6 60 ? 146.746 201.580 109.336 1.00 33.09 60 VAL F O 1
ATOM 9377 N N . PRO F 6 61 ? 146.685 199.378 109.725 1.00 28.34 61 PRO F N 1
ATOM 9378 C CA . PRO F 6 61 ? 145.264 199.298 109.388 1.00 28.34 61 PRO F CA 1
ATOM 9379 C C . PRO F 6 61 ? 144.402 199.755 110.550 1.00 28.34 61 PRO F C 1
ATOM 9380 O O . PRO F 6 61 ? 144.653 199.380 111.704 1.00 28.34 61 PRO F O 1
ATOM 9384 N N . PRO F 6 62 ? 143.380 200.564 110.290 1.00 27.31 62 PRO F N 1
ATOM 9385 C CA . PRO F 6 62 ? 142.473 200.986 111.360 1.00 27.31 62 PRO F CA 1
ATOM 9386 C C . PRO F 6 62 ? 141.658 199.812 111.870 1.00 27.31 62 PRO F C 1
ATOM 9387 O O . PRO F 6 62 ? 141.477 198.817 111.155 1.00 27.31 62 PRO F O 1
ATOM 9391 N N . PRO F 6 63 ? 141.155 199.890 113.101 1.00 30.13 63 PRO F N 1
ATOM 9392 C CA . PRO F 6 63 ? 140.371 198.783 113.653 1.00 30.13 63 PRO F CA 1
ATOM 9393 C C . PRO F 6 63 ? 139.123 198.540 112.830 1.00 30.13 63 PRO F C 1
ATOM 9394 O O . PRO F 6 63 ? 138.626 199.453 112.149 1.00 30.13 63 PRO F O 1
ATOM 9398 N N . PRO F 6 64 ? 138.581 197.323 112.858 1.00 34.48 64 PRO F N 1
ATOM 9399 C CA . PRO F 6 64 ? 137.421 196.993 112.016 1.00 34.48 64 PRO F CA 1
ATOM 9400 C C . PRO F 6 64 ? 136.062 197.346 112.605 1.00 34.48 64 PRO F C 1
ATOM 9401 O O . PRO F 6 64 ? 135.051 196.882 112.072 1.00 34.48 64 PRO F O 1
ATOM 9405 N N . LEU F 6 65 ? 135.995 198.139 113.672 1.00 42.18 65 LEU F N 1
ATOM 9406 C CA . LEU F 6 65 ? 134.693 198.476 114.235 1.00 42.18 65 LEU F CA 1
ATOM 9407 C C . LEU F 6 65 ? 133.985 199.542 113.398 1.00 42.18 65 LEU F C 1
ATOM 9408 O O . LEU F 6 65 ? 132.822 199.340 113.028 1.00 42.18 65 LEU F O 1
ATOM 9413 N N . PRO F 6 66 ? 134.613 200.673 113.070 1.00 45.87 66 PRO F N 1
ATOM 9414 C CA . PRO F 6 66 ? 133.965 201.610 112.149 1.00 45.87 66 PRO F CA 1
ATOM 9415 C C . PRO F 6 66 ? 134.028 201.109 110.716 1.00 45.87 66 PRO F C 1
ATOM 9416 O O . PRO F 6 66 ? 134.927 200.357 110.329 1.00 45.87 66 PRO F O 1
ATOM 9420 N N . ILE F 6 67 ? 133.049 201.536 109.923 1.00 52.31 67 ILE F N 1
ATOM 9421 C CA . ILE F 6 67 ? 132.889 201.076 108.549 1.00 52.31 67 ILE F CA 1
ATOM 9422 C C . ILE F 6 67 ? 132.778 202.286 107.634 1.00 52.31 67 ILE F C 1
ATOM 9423 O O . ILE F 6 67 ? 131.985 203.197 107.896 1.00 52.31 67 ILE F O 1
ATOM 9428 N N . ASN F 6 68 ? 133.566 202.292 106.567 1.00 61.16 68 ASN F N 1
ATOM 9429 C CA . ASN F 6 68 ? 133.465 203.353 105.574 1.00 61.16 68 ASN F CA 1
ATOM 9430 C C . ASN F 6 68 ? 132.161 203.202 104.798 1.00 61.16 68 ASN F C 1
ATOM 9431 O O . ASN F 6 68 ? 131.885 202.121 104.265 1.00 61.16 68 ASN F O 1
ATOM 9436 N N . PRO F 6 69 ? 131.335 204.248 104.713 1.00 65.88 69 PRO F N 1
ATOM 9437 C CA . PRO F 6 69 ? 130.037 204.113 104.039 1.00 65.88 69 PRO F CA 1
ATOM 9438 C C . PRO F 6 69 ? 130.089 204.275 102.528 1.00 65.88 69 PRO F C 1
ATOM 9439 O O . PRO F 6 69 ? 129.104 203.935 101.859 1.00 65.88 69 PRO F O 1
ATOM 9443 N N . LYS F 6 70 ? 131.193 204.780 101.970 1.00 63.02 70 LYS F N 1
ATOM 9444 C CA . LYS F 6 70 ? 131.244 205.037 100.533 1.00 63.02 70 LYS F CA 1
ATOM 9445 C C . LYS F 6 70 ? 131.162 203.746 99.728 1.00 63.02 70 LYS F C 1
ATOM 9446 O O . LYS F 6 70 ? 130.488 203.694 98.691 1.00 63.02 70 LYS F O 1
ATOM 9452 N N . ARG F 6 71 ? 131.844 202.695 100.187 1.00 56.59 71 ARG F N 1
ATOM 9453 C CA . ARG F 6 71 ? 131.804 201.417 99.483 1.00 56.59 71 ARG F CA 1
ATOM 9454 C C . ARG F 6 71 ? 130.385 200.871 99.420 1.00 56.59 71 ARG F C 1
ATOM 9455 O O . ARG F 6 71 ? 129.886 200.524 98.342 1.00 56.59 71 ARG F O 1
ATOM 9463 N N . SER F 6 72 ? 129.722 200.780 100.575 1.00 60.14 72 SER F N 1
ATOM 9464 C CA . SER F 6 72 ? 128.360 200.260 100.610 1.00 60.14 72 SER F CA 1
ATOM 9465 C C . SER F 6 72 ? 127.413 201.145 99.813 1.00 60.14 72 SER F C 1
ATOM 9466 O O . SER F 6 72 ? 126.484 200.647 99.168 1.00 60.14 72 SER F O 1
ATOM 9469 N N . ALA F 6 73 ? 127.635 202.461 99.837 1.00 63.14 73 ALA F N 1
ATOM 9470 C CA . ALA F 6 73 ? 126.787 203.368 99.069 1.00 63.14 73 ALA F CA 1
ATOM 9471 C C . ALA F 6 73 ? 126.914 203.100 97.574 1.00 63.14 73 ALA F C 1
ATOM 9472 O O . ALA F 6 73 ? 125.907 202.969 96.866 1.00 63.14 73 ALA F O 1
ATOM 9474 N N . GLN F 6 74 ? 128.150 203.016 97.074 1.00 61.79 74 GLN F N 1
ATOM 9475 C CA . GLN F 6 74 ? 128.341 202.724 95.658 1.00 61.79 74 GLN F CA 1
ATOM 9476 C C . GLN F 6 74 ? 127.760 201.363 95.296 1.00 61.79 74 GLN F C 1
ATOM 9477 O O . GLN F 6 74 ? 127.141 201.203 94.236 1.00 61.79 74 GLN F O 1
ATOM 9483 N N . ILE F 6 75 ? 127.933 200.373 96.176 1.00 58.57 75 ILE F N 1
ATOM 9484 C CA . ILE F 6 75 ? 127.439 199.030 95.890 1.00 58.57 75 ILE F CA 1
ATOM 9485 C C . ILE F 6 75 ? 125.918 199.022 95.804 1.00 58.57 75 ILE F C 1
ATOM 9486 O O . ILE F 6 75 ? 125.339 198.424 94.888 1.00 58.57 75 ILE F O 1
ATOM 9491 N N . THR F 6 76 ? 125.243 199.698 96.742 1.00 59.76 76 THR F N 1
ATOM 9492 C CA . THR F 6 76 ? 123.785 199.671 96.726 1.00 59.76 76 THR F CA 1
ATOM 9493 C C . THR F 6 76 ? 123.248 200.500 95.557 1.00 59.76 76 THR F C 1
ATOM 9494 O O . THR F 6 76 ? 122.217 200.147 94.975 1.00 59.76 76 THR F O 1
ATOM 9498 N N . LYS F 6 77 ? 123.941 201.579 95.171 1.00 60.06 77 LYS F N 1
ATOM 9499 C CA . LYS F 6 77 ? 123.522 202.316 93.981 1.00 60.06 77 LYS F CA 1
ATOM 9500 C C . LYS F 6 77 ? 123.649 201.460 92.725 1.00 60.06 77 LYS F C 1
ATOM 9501 O O . LYS F 6 77 ? 122.748 201.456 91.875 1.00 60.06 77 LYS F O 1
ATOM 9507 N N . LEU F 6 78 ? 124.762 200.733 92.586 1.00 58.59 78 LEU F N 1
ATOM 9508 C CA . LEU F 6 78 ? 124.926 199.864 91.425 1.00 58.59 78 LEU F CA 1
ATOM 9509 C C . LEU F 6 78 ? 123.877 198.762 91.411 1.00 58.59 78 LEU F C 1
ATOM 9510 O O . LEU F 6 78 ? 123.309 198.446 90.358 1.00 58.59 78 LEU F O 1
ATOM 9515 N N . LYS F 6 79 ? 123.594 198.172 92.574 1.00 59.37 79 LYS F N 1
ATOM 9516 C CA . LYS F 6 79 ? 122.563 197.142 92.645 1.00 59.37 79 LYS F CA 1
ATOM 9517 C C . LYS F 6 79 ? 121.197 197.706 92.279 1.00 59.37 79 LYS F C 1
ATOM 9518 O O . LYS F 6 79 ? 120.419 197.058 91.569 1.00 59.37 79 LYS F O 1
ATOM 9524 N N . GLU F 6 80 ? 120.894 198.924 92.735 1.00 59.06 80 GLU F N 1
ATOM 9525 C CA . GLU F 6 80 ? 119.602 199.532 92.442 1.00 59.06 80 GLU F CA 1
ATOM 9526 C C . GLU F 6 80 ? 119.449 199.813 90.953 1.00 59.06 80 GLU F C 1
ATOM 9527 O O . GLU F 6 80 ? 118.407 199.510 90.360 1.00 59.06 80 GLU F O 1
ATOM 9529 N N . THR F 6 81 ? 120.476 200.399 90.327 1.00 61.52 81 THR F N 1
ATOM 9530 C CA . THR F 6 81 ? 120.360 200.691 88.901 1.00 61.52 81 THR F CA 1
ATOM 9531 C C . THR F 6 81 ? 120.317 199.406 88.080 1.00 61.52 81 THR F C 1
ATOM 9532 O O . THR F 6 81 ? 119.584 199.325 87.087 1.00 61.52 81 THR F O 1
ATOM 9536 N N . ALA F 6 82 ? 121.055 198.374 88.502 1.00 62.19 82 ALA F N 1
ATOM 9537 C CA . ALA F 6 82 ? 120.999 197.100 87.795 1.00 62.19 82 ALA F CA 1
ATOM 9538 C C . ALA F 6 82 ? 119.618 196.467 87.905 1.00 62.19 82 ALA F C 1
ATOM 9539 O O . ALA F 6 82 ? 119.091 195.942 86.919 1.00 62.19 82 ALA F O 1
ATOM 9541 N N . ASN F 6 83 ? 119.010 196.517 89.092 1.00 64.43 83 ASN F N 1
ATOM 9542 C CA . ASN F 6 83 ? 117.680 195.942 89.260 1.00 64.43 83 ASN F CA 1
ATOM 9543 C C . ASN F 6 83 ? 116.636 196.721 88.471 1.00 64.43 83 ASN F C 1
ATOM 9544 O O . ASN F 6 83 ? 115.735 196.126 87.867 1.00 64.43 83 ASN F O 1
ATOM 9549 N N . THR F 6 84 ? 116.741 198.053 88.461 1.00 68.00 84 THR F N 1
ATOM 9550 C CA . THR F 6 84 ? 115.787 198.852 87.700 1.00 68.00 84 THR F CA 1
ATOM 9551 C C . THR F 6 84 ? 115.953 198.646 86.201 1.00 68.00 84 THR F C 1
ATOM 9552 O O . THR F 6 84 ? 114.973 198.733 85.453 1.00 68.00 84 THR F O 1
ATOM 9556 N N . ALA F 6 85 ? 117.177 198.374 85.742 1.00 70.54 85 ALA F N 1
ATOM 9557 C CA . ALA F 6 85 ? 117.370 198.048 84.334 1.00 70.54 85 ALA F CA 1
ATOM 9558 C C . ALA F 6 85 ? 116.844 196.654 84.017 1.00 70.54 85 ALA F C 1
ATOM 9559 O O . ALA F 6 85 ? 116.313 196.417 82.927 1.00 70.54 85 ALA F O 1
ATOM 9561 N N . TYR F 6 86 ? 116.981 195.719 84.961 1.00 74.67 86 TYR F N 1
ATOM 9562 C CA . TYR F 6 86 ? 116.464 194.370 84.749 1.00 74.67 86 TYR F CA 1
ATOM 9563 C C . TYR F 6 86 ? 114.942 194.363 84.702 1.00 74.67 86 TYR F C 1
ATOM 9564 O O . TYR F 6 86 ? 114.343 193.585 83.950 1.00 74.67 86 TYR F O 1
ATOM 9573 N N . LYS F 6 87 ? 114.300 195.220 85.499 1.00 73.08 87 LYS F N 1
ATOM 9574 C CA . LYS F 6 87 ? 112.843 195.285 85.502 1.00 73.08 87 LYS F CA 1
ATOM 9575 C C . LYS F 6 87 ? 112.282 195.730 84.157 1.00 73.08 87 LYS F C 1
ATOM 9576 O O . LYS F 6 87 ? 111.089 195.532 83.900 1.00 73.08 87 LYS F O 1
ATOM 9578 N N . ARG F 6 88 ? 113.111 196.324 83.296 1.00 80.64 88 ARG F N 1
ATOM 9579 C CA . ARG F 6 88 ? 112.639 196.745 81.982 1.00 80.64 88 ARG F CA 1
ATOM 9580 C C . ARG F 6 88 ? 112.365 195.554 81.073 1.00 80.64 88 ARG F C 1
ATOM 9581 O O . ARG F 6 88 ? 111.512 195.639 80.183 1.00 80.64 88 ARG F O 1
ATOM 9589 N N . GLY F 6 89 ? 113.068 194.443 81.278 1.00 81.88 89 GLY F N 1
ATOM 9590 C CA . GLY F 6 89 ? 112.859 193.259 80.468 1.00 81.88 89 GLY F CA 1
ATOM 9591 C C . GLY F 6 89 ? 114.139 192.649 79.935 1.00 81.88 89 GLY F C 1
ATOM 9592 O O . GLY F 6 89 ? 114.253 191.423 79.839 1.00 81.88 89 GLY F O 1
ATOM 9593 N N . ASN F 6 90 ? 115.110 193.488 79.586 1.00 82.88 90 ASN F N 1
ATOM 9594 C CA . ASN F 6 90 ? 116.388 192.986 79.104 1.00 82.88 90 ASN F CA 1
ATOM 9595 C C . ASN F 6 90 ? 117.189 192.377 80.249 1.00 82.88 90 ASN F C 1
ATOM 9596 O O . ASN F 6 90 ? 117.036 192.754 81.414 1.00 82.88 90 ASN F O 1
ATOM 9601 N N . HIS F 6 91 ? 118.054 191.423 79.907 1.00 82.17 91 HIS F N 1
ATOM 9602 C CA . HIS F 6 91 ? 118.818 190.690 80.907 1.00 82.17 91 HIS F CA 1
ATOM 9603 C C . HIS F 6 91 ? 120.321 190.676 80.673 1.00 82.17 91 HIS F C 1
ATOM 9604 O O . HIS F 6 91 ? 121.064 190.405 81.625 1.00 82.17 91 HIS F O 1
ATOM 9611 N N . GLY F 6 92 ? 120.797 190.951 79.461 1.00 79.60 92 GLY F N 1
ATOM 9612 C CA . GLY F 6 92 ? 122.223 190.963 79.196 1.00 79.60 92 GLY F CA 1
ATOM 9613 C C . GLY F 6 92 ? 122.956 192.033 79.979 1.00 79.60 92 GLY F C 1
ATOM 9614 O O . GLY F 6 92 ? 123.875 191.736 80.751 1.00 79.60 92 GLY F O 1
ATOM 9615 N N . GLU F 6 93 ? 122.554 193.290 79.784 1.00 79.87 93 GLU F N 1
ATOM 9616 C CA . GLU F 6 93 ? 123.131 194.373 80.571 1.00 79.87 93 GLU F CA 1
ATOM 9617 C C . GLU F 6 93 ? 122.850 194.188 82.056 1.00 79.87 93 GLU F C 1
ATOM 9618 O O . GLU F 6 93 ? 123.660 194.595 82.895 1.00 79.87 93 GLU F O 1
ATOM 9624 N N . ALA F 6 94 ? 121.726 193.553 82.397 1.00 74.42 94 ALA F N 1
ATOM 9625 C CA . ALA F 6 94 ? 121.413 193.296 83.799 1.00 74.42 94 ALA F CA 1
ATOM 9626 C C . ALA F 6 94 ? 122.447 192.373 84.431 1.00 74.42 94 ALA F C 1
ATOM 9627 O O . ALA F 6 94 ? 123.012 192.683 85.487 1.00 74.42 94 ALA F O 1
ATOM 9629 N N . VAL F 6 95 ? 122.717 191.232 83.792 1.00 70.84 95 VAL F N 1
ATOM 9630 C CA . VAL F 6 95 ? 123.693 190.300 84.346 1.00 70.84 95 VAL F CA 1
ATOM 9631 C C . VAL F 6 95 ? 125.100 190.883 84.272 1.00 70.84 95 VAL F C 1
ATOM 9632 O O . VAL F 6 95 ? 125.943 190.597 85.132 1.00 70.84 95 VAL F O 1
ATOM 9636 N N . ARG F 6 96 ? 125.373 191.730 83.276 1.00 72.44 96 ARG F N 1
ATOM 9637 C CA . ARG F 6 96 ? 126.674 192.388 83.209 1.00 72.44 96 ARG F CA 1
ATOM 9638 C C . ARG F 6 96 ? 126.877 193.315 84.402 1.00 72.44 96 ARG F C 1
ATOM 9639 O O . ARG F 6 96 ? 127.924 193.281 85.061 1.00 72.44 96 ARG F O 1
ATOM 9647 N N . LEU F 6 97 ? 125.882 194.158 84.689 1.00 65.62 97 LEU F N 1
ATOM 9648 C CA . LEU F 6 97 ? 125.966 195.040 85.848 1.00 65.62 97 LEU F CA 1
ATOM 9649 C C . LEU F 6 97 ? 126.040 194.240 87.140 1.00 65.62 97 LEU F C 1
ATOM 9650 O O . LEU F 6 97 ? 126.744 194.628 88.081 1.00 65.62 97 LEU F O 1
ATOM 9655 N N . TYR F 6 98 ? 125.323 193.117 87.204 1.00 63.51 98 TYR F N 1
ATOM 9656 C CA . TYR F 6 98 ? 125.404 192.258 88.380 1.00 63.51 98 TYR F CA 1
ATOM 9657 C C . TYR F 6 98 ? 126.825 191.760 88.596 1.00 63.51 98 TYR F C 1
ATOM 9658 O O . TYR F 6 98 ? 127.368 191.862 89.702 1.00 63.51 98 TYR F O 1
ATOM 9667 N N . SER F 6 99 ? 127.447 191.218 87.546 1.00 61.41 99 SER F N 1
ATOM 9668 C CA . SER F 6 99 ? 128.812 190.715 87.672 1.00 61.41 99 SER F CA 1
ATOM 9669 C C . SER F 6 99 ? 129.785 191.834 88.025 1.00 61.41 99 SER F C 1
ATOM 9670 O O . SER F 6 99 ? 130.729 191.629 88.800 1.00 61.41 99 SER F O 1
ATOM 9673 N N . TYR F 6 100 ? 129.573 193.029 87.468 1.00 60.58 100 TYR F N 1
ATOM 9674 C CA . TYR F 6 100 ? 130.446 194.151 87.794 1.00 60.58 100 TYR F CA 1
ATOM 9675 C C . TYR F 6 100 ? 130.330 194.528 89.265 1.00 60.58 100 TYR F C 1
ATOM 9676 O O . TYR F 6 100 ? 131.342 194.785 89.931 1.00 60.58 100 TYR F O 1
ATOM 9685 N N . ALA F 6 101 ? 129.104 194.567 89.792 1.00 57.26 101 ALA F N 1
ATOM 9686 C CA . ALA F 6 101 ? 128.924 194.851 91.212 1.00 57.26 101 ALA F CA 1
ATOM 9687 C C . ALA F 6 101 ? 129.537 193.753 92.072 1.00 57.26 101 ALA F C 1
ATOM 9688 O O . ALA F 6 101 ? 130.095 194.028 93.140 1.00 57.26 101 ALA F O 1
ATOM 9690 N N . ILE F 6 102 ? 129.445 192.501 91.618 1.00 53.60 102 ILE F N 1
ATOM 9691 C CA . ILE F 6 102 ? 130.062 191.394 92.345 1.00 53.60 102 ILE F CA 1
ATOM 9692 C C . ILE F 6 102 ? 131.567 191.601 92.440 1.00 53.60 102 ILE F C 1
ATOM 9693 O O . ILE F 6 102 ? 132.169 191.446 93.510 1.00 53.60 102 ILE F O 1
ATOM 9698 N N . GLU F 6 103 ? 132.195 191.951 91.316 1.00 54.18 103 GLU F N 1
ATOM 9699 C CA . GLU F 6 103 ? 133.635 192.191 91.318 1.00 54.18 103 GLU F CA 1
ATOM 9700 C C . GLU F 6 103 ? 133.997 193.368 92.215 1.00 54.18 103 GLU F C 1
ATOM 9701 O O . GLU F 6 103 ? 134.972 193.303 92.975 1.00 54.18 103 GLU F O 1
ATOM 9703 N N . MET F 6 104 ? 133.220 194.452 92.143 1.00 53.16 104 MET F N 1
ATOM 9704 C CA . MET F 6 104 ? 133.495 195.622 92.972 1.00 53.16 104 MET F CA 1
ATOM 9705 C C . MET F 6 104 ? 133.400 195.288 94.455 1.00 53.16 104 MET F C 1
ATOM 9706 O O . MET F 6 104 ? 134.213 195.758 95.259 1.00 53.16 104 MET F O 1
ATOM 9711 N N . ALA F 6 105 ? 132.415 194.474 94.836 1.00 51.30 105 ALA F N 1
ATOM 9712 C CA . ALA F 6 105 ? 132.257 194.118 96.241 1.00 51.30 105 ALA F CA 1
ATOM 9713 C C . ALA F 6 105 ? 133.362 193.176 96.698 1.00 51.30 105 ALA F C 1
ATOM 9714 O O . ALA F 6 105 ? 133.891 193.320 97.806 1.00 51.30 105 ALA F O 1
ATOM 9716 N N . ALA F 6 106 ? 133.728 192.206 95.860 1.00 46.15 106 ALA F N 1
ATOM 9717 C CA . ALA F 6 106 ? 134.708 191.212 96.273 1.00 46.15 106 ALA F CA 1
ATOM 9718 C C . ALA F 6 106 ? 136.136 191.739 96.242 1.00 46.15 106 ALA F C 1
ATOM 9719 O O . ALA F 6 106 ? 136.999 191.186 96.932 1.00 46.15 106 ALA F O 1
ATOM 9721 N N . GLY F 6 107 ? 136.408 192.793 95.470 1.00 48.58 107 GLY F N 1
ATOM 9722 C CA . GLY F 6 107 ? 137.769 193.288 95.357 1.00 48.58 107 GLY F CA 1
ATOM 9723 C C . GLY F 6 107 ? 138.269 194.059 96.560 1.00 48.58 107 GLY F C 1
ATOM 9724 O O . GLY F 6 107 ? 139.457 194.388 96.622 1.00 48.58 107 GLY F O 1
ATOM 9725 N N . ARG F 6 108 ? 137.393 194.352 97.516 1.00 45.31 108 ARG F N 1
ATOM 9726 C CA . ARG F 6 108 ? 137.745 195.214 98.631 1.00 45.31 108 ARG F CA 1
ATOM 9727 C C . ARG F 6 108 ? 138.588 194.469 99.664 1.00 45.31 108 ARG F C 1
ATOM 9728 O O . ARG F 6 108 ? 138.594 193.236 99.702 1.00 45.31 108 ARG F O 1
ATOM 9736 N N . PRO F 6 109 ? 139.325 195.200 100.506 1.00 37.13 109 PRO F N 1
ATOM 9737 C CA . PRO F 6 109 ? 140.239 194.553 101.458 1.00 37.13 109 PRO F CA 1
ATOM 9738 C C . PRO F 6 109 ? 139.520 193.609 102.408 1.00 37.13 109 PRO F C 1
ATOM 9739 O O . PRO F 6 109 ? 138.294 193.606 102.539 1.00 37.13 109 PRO F O 1
ATOM 9743 N N . GLY F 6 110 ? 140.321 192.798 103.097 1.00 31.35 110 GLY F N 1
ATOM 9744 C CA . GLY F 6 110 ? 139.801 191.743 103.944 1.00 31.35 110 GLY F CA 1
ATOM 9745 C C . GLY F 6 110 ? 139.837 192.019 105.433 1.00 31.35 110 GLY F C 1
ATOM 9746 O O . GLY F 6 110 ? 139.247 191.268 106.214 1.00 31.35 110 GLY F O 1
ATOM 9747 N N . TRP F 6 111 ? 140.529 193.081 105.852 1.00 33.91 111 TRP F N 1
ATOM 9748 C CA . TRP F 6 111 ? 140.540 193.415 107.271 1.00 33.91 111 TRP F CA 1
ATOM 9749 C C . TRP F 6 111 ? 139.225 194.029 107.725 1.00 33.91 111 TRP F C 1
ATOM 9750 O O . TRP F 6 111 ? 138.963 194.080 108.931 1.00 33.91 111 TRP F O 1
ATOM 9761 N N . GLU F 6 112 ? 138.402 194.500 106.793 1.00 41.47 112 GLU F N 1
ATOM 9762 C CA . GLU F 6 112 ? 137.081 194.994 107.133 1.00 41.47 112 GLU F CA 1
ATOM 9763 C C . GLU F 6 112 ? 136.187 193.829 107.555 1.00 41.47 112 GLU F C 1
ATOM 9764 O O . GLU F 6 112 ? 136.467 192.675 107.227 1.00 41.47 112 GLU F O 1
ATOM 9770 N N . PRO F 6 113 ? 135.118 194.105 108.304 1.00 39.40 113 PRO F N 1
ATOM 9771 C CA . PRO F 6 113 ? 134.283 193.017 108.825 1.00 39.40 113 PRO F CA 1
ATOM 9772 C C . PRO F 6 113 ? 133.815 192.078 107.723 1.00 39.40 113 PRO F C 1
ATOM 9773 O O . PRO F 6 113 ? 133.440 192.505 106.630 1.00 39.40 113 PRO F O 1
ATOM 9777 N N . VAL F 6 114 ? 133.838 190.779 108.027 1.00 39.97 114 VAL F N 1
ATOM 9778 C CA . VAL F 6 114 ? 133.520 189.773 107.020 1.00 39.97 114 VAL F CA 1
ATOM 9779 C C . VAL F 6 114 ? 132.022 189.730 106.740 1.00 39.97 114 VAL F C 1
ATOM 9780 O O . VAL F 6 114 ? 131.603 189.430 105.614 1.00 39.97 114 VAL F O 1
ATOM 9784 N N . ASN F 6 115 ? 131.193 190.046 107.738 1.00 48.61 115 ASN F N 1
ATOM 9785 C CA . ASN F 6 115 ? 129.750 189.903 107.575 1.00 48.61 115 ASN F CA 1
ATOM 9786 C C . ASN F 6 115 ? 129.198 190.846 106.516 1.00 48.61 115 ASN F C 1
ATOM 9787 O O . ASN F 6 115 ? 128.257 190.486 105.799 1.00 48.61 115 ASN F O 1
ATOM 9792 N N . LEU F 6 116 ? 129.767 192.045 106.392 1.00 46.11 116 LEU F N 1
ATOM 9793 C CA . LEU F 6 116 ? 129.269 193.000 105.408 1.00 46.11 116 LEU F CA 1
ATOM 9794 C C . LEU F 6 116 ? 129.437 192.453 103.993 1.00 46.11 116 LEU F C 1
ATOM 9795 O O . LEU F 6 116 ? 128.471 192.369 103.220 1.00 46.11 116 LEU F O 1
ATOM 9800 N N . ALA F 6 117 ? 130.669 192.079 103.637 1.00 43.26 117 ALA F N 1
ATOM 9801 C CA . ALA F 6 117 ? 130.918 191.511 102.318 1.00 43.26 117 ALA F CA 1
ATOM 9802 C C . ALA F 6 117 ? 130.155 190.211 102.120 1.00 43.26 117 ALA F C 1
ATOM 9803 O O . ALA F 6 117 ? 129.696 189.927 101.010 1.00 43.26 117 ALA F O 1
ATOM 9805 N N . ARG F 6 118 ? 129.989 189.422 103.183 1.00 41.58 118 ARG F N 1
ATOM 9806 C CA . ARG F 6 118 ? 129.242 188.174 103.070 1.00 41.58 118 ARG F CA 1
ATOM 9807 C C . ARG F 6 118 ? 127.794 188.435 102.668 1.00 41.58 118 ARG F C 1
ATOM 9808 O O . ARG F 6 118 ? 127.279 187.826 101.723 1.00 41.58 118 ARG F O 1
ATOM 9816 N N . GLU F 6 119 ? 127.126 189.353 103.369 1.00 47.88 119 GLU F N 1
ATOM 9817 C CA . GLU F 6 119 ? 125.736 189.660 103.047 1.00 47.88 119 GLU F CA 1
ATOM 9818 C C . GLU F 6 119 ? 125.612 190.289 101.664 1.00 47.88 119 GLU F C 1
ATOM 9819 O O . GLU F 6 119 ? 124.670 189.985 100.918 1.00 47.88 119 GLU F O 1
ATOM 9825 N N . GLU F 6 120 ? 126.549 191.167 101.302 1.00 47.90 120 GLU F N 1
ATOM 9826 C CA . GLU F 6 120 ? 126.475 191.800 99.990 1.00 47.90 120 GLU F CA 1
ATOM 9827 C C . GLU F 6 120 ? 126.640 190.776 98.873 1.00 47.90 120 GLU F C 1
ATOM 9828 O O . GLU F 6 120 ? 125.905 190.808 97.876 1.00 47.90 120 GLU F O 1
ATOM 9834 N N . LEU F 6 121 ? 127.596 189.856 99.021 1.00 46.02 121 LEU F N 1
ATOM 9835 C CA . LEU F 6 121 ? 127.762 188.808 98.023 1.00 46.02 121 LEU F CA 1
ATOM 9836 C C . LEU F 6 121 ? 126.548 187.892 97.983 1.00 46.02 121 LEU F C 1
ATOM 9837 O O . LEU F 6 121 ? 126.153 187.434 96.909 1.00 46.02 121 LEU F O 1
ATOM 9842 N N . SER F 6 122 ? 125.939 187.617 99.140 1.00 46.42 122 SER F N 1
ATOM 9843 C CA . SER F 6 122 ? 124.705 186.837 99.156 1.00 46.42 122 SER F CA 1
ATOM 9844 C C . SER F 6 122 ? 123.636 187.487 98.292 1.00 46.42 122 SER F C 1
ATOM 9845 O O . SER F 6 122 ? 123.054 186.846 97.406 1.00 46.42 122 SER F O 1
ATOM 9848 N N . GLY F 6 123 ? 123.365 188.768 98.540 1.00 45.89 123 GLY F N 1
ATOM 9849 C CA . GLY F 6 123 ? 122.344 189.460 97.769 1.00 45.89 123 GLY F CA 1
ATOM 9850 C C . GLY F 6 123 ? 122.659 189.506 96.285 1.00 45.89 123 GLY F C 1
ATOM 9851 O O . GLY F 6 123 ? 121.789 189.248 95.445 1.00 45.89 123 GLY F O 1
ATOM 9852 N N . LEU F 6 124 ? 123.909 189.828 95.940 1.00 49.07 124 LEU F N 1
ATOM 9853 C CA . LEU F 6 124 ? 124.268 189.951 94.531 1.00 49.07 124 LEU F CA 1
ATOM 9854 C C . LEU F 6 124 ? 124.204 188.604 93.821 1.00 49.07 124 LEU F C 1
ATOM 9855 O O . LEU F 6 124 ? 123.750 188.525 92.673 1.00 49.07 124 LEU F O 1
ATOM 9860 N N . TYR F 6 125 ? 124.648 187.533 94.483 1.00 49.89 125 TYR F N 1
ATOM 9861 C CA . TYR F 6 125 ? 124.565 186.208 93.883 1.00 49.89 125 TYR F CA 1
ATOM 9862 C C . TYR F 6 125 ? 123.119 185.778 93.701 1.00 49.89 125 TYR F C 1
ATOM 9863 O O . TYR F 6 125 ? 122.776 185.162 92.687 1.00 49.89 125 TYR F O 1
ATOM 9872 N N . ALA F 6 126 ? 122.252 186.101 94.662 1.00 52.40 126 ALA F N 1
ATOM 9873 C CA . ALA F 6 126 ? 120.839 185.768 94.508 1.00 52.40 126 ALA F CA 1
ATOM 9874 C C . ALA F 6 126 ? 120.235 186.499 93.315 1.00 52.40 126 ALA F C 1
ATOM 9875 O O . ALA F 6 126 ? 119.512 185.904 92.502 1.00 52.40 126 ALA F O 1
ATOM 9877 N N . ASN F 6 127 ? 120.527 187.796 93.188 1.00 55.47 127 ASN F N 1
ATOM 9878 C CA . ASN F 6 127 ? 119.978 188.557 92.070 1.00 55.47 127 ASN F CA 1
ATOM 9879 C C . ASN F 6 127 ? 120.515 188.053 90.735 1.00 55.47 127 ASN F C 1
ATOM 9880 O O . ASN F 6 127 ? 119.764 187.953 89.758 1.00 55.47 127 ASN F O 1
ATOM 9885 N N . ARG F 6 128 ? 121.806 187.718 90.671 1.00 56.56 128 ARG F N 1
ATOM 9886 C CA . ARG F 6 128 ? 122.350 187.203 89.420 1.00 56.56 128 ARG F CA 1
ATOM 9887 C C . ARG F 6 128 ? 121.793 185.823 89.096 1.00 56.56 128 ARG F C 1
ATOM 9888 O O . ARG F 6 128 ? 121.591 185.500 87.921 1.00 56.56 128 ARG F O 1
ATOM 9896 N N . ALA F 6 129 ? 121.524 185.003 90.114 1.00 55.96 129 ALA F N 1
ATOM 9897 C CA . ALA F 6 129 ? 120.904 183.707 89.870 1.00 55.96 129 ALA F CA 1
ATOM 9898 C C . ALA F 6 129 ? 119.500 183.872 89.311 1.00 55.96 129 ALA F C 1
ATOM 9899 O O . ALA F 6 129 ? 119.102 183.148 88.392 1.00 55.96 129 ALA F O 1
ATOM 9901 N N . GLN F 6 130 ? 118.736 184.828 89.844 1.00 56.87 130 GLN F N 1
ATOM 9902 C CA . GLN F 6 130 ? 117.410 185.085 89.287 1.00 56.87 130 GLN F CA 1
ATOM 9903 C C . GLN F 6 130 ? 117.507 185.602 87.855 1.00 56.87 130 GLN F C 1
ATOM 9904 O O . GLN F 6 130 ? 116.725 185.198 86.985 1.00 56.87 130 GLN F O 1
ATOM 9910 N N . ALA F 6 131 ? 118.470 186.487 87.590 1.00 59.81 131 ALA F N 1
ATOM 9911 C CA . ALA F 6 131 ? 118.647 187.000 86.235 1.00 59.81 131 ALA F CA 1
ATOM 9912 C C . ALA F 6 131 ? 119.005 185.882 85.264 1.00 59.81 131 ALA F C 1
ATOM 9913 O O . ALA F 6 131 ? 118.545 185.874 84.116 1.00 59.81 131 ALA F O 1
ATOM 9915 N N . HIS F 6 132 ? 119.829 184.930 85.706 1.00 60.50 132 HIS F N 1
ATOM 9916 C CA . HIS F 6 132 ? 120.151 183.782 84.865 1.00 60.50 132 HIS F CA 1
ATOM 9917 C C . HIS F 6 132 ? 118.929 182.900 84.646 1.00 60.50 132 HIS F C 1
ATOM 9918 O O . HIS F 6 132 ? 118.702 182.407 83.535 1.00 60.50 132 HIS F O 1
ATOM 9925 N N . MET F 6 133 ? 118.136 182.685 85.698 1.00 62.31 133 MET F N 1
ATOM 9926 C CA . MET F 6 133 ? 116.901 181.924 85.555 1.00 62.31 133 MET F CA 1
ATOM 9927 C C . MET F 6 133 ? 115.960 182.573 84.553 1.00 62.31 133 MET F C 1
ATOM 9928 O O . MET F 6 133 ? 115.191 181.876 83.881 1.00 62.31 133 MET F O 1
ATOM 9933 N N . ALA F 6 134 ? 116.001 183.900 84.438 1.00 67.08 134 ALA F N 1
ATOM 9934 C CA . ALA F 6 134 ? 115.203 184.577 83.423 1.00 67.08 134 ALA F CA 1
ATOM 9935 C C . ALA F 6 134 ? 115.741 184.368 82.013 1.00 67.08 134 ALA F C 1
ATOM 9936 O O . ALA F 6 134 ? 115.023 184.654 81.050 1.00 67.08 134 ALA F O 1
ATOM 9938 N N . GLN F 6 135 ? 116.973 183.882 81.867 1.00 74.04 135 GLN F N 1
ATOM 9939 C CA . GLN F 6 135 ? 117.585 183.667 80.564 1.00 74.04 135 GLN F CA 1
ATOM 9940 C C . GLN F 6 135 ? 117.604 182.202 80.150 1.00 74.04 135 GLN F C 1
ATOM 9941 O O . GLN F 6 135 ? 118.283 181.854 79.179 1.00 74.04 135 GLN F O 1
ATOM 9947 N N . GLN F 6 136 ? 116.891 181.337 80.869 1.00 73.49 136 GLN F N 1
ATOM 9948 C CA . GLN F 6 136 ? 116.824 179.899 80.620 1.00 73.49 136 GLN F CA 1
ATOM 9949 C C . GLN F 6 136 ? 118.173 179.203 80.774 1.00 73.49 136 GLN F C 1
ATOM 9950 O O . GLN F 6 136 ? 118.290 178.014 80.455 1.00 73.49 136 GLN F O 1
ATOM 9956 N N . MET F 6 137 ? 119.194 179.907 81.259 1.00 70.64 137 MET F N 1
ATOM 9957 C CA . MET F 6 137 ? 120.514 179.322 81.484 1.00 70.64 137 MET F CA 1
ATOM 9958 C C . MET F 6 137 ? 120.503 178.664 82.858 1.00 70.64 137 MET F C 1
ATOM 9959 O O . MET F 6 137 ? 120.602 179.338 83.885 1.00 70.64 137 MET F O 1
ATOM 9964 N N . TRP F 6 138 ? 120.383 177.343 82.875 1.00 63.07 138 TRP F N 1
ATOM 9965 C CA . TRP F 6 138 ? 120.211 176.593 84.112 1.00 63.07 138 TRP F CA 1
ATOM 9966 C C . TRP F 6 138 ? 121.512 176.365 84.880 1.00 63.07 138 TRP F C 1
ATOM 9967 O O . TRP F 6 138 ? 121.531 176.567 86.099 1.00 63.07 138 TRP F O 1
ATOM 9978 N N . PRO F 6 139 ? 122.612 175.935 84.244 1.00 55.76 139 PRO F N 1
ATOM 9979 C CA . PRO F 6 139 ? 123.813 175.626 85.040 1.00 55.76 139 PRO F CA 1
ATOM 9980 C C . PRO F 6 139 ? 124.417 176.840 85.731 1.00 55.76 139 PRO F C 1
ATOM 9981 O O . PRO F 6 139 ? 124.773 176.764 86.913 1.00 55.76 139 PRO F O 1
ATOM 9985 N N . GLU F 6 140 ? 124.555 177.956 85.013 1.00 56.89 140 GLU F N 1
ATOM 9986 C CA . GLU F 6 140 ? 125.131 179.152 85.621 1.00 56.89 140 GLU F CA 1
ATOM 9987 C C . GLU F 6 140 ? 124.236 179.688 86.730 1.00 56.89 140 GLU F C 1
ATOM 9988 O O . GLU F 6 140 ? 124.726 180.099 87.788 1.00 56.89 140 GLU F O 1
ATOM 9994 N N . GLY F 6 141 ? 122.921 179.679 86.510 1.00 53.08 141 GLY F N 1
ATOM 9995 C CA . GLY F 6 141 ? 122.006 180.075 87.565 1.00 53.08 141 GLY F CA 1
ATOM 9996 C C . GLY F 6 141 ? 122.109 179.183 88.786 1.00 53.08 141 GLY F C 1
ATOM 9997 O O . GLY F 6 141 ? 122.090 179.664 89.922 1.00 53.08 141 GLY F O 1
ATOM 9998 N N . TRP F 6 142 ? 122.239 177.872 88.572 1.00 46.90 142 TRP F N 1
ATOM 9999 C CA . TRP F 6 142 ? 122.344 176.957 89.702 1.00 46.90 142 TRP F CA 1
ATOM 10000 C C . TRP F 6 142 ? 123.643 177.166 90.464 1.00 46.90 142 TRP F C 1
ATOM 10001 O O . TRP F 6 142 ? 123.654 177.127 91.698 1.00 46.90 142 TRP F O 1
ATOM 10012 N N . VAL F 6 143 ? 124.752 177.386 89.754 1.00 47.55 143 VAL F N 1
ATOM 10013 C CA . VAL F 6 143 ? 126.017 177.570 90.459 1.00 47.55 143 VAL F CA 1
ATOM 10014 C C . VAL F 6 143 ? 126.031 178.908 91.191 1.00 47.55 143 VAL F C 1
ATOM 10015 O O . VAL F 6 143 ? 126.595 179.017 92.288 1.00 47.55 143 VAL F O 1
ATOM 10019 N N . ASP F 6 144 ? 125.375 179.933 90.637 1.00 51.29 144 ASP F N 1
ATOM 10020 C CA . ASP F 6 144 ? 125.261 181.196 91.359 1.00 51.29 144 ASP F CA 1
ATOM 10021 C C . ASP F 6 144 ? 124.382 181.046 92.594 1.00 51.29 144 ASP F C 1
ATOM 10022 O O . ASP F 6 144 ? 124.685 181.613 93.650 1.00 51.29 144 ASP F O 1
ATOM 10027 N N . ALA F 6 145 ? 123.294 180.281 92.486 1.00 43.62 145 ALA F N 1
ATOM 10028 C CA . ALA F 6 145 ? 122.455 180.032 93.652 1.00 43.62 145 ALA F CA 1
ATOM 10029 C C . ALA F 6 145 ? 123.212 179.246 94.713 1.00 43.62 145 ALA F C 1
ATOM 10030 O O . ALA F 6 145 ? 123.041 179.484 95.914 1.00 43.62 145 ALA F O 1
ATOM 10032 N N . LYS F 6 146 ? 124.058 178.308 94.286 1.00 42.06 146 LYS F N 1
ATOM 10033 C CA . LYS F 6 146 ? 124.874 177.550 95.228 1.00 42.06 146 LYS F CA 1
ATOM 10034 C C . LYS F 6 146 ? 125.868 178.455 95.941 1.00 42.06 146 LYS F C 1
ATOM 10035 O O . LYS F 6 146 ? 126.050 178.352 97.160 1.00 42.06 146 LYS F O 1
ATOM 10041 N N . CYS F 6 147 ? 126.515 179.354 95.197 1.00 44.88 147 CYS F N 1
ATOM 10042 C CA . CYS F 6 147 ? 127.411 180.319 95.824 1.00 44.88 147 CYS F CA 1
ATOM 10043 C C . CYS F 6 147 ? 126.660 181.191 96.824 1.00 44.88 147 CYS F C 1
ATOM 10044 O O . CYS F 6 147 ? 127.146 181.440 97.935 1.00 44.88 147 CYS F O 1
ATOM 10047 N N . SER F 6 148 ? 125.462 181.649 96.452 1.00 44.44 148 SER F N 1
ATOM 10048 C CA . SER F 6 148 ? 124.667 182.488 97.343 1.00 44.44 148 SER F CA 1
ATOM 10049 C C . SER F 6 148 ? 124.311 181.751 98.627 1.00 44.44 148 SER F C 1
ATOM 10050 O O . SER F 6 148 ? 124.458 182.291 99.729 1.00 44.44 148 SER F O 1
ATOM 10053 N N . VAL F 6 149 ? 123.833 180.511 98.504 1.00 41.43 149 VAL F N 1
ATOM 10054 C CA . VAL F 6 149 ? 123.389 179.785 99.687 1.00 41.43 149 VAL F CA 1
ATOM 10055 C C . VAL F 6 149 ? 124.578 179.388 100.551 1.00 41.43 149 VAL F C 1
ATOM 10056 O O . VAL F 6 149 ? 124.449 179.267 101.775 1.00 41.43 149 VAL F O 1
ATOM 10060 N N . GLU F 6 150 ? 125.756 179.197 99.951 1.00 39.85 150 GLU F N 1
ATOM 10061 C CA . GLU F 6 150 ? 126.936 178.927 100.764 1.00 39.85 150 GLU F CA 1
ATOM 10062 C C . GLU F 6 150 ? 127.429 180.186 101.464 1.00 39.85 150 GLU F C 1
ATOM 10063 O O . GLU F 6 150 ? 128.016 180.100 102.548 1.00 39.85 150 GLU F O 1
ATOM 10069 N N . SER F 6 151 ? 127.199 181.356 100.870 1.00 38.59 151 SER F N 1
ATOM 10070 C CA . SER F 6 151 ? 127.594 182.601 101.519 1.00 38.59 151 SER F CA 1
ATOM 10071 C C . SER F 6 151 ? 126.854 182.791 102.840 1.00 38.59 151 SER F C 1
ATOM 10072 O O . SER F 6 151 ? 127.475 182.897 103.904 1.00 38.59 151 SER F O 1
ATOM 10075 N N . LYS F 6 152 ? 125.523 182.829 102.796 1.00 39.59 152 LYS F N 1
ATOM 10076 C CA . LYS F 6 152 ? 124.703 182.992 103.998 1.00 39.59 152 LYS F CA 1
ATOM 10077 C C . LYS F 6 152 ? 123.552 181.993 103.970 1.00 39.59 152 LYS F C 1
ATOM 10078 O O . LYS F 6 152 ? 122.566 182.192 103.240 1.00 39.59 152 LYS F O 1
ATOM 10084 N N . PRO F 6 153 ? 123.638 180.910 104.744 1.00 40.79 153 PRO F N 1
ATOM 10085 C CA . PRO F 6 153 ? 122.580 179.891 104.712 1.00 40.79 153 PRO F CA 1
ATOM 10086 C C . PRO F 6 153 ? 121.308 180.299 105.440 1.00 40.79 153 PRO F C 1
ATOM 10087 O O . PRO F 6 153 ? 120.204 180.091 104.928 1.00 40.79 153 PRO F O 1
ATOM 10091 N N . VAL F 6 154 ? 121.445 180.883 106.628 1.00 49.90 154 VAL F N 1
ATOM 10092 C CA . VAL F 6 154 ? 120.290 181.162 107.473 1.00 49.90 154 VAL F CA 1
ATOM 10093 C C . VAL F 6 154 ? 119.638 182.469 107.038 1.00 49.90 154 VAL F C 1
ATOM 10094 O O . VAL F 6 154 ? 120.279 183.351 106.456 1.00 49.90 154 VAL F O 1
ATOM 10098 N N . GLY F 6 155 ? 118.341 182.590 107.313 1.00 42.06 155 GLY F N 1
ATOM 10099 C CA . GLY F 6 155 ? 117.606 183.785 106.957 1.00 42.06 155 GLY F CA 1
ATOM 10100 C C . GLY F 6 155 ? 117.445 184.021 105.475 1.00 42.06 155 GLY F C 1
ATOM 10101 O O . GLY F 6 155 ? 117.042 185.118 105.078 1.00 42.06 155 GLY F O 1
ATOM 10102 N N . ASN F 6 156 ? 117.747 183.030 104.642 1.00 45.24 156 ASN F N 1
ATOM 10103 C CA . ASN F 6 156 ? 117.634 183.156 103.197 1.00 45.24 156 ASN F CA 1
ATOM 10104 C C . ASN F 6 156 ? 116.880 181.952 102.659 1.00 45.24 156 ASN F C 1
ATOM 10105 O O . ASN F 6 156 ? 117.216 180.810 102.988 1.00 45.24 156 ASN F O 1
ATOM 10110 N N . ALA F 6 157 ? 115.859 182.208 101.844 1.00 47.71 157 ALA F N 1
ATOM 10111 C CA . ALA F 6 157 ? 115.048 181.156 101.250 1.00 47.71 157 ALA F CA 1
ATOM 10112 C C . ALA F 6 157 ? 114.972 181.229 99.735 1.00 47.71 157 ALA F C 1
ATOM 10113 O O . ALA F 6 157 ? 114.866 180.183 99.086 1.00 47.71 157 ALA F O 1
ATOM 10115 N N . LYS F 6 158 ? 115.014 182.431 99.157 1.00 48.46 158 LYS F N 1
ATOM 10116 C CA . LYS F 6 158 ? 115.009 182.563 97.705 1.00 48.46 158 LYS F CA 1
ATOM 10117 C C . LYS F 6 158 ? 116.162 181.799 97.069 1.00 48.46 158 LYS F C 1
ATOM 10118 O O . LYS F 6 158 ? 116.010 181.246 95.974 1.00 48.46 158 LYS F O 1
ATOM 10124 N N . GLY F 6 159 ? 117.312 181.742 97.742 1.00 50.52 159 GLY F N 1
ATOM 10125 C CA . GLY F 6 159 ? 118.435 180.992 97.202 1.00 50.52 159 GLY F CA 1
ATOM 10126 C C . GLY F 6 159 ? 118.136 179.511 97.074 1.00 50.52 159 GLY F C 1
ATOM 10127 O O . GLY F 6 159 ? 118.323 178.917 96.007 1.00 50.52 159 GLY F O 1
ATOM 10128 N N . TRP F 6 160 ? 117.682 178.890 98.166 1.00 47.07 160 TRP F N 1
ATOM 10129 C CA . TRP F 6 160 ? 117.320 177.478 98.108 1.00 47.07 160 TRP F CA 1
ATOM 10130 C C . TRP F 6 160 ? 116.230 177.238 97.077 1.00 47.07 160 TRP F C 1
ATOM 10131 O O . TRP F 6 160 ? 116.262 176.239 96.350 1.00 47.07 160 TRP F O 1
ATOM 10142 N N . TRP F 6 161 ? 115.247 178.138 97.007 1.00 48.13 161 TRP F N 1
ATOM 10143 C CA . TRP F 6 161 ? 114.145 177.952 96.070 1.00 48.13 161 TRP F CA 1
ATOM 10144 C C . TRP F 6 161 ? 114.639 177.980 94.630 1.00 48.13 161 TRP F C 1
ATOM 10145 O O . TRP F 6 161 ? 114.257 177.133 93.814 1.00 48.13 161 TRP F O 1
ATOM 10156 N N . ARG F 6 162 ? 115.498 178.946 94.297 1.00 47.92 162 ARG F N 1
ATOM 10157 C CA . ARG F 6 162 ? 116.012 179.032 92.935 1.00 47.92 162 ARG F CA 1
ATOM 10158 C C . ARG F 6 162 ? 116.915 177.850 92.609 1.00 47.92 162 ARG F C 1
ATOM 10159 O O . ARG F 6 162 ? 116.891 177.338 91.484 1.00 47.92 162 ARG F O 1
ATOM 10167 N N . GLY F 6 163 ? 117.709 177.393 93.579 1.00 46.48 163 GLY F N 1
ATOM 10168 C CA . GLY F 6 163 ? 118.519 176.207 93.348 1.00 46.48 163 GLY F CA 1
ATOM 10169 C C . GLY F 6 163 ? 117.674 174.981 93.060 1.00 46.48 163 GLY F C 1
ATOM 10170 O O . GLY F 6 163 ? 117.933 174.235 92.108 1.00 46.48 163 GLY F O 1
ATOM 10171 N N . GLY F 6 164 ? 116.644 174.761 93.877 1.00 44.51 164 GLY F N 1
ATOM 10172 C CA . GLY F 6 164 ? 115.762 173.630 93.651 1.00 44.51 164 GLY F CA 1
ATOM 10173 C C . GLY F 6 164 ? 115.031 173.718 92.326 1.00 44.51 164 GLY F C 1
ATOM 10174 O O . GLY F 6 164 ? 114.850 172.710 91.639 1.00 44.51 164 GLY F O 1
ATOM 10175 N N . LYS F 6 165 ? 114.601 174.924 91.946 1.00 45.63 165 LYS F N 1
ATOM 10176 C CA . LYS F 6 165 ? 113.928 175.084 90.663 1.00 45.63 165 LYS F CA 1
ATOM 10177 C C . LYS F 6 165 ? 114.872 174.787 89.507 1.00 45.63 165 LYS F C 1
ATOM 10178 O O . LYS F 6 165 ? 114.496 174.086 88.561 1.00 45.63 165 LYS F O 1
ATOM 10184 N N . CYS F 6 166 ? 116.101 175.308 89.566 1.00 47.46 166 CYS F N 1
ATOM 10185 C CA . CYS F 6 166 ? 117.090 175.012 88.533 1.00 47.46 166 CYS F CA 1
ATOM 10186 C C . CYS F 6 166 ? 117.316 173.512 88.407 1.00 47.46 166 CYS F C 1
ATOM 10187 O O . CYS F 6 166 ? 117.315 172.958 87.298 1.00 47.46 166 CYS F O 1
ATOM 10190 N N . LEU F 6 167 ? 117.506 172.834 89.541 1.00 43.90 167 LEU F N 1
ATOM 10191 C CA . LEU F 6 167 ? 117.722 171.392 89.512 1.00 43.90 167 LEU F CA 1
ATOM 10192 C C . LEU F 6 167 ? 116.537 170.671 88.881 1.00 43.90 167 LEU F C 1
ATOM 10193 O O . LEU F 6 167 ? 116.690 169.960 87.882 1.00 43.90 167 LEU F O 1
ATOM 10198 N N . VAL F 6 168 ? 115.339 170.859 89.443 1.00 45.00 168 VAL F N 1
ATOM 10199 C CA . VAL F 6 168 ? 114.161 170.149 88.948 1.00 45.00 168 VAL F CA 1
ATOM 10200 C C . VAL F 6 168 ? 113.921 170.449 87.474 1.00 45.00 168 VAL F C 1
ATOM 10201 O O . VAL F 6 168 ? 113.425 169.593 86.733 1.00 45.00 168 VAL F O 1
ATOM 10205 N N . GLU F 6 169 ? 114.290 171.645 87.013 1.00 49.57 169 GLU F N 1
ATOM 10206 C CA . GLU F 6 169 ? 114.103 171.961 85.604 1.00 49.57 169 GLU F CA 1
ATOM 10207 C C . GLU F 6 169 ? 115.144 171.284 84.726 1.00 49.57 169 GLU F C 1
ATOM 10208 O O . GLU F 6 169 ? 114.851 170.949 83.573 1.00 49.57 169 GLU F O 1
ATOM 10214 N N . MET F 6 170 ? 116.357 171.070 85.238 1.00 47.83 170 MET F N 1
ATOM 10215 C CA . MET F 6 170 ? 117.410 170.465 84.430 1.00 47.83 170 MET F CA 1
ATOM 10216 C C . MET F 6 170 ? 117.529 168.957 84.609 1.00 47.83 170 MET F C 1
ATOM 10217 O O . MET F 6 170 ? 118.260 168.318 83.846 1.00 47.83 170 MET F O 1
ATOM 10222 N N . GLY F 6 171 ? 116.840 168.376 85.579 1.00 41.09 171 GLY F N 1
ATOM 10223 C CA . GLY F 6 171 ? 116.927 166.959 85.852 1.00 41.09 171 GLY F CA 1
ATOM 10224 C C . GLY F 6 171 ? 117.620 166.675 87.170 1.00 41.09 171 GLY F C 1
ATOM 10225 O O . GLY F 6 171 ? 117.675 167.511 88.074 1.00 41.09 171 GLY F O 1
ATOM 10226 N N . ARG F 6 172 ? 118.158 165.459 87.275 1.00 39.60 172 ARG F N 1
ATOM 10227 C CA . ARG F 6 172 ? 118.952 165.054 88.436 1.00 39.60 172 ARG F CA 1
ATOM 10228 C C . ARG F 6 172 ? 118.120 165.173 89.716 1.00 39.60 172 ARG F C 1
ATOM 10229 O O . ARG F 6 172 ? 118.407 165.970 90.608 1.00 39.60 172 ARG F O 1
ATOM 10237 N N . TYR F 6 173 ? 117.048 164.379 89.777 1.00 39.57 173 TYR F N 1
ATOM 10238 C CA . TYR F 6 173 ? 116.070 164.515 90.851 1.00 39.57 173 TYR F CA 1
ATOM 10239 C C . TYR F 6 173 ? 116.641 164.176 92.222 1.00 39.57 173 TYR F C 1
ATOM 10240 O O . TYR F 6 173 ? 116.105 164.644 93.232 1.00 39.57 173 TYR F O 1
ATOM 10249 N N . ASP F 6 174 ? 117.710 163.382 92.286 1.00 44.18 174 ASP F N 1
ATOM 10250 C CA . ASP F 6 174 ? 118.282 163.025 93.580 1.00 44.18 174 ASP F CA 1
ATOM 10251 C C . ASP F 6 174 ? 118.922 164.236 94.250 1.00 44.18 174 ASP F C 1
ATOM 10252 O O . ASP F 6 174 ? 118.717 164.479 95.448 1.00 44.18 174 ASP F O 1
ATOM 10257 N N . GLU F 6 175 ? 119.703 165.010 93.493 1.00 42.31 175 GLU F N 1
ATOM 10258 C CA . GLU F 6 175 ? 120.315 166.205 94.063 1.00 42.31 175 GLU F CA 1
ATOM 10259 C C . GLU F 6 175 ? 119.258 167.227 94.458 1.00 42.31 175 GLU F C 1
ATOM 10260 O O . GLU F 6 175 ? 119.409 167.921 95.467 1.00 42.31 175 GLU F O 1
ATOM 10266 N N . ALA F 6 176 ? 118.172 167.322 93.688 1.00 43.06 176 ALA F N 1
ATOM 10267 C CA . ALA F 6 176 ? 117.087 168.227 94.057 1.00 43.06 176 ALA F CA 1
ATOM 10268 C C . ALA F 6 176 ? 116.398 167.770 95.336 1.00 43.06 176 ALA F C 1
ATOM 10269 O O . ALA F 6 176 ? 116.033 168.596 96.181 1.00 43.06 176 ALA F O 1
ATOM 10271 N N . ARG F 6 177 ? 116.212 166.459 95.496 1.00 45.80 177 ARG F N 1
ATOM 10272 C CA . ARG F 6 177 ? 115.632 165.945 96.730 1.00 45.80 177 ARG F CA 1
ATOM 10273 C C . ARG F 6 177 ? 116.520 166.271 97.922 1.00 45.80 177 ARG F C 1
ATOM 10274 O O . ARG F 6 177 ? 116.032 166.715 98.965 1.00 45.80 177 ARG F O 1
ATOM 10282 N N . ALA F 6 178 ? 117.831 166.067 97.783 1.00 44.18 178 ALA F N 1
ATOM 10283 C CA . ALA F 6 178 ? 118.744 166.384 98.880 1.00 44.18 178 ALA F CA 1
ATOM 10284 C C . ALA F 6 178 ? 118.757 167.882 99.175 1.00 44.18 178 ALA F C 1
ATOM 10285 O O . ALA F 6 178 ? 118.807 168.298 100.341 1.00 44.18 178 ALA F O 1
ATOM 10287 N N . TRP F 6 179 ? 118.707 168.704 98.125 1.00 41.67 179 TRP F N 1
ATOM 10288 C CA . TRP F 6 179 ? 118.670 170.153 98.289 1.00 41.67 179 TRP F CA 1
ATOM 10289 C C . TRP F 6 179 ? 117.449 170.581 99.090 1.00 41.67 179 TRP F C 1
ATOM 10290 O O . TRP F 6 179 ? 117.564 171.301 100.088 1.00 41.67 179 TRP F O 1
ATOM 10301 N N . ILE F 6 180 ? 116.265 170.142 98.660 1.00 44.69 180 ILE F N 1
ATOM 10302 C CA . ILE F 6 180 ? 115.041 170.516 99.356 1.00 44.69 180 ILE F CA 1
ATOM 10303 C C . ILE F 6 180 ? 115.016 169.931 100.761 1.00 44.69 180 ILE F C 1
ATOM 10304 O O . ILE F 6 180 ? 114.496 170.559 101.690 1.00 44.69 180 ILE F O 1
ATOM 10309 N N . GLU F 6 181 ? 115.592 168.742 100.954 1.00 41.44 181 GLU F N 1
ATOM 10310 C CA . GLU F 6 181 ? 115.653 168.154 102.287 1.00 41.44 181 GLU F CA 1
ATOM 10311 C C . GLU F 6 181 ? 116.462 169.030 103.232 1.00 41.44 181 GLU F C 1
ATOM 10312 O O . GLU F 6 181 ? 116.013 169.348 104.339 1.00 41.44 181 GLU F O 1
ATOM 10318 N N . GLN F 6 182 ? 117.660 169.438 102.809 1.00 45.24 182 GLN F N 1
ATOM 10319 C CA . GLN F 6 182 ? 118.478 170.293 103.664 1.00 45.24 182 GLN F CA 1
ATOM 10320 C C . GLN F 6 182 ? 117.816 171.650 103.878 1.00 45.24 182 GLN F C 1
ATOM 10321 O O . GLN F 6 182 ? 117.879 172.215 104.978 1.00 45.24 182 GLN F O 1
ATOM 10327 N N . ALA F 6 183 ? 117.167 172.184 102.840 1.00 46.89 183 ALA F N 1
ATOM 10328 C CA . ALA F 6 183 ? 116.483 173.467 102.971 1.00 46.89 183 ALA F CA 1
ATOM 10329 C C . ALA F 6 183 ? 115.378 173.394 104.016 1.00 46.89 183 ALA F C 1
ATOM 10330 O O . ALA F 6 183 ? 115.260 174.273 104.877 1.00 46.89 183 ALA F O 1
ATOM 10332 N N . LEU F 6 184 ? 114.554 172.346 103.953 1.00 43.93 184 LEU F N 1
ATOM 10333 C CA . LEU F 6 184 ? 113.491 172.174 104.934 1.00 43.93 184 LEU F CA 1
ATOM 10334 C C . LEU F 6 184 ? 114.052 171.878 106.318 1.00 43.93 184 LEU F C 1
ATOM 10335 O O . LEU F 6 184 ? 113.425 172.223 107.326 1.00 43.93 184 LEU F O 1
ATOM 10340 N N . GLY F 6 185 ? 115.222 171.243 106.389 1.00 46.56 185 GLY F N 1
ATOM 10341 C CA . GLY F 6 185 ? 115.846 171.016 107.680 1.00 46.56 185 GLY F CA 1
ATOM 10342 C C . GLY F 6 185 ? 116.313 172.302 108.334 1.00 46.56 185 GLY F C 1
ATOM 10343 O O . GLY F 6 185 ? 116.181 172.474 109.549 1.00 46.56 185 GLY F O 1
ATOM 10344 N N . ILE F 6 186 ? 116.859 173.222 107.544 1.00 43.97 186 ILE F N 1
ATOM 10345 C CA . ILE F 6 186 ? 117.315 174.503 108.079 1.00 43.97 186 ILE F CA 1
ATOM 10346 C C . ILE F 6 186 ? 116.185 175.524 108.113 1.00 43.97 186 ILE F C 1
ATOM 10347 O O . ILE F 6 186 ? 115.965 176.184 109.132 1.00 43.97 186 ILE F O 1
ATOM 10352 N N . GLU F 6 187 ? 115.458 175.663 107.006 1.00 39.48 187 GLU F N 1
ATOM 10353 C CA . GLU F 6 187 ? 114.347 176.609 106.893 1.00 39.48 187 GLU F CA 1
ATOM 10354 C C . GLU F 6 187 ? 114.784 178.038 107.198 1.00 39.48 187 GLU F C 1
ATOM 10355 O O . GLU F 6 187 ? 114.051 178.990 106.930 1.00 39.48 187 GLU F O 1
ATOM 10357 N N . SER F 6 191 ? 105.581 182.201 107.252 1.00 61.02 191 SER F N 1
ATOM 10358 C CA . SER F 6 191 ? 106.805 181.629 106.705 1.00 61.02 191 SER F CA 1
ATOM 10359 C C . SER F 6 191 ? 106.632 181.262 105.237 1.00 61.02 191 SER F C 1
ATOM 10360 O O . SER F 6 191 ? 106.282 180.128 104.911 1.00 61.02 191 SER F O 1
ATOM 10363 N N . ASP F 6 192 ? 106.878 182.232 104.353 1.00 58.05 192 ASP F N 1
ATOM 10364 C CA . ASP F 6 192 ? 106.759 181.974 102.922 1.00 58.05 192 ASP F CA 1
ATOM 10365 C C . ASP F 6 192 ? 107.789 180.960 102.446 1.00 58.05 192 ASP F C 1
ATOM 10366 O O . ASP F 6 192 ? 107.533 180.216 101.492 1.00 58.05 192 ASP F O 1
ATOM 10368 N N . GLY F 6 193 ? 108.954 180.914 103.095 1.00 55.82 193 GLY F N 1
ATOM 10369 C CA . GLY F 6 193 ? 109.973 179.957 102.698 1.00 55.82 193 GLY F CA 1
ATOM 10370 C C . GLY F 6 193 ? 109.530 178.519 102.882 1.00 55.82 193 GLY F C 1
ATOM 10371 O O . GLY F 6 193 ? 109.766 177.673 102.017 1.00 55.82 193 GLY F O 1
ATOM 10372 N N . GLY F 6 194 ? 108.882 178.222 104.010 1.00 54.45 194 GLY F N 1
ATOM 10373 C CA . GLY F 6 194 ? 108.412 176.866 104.243 1.00 54.45 194 GLY F CA 1
ATOM 10374 C C . GLY F 6 194 ? 107.356 176.436 103.244 1.00 54.45 194 GLY F C 1
ATOM 10375 O O . GLY F 6 194 ? 107.387 175.311 102.736 1.00 54.45 194 GLY F O 1
ATOM 10376 N N . LYS F 6 195 ? 106.410 177.328 102.941 1.00 55.68 195 LYS F N 1
ATOM 10377 C CA . LYS F 6 195 ? 105.385 177.009 101.953 1.00 55.68 195 LYS F CA 1
ATOM 10378 C C . LYS F 6 195 ? 105.996 176.815 100.572 1.00 55.68 195 LYS F C 1
ATOM 10379 O O . LYS F 6 195 ? 105.607 175.901 99.836 1.00 55.68 195 LYS F O 1
ATOM 10381 N N . GLU F 6 196 ? 106.960 177.663 100.203 1.00 56.49 196 GLU F N 1
ATOM 10382 C CA . GLU F 6 196 ? 107.618 177.511 98.910 1.00 56.49 196 GLU F CA 1
ATOM 10383 C C . GLU F 6 196 ? 108.379 176.194 98.830 1.00 56.49 196 GLU F C 1
ATOM 10384 O O . GLU F 6 196 ? 108.338 175.506 97.803 1.00 56.49 196 GLU F O 1
ATOM 10386 N N . LEU F 6 197 ? 109.075 175.822 99.908 1.00 57.39 197 LEU F N 1
ATOM 10387 C CA . LEU F 6 197 ? 109.810 174.561 99.917 1.00 57.39 197 LEU F CA 1
ATOM 10388 C C . LEU F 6 197 ? 108.866 173.370 99.827 1.00 57.39 197 LEU F C 1
ATOM 10389 O O . LEU F 6 197 ? 109.146 172.403 99.110 1.00 57.39 197 LEU F O 1
ATOM 10394 N N . ALA F 6 198 ? 107.741 173.420 100.544 1.00 58.36 198 ALA F N 1
ATOM 10395 C CA . ALA F 6 198 ? 106.766 172.338 100.454 1.00 58.36 198 ALA F CA 1
ATOM 10396 C C . ALA F 6 198 ? 106.192 172.231 99.047 1.00 58.36 198 ALA F C 1
ATOM 10397 O O . ALA F 6 198 ? 106.041 171.126 98.512 1.00 58.36 198 ALA F O 1
ATOM 10399 N N . ALA F 6 199 ? 105.872 173.372 98.429 1.00 59.04 199 ALA F N 1
ATOM 10400 C CA . ALA F 6 199 ? 105.321 173.353 97.079 1.00 59.04 199 ALA F CA 1
ATOM 10401 C C . ALA F 6 199 ? 106.336 172.825 96.073 1.00 59.04 199 ALA F C 1
ATOM 10402 O O . ALA F 6 199 ? 105.970 172.117 95.128 1.00 59.04 199 ALA F O 1
ATOM 10404 N N . LEU F 6 200 ? 107.616 173.158 96.257 1.00 55.66 200 LEU F N 1
ATOM 10405 C CA . LEU F 6 200 ? 108.634 172.668 95.336 1.00 55.66 200 LEU F CA 1
ATOM 10406 C C . LEU F 6 200 ? 108.918 171.187 95.548 1.00 55.66 200 LEU F C 1
ATOM 10407 O O . LEU F 6 200 ? 109.225 170.473 94.587 1.00 55.66 200 LEU F O 1
ATOM 10412 N N . LEU F 6 201 ? 108.823 170.708 96.791 1.00 55.53 201 LEU F N 1
ATOM 10413 C CA . LEU F 6 201 ? 109.008 169.284 97.043 1.00 55.53 201 LEU F CA 1
ATOM 10414 C C . LEU F 6 201 ? 107.834 168.470 96.519 1.00 55.53 201 LEU F C 1
ATOM 10415 O O . LEU F 6 201 ? 108.024 167.342 96.050 1.00 55.53 201 LEU F O 1
ATOM 10420 N N . GLU F 6 202 ? 106.619 169.021 96.584 1.00 56.67 202 GLU F N 1
ATOM 10421 C CA . GLU F 6 202 ? 105.458 168.325 96.043 1.00 56.67 202 GLU F CA 1
ATOM 10422 C C . GLU F 6 202 ? 105.491 168.240 94.523 1.00 56.67 202 GLU F C 1
ATOM 10423 O O . GLU F 6 202 ? 104.757 167.432 93.944 1.00 56.67 202 GLU F O 1
ATOM 10425 N N . GLU F 6 203 ? 106.319 169.051 93.867 1.00 56.03 203 GLU F N 1
ATOM 10426 C CA . GLU F 6 203 ? 106.458 169.026 92.417 1.00 56.03 203 GLU F CA 1
ATOM 10427 C C . GLU F 6 203 ? 107.379 167.915 91.928 1.00 56.03 203 GLU F C 1
ATOM 10428 O O . GLU F 6 203 ? 107.791 167.940 90.764 1.00 56.03 203 GLU F O 1
ATOM 10430 N N . ILE F 6 204 ? 107.711 166.955 92.784 1.00 53.21 204 ILE F N 1
ATOM 10431 C CA . ILE F 6 204 ? 108.572 165.844 92.403 1.00 53.21 204 ILE F CA 1
ATOM 10432 C C . ILE F 6 204 ? 107.812 164.888 91.487 1.00 53.21 204 ILE F C 1
ATOM 10433 O O . ILE F 6 204 ? 106.583 164.816 91.524 1.00 53.21 204 ILE F O 1
#

Radius of gyration: 41.34 Å; Cα contacts (8 Å, |Δi|>4): 1743; chains: 6; bounding box: 88×109×120 Å